Protein AF-A0A0V0SNK2-F1 (afdb_monomer_lite)

Organism: NCBI:txid6336

Sequence (803 aa):
MFILSVIVIYTLQLGVTSVDFQCFQHNAALDWFFVYKLPSGKSSHYLKPADADWTAAADIDAAQQPIHSTMDKYFSSQAKPNTNIIAYSNYPPHFKFELPMSPGKGVIMAEDNNKGFWLVHTAKYFPNIALAITDLFSNEKTTKEAAAFLCMSYSDVNLRAIVIYTLQLGVTSVDFQCFQHTNALDWFFVYKLPSGKSSHYIKPADADWTAAADIDAAQQPIHSTMDKYFASQNKPNTNIIAYSNYPPHFKFELPMSPGKGVIMAEDNNKGFWLVHTAKYFPNMAGTTATLFSNEKTTKDAAAFLCMSYSDVNLRAIAKIIDYEQPIVYFTQRSAAAAAQPFYDSTEIQKLVNGLHKYQPTASASGDSIRTLTAPGTVKIFASAPVAYSSDVYLNYIVKILEKSMQVYTPGTTTTVLRKSCAGPLKVENVLGPITVKDTEIPIGQDSARWSVPKSDIDFVCLSNTGRTLRVTSVEYQCIENANNVDWFFVYKLPGGKSSHYLKPGDADWAALADIDAAQQPIHSTMNTYFNSGNKDNANIILYSNYPPHFKFELPMSPGKGVIMAEDNNKGFWLVHTAKYFPNMAGAIGDLFSNEKTTKDAAAFLCMTYSDVNLRAIAKIIDYEQPIVYFTQRSAAAAAQPFYDSTEIQKLVNGLHKYQPTASASGDGVATLTPPGTVKIFASAPVAYSSDVYLNYIVKILEKSMQVYTPGTTTTVLRKSCAGPLKVENVLGPITVKDTEIPIGQDSARWSVPKSDIDFVCLSNTGRTANDAKYGASVACVLSKEAAALFRKMITPTNLDACT

Radius of gyration: 35.64 Å; chains: 1; bounding box: 77×83×116 Å

pLDDT: mean 83.04, std 14.89, range [22.42, 98.19]

Structure (mmCIF, N/CA/C/O backbone):
data_AF-A0A0V0SNK2-F1
#
_entry.id   AF-A0A0V0SNK2-F1
#
loop_
_atom_site.group_PDB
_atom_site.id
_atom_site.type_symbol
_atom_site.label_atom_id
_atom_site.label_alt_id
_atom_site.label_comp_id
_atom_site.label_asym_id
_atom_site.label_entity_id
_atom_site.label_seq_id
_atom_site.pdbx_PDB_ins_code
_atom_site.Cartn_x
_atom_site.Cartn_y
_atom_site.Cartn_z
_atom_site.occupancy
_atom_site.B_iso_or_equiv
_atom_site.auth_seq_id
_atom_site.auth_comp_id
_atom_site.auth_asym_id
_atom_site.auth_atom_id
_atom_site.pdbx_PDB_model_num
ATOM 1 N N . MET A 1 1 ? -24.314 45.181 73.870 1.00 29.47 1 MET A N 1
ATOM 2 C CA . MET A 1 1 ? -23.273 45.992 74.544 1.00 29.47 1 MET A CA 1
ATOM 3 C C . MET A 1 1 ? -21.996 45.900 73.708 1.00 29.47 1 MET A C 1
ATOM 5 O O . MET A 1 1 ? -21.824 44.857 73.099 1.00 29.47 1 MET A O 1
ATOM 9 N N . PHE A 1 2 ? -21.216 46.987 73.623 1.00 22.42 2 PHE A N 1
ATOM 10 C CA . PHE A 1 2 ? -19.834 47.157 73.101 1.00 22.42 2 PHE A CA 1
ATOM 11 C C . PHE A 1 2 ? -19.073 45.896 72.584 1.00 22.42 2 PHE A C 1
ATOM 13 O O . PHE A 1 2 ? -19.030 44.897 73.288 1.00 22.42 2 PHE A O 1
ATOM 20 N N . ILE A 1 3 ? -18.564 45.864 71.331 1.00 28.70 3 ILE A N 1
ATOM 21 C CA . ILE A 1 3 ? -17.248 46.395 70.840 1.00 28.70 3 ILE A CA 1
ATOM 22 C C . ILE A 1 3 ? -16.054 45.532 71.331 1.00 28.70 3 ILE A C 1
ATOM 24 O O . ILE A 1 3 ? -16.001 45.236 72.517 1.00 28.70 3 ILE A O 1
ATOM 28 N N . LEU A 1 4 ? -15.063 45.082 70.534 1.00 24.41 4 LEU A N 1
ATOM 29 C CA . LEU A 1 4 ? -14.569 45.391 69.156 1.00 24.41 4 LEU A CA 1
ATOM 30 C C . LEU A 1 4 ? -14.293 44.025 68.403 1.00 24.41 4 LEU A C 1
ATOM 32 O O . LEU A 1 4 ? -14.917 43.051 68.807 1.00 24.41 4 LEU A O 1
ATOM 36 N N . SER A 1 5 ? -13.504 43.754 67.335 1.00 25.77 5 SER A N 1
ATOM 37 C CA . SER A 1 5 ? -12.470 44.450 66.529 1.00 25.77 5 SER A CA 1
ATOM 38 C C . SER A 1 5 ? -12.328 43.932 65.075 1.00 25.77 5 SER A C 1
ATOM 40 O O . SER A 1 5 ? -12.207 42.737 64.846 1.00 25.77 5 SER A O 1
ATOM 42 N N . VAL A 1 6 ? -12.242 44.876 64.126 1.00 26.50 6 VAL A N 1
ATOM 43 C CA . VAL A 1 6 ? -11.177 45.092 63.105 1.00 26.50 6 VAL A CA 1
ATOM 44 C C . VAL A 1 6 ? -10.352 43.901 62.558 1.00 26.50 6 VAL A C 1
ATOM 46 O O . VAL A 1 6 ? -9.555 43.323 63.286 1.00 26.50 6 VAL A O 1
ATOM 49 N N . ILE A 1 7 ? -10.360 43.734 61.223 1.00 26.25 7 ILE A N 1
ATOM 50 C CA . ILE A 1 7 ? -9.191 43.936 60.326 1.00 26.25 7 ILE A CA 1
ATOM 51 C C . ILE A 1 7 ? -9.693 44.351 58.929 1.00 26.25 7 ILE A C 1
ATOM 53 O O . ILE A 1 7 ? -10.646 43.778 58.410 1.00 26.25 7 ILE A O 1
ATOM 57 N N . VAL A 1 8 ? -9.039 45.346 58.321 1.00 27.05 8 VAL A N 1
ATOM 58 C CA . VAL A 1 8 ? -9.185 45.711 56.901 1.00 27.05 8 VAL A CA 1
ATOM 59 C C . VAL A 1 8 ? -7.816 45.556 56.251 1.00 27.05 8 VAL A C 1
ATOM 61 O O . VAL A 1 8 ? -6.839 46.115 56.747 1.00 27.05 8 VAL A O 1
ATOM 64 N N . ILE A 1 9 ? -7.745 44.833 55.134 1.00 27.25 9 ILE A N 1
ATOM 65 C CA . ILE A 1 9 ? -6.580 44.810 54.243 1.00 27.25 9 ILE A CA 1
ATOM 66 C C . ILE A 1 9 ? -7.071 45.188 52.847 1.00 27.25 9 ILE A C 1
ATOM 68 O O . ILE A 1 9 ? -8.094 44.686 52.386 1.00 27.25 9 ILE A O 1
ATOM 72 N N . TYR A 1 10 ? -6.356 46.103 52.197 1.00 27.14 10 TYR A N 1
ATOM 73 C CA . TYR A 1 10 ? -6.670 46.561 50.848 1.00 27.14 10 TYR A CA 1
ATOM 74 C C . TYR A 1 10 ? -6.427 45.457 49.812 1.00 27.14 10 TYR A C 1
ATOM 76 O O . TYR A 1 10 ? -5.325 44.921 49.717 1.00 27.14 10 TYR A O 1
ATOM 84 N N . THR A 1 11 ? -7.396 45.264 48.923 1.00 27.27 11 THR A N 1
ATOM 85 C CA . THR A 1 11 ? -7.126 44.981 47.509 1.00 27.27 11 THR A CA 1
ATOM 86 C C . THR A 1 11 ? -7.785 46.080 46.681 1.00 27.27 11 THR A C 1
ATOM 88 O O . THR A 1 11 ? -8.904 46.504 46.970 1.00 27.27 11 THR A O 1
ATOM 91 N N . LEU A 1 12 ? -7.073 46.613 45.685 1.00 26.19 12 LEU A N 1
ATOM 92 C CA . LEU A 1 12 ? -7.634 47.643 44.812 1.00 26.19 12 LEU A CA 1
ATOM 93 C C . LEU A 1 12 ? -8.707 47.009 43.923 1.00 26.19 12 LEU A C 1
ATOM 95 O O . LEU A 1 12 ? -8.412 46.076 43.177 1.00 26.19 12 LEU A O 1
ATOM 99 N N . GLN A 1 13 ? -9.910 47.584 43.908 1.00 33.19 13 GLN A N 1
ATOM 100 C CA . GLN A 1 13 ? -10.842 47.386 42.799 1.00 33.19 13 GLN A CA 1
ATOM 101 C C . GLN A 1 13 ? -10.348 48.180 41.580 1.00 33.19 13 GLN A C 1
ATOM 103 O O . GLN A 1 13 ? -10.867 49.245 41.253 1.00 33.19 13 GLN A O 1
ATOM 108 N N . LEU A 1 14 ? -9.319 47.659 40.908 1.00 29.12 14 LEU A N 1
ATOM 109 C CA . LEU A 1 14 ? -9.034 48.032 39.525 1.00 29.12 14 LEU A CA 1
ATOM 110 C C . LEU A 1 14 ? -10.164 47.453 38.669 1.00 29.12 14 LEU A C 1
ATOM 112 O O . LEU A 1 14 ? -10.294 46.238 38.533 1.00 29.12 14 LEU A O 1
ATOM 116 N N . GLY A 1 15 ? -11.040 48.331 38.182 1.00 42.94 15 GLY A N 1
ATOM 117 C CA . GLY A 1 15 ? -12.278 47.931 37.526 1.00 42.94 15 GLY A CA 1
ATOM 118 C C . GLY A 1 15 ? -12.037 47.241 36.188 1.00 42.94 15 GLY A C 1
ATOM 119 O O . GLY A 1 15 ? -11.664 47.893 35.216 1.00 42.94 15 GLY A O 1
ATOM 120 N N . VAL A 1 16 ? -12.338 45.944 36.120 1.00 33.66 16 VAL A N 1
ATOM 121 C CA . VAL A 1 16 ? -12.594 45.265 34.847 1.00 33.66 16 VAL A CA 1
ATOM 122 C C . VAL A 1 16 ? -14.035 45.576 34.446 1.00 33.66 16 VAL A C 1
ATOM 124 O O . VAL A 1 16 ? -14.981 44.984 34.961 1.00 33.66 16 VAL A O 1
ATOM 127 N N . THR A 1 17 ? -14.210 46.542 33.547 1.00 38.19 17 THR A N 1
ATOM 128 C CA . THR A 1 17 ? -15.465 46.705 32.802 1.00 38.19 17 THR A CA 1
ATOM 129 C C . THR A 1 17 ? -15.656 45.486 31.898 1.00 38.19 17 THR A C 1
ATOM 131 O O . THR A 1 17 ? -14.761 45.209 31.097 1.00 38.19 17 THR A O 1
ATOM 134 N N . SER A 1 18 ? -16.786 44.777 32.004 1.00 45.16 18 SER A N 1
ATOM 135 C CA . SER A 1 18 ? -17.107 43.656 31.105 1.00 45.16 18 SER A CA 1
ATOM 136 C C . SER A 1 18 ? -17.095 44.126 29.653 1.00 45.16 18 SER A C 1
ATOM 138 O O . SER A 1 18 ? -17.586 45.217 29.344 1.00 45.16 18 SER A O 1
ATOM 140 N N . VAL A 1 19 ? -16.524 43.322 28.759 1.00 54.09 19 VAL A N 1
ATOM 141 C CA . VAL A 1 19 ? -16.394 43.703 27.351 1.00 54.09 19 VAL A CA 1
ATOM 142 C C . VAL A 1 19 ? -17.440 42.941 26.557 1.00 54.09 19 VAL A C 1
ATOM 144 O O . VAL A 1 19 ? -17.170 41.863 26.049 1.00 54.09 19 VAL A O 1
ATOM 147 N N . ASP A 1 20 ? -18.647 43.508 26.466 1.00 66.75 20 ASP A N 1
ATOM 148 C CA . ASP A 1 20 ? -19.784 42.949 25.725 1.00 66.75 20 ASP A CA 1
ATOM 149 C C . ASP A 1 20 ? -19.388 42.545 24.288 1.00 66.75 20 ASP A C 1
ATOM 151 O O . ASP A 1 20 ? -19.409 43.368 23.368 1.00 66.75 20 ASP A O 1
ATOM 155 N N . PHE A 1 21 ? -19.035 41.273 24.082 1.00 77.06 21 PHE A N 1
ATOM 156 C CA . PHE A 1 21 ? -18.673 40.730 22.775 1.00 77.06 21 PHE A CA 1
ATOM 157 C C . PHE A 1 21 ? -19.934 40.554 21.927 1.00 77.06 21 PHE A C 1
ATOM 159 O O . PHE A 1 21 ? -20.741 39.662 22.150 1.00 77.06 21 PHE A O 1
ATOM 166 N N . GLN A 1 22 ? -20.111 41.431 20.949 1.00 82.50 22 GLN A N 1
ATOM 167 C CA . GLN A 1 22 ? -21.214 41.443 19.986 1.00 82.50 22 GLN A CA 1
ATOM 168 C C . GLN A 1 22 ? -20.732 42.206 18.736 1.00 82.50 22 GLN A C 1
ATOM 170 O O . GLN A 1 22 ? -19.673 42.835 18.766 1.00 82.50 22 GLN A O 1
ATOM 175 N N . CYS A 1 23 ? -21.479 42.172 17.637 1.00 88.50 23 CYS A N 1
ATOM 176 C CA . CYS A 1 23 ? -21.205 42.995 16.461 1.00 88.50 23 CYS A CA 1
ATOM 177 C C . CYS A 1 23 ? -21.440 44.488 16.773 1.00 88.50 23 CYS A C 1
ATOM 179 O O . CYS A 1 23 ? -22.426 44.855 17.417 1.00 88.50 23 CYS A O 1
ATOM 181 N N . PHE A 1 24 ? -20.560 45.362 16.281 1.00 88.25 24 PHE A N 1
ATOM 182 C CA . PHE A 1 24 ? -20.651 46.818 16.438 1.00 88.25 24 PHE A CA 1
ATOM 183 C C . PHE A 1 24 ? -20.423 47.553 15.115 1.00 88.25 24 PHE A C 1
ATOM 185 O O . PHE A 1 24 ? -19.664 47.093 14.268 1.00 88.25 24 PHE A O 1
ATOM 192 N N . GLN A 1 25 ? -20.980 48.761 14.999 1.00 88.62 25 GLN A N 1
ATOM 193 C CA . GLN A 1 25 ? -20.441 49.826 14.149 1.00 88.62 25 GLN A CA 1
ATOM 194 C C . GLN A 1 25 ? -20.119 51.037 15.032 1.00 88.62 25 GLN A C 1
ATOM 196 O O . GLN A 1 25 ? -20.998 51.566 15.715 1.00 88.62 25 GLN A O 1
ATOM 201 N N . HIS A 1 26 ? -18.860 51.480 15.034 1.00 86.50 26 HIS A N 1
ATOM 202 C CA . HIS A 1 26 ? -18.330 52.415 16.028 1.00 86.50 26 HIS A CA 1
ATOM 203 C C . HIS A 1 26 ? -18.697 51.964 17.461 1.00 86.50 26 HIS A C 1
ATOM 205 O O . HIS A 1 26 ? -18.288 50.888 17.893 1.00 86.50 26 HIS A O 1
ATOM 211 N N . ASN A 1 27 ? -19.480 52.759 18.193 1.00 82.19 27 ASN A N 1
ATOM 212 C CA . ASN A 1 27 ? -19.954 52.446 19.541 1.00 82.19 27 ASN A CA 1
ATOM 213 C C . ASN A 1 27 ? -21.381 51.861 19.567 1.00 82.19 27 ASN A C 1
ATOM 215 O O . ASN A 1 27 ? -21.861 51.491 20.636 1.00 82.19 27 ASN A O 1
ATOM 219 N N . ALA A 1 28 ? -22.064 51.767 18.421 1.00 85.69 28 ALA A N 1
ATOM 220 C CA . ALA A 1 28 ? -23.418 51.230 18.327 1.00 85.69 28 ALA A CA 1
ATOM 221 C C . ALA A 1 28 ? -23.397 49.701 18.187 1.00 85.69 28 ALA A C 1
ATOM 223 O O . ALA A 1 28 ? -22.724 49.161 17.307 1.00 85.69 28 ALA A O 1
ATOM 224 N N . ALA A 1 29 ? -24.146 49.014 19.049 1.00 84.50 29 ALA A N 1
ATOM 225 C CA . ALA A 1 29 ? -24.395 47.579 18.950 1.00 84.50 29 ALA A CA 1
ATOM 226 C C . ALA A 1 29 ? -25.262 47.254 17.722 1.00 84.50 29 ALA A C 1
ATOM 228 O O . ALA A 1 29 ? -26.148 48.035 17.375 1.00 84.50 29 ALA A O 1
ATOM 229 N N . LEU A 1 30 ? -25.030 46.101 17.093 1.00 84.56 30 LEU A N 1
ATOM 230 C CA . LEU A 1 30 ? -25.798 45.603 15.949 1.00 84.56 30 LEU A CA 1
ATOM 231 C C . LEU A 1 30 ? -26.162 44.128 16.150 1.00 84.56 30 LEU A C 1
ATOM 233 O O . LEU A 1 30 ? -25.327 43.354 16.612 1.00 84.56 30 LEU A O 1
ATOM 237 N N . ASP A 1 31 ? -27.357 43.709 15.731 1.00 80.06 31 ASP A N 1
ATOM 238 C CA . ASP A 1 31 ? -27.746 42.286 15.740 1.00 80.06 31 ASP A CA 1
ATOM 239 C C . ASP A 1 31 ? -26.965 41.472 14.698 1.00 80.06 31 ASP A C 1
ATOM 241 O O . ASP A 1 31 ? -26.604 40.321 14.925 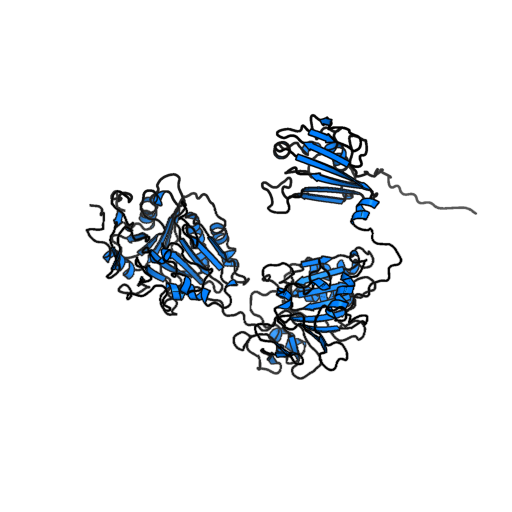1.00 80.06 31 ASP A O 1
ATOM 245 N N . TRP A 1 32 ? -26.671 42.084 13.551 1.00 88.06 32 TRP A N 1
ATOM 246 C CA . TRP A 1 32 ? -25.803 41.542 12.511 1.00 88.06 32 TRP A CA 1
ATOM 247 C C . TRP A 1 32 ? -25.232 42.671 11.646 1.00 88.06 32 TRP A C 1
ATOM 249 O O . TRP A 1 32 ? -25.718 43.801 11.676 1.00 88.06 32 TRP A O 1
ATOM 259 N N . PHE A 1 33 ? -24.216 42.367 10.844 1.00 91.56 33 PHE A N 1
ATOM 260 C CA . PHE A 1 33 ? -23.867 43.160 9.663 1.00 91.56 33 PHE A CA 1
ATOM 261 C C . PHE A 1 33 ? -23.268 42.267 8.579 1.00 91.56 33 PHE A C 1
ATOM 263 O O . PHE A 1 33 ? -22.639 41.249 8.871 1.00 91.56 33 PHE A O 1
ATOM 270 N N . PHE A 1 34 ? -23.398 42.692 7.327 1.00 92.00 34 PHE A N 1
ATOM 271 C CA . PHE A 1 34 ? -22.674 42.119 6.198 1.00 92.00 34 PHE A CA 1
ATOM 272 C C . PHE A 1 34 ? -21.690 43.158 5.648 1.00 92.00 34 PHE A C 1
ATOM 274 O O . PHE A 1 34 ? -22.046 44.323 5.489 1.00 92.00 34 PHE A O 1
ATOM 281 N N . VAL A 1 35 ? -20.458 42.751 5.333 1.00 95.19 35 VAL A N 1
ATOM 282 C CA . VAL A 1 35 ? -19.476 43.579 4.615 1.00 95.19 35 VAL A CA 1
ATOM 283 C C . VAL A 1 35 ? -18.976 42.829 3.385 1.00 95.19 35 VAL A C 1
ATOM 285 O O . VAL A 1 35 ? -18.510 41.695 3.485 1.00 95.19 35 VAL A O 1
ATOM 288 N N . TYR A 1 36 ? -19.029 43.479 2.224 1.00 93.94 36 TYR A N 1
ATOM 289 C CA . TYR A 1 36 ? -18.416 43.009 0.988 1.00 93.94 36 TYR A CA 1
ATOM 290 C C . TYR A 1 36 ? -17.224 43.895 0.615 1.00 93.94 36 TYR A C 1
ATOM 292 O O . TYR A 1 36 ? -17.363 45.058 0.237 1.00 93.94 36 TYR A O 1
ATOM 300 N N . LYS A 1 37 ? -16.031 43.326 0.736 1.00 93.56 37 LYS A N 1
ATOM 301 C CA . LYS A 1 37 ? -14.733 43.949 0.493 1.00 93.56 37 LYS A CA 1
ATOM 302 C C . LYS A 1 37 ? -14.348 43.786 -0.980 1.00 93.56 37 LYS A C 1
ATOM 304 O O . LYS A 1 37 ? -14.283 42.662 -1.479 1.00 93.56 37 LYS A O 1
ATOM 309 N N . LEU A 1 38 ? -14.071 44.896 -1.660 1.00 90.88 38 LEU A N 1
ATOM 310 C CA . LEU A 1 38 ? -13.731 44.955 -3.086 1.00 90.88 38 LEU A CA 1
ATOM 311 C C . LEU A 1 38 ? -12.294 44.459 -3.344 1.00 90.88 38 LEU A C 1
ATOM 313 O O . LEU A 1 38 ? -11.464 44.524 -2.437 1.00 90.88 38 LEU A O 1
ATOM 317 N N . PRO A 1 39 ? -11.958 43.932 -4.537 1.00 90.44 39 PRO A N 1
ATOM 318 C CA . PRO A 1 39 ? -10.605 43.452 -4.837 1.00 90.44 39 PRO A CA 1
ATOM 319 C C . PRO A 1 39 ? -9.587 44.603 -4.948 1.00 90.44 39 PRO A C 1
ATOM 321 O O . PRO A 1 39 ? -9.960 45.757 -5.136 1.00 90.44 39 PRO A O 1
ATOM 324 N N . SER A 1 40 ? -8.293 44.272 -4.879 1.00 87.25 40 SER A N 1
ATOM 325 C CA . SER A 1 40 ? -7.169 45.201 -5.109 1.00 87.25 40 SER A CA 1
ATOM 326 C C . SER A 1 40 ? -7.155 46.463 -4.225 1.00 87.25 40 SER A C 1
ATOM 328 O O . SER A 1 40 ? -6.798 47.546 -4.684 1.00 87.25 40 SER A O 1
ATOM 330 N N . GLY A 1 41 ? -7.532 46.337 -2.951 1.00 87.50 41 GLY A N 1
ATOM 331 C CA . GLY A 1 41 ? -7.599 47.464 -2.019 1.00 87.50 41 GLY A CA 1
ATOM 332 C C . GLY A 1 41 ? -8.279 47.122 -0.694 1.00 87.50 41 GLY A C 1
ATOM 333 O O . GLY A 1 41 ? -8.488 45.948 -0.373 1.00 87.50 41 GLY A O 1
ATOM 334 N N . LYS A 1 42 ? -8.623 48.161 0.075 1.00 91.25 42 LYS A N 1
ATOM 335 C CA . LYS A 1 42 ? -9.353 48.079 1.353 1.00 91.25 42 LYS A CA 1
ATOM 336 C C . LYS A 1 42 ? -10.823 48.507 1.264 1.00 91.25 42 LYS A C 1
ATOM 338 O O . LYS A 1 42 ? -11.556 48.294 2.227 1.00 91.25 42 LYS A O 1
ATOM 343 N N . SER A 1 43 ? -11.254 49.080 0.143 1.00 93.25 43 SER A N 1
ATOM 344 C CA . SER A 1 43 ? -12.614 49.588 -0.035 1.00 93.25 43 SER A CA 1
ATOM 345 C C . SER A 1 43 ? -13.669 48.490 0.068 1.00 93.25 43 SER A C 1
ATOM 347 O O . SER A 1 43 ? -13.451 47.330 -0.300 1.00 93.25 43 SER A O 1
ATOM 349 N N . SER A 1 44 ? -14.826 48.849 0.611 1.00 94.19 44 SER A N 1
ATOM 350 C CA . SER A 1 44 ? -15.899 47.905 0.904 1.00 94.19 44 SER A CA 1
ATOM 351 C C . SER A 1 44 ? -17.273 48.559 0.836 1.00 94.19 44 SER A C 1
ATOM 353 O O . SER A 1 44 ? -17.422 49.775 0.928 1.00 94.19 44 SER A O 1
ATOM 355 N N . HIS A 1 45 ? -18.289 47.720 0.696 1.00 93.94 45 HIS A N 1
ATOM 356 C CA . HIS A 1 45 ? -19.679 48.069 0.947 1.00 93.94 45 HIS A CA 1
ATOM 357 C C . HIS A 1 45 ? -20.150 47.316 2.192 1.00 93.94 45 HIS A C 1
ATOM 359 O O . HIS A 1 45 ? -19.740 46.172 2.402 1.00 93.94 45 HIS A O 1
ATOM 365 N N . TYR A 1 46 ? -21.009 47.916 3.011 1.00 93.88 46 TYR A N 1
ATOM 366 C CA . TYR A 1 46 ? -21.607 47.251 4.168 1.00 93.88 46 TYR A CA 1
ATOM 367 C C . TYR A 1 46 ? -23.117 47.478 4.263 1.00 93.88 46 TYR A C 1
ATOM 369 O O . TYR A 1 46 ? -23.656 48.411 3.669 1.00 93.88 46 TYR A O 1
ATOM 377 N N . LEU A 1 47 ? -23.773 46.589 5.007 1.00 92.00 47 LEU A N 1
ATOM 378 C CA . LEU A 1 47 ? -25.210 46.562 5.254 1.00 92.00 47 LEU A CA 1
ATOM 379 C C . LEU A 1 47 ? -25.470 46.104 6.700 1.00 92.00 47 LEU A C 1
ATOM 381 O O . LEU A 1 47 ? -24.830 45.163 7.179 1.00 92.00 47 LEU A O 1
ATOM 385 N N . LYS A 1 48 ? -26.408 46.751 7.391 1.00 89.88 48 LYS A N 1
ATOM 386 C CA . LYS A 1 48 ? -26.842 46.462 8.779 1.00 89.88 48 LYS A CA 1
ATOM 387 C C . LYS A 1 48 ? -28.388 46.463 8.866 1.00 89.88 48 LYS A C 1
ATOM 389 O O . LYS A 1 48 ? -29.031 46.839 7.887 1.00 89.88 48 LYS A O 1
ATOM 394 N N . PRO A 1 49 ? -29.025 46.075 9.994 1.00 82.00 49 PRO A N 1
ATOM 395 C CA . PRO A 1 49 ? -30.432 45.641 10.014 1.00 82.00 49 PRO A CA 1
ATOM 396 C C . PRO A 1 49 ? -31.503 46.676 9.634 1.00 82.00 49 PRO A C 1
ATOM 398 O O . PRO A 1 49 ? -32.654 46.297 9.443 1.00 82.00 49 PRO A O 1
ATOM 401 N N . ALA A 1 50 ? -31.148 47.960 9.549 1.00 83.31 50 ALA A N 1
ATOM 402 C CA . ALA A 1 50 ? -32.052 49.063 9.216 1.00 83.31 50 ALA A CA 1
ATOM 403 C C . ALA A 1 50 ? -31.668 49.808 7.918 1.00 83.31 50 ALA A C 1
ATOM 405 O O . ALA A 1 50 ? -32.274 50.832 7.604 1.00 83.31 50 ALA A O 1
ATOM 406 N N . ASP A 1 51 ? -30.666 49.325 7.176 1.00 88.81 51 ASP A N 1
ATOM 407 C CA . ASP A 1 51 ? -30.253 49.932 5.909 1.00 88.81 51 ASP A CA 1
ATOM 408 C C . ASP A 1 51 ? -31.171 49.482 4.761 1.00 88.81 51 ASP A C 1
ATOM 410 O O . ASP A 1 51 ? -31.485 48.299 4.627 1.00 88.81 51 ASP A O 1
ATOM 414 N N . ALA A 1 52 ? -31.569 50.423 3.900 1.00 83.56 52 ALA A N 1
ATOM 415 C CA . ALA A 1 52 ? -32.368 50.135 2.704 1.00 83.56 52 ALA A CA 1
ATOM 416 C C . ALA A 1 52 ? -31.519 49.739 1.476 1.00 83.56 52 ALA A C 1
ATOM 418 O O . ALA A 1 52 ? -32.044 49.130 0.547 1.00 83.56 52 ALA A O 1
ATOM 419 N N . ASP A 1 53 ? -30.232 50.097 1.468 1.00 90.62 53 ASP A N 1
ATOM 420 C CA . ASP A 1 53 ? -29.249 49.765 0.431 1.00 90.62 53 ASP A CA 1
ATOM 421 C C . ASP A 1 53 ? -27.824 49.833 1.023 1.00 90.62 53 ASP A C 1
ATOM 423 O O . ASP A 1 53 ? -27.620 50.301 2.146 1.00 90.62 53 ASP A O 1
ATOM 427 N N . TRP A 1 54 ? -26.833 49.355 0.278 1.00 92.00 54 TRP A N 1
ATOM 428 C CA . TRP A 1 54 ? -25.441 49.242 0.703 1.00 92.00 54 TRP A CA 1
ATOM 429 C C . TRP A 1 54 ? -24.751 50.597 0.907 1.00 92.00 54 TRP A C 1
ATOM 431 O O . TRP A 1 54 ? -24.696 51.434 0.006 1.00 92.00 54 TRP A O 1
ATOM 441 N N . THR A 1 55 ? -24.092 50.772 2.054 1.00 94.25 55 THR A N 1
ATOM 442 C CA . THR A 1 55 ? -23.248 51.947 2.313 1.00 94.25 55 THR A CA 1
ATOM 443 C C . THR A 1 55 ? -21.798 51.682 1.902 1.00 94.25 55 THR A C 1
ATOM 445 O O . THR A 1 55 ? -21.201 50.685 2.309 1.00 94.25 55 THR A O 1
ATOM 448 N N . ALA A 1 56 ? -21.199 52.583 1.119 1.00 93.38 56 ALA A N 1
ATOM 449 C CA . ALA A 1 56 ? -19.789 52.510 0.729 1.00 93.38 56 ALA A CA 1
ATOM 450 C C . ALA A 1 56 ? -18.837 53.014 1.833 1.00 93.38 56 ALA A C 1
ATOM 452 O O . ALA A 1 56 ? -19.114 54.002 2.515 1.00 93.38 56 ALA A O 1
ATOM 453 N N . ALA A 1 57 ? -17.678 52.367 1.966 1.00 92.06 57 ALA A N 1
ATOM 454 C CA . ALA A 1 57 ? -16.590 52.731 2.868 1.00 92.06 57 ALA A CA 1
ATOM 455 C C . ALA A 1 57 ? -15.233 52.681 2.140 1.00 92.06 57 ALA A C 1
ATOM 457 O O . ALA A 1 57 ? -14.942 51.742 1.396 1.00 92.06 57 ALA A O 1
ATOM 458 N N . ALA A 1 58 ? -14.391 53.695 2.369 1.00 89.31 58 ALA A N 1
ATOM 459 C CA . ALA A 1 58 ? -13.077 53.810 1.727 1.00 89.31 58 ALA A CA 1
ATOM 460 C C . ALA A 1 58 ? -12.088 52.722 2.188 1.00 89.31 58 ALA A C 1
ATOM 462 O O . ALA A 1 58 ? -11.391 52.143 1.358 1.00 89.31 58 ALA A O 1
ATOM 463 N N . ASP A 1 59 ? -12.095 52.401 3.486 1.00 90.06 59 ASP A N 1
ATOM 464 C CA . ASP A 1 59 ? -11.250 51.382 4.108 1.00 90.06 59 ASP A CA 1
ATOM 465 C C . ASP A 1 59 ? -12.066 50.538 5.097 1.00 90.06 59 ASP A C 1
ATOM 467 O O . ASP A 1 59 ? -12.630 51.068 6.055 1.00 90.06 59 ASP A O 1
ATOM 471 N N . ILE A 1 60 ? -12.101 49.219 4.894 1.00 90.38 60 ILE A N 1
ATOM 472 C CA . ILE A 1 60 ? -12.817 48.241 5.735 1.00 90.38 60 ILE A CA 1
ATOM 473 C C . ILE A 1 60 ? -12.371 48.218 7.207 1.00 90.38 60 ILE A C 1
ATOM 475 O O . ILE A 1 60 ? -13.151 47.832 8.080 1.00 90.38 60 ILE A O 1
ATOM 479 N N . ASP A 1 61 ? -11.134 48.630 7.484 1.00 87.81 61 ASP A N 1
ATOM 480 C CA . ASP A 1 61 ? -10.523 48.669 8.813 1.00 87.81 61 ASP A CA 1
ATOM 481 C C . ASP A 1 61 ? -10.315 50.092 9.359 1.00 87.81 61 ASP A C 1
ATOM 483 O O . ASP A 1 61 ? -9.582 50.282 10.325 1.00 87.81 61 ASP A O 1
ATOM 487 N N . ALA A 1 62 ? -11.001 51.101 8.814 1.00 90.62 62 ALA A N 1
ATOM 488 C CA . ALA A 1 62 ? -11.126 52.381 9.509 1.00 90.62 62 ALA A CA 1
ATOM 489 C C . ALA A 1 62 ? -11.956 52.215 10.801 1.00 90.62 62 ALA A C 1
ATOM 491 O O . ALA A 1 62 ? -12.964 51.509 10.811 1.00 90.62 62 ALA A O 1
ATOM 492 N N . ALA A 1 63 ? -11.582 52.908 11.885 1.00 87.12 63 ALA A N 1
ATOM 493 C CA . ALA A 1 63 ? -12.089 52.657 13.248 1.00 87.12 63 ALA A CA 1
ATOM 494 C C . ALA A 1 63 ? -13.624 52.713 13.439 1.00 87.12 63 ALA A C 1
ATOM 496 O O . ALA A 1 63 ? -14.168 52.149 14.392 1.00 87.12 63 ALA A O 1
ATOM 497 N N . GLN A 1 64 ? -14.323 53.394 12.529 1.00 88.19 64 GLN A N 1
ATOM 498 C CA . GLN A 1 64 ? -15.780 53.567 12.507 1.00 88.19 64 GLN A CA 1
ATOM 499 C C . GLN A 1 64 ? -16.528 52.426 11.783 1.00 88.19 64 GLN A C 1
ATOM 501 O O . GLN A 1 64 ? -17.759 52.403 11.792 1.00 88.19 64 GLN A O 1
ATOM 506 N N . GLN A 1 65 ? -15.812 51.517 11.111 1.00 93.12 65 GLN A N 1
ATOM 507 C CA . GLN A 1 65 ? -16.392 50.493 10.238 1.00 93.12 65 GLN A CA 1
ATOM 508 C C . GLN A 1 65 ? -16.627 49.164 10.967 1.00 93.12 65 GLN A C 1
ATOM 510 O O . GLN A 1 65 ? -15.855 48.824 11.869 1.00 93.12 65 GLN A O 1
ATOM 515 N N . PRO A 1 66 ? -17.643 48.368 10.571 1.00 91.69 66 PRO A N 1
ATOM 516 C CA . PRO A 1 66 ? -18.135 47.280 11.416 1.00 91.69 66 PRO A CA 1
ATOM 517 C C . PRO A 1 66 ? -17.100 46.200 11.768 1.00 91.69 66 PRO A C 1
ATOM 519 O O . PRO A 1 66 ? -17.069 45.711 12.898 1.00 91.69 66 PRO A O 1
ATOM 522 N N . ILE A 1 67 ? -16.198 45.865 10.834 1.00 92.56 67 ILE A N 1
ATOM 523 C CA . ILE A 1 67 ? -15.130 44.879 11.068 1.00 92.56 67 ILE A CA 1
ATOM 524 C C . ILE A 1 67 ? -14.131 45.379 12.117 1.00 92.56 67 ILE A C 1
ATOM 526 O O . ILE A 1 67 ? -13.836 44.640 13.056 1.00 92.56 67 ILE A O 1
ATOM 530 N N . HIS A 1 68 ? -13.648 46.624 12.007 1.00 91.62 68 HIS A N 1
ATOM 531 C CA . HIS A 1 68 ? -12.763 47.192 13.027 1.00 91.62 68 HIS A CA 1
ATOM 532 C C . HIS A 1 68 ? -13.496 47.299 14.364 1.00 91.62 68 HIS A C 1
ATOM 534 O O . HIS A 1 68 ? -13.040 46.736 15.349 1.00 91.62 68 HIS A O 1
ATOM 540 N N . SER A 1 69 ? -14.644 47.980 14.418 1.00 90.50 69 SER A N 1
ATOM 541 C CA . SER A 1 69 ? -15.336 48.270 15.684 1.00 90.50 69 SER A CA 1
ATOM 542 C C . SER A 1 69 ? -15.741 47.015 16.474 1.00 90.50 69 SER A C 1
ATOM 544 O O . SER A 1 69 ? -15.804 47.058 17.702 1.00 90.50 69 SER A O 1
ATOM 546 N N . THR A 1 70 ? -15.973 45.894 15.782 1.00 90.44 70 THR A N 1
ATOM 547 C CA . THR A 1 70 ? -16.242 44.582 16.394 1.00 90.44 70 THR A CA 1
ATOM 548 C C . THR A 1 70 ? -14.964 43.906 16.884 1.00 90.44 70 THR A C 1
ATOM 550 O O . THR A 1 70 ? -14.874 43.527 18.050 1.00 90.44 70 THR A O 1
ATOM 553 N N . MET A 1 71 ? -13.945 43.785 16.025 1.00 88.56 71 MET A N 1
ATOM 554 C CA . MET A 1 71 ? -12.686 43.127 16.396 1.00 88.56 71 MET A CA 1
ATOM 555 C C . MET A 1 71 ? -11.907 43.911 17.465 1.00 88.56 71 MET A C 1
ATOM 557 O O . MET A 1 71 ? -11.175 43.314 18.255 1.00 88.56 71 MET A O 1
ATOM 561 N N . ASP A 1 72 ? -12.089 45.231 17.544 1.00 88.06 72 ASP A N 1
ATOM 562 C CA . ASP A 1 72 ? -11.442 46.090 18.542 1.00 88.06 72 ASP A CA 1
ATOM 563 C C . ASP A 1 72 ? -11.860 45.741 19.969 1.00 88.06 72 ASP A C 1
ATOM 565 O O . ASP A 1 72 ? -11.072 45.905 20.896 1.00 88.06 72 ASP A O 1
ATOM 569 N N . LYS A 1 73 ? -13.054 45.164 20.167 1.00 84.12 73 LYS A N 1
ATOM 570 C CA . LYS A 1 73 ? -13.469 44.648 21.480 1.00 84.12 73 LYS A CA 1
ATOM 571 C C . LYS A 1 73 ? -12.513 43.574 21.995 1.00 84.12 73 LYS A C 1
ATOM 573 O O . LYS A 1 73 ? -12.207 43.563 23.179 1.00 84.12 73 LYS A O 1
ATOM 578 N N . TYR A 1 74 ? -11.951 42.745 21.114 1.00 81.88 74 TYR A N 1
ATOM 579 C CA . TYR A 1 74 ? -10.860 41.850 21.491 1.00 81.88 74 TYR A CA 1
ATOM 580 C C . TYR A 1 74 ? -9.526 42.594 21.622 1.00 81.88 74 TYR A C 1
ATOM 582 O O . TYR A 1 74 ? -8.866 42.495 22.656 1.00 81.88 74 TYR A O 1
ATOM 590 N N . PHE A 1 75 ? -9.107 43.352 20.602 1.00 82.12 75 PHE A N 1
ATOM 591 C CA . PHE A 1 75 ? -7.752 43.917 20.567 1.00 82.12 75 PHE A CA 1
ATOM 592 C C . PHE A 1 75 ? -7.480 44.981 21.645 1.00 82.12 75 PHE A C 1
ATOM 594 O O . PHE A 1 75 ? -6.357 45.019 22.156 1.00 82.12 75 PHE A O 1
ATOM 601 N N . SER A 1 76 ? -8.481 45.772 22.037 1.00 80.06 76 SER A N 1
ATOM 602 C CA . SER A 1 76 ? -8.395 46.779 23.108 1.00 80.06 76 SER A CA 1
ATOM 603 C C . SER A 1 76 ? -8.683 46.239 24.519 1.00 80.06 76 SER A C 1
ATOM 605 O O . SER A 1 76 ? -8.346 46.904 25.500 1.00 80.06 76 SER A O 1
ATOM 607 N N . SER A 1 77 ? -9.262 45.036 24.653 1.00 72.44 77 SER A N 1
ATOM 608 C CA . SER A 1 77 ? -9.585 44.453 25.963 1.00 72.44 77 SER A CA 1
ATOM 609 C C . SER A 1 77 ? -8.333 44.177 26.802 1.00 72.44 77 SER A C 1
ATOM 611 O O . SER A 1 77 ? -7.329 43.647 26.317 1.00 72.44 77 SER A O 1
ATOM 613 N N . GLN A 1 78 ? -8.423 44.486 28.099 1.00 63.91 78 GLN A N 1
ATOM 614 C CA . GLN A 1 78 ? -7.436 44.085 29.108 1.00 63.91 78 GLN A CA 1
ATOM 615 C C . GLN A 1 78 ? -7.707 42.670 29.662 1.00 63.91 78 GLN A C 1
ATOM 617 O O . GLN A 1 78 ? -6.840 42.091 30.310 1.00 63.91 78 GLN A O 1
ATOM 622 N N . ALA A 1 79 ? -8.873 42.085 29.364 1.00 60.59 79 ALA A N 1
ATOM 623 C CA . ALA A 1 79 ? -9.339 40.786 29.856 1.00 60.59 79 ALA A CA 1
ATOM 624 C C . ALA A 1 79 ? -9.149 39.631 28.846 1.00 60.59 79 ALA A C 1
ATOM 626 O O . ALA A 1 79 ? -9.806 38.601 28.953 1.00 60.59 79 ALA A O 1
ATOM 627 N N . LYS A 1 80 ? -8.229 39.765 27.876 1.00 65.69 80 LYS A N 1
ATOM 628 C CA . LYS A 1 80 ? -7.956 38.750 26.830 1.00 65.69 80 LYS A CA 1
ATOM 629 C C . LYS A 1 80 ? -7.810 37.294 27.322 1.00 65.69 80 LYS A C 1
ATOM 631 O O . LYS A 1 80 ? -8.267 36.418 26.593 1.00 65.69 80 LYS A O 1
ATOM 636 N N . PRO A 1 81 ? -7.234 36.990 28.508 1.00 62.53 81 PRO A N 1
ATOM 637 C CA . PRO A 1 81 ? -7.187 35.616 29.028 1.00 62.53 81 PRO A CA 1
ATOM 638 C C . PRO A 1 81 ? -8.559 34.979 29.310 1.00 62.53 81 PRO A C 1
ATOM 640 O O . PRO A 1 81 ? -8.641 33.759 29.388 1.00 62.53 81 PRO A O 1
ATOM 643 N N . ASN A 1 82 ? -9.615 35.787 29.449 1.00 63.69 82 ASN A N 1
ATOM 644 C CA . ASN A 1 82 ? -10.975 35.353 29.781 1.00 63.69 82 ASN A CA 1
ATOM 645 C C . ASN A 1 82 ? -11.881 35.239 28.537 1.00 63.69 82 ASN A C 1
ATOM 647 O O . ASN A 1 82 ? -13.062 34.922 28.654 1.00 63.69 82 ASN A O 1
ATOM 651 N N . THR A 1 83 ? -11.367 35.542 27.338 1.00 67.56 83 THR A N 1
ATOM 652 C CA . THR A 1 83 ? -12.145 35.470 26.094 1.00 67.56 83 THR A CA 1
ATOM 653 C C . THR A 1 83 ? -12.049 34.072 25.488 1.00 67.56 83 THR A C 1
ATOM 655 O O . THR A 1 83 ? -10.973 33.633 25.082 1.00 67.56 83 THR A O 1
ATOM 658 N N . ASN A 1 84 ? -13.184 33.388 25.353 1.00 70.38 84 ASN A N 1
ATOM 659 C CA . ASN A 1 84 ? -13.276 32.139 24.604 1.00 70.38 84 ASN A CA 1
ATOM 660 C C . ASN A 1 84 ? -13.268 32.451 23.100 1.00 70.38 84 ASN A C 1
ATOM 662 O O . ASN A 1 84 ? -14.137 33.177 22.615 1.00 70.38 84 ASN A O 1
ATOM 666 N N . ILE A 1 85 ? -12.288 31.915 22.361 1.00 73.50 85 ILE A N 1
ATOM 667 C CA . ILE A 1 85 ? -12.086 32.193 20.929 1.00 73.50 85 ILE A CA 1
ATOM 668 C C . ILE A 1 85 ? -11.992 30.883 20.147 1.00 73.50 85 ILE A C 1
ATOM 670 O O . ILE A 1 85 ? -11.117 30.058 20.407 1.00 73.50 85 ILE A O 1
ATOM 674 N N . ILE A 1 86 ? -12.839 30.728 19.129 1.00 73.06 86 ILE A N 1
ATOM 675 C CA . ILE A 1 86 ? -12.740 29.647 18.140 1.00 73.06 86 ILE A CA 1
ATOM 676 C C . ILE A 1 86 ? -12.500 30.288 16.778 1.00 73.06 86 ILE A C 1
ATOM 678 O O . ILE A 1 86 ? -13.376 30.975 16.263 1.00 73.06 86 ILE A O 1
ATOM 682 N N . ALA A 1 87 ? -11.334 30.050 16.178 1.00 72.56 87 ALA A N 1
ATOM 683 C CA . ALA A 1 87 ? -11.002 30.501 14.829 1.00 72.56 87 ALA A CA 1
ATOM 684 C C . ALA A 1 87 ? -10.739 29.296 13.918 1.00 72.56 87 ALA A C 1
ATOM 686 O O . ALA A 1 87 ? -9.918 28.437 14.240 1.00 72.56 87 ALA A O 1
ATOM 687 N N . TYR A 1 88 ? -11.419 29.238 12.774 1.00 73.12 88 TYR A N 1
ATOM 688 C CA . TYR A 1 88 ? -11.282 28.165 11.789 1.00 73.12 88 TYR A CA 1
ATOM 689 C C . TYR A 1 88 ? -11.114 28.750 10.384 1.00 73.12 88 TYR A C 1
ATOM 691 O O . TYR A 1 88 ? -11.737 29.748 10.032 1.00 73.12 88 TYR A O 1
ATOM 699 N N . SER A 1 89 ? -10.245 28.144 9.573 1.00 73.00 89 SER A N 1
ATOM 700 C CA . SER A 1 89 ? -10.032 28.509 8.168 1.00 73.00 89 SER A CA 1
ATOM 701 C C . SER A 1 89 ? -9.184 27.443 7.478 1.00 73.00 89 SER A C 1
ATOM 703 O O . SER A 1 89 ? -8.161 27.034 8.026 1.00 73.00 89 SER A O 1
ATOM 705 N N . ASN A 1 90 ? -9.530 27.049 6.249 1.00 70.38 90 ASN A N 1
ATOM 706 C CA . ASN A 1 90 ? -8.623 26.259 5.404 1.00 70.38 90 ASN A CA 1
ATOM 707 C C . ASN A 1 90 ? -7.476 27.096 4.790 1.00 70.38 90 ASN A C 1
ATOM 709 O O . ASN A 1 90 ? -6.615 26.548 4.107 1.00 70.38 90 ASN A O 1
ATOM 713 N N . TYR A 1 91 ? -7.442 28.411 5.034 1.00 76.19 91 TYR A N 1
ATOM 714 C CA . TYR A 1 91 ? -6.387 29.316 4.568 1.00 76.19 91 TYR A CA 1
ATOM 715 C C . TYR A 1 91 ? -5.965 30.303 5.684 1.00 76.19 91 TYR A C 1
ATOM 717 O O . TYR A 1 91 ? -6.243 31.506 5.593 1.00 76.19 91 TYR A O 1
ATOM 725 N N . PRO A 1 92 ? -5.351 29.810 6.780 1.00 72.88 92 PRO A N 1
ATOM 726 C CA . PRO A 1 92 ? -5.051 30.610 7.971 1.00 72.88 92 PRO A CA 1
ATOM 727 C C . PRO A 1 92 ? -3.881 31.604 7.768 1.00 72.88 92 PRO A C 1
ATOM 729 O O . PRO A 1 92 ? -3.041 31.389 6.890 1.00 72.88 92 PRO A O 1
ATOM 732 N N . PRO A 1 93 ? -3.768 32.666 8.600 1.00 66.25 93 PRO A N 1
ATOM 733 C CA . PRO A 1 93 ? -2.847 33.803 8.408 1.00 66.25 93 PRO A CA 1
ATOM 734 C C . PRO A 1 93 ? -1.372 33.481 8.127 1.00 66.25 93 PRO A C 1
ATOM 736 O O . PRO A 1 93 ? -0.706 34.232 7.415 1.00 66.25 93 PRO A O 1
ATOM 739 N N . HIS A 1 94 ? -0.849 32.382 8.675 1.00 67.44 94 HIS A N 1
ATOM 740 C CA . HIS A 1 94 ? 0.581 32.051 8.625 1.00 67.44 94 HIS A CA 1
ATOM 741 C C . HIS A 1 94 ? 0.953 31.013 7.548 1.00 67.44 94 HIS A C 1
ATOM 743 O O . HIS A 1 94 ? 2.136 30.735 7.347 1.00 67.44 94 HIS A O 1
ATOM 749 N N . PHE A 1 95 ? -0.027 30.428 6.848 1.00 57.50 95 PHE A N 1
ATOM 750 C CA . PHE A 1 95 ? 0.211 29.364 5.866 1.00 57.50 95 PHE A CA 1
ATOM 751 C C . PHE A 1 95 ? 0.474 29.937 4.468 1.00 57.50 95 PHE A C 1
ATOM 753 O O . PHE A 1 95 ? -0.071 30.966 4.084 1.00 57.50 95 PHE A O 1
ATOM 760 N N . LYS A 1 96 ? 1.335 29.276 3.682 1.00 53.16 96 LYS A N 1
ATOM 761 C CA . LYS A 1 96 ? 1.726 29.735 2.330 1.00 53.16 96 LYS A CA 1
ATOM 762 C C . LYS A 1 96 ? 0.867 29.149 1.197 1.00 53.16 96 LYS A C 1
ATOM 764 O O . LYS A 1 96 ? 1.114 29.470 0.039 1.00 53.16 96 LYS A O 1
ATOM 769 N N . PHE A 1 97 ? -0.084 28.279 1.525 1.00 57.69 97 PHE A N 1
ATOM 770 C CA . PHE A 1 97 ? -0.922 27.522 0.597 1.00 57.69 97 PHE A CA 1
ATOM 771 C C . PHE A 1 97 ? -2.263 27.172 1.261 1.00 57.69 97 PHE A C 1
ATOM 773 O O . PHE A 1 97 ? -2.394 27.264 2.482 1.00 57.69 97 PHE A O 1
ATOM 780 N N . GLU A 1 98 ? -3.246 26.770 0.455 1.00 59.44 98 GLU A N 1
ATOM 781 C CA . GLU A 1 98 ? -4.566 26.341 0.929 1.00 59.44 98 GLU A CA 1
ATOM 782 C C . GLU A 1 98 ? -4.516 24.900 1.452 1.00 59.44 98 GLU A C 1
ATOM 784 O O . GLU A 1 98 ? -3.945 24.018 0.809 1.00 59.44 98 GLU A O 1
ATOM 789 N N . LEU A 1 99 ? -5.122 24.648 2.612 1.00 50.62 99 LEU A N 1
ATOM 790 C CA . LEU A 1 99 ? -5.293 23.299 3.140 1.00 50.62 99 LEU A CA 1
ATOM 791 C C . LEU A 1 99 ? -6.449 22.604 2.395 1.00 50.62 99 LEU A C 1
ATOM 793 O O . LEU A 1 99 ? -7.516 23.208 2.253 1.00 50.62 99 LEU A O 1
ATOM 797 N N . PRO A 1 100 ? -6.303 21.331 1.970 1.00 42.38 100 PRO A N 1
ATOM 798 C CA . PRO A 1 100 ? -7.325 20.583 1.224 1.00 42.38 100 PRO A CA 1
ATOM 799 C C . PRO A 1 100 ? -8.465 20.069 2.133 1.00 42.38 100 PRO A C 1
ATOM 801 O O . PRO A 1 100 ? -8.907 18.927 2.030 1.00 42.38 100 PRO A O 1
ATOM 804 N N . MET A 1 101 ? -8.907 20.907 3.069 1.00 50.69 101 MET A N 1
ATOM 805 C CA . MET A 1 101 ? -9.932 20.634 4.078 1.00 50.69 101 MET A CA 1
ATOM 806 C C . MET A 1 101 ? -11.190 21.475 3.797 1.00 50.69 101 MET A C 1
ATOM 808 O O . MET A 1 101 ? -11.227 22.237 2.831 1.00 50.69 101 MET A O 1
ATOM 812 N N . SER A 1 102 ? -12.229 21.336 4.630 1.00 53.41 102 SER A N 1
ATOM 813 C CA . SER A 1 102 ? -13.503 22.062 4.474 1.00 53.41 102 SER A CA 1
ATOM 814 C C . SER A 1 102 ? -13.288 23.572 4.252 1.00 53.41 102 SER A C 1
ATOM 816 O O . SER A 1 102 ? -12.586 24.193 5.050 1.00 53.41 102 SER A O 1
ATOM 818 N N . PRO A 1 103 ? -13.888 24.193 3.215 1.00 62.81 103 PRO A N 1
ATOM 819 C CA . PRO A 1 103 ? -13.558 25.559 2.792 1.00 62.81 103 PRO A CA 1
ATOM 820 C C . PRO A 1 103 ? -14.053 26.666 3.738 1.00 62.81 103 PRO A C 1
ATOM 822 O O . PRO A 1 103 ? -13.756 27.844 3.504 1.00 62.81 103 PRO A O 1
ATOM 825 N N . GLY A 1 104 ? -14.820 26.310 4.774 1.00 66.44 104 GLY A N 1
ATOM 826 C CA . GLY A 1 104 ? -15.393 27.241 5.743 1.00 66.44 104 GLY A CA 1
ATOM 827 C C . GLY A 1 104 ? -14.331 28.026 6.515 1.00 66.44 104 GLY A C 1
ATOM 828 O O . GLY A 1 104 ? -13.280 27.492 6.877 1.00 66.44 104 GLY A O 1
ATOM 829 N N . LYS A 1 105 ? -14.618 29.306 6.769 1.00 81.44 105 LYS A N 1
ATOM 830 C CA . LYS A 1 105 ? -13.761 30.202 7.553 1.00 81.44 105 LYS A CA 1
ATOM 831 C C . LYS A 1 105 ? -14.614 31.083 8.460 1.00 81.44 105 LYS A C 1
ATOM 833 O O . LYS A 1 105 ? -15.714 31.488 8.070 1.00 81.44 105 LYS A O 1
ATOM 838 N N . GLY A 1 106 ? -14.126 31.364 9.657 1.00 83.25 106 GLY A N 1
ATOM 839 C CA . GLY A 1 106 ? -14.817 32.223 10.604 1.00 83.25 106 GLY A CA 1
ATOM 840 C C . GLY A 1 106 ? -14.175 32.264 11.980 1.00 83.25 106 GLY A C 1
ATOM 841 O O . GLY A 1 106 ? -13.274 31.484 12.298 1.00 83.25 106 GLY A O 1
ATOM 842 N N . VAL A 1 107 ? -14.670 33.188 12.801 1.00 82.94 107 VAL A N 1
ATOM 843 C CA . VAL A 1 107 ? -14.276 33.350 14.201 1.00 82.94 107 VAL A CA 1
ATOM 844 C C . VAL A 1 107 ? -15.504 33.515 15.086 1.00 82.94 107 VAL A C 1
ATOM 846 O O . VAL A 1 107 ? -16.417 34.259 14.744 1.00 82.94 107 VAL A O 1
ATOM 849 N N . ILE A 1 108 ? -15.510 32.836 16.228 1.00 82.31 108 ILE A N 1
ATOM 850 C CA . ILE A 1 108 ? -16.470 33.012 17.320 1.00 82.31 108 ILE A CA 1
ATOM 851 C C . ILE A 1 108 ? -15.705 33.592 18.513 1.00 82.31 108 ILE A C 1
ATOM 853 O O . ILE A 1 108 ? -14.618 33.099 18.827 1.00 82.31 108 ILE A O 1
ATOM 857 N N . MET A 1 109 ? -16.258 34.617 19.166 1.00 80.44 109 MET A N 1
ATOM 858 C CA . MET A 1 109 ? -15.726 35.185 20.413 1.00 80.44 109 MET A CA 1
ATOM 859 C C . MET A 1 109 ? -16.842 35.385 21.442 1.00 80.44 109 MET A C 1
ATOM 861 O O . MET A 1 109 ? -17.910 35.888 21.087 1.00 80.44 109 MET A O 1
ATOM 865 N N . ALA A 1 110 ? -16.583 35.026 22.702 1.00 73.75 110 ALA A N 1
ATOM 866 C CA . ALA A 1 110 ? -17.490 35.242 23.833 1.00 73.75 110 ALA A CA 1
ATOM 867 C C . ALA A 1 110 ? -16.729 35.408 25.166 1.00 73.75 110 ALA A C 1
ATOM 869 O O . ALA A 1 110 ? -15.621 34.895 25.329 1.00 73.75 110 ALA A O 1
ATOM 870 N N . GLU A 1 111 ? -17.356 36.084 26.129 1.00 68.19 111 GLU A N 1
ATOM 871 C CA . GLU A 1 111 ? -16.940 36.181 27.540 1.00 68.19 111 GLU A CA 1
ATOM 872 C C . GLU A 1 111 ? -18.090 35.665 28.427 1.00 68.19 111 GLU A C 1
ATOM 874 O O . GLU A 1 111 ? -19.251 35.697 28.015 1.00 68.19 111 GLU A O 1
ATOM 879 N N . ASP A 1 112 ? -17.788 35.213 29.648 1.00 56.25 112 ASP A N 1
ATOM 880 C CA . ASP A 1 112 ? -18.733 34.541 30.562 1.00 56.25 112 ASP A CA 1
ATOM 881 C C . ASP A 1 112 ? -19.987 35.373 30.937 1.00 56.25 112 ASP A C 1
ATOM 883 O O . ASP A 1 112 ? -20.951 34.844 31.488 1.00 56.25 112 ASP A O 1
ATOM 887 N N . ASN A 1 113 ? -20.019 36.670 30.605 1.00 54.94 113 ASN A N 1
ATOM 888 C CA . ASN A 1 113 ? -21.131 37.593 30.860 1.00 54.94 113 ASN A CA 1
ATOM 889 C C . ASN A 1 113 ? -22.168 37.666 29.711 1.00 54.94 113 ASN A C 1
ATOM 891 O O . ASN A 1 113 ? -22.662 38.733 29.350 1.00 54.94 113 ASN A O 1
ATOM 895 N N . ASN A 1 114 ? -22.576 36.502 29.199 1.00 59.38 114 ASN A N 1
ATOM 896 C CA . ASN A 1 114 ? -23.794 36.277 28.400 1.00 59.38 114 ASN A CA 1
ATOM 897 C C . ASN A 1 114 ? -23.877 36.881 26.973 1.00 59.38 114 ASN A C 1
ATOM 899 O O . ASN A 1 114 ? -24.983 36.961 26.419 1.00 59.38 114 ASN A O 1
ATOM 903 N N . LYS A 1 115 ? -22.761 37.281 26.348 1.00 65.69 115 LYS A N 1
ATOM 904 C CA . LYS A 1 115 ? -22.741 37.794 24.961 1.00 65.69 115 LYS A CA 1
ATOM 905 C C . LYS A 1 115 ? -21.567 37.258 24.140 1.00 65.69 115 LYS A C 1
ATOM 907 O O . LYS A 1 115 ? -20.452 37.132 24.648 1.00 65.69 115 LYS A O 1
ATOM 912 N N . GLY A 1 116 ? -21.827 36.985 22.861 1.00 78.50 116 GLY A N 1
ATOM 913 C CA . GLY A 1 116 ? -20.802 36.651 21.872 1.00 78.50 116 GLY A CA 1
ATOM 914 C C . GLY A 1 116 ? -21.184 37.064 20.447 1.00 78.50 116 GLY A C 1
ATOM 915 O O . GLY A 1 116 ? -22.333 37.415 20.162 1.00 78.50 116 GLY A O 1
ATOM 916 N N . PHE A 1 117 ? -20.224 36.975 19.523 1.00 84.12 117 PHE A N 1
ATOM 917 C CA . PHE A 1 117 ? -20.474 37.100 18.082 1.00 84.12 117 PHE A CA 1
ATOM 918 C C . PHE A 1 117 ? -19.868 35.940 17.286 1.00 84.12 117 PHE A C 1
ATOM 920 O O . PHE A 1 117 ? -18.857 35.355 17.681 1.00 84.12 117 PHE A O 1
ATOM 927 N N . TRP A 1 118 ? -20.460 35.658 16.124 1.00 86.06 118 TRP A N 1
ATOM 928 C CA . TRP A 1 118 ? -19.889 34.803 15.082 1.00 86.06 118 TRP A CA 1
ATOM 929 C C . TRP A 1 118 ? -19.641 35.636 13.823 1.00 86.06 118 TRP A C 1
ATOM 931 O O . TRP A 1 118 ? -20.562 36.244 13.284 1.00 86.06 118 TRP A O 1
ATOM 941 N N . LEU A 1 119 ? -18.391 35.672 13.364 1.00 89.00 119 LEU A N 1
ATOM 942 C CA . LEU A 1 119 ? -17.946 36.340 12.146 1.00 89.00 119 LEU A CA 1
ATOM 943 C C . LEU A 1 119 ? -17.552 35.283 11.107 1.00 89.00 119 LEU A C 1
ATOM 945 O O . LEU A 1 119 ? -16.437 34.763 11.135 1.00 89.00 119 LEU A O 1
ATOM 949 N N . VAL A 1 120 ? -18.456 34.970 10.181 1.00 86.56 120 VAL A N 1
ATOM 950 C CA . VAL A 1 120 ? -18.188 34.108 9.016 1.00 86.56 120 VAL A CA 1
ATOM 951 C C . VAL A 1 120 ? -17.525 34.942 7.921 1.00 86.56 120 VAL A C 1
ATOM 953 O O . VAL A 1 120 ? -17.927 36.083 7.694 1.00 86.56 120 VAL A O 1
ATOM 956 N N . HIS A 1 121 ? -16.532 34.401 7.208 1.00 87.94 121 HIS A N 1
ATOM 957 C CA . HIS A 1 121 ? -15.895 35.121 6.098 1.00 87.94 121 HIS A CA 1
ATOM 958 C C . HIS A 1 121 ? -15.411 34.220 4.959 1.00 87.94 121 HIS A C 1
ATOM 960 O O . HIS A 1 121 ? -15.216 33.018 5.121 1.00 87.94 121 HIS A O 1
ATOM 966 N N . THR A 1 122 ? -15.149 34.819 3.793 1.00 88.44 122 THR A N 1
ATOM 967 C CA . THR A 1 122 ? -14.427 34.156 2.690 1.00 88.44 122 THR A CA 1
ATOM 968 C C . THR A 1 122 ? -12.948 34.547 2.607 1.00 88.44 122 THR A C 1
ATOM 970 O O . THR A 1 122 ? -12.183 33.866 1.924 1.00 88.44 122 THR A O 1
ATOM 973 N N . ALA A 1 123 ? -12.523 35.596 3.323 1.00 86.12 123 ALA A N 1
ATOM 974 C CA . ALA A 1 123 ? -11.156 36.120 3.277 1.00 86.12 123 ALA A CA 1
ATOM 975 C C . ALA A 1 123 ? -10.091 35.059 3.613 1.00 86.12 123 ALA A C 1
ATOM 977 O O . ALA A 1 123 ? -10.167 34.391 4.647 1.00 86.12 123 ALA A O 1
ATOM 978 N N . LYS A 1 124 ? -9.074 34.945 2.752 1.00 86.44 124 LYS A N 1
ATOM 979 C CA . LYS A 1 124 ? -7.836 34.193 3.012 1.00 86.44 124 LYS A CA 1
ATOM 980 C C . LYS A 1 124 ? -6.931 35.005 3.943 1.00 86.44 124 LYS A C 1
ATOM 982 O O . LYS A 1 124 ? -6.988 36.231 3.931 1.00 86.44 124 LYS A O 1
ATOM 987 N N . TYR A 1 125 ? -6.074 34.332 4.710 1.00 83.31 125 TYR A N 1
ATOM 988 C CA . TYR A 1 125 ? -5.114 34.947 5.643 1.00 83.31 125 TYR A CA 1
ATOM 989 C C . TYR A 1 125 ? -5.726 35.779 6.795 1.00 83.31 125 TYR A C 1
ATOM 991 O O . TYR A 1 125 ? -4.999 36.498 7.479 1.00 83.31 125 TYR A O 1
ATOM 999 N N . PHE A 1 126 ? -7.035 35.675 7.037 1.00 84.56 126 PHE A N 1
ATOM 1000 C CA . PHE A 1 126 ? -7.777 36.466 8.028 1.00 84.56 126 PHE A CA 1
ATOM 1001 C C . PHE A 1 126 ? -8.425 35.569 9.104 1.00 84.56 126 PHE A C 1
ATOM 1003 O O . PHE A 1 126 ? -8.777 34.431 8.780 1.00 84.56 126 PHE A O 1
ATOM 1010 N N . PRO A 1 127 ? -8.643 36.072 10.337 1.00 81.94 127 PRO A N 1
ATOM 1011 C CA . PRO A 1 127 ? -8.003 37.242 10.947 1.00 81.94 127 PRO A CA 1
ATOM 1012 C C . PRO A 1 127 ? -6.695 36.851 11.646 1.00 81.94 127 PRO A C 1
ATOM 1014 O O . PRO A 1 127 ? -6.595 35.789 12.260 1.00 81.94 127 PRO A O 1
ATOM 1017 N N . ASN A 1 128 ? -5.693 37.729 11.610 1.00 80.81 128 ASN A N 1
ATOM 1018 C CA . ASN A 1 128 ? -4.450 37.519 12.350 1.00 80.81 128 ASN A CA 1
ATOM 1019 C C . ASN A 1 128 ? -4.563 38.062 13.786 1.00 80.81 128 ASN A C 1
ATOM 1021 O O . ASN A 1 128 ? -4.096 39.157 14.090 1.00 80.81 128 ASN A O 1
ATOM 1025 N N . ILE A 1 129 ? -5.194 37.287 14.673 1.00 78.12 129 ILE A N 1
ATOM 1026 C CA . ILE A 1 129 ? -5.447 37.666 16.079 1.00 78.12 129 ILE A CA 1
ATOM 1027 C C . ILE A 1 129 ? -4.184 37.801 16.955 1.00 78.12 129 ILE A C 1
ATOM 1029 O O . ILE A 1 129 ? -4.299 38.163 18.125 1.00 78.12 129 ILE A O 1
ATOM 1033 N N . ALA A 1 130 ? -2.995 37.522 16.408 1.00 73.50 130 ALA A N 1
ATOM 1034 C CA . ALA A 1 130 ? -1.705 37.666 17.087 1.00 73.50 130 ALA A CA 1
ATOM 1035 C C . ALA A 1 130 ? -1.007 39.023 16.834 1.00 73.50 130 ALA A C 1
ATOM 1037 O O . ALA A 1 130 ? 0.051 39.268 17.411 1.00 73.50 130 ALA A O 1
ATOM 1038 N N . LEU A 1 131 ? -1.561 39.886 15.972 1.00 76.94 131 LEU A N 1
ATOM 1039 C CA . LEU A 1 131 ? -1.037 41.230 15.678 1.00 76.94 131 LEU A CA 1
ATOM 1040 C C . LEU A 1 131 ? -1.919 42.337 16.289 1.00 76.94 131 LEU A C 1
ATOM 1042 O O . LEU A 1 131 ? -2.810 42.058 17.091 1.00 76.94 131 LEU A O 1
ATOM 1046 N N . ALA A 1 132 ? -1.659 43.602 15.948 1.00 81.69 132 ALA A N 1
ATOM 1047 C CA . ALA A 1 132 ? -2.525 44.715 16.328 1.00 81.69 132 ALA A CA 1
ATOM 1048 C C . ALA A 1 132 ? -3.766 44.789 15.418 1.00 81.69 132 ALA A C 1
ATOM 1050 O O . ALA A 1 132 ? -3.785 44.242 14.315 1.00 81.69 132 ALA A O 1
ATOM 1051 N N . ILE A 1 133 ? -4.801 45.524 15.837 1.00 83.62 133 ILE A N 1
ATOM 1052 C CA . ILE A 1 133 ? -6.005 45.710 15.010 1.00 83.62 133 ILE A CA 1
ATOM 1053 C C . ILE A 1 133 ? -5.711 46.382 13.659 1.00 83.62 133 ILE A C 1
ATOM 1055 O O . ILE A 1 133 ? -6.312 46.029 12.644 1.00 83.62 133 ILE A O 1
ATOM 1059 N N . THR A 1 134 ? -4.718 47.273 13.624 1.00 81.94 134 THR A N 1
ATOM 1060 C CA . THR A 1 134 ? -4.204 47.922 12.408 1.00 81.94 134 THR A CA 1
ATOM 1061 C C . THR A 1 134 ? -3.644 46.942 11.373 1.00 81.94 134 THR A C 1
ATOM 1063 O O . THR A 1 134 ? -3.468 47.319 10.216 1.00 81.94 134 THR A O 1
ATOM 1066 N N . ASP A 1 135 ? -3.374 45.691 11.761 1.00 82.25 135 ASP A N 1
ATOM 1067 C CA . ASP A 1 135 ? -2.814 44.657 10.890 1.00 82.25 135 ASP A CA 1
ATOM 1068 C C . ASP A 1 135 ? -3.849 43.719 10.260 1.00 82.25 135 ASP A C 1
ATOM 1070 O O . ASP A 1 135 ? -3.487 42.896 9.414 1.00 82.25 135 ASP A O 1
ATOM 1074 N N . LEU A 1 136 ? -5.139 43.846 10.602 1.00 81.81 136 LEU A N 1
ATOM 1075 C CA . LEU A 1 136 ? -6.201 42.987 10.054 1.00 81.81 136 LEU A CA 1
ATOM 1076 C C . LEU A 1 136 ? -6.206 42.951 8.513 1.00 81.81 136 LEU A C 1
ATOM 1078 O O . LEU A 1 136 ? -6.467 41.899 7.926 1.00 81.81 136 LEU A O 1
ATOM 1082 N N . PHE A 1 137 ? -5.874 44.076 7.868 1.00 85.69 137 PHE A N 1
ATOM 1083 C CA . PHE A 1 137 ? -5.764 44.209 6.411 1.00 85.69 137 PHE A CA 1
ATOM 1084 C C . PHE A 1 137 ? -4.471 44.930 5.966 1.00 85.69 137 PHE A C 1
ATOM 1086 O O . PHE A 1 137 ? -4.448 45.539 4.896 1.00 85.69 137 PHE A O 1
ATOM 1093 N N . SER A 1 138 ? -3.381 44.871 6.750 1.00 75.81 138 SER A N 1
ATOM 1094 C CA . SER A 1 138 ? -2.087 45.482 6.368 1.00 75.81 138 SER A CA 1
ATOM 1095 C C . SER A 1 138 ? -1.312 44.678 5.310 1.00 75.81 138 SER A C 1
ATOM 1097 O O . SER A 1 138 ? -0.453 45.215 4.613 1.00 75.81 138 SER A O 1
ATOM 1099 N N . ASN A 1 139 ? -1.636 43.393 5.142 1.00 73.50 139 ASN A N 1
ATOM 1100 C CA . ASN A 1 139 ? -0.997 42.481 4.194 1.00 73.50 139 ASN A CA 1
ATOM 1101 C C . ASN A 1 139 ? -1.702 42.497 2.822 1.00 73.50 139 ASN A C 1
ATOM 1103 O O . ASN A 1 139 ? -2.899 42.220 2.731 1.00 73.50 139 ASN A O 1
ATOM 1107 N N . GLU A 1 140 ? -0.939 42.720 1.742 1.00 72.81 140 GLU A N 1
ATOM 1108 C CA . GLU A 1 140 ? -1.415 42.692 0.344 1.00 72.81 140 GLU A CA 1
ATOM 1109 C C . GLU A 1 140 ? -2.211 41.413 0.017 1.00 72.81 140 GLU A C 1
ATOM 1111 O O . GLU A 1 140 ? -3.178 41.433 -0.740 1.00 72.81 140 GLU A O 1
ATOM 1116 N N . LYS A 1 141 ? -1.860 40.276 0.630 1.00 73.50 141 LYS A N 1
ATOM 1117 C CA . LYS A 1 141 ? -2.548 38.996 0.403 1.00 73.50 141 LYS A CA 1
ATOM 1118 C C . LYS A 1 141 ? -3.984 38.971 0.935 1.00 73.50 141 LYS A C 1
ATOM 1120 O O . LYS A 1 141 ? -4.811 38.264 0.365 1.00 73.50 141 LYS A O 1
ATOM 1125 N N . THR A 1 142 ? -4.285 39.744 1.978 1.00 76.19 142 THR A N 1
ATOM 1126 C CA . THR A 1 142 ? -5.645 39.920 2.516 1.00 76.19 142 THR A CA 1
ATOM 1127 C C . THR A 1 142 ? -6.440 40.945 1.696 1.00 76.19 142 THR A C 1
ATOM 1129 O O . THR A 1 142 ? -7.668 40.885 1.644 1.00 76.19 142 THR A O 1
ATOM 1132 N N . THR A 1 143 ? -5.758 41.887 1.031 1.00 84.12 143 THR A N 1
ATOM 1133 C CA . THR A 1 143 ? -6.374 42.986 0.263 1.00 84.12 143 THR A CA 1
ATOM 1134 C C . THR A 1 143 ? -6.407 42.775 -1.256 1.00 84.12 143 THR A C 1
ATOM 1136 O O . THR A 1 143 ? -7.104 43.515 -1.952 1.00 84.12 143 THR A O 1
ATOM 1139 N N . LYS A 1 144 ? -5.763 41.732 -1.786 1.00 86.38 144 LYS A N 1
ATOM 1140 C CA . LYS A 1 144 ? -5.773 41.388 -3.217 1.00 86.38 144 LYS A CA 1
ATOM 1141 C C . LYS A 1 144 ? -7.127 40.884 -3.718 1.00 86.38 144 LYS A C 1
ATOM 1143 O O . LYS A 1 144 ? -7.660 41.411 -4.690 1.00 86.38 144 LYS A O 1
ATOM 1148 N N . GLU A 1 145 ? -7.688 39.868 -3.070 1.00 86.56 145 GLU A N 1
ATOM 1149 C CA . GLU A 1 145 ? -8.961 39.256 -3.478 1.00 86.56 145 GLU A CA 1
ATOM 1150 C C . GLU A 1 145 ? -10.168 40.008 -2.888 1.00 86.56 145 GLU A C 1
ATOM 1152 O O . GLU A 1 145 ? -10.039 40.757 -1.914 1.00 86.56 145 GLU A O 1
ATOM 1157 N N . ALA A 1 146 ? -11.347 39.830 -3.489 1.00 88.12 146 ALA A N 1
ATOM 1158 C CA . ALA A 1 146 ? -12.611 40.270 -2.900 1.00 88.12 146 ALA A CA 1
ATOM 1159 C C . ALA A 1 146 ? -13.025 39.312 -1.770 1.00 88.12 146 ALA A C 1
ATOM 1161 O O . ALA A 1 146 ? -12.751 38.113 -1.848 1.00 88.12 146 ALA A O 1
ATOM 1162 N N . ALA A 1 147 ? -13.695 39.814 -0.732 1.00 89.88 147 ALA A N 1
ATOM 1163 C CA . ALA A 1 147 ? -14.097 38.989 0.407 1.00 89.88 147 ALA A CA 1
ATOM 1164 C C . ALA A 1 147 ? -15.449 39.404 0.993 1.00 89.88 147 ALA A C 1
ATOM 1166 O O . ALA A 1 147 ? -15.743 40.587 1.127 1.00 89.88 147 ALA A O 1
ATOM 1167 N N . ALA A 1 148 ? -16.249 38.418 1.386 1.00 90.19 148 ALA A N 1
ATOM 1168 C CA . ALA A 1 148 ? -17.480 38.615 2.135 1.00 90.19 148 ALA A CA 1
ATOM 1169 C C . ALA A 1 148 ? -17.237 38.340 3.623 1.00 90.19 148 ALA A C 1
ATOM 1171 O O . ALA A 1 148 ? -16.459 37.445 3.968 1.00 90.19 148 ALA A O 1
ATOM 1172 N N . PHE A 1 149 ? -17.937 39.081 4.477 1.00 92.81 149 PHE A N 1
ATOM 1173 C CA . PHE A 1 149 ? -17.960 38.927 5.926 1.00 92.81 149 PHE A CA 1
ATOM 1174 C C . PHE A 1 149 ? -19.404 39.069 6.417 1.00 92.81 149 PHE A C 1
ATOM 1176 O O . PHE A 1 149 ? -20.077 40.028 6.047 1.00 92.81 149 PHE A O 1
ATOM 1183 N N . LEU A 1 150 ? -19.860 38.155 7.269 1.00 90.19 150 LEU A N 1
ATOM 1184 C CA . LEU A 1 150 ? -21.143 38.228 7.967 1.00 90.19 150 LEU A CA 1
ATOM 1185 C C . LEU A 1 150 ? -20.873 38.098 9.465 1.00 90.19 150 LEU A C 1
ATOM 1187 O O . LEU A 1 150 ? -20.404 37.053 9.913 1.00 90.19 150 LEU A O 1
ATOM 1191 N N . CYS A 1 151 ? -21.150 39.158 10.219 1.00 89.88 151 CYS A N 1
ATOM 1192 C CA . CYS A 1 151 ? -21.156 39.131 11.677 1.00 89.88 151 CYS A CA 1
ATOM 1193 C C . CYS A 1 151 ? -22.588 38.939 12.168 1.00 89.88 151 CYS A C 1
ATOM 1195 O O . CYS A 1 151 ? -23.489 39.629 11.694 1.00 89.88 151 CYS A O 1
ATOM 1197 N N . MET A 1 152 ? -22.786 38.040 13.128 1.00 84.00 152 MET A N 1
ATOM 1198 C CA . MET A 1 152 ? -24.048 37.830 13.835 1.00 84.00 152 MET A CA 1
ATOM 1199 C C . MET A 1 152 ? -23.795 37.896 15.344 1.00 84.00 152 MET A C 1
ATOM 1201 O O . MET A 1 152 ? -22.906 37.212 15.857 1.00 84.00 152 MET A O 1
ATOM 1205 N N . SER A 1 153 ? -24.561 38.732 16.040 1.00 81.44 153 SER A N 1
ATOM 1206 C CA . SER A 1 153 ? -24.554 38.866 17.497 1.00 81.44 153 SER A CA 1
ATOM 1207 C C . SER A 1 153 ? -25.481 37.846 18.130 1.00 81.44 153 SER A C 1
ATOM 1209 O O . SER A 1 153 ? -26.567 37.571 17.620 1.00 81.44 153 SER A O 1
ATOM 1211 N N . TYR A 1 154 ? -25.091 37.348 19.297 1.00 68.19 154 TYR A N 1
ATOM 1212 C CA . TYR A 1 154 ? -25.906 36.432 20.074 1.00 68.19 154 TYR A CA 1
ATOM 1213 C C . TYR A 1 154 ? -25.905 36.836 21.545 1.00 68.19 154 TYR A C 1
ATOM 1215 O O . TYR A 1 154 ? -24.855 36.982 22.174 1.00 68.19 154 TYR A O 1
ATOM 1223 N N . SER A 1 155 ? -27.103 36.935 22.115 1.00 59.72 155 SER A N 1
ATOM 1224 C CA . SER A 1 155 ? -27.274 36.688 23.541 1.00 59.72 155 SER A CA 1
ATOM 1225 C C . SER A 1 155 ? -27.047 35.201 23.816 1.00 59.72 155 SER A C 1
ATOM 1227 O O . SER A 1 155 ? -27.349 34.342 22.980 1.00 59.72 155 SER A O 1
ATOM 1229 N N . ASP A 1 156 ? -26.553 34.880 25.006 1.00 51.78 156 ASP A N 1
ATOM 1230 C CA . ASP A 1 156 ? -26.288 33.496 25.409 1.00 51.78 156 ASP A CA 1
ATOM 1231 C C . ASP A 1 156 ? -27.553 32.613 25.382 1.00 51.78 156 ASP A C 1
ATOM 1233 O O . ASP A 1 156 ? -27.473 31.428 25.092 1.00 51.78 156 ASP A O 1
ATOM 1237 N N . VAL A 1 157 ? -28.755 33.189 25.517 1.00 43.84 157 VAL A N 1
ATOM 1238 C CA . VAL A 1 157 ? -30.026 32.465 25.304 1.00 43.84 157 VAL A CA 1
ATOM 1239 C C . VAL A 1 157 ? -30.146 31.904 23.877 1.00 43.84 157 VAL A C 1
ATOM 1241 O O . VAL A 1 157 ? -30.683 30.814 23.704 1.00 43.84 157 VAL A O 1
ATOM 1244 N N . ASN A 1 158 ? -29.607 32.590 22.862 1.00 41.69 158 ASN A N 1
ATOM 1245 C CA . ASN A 1 158 ? -29.657 32.155 21.461 1.00 41.69 158 ASN A CA 1
ATOM 1246 C C . ASN A 1 158 ? -28.441 31.312 21.040 1.00 41.69 158 ASN A C 1
ATOM 1248 O O . ASN A 1 158 ? -28.600 30.411 20.219 1.00 41.69 158 ASN A O 1
ATOM 1252 N N . LEU A 1 159 ? -27.255 31.522 21.629 1.00 43.22 159 LEU A N 1
ATOM 1253 C CA . LEU A 1 159 ? -26.151 30.554 21.497 1.00 43.22 159 LEU A CA 1
ATOM 1254 C C . LEU A 1 159 ? -26.519 29.224 22.170 1.00 43.22 159 LEU A C 1
ATOM 1256 O O . LEU A 1 159 ? -26.373 28.163 21.564 1.00 43.22 159 LEU A O 1
ATOM 1260 N N . ARG A 1 160 ? -27.121 29.268 23.365 1.00 35.62 160 ARG A N 1
ATOM 1261 C CA . ARG A 1 160 ? -27.735 28.097 24.002 1.00 35.62 160 ARG A CA 1
ATOM 1262 C C . ARG A 1 160 ? -28.983 27.612 23.274 1.00 35.62 160 ARG A C 1
ATOM 1264 O O . ARG A 1 160 ? -29.240 26.427 23.357 1.00 35.62 160 ARG A O 1
ATOM 1271 N N . ALA A 1 161 ? -29.705 28.396 22.475 1.00 32.75 161 ALA A N 1
ATOM 1272 C CA . ALA A 1 161 ? -30.778 27.830 21.642 1.00 32.75 161 ALA A CA 1
ATOM 1273 C C . ALA A 1 161 ? -30.260 26.856 20.565 1.00 32.75 161 ALA A C 1
ATOM 1275 O O . ALA A 1 161 ? -30.988 25.954 20.159 1.00 32.75 161 ALA A O 1
ATOM 1276 N N . ILE A 1 162 ? -28.994 26.984 20.151 1.00 39.97 162 ILE A N 1
ATOM 1277 C CA . ILE A 1 162 ? -28.331 26.064 19.211 1.00 39.97 162 ILE A CA 1
ATOM 1278 C C . ILE A 1 162 ? -27.749 24.820 19.927 1.00 39.97 162 ILE A C 1
ATOM 1280 O O . ILE A 1 162 ? -27.482 23.812 19.276 1.00 39.97 162 ILE A O 1
ATOM 1284 N N . VAL A 1 163 ? -27.580 24.852 21.259 1.00 36.66 163 VAL A N 1
ATOM 1285 C CA . VAL A 1 163 ? -26.833 23.828 22.033 1.00 36.66 163 VAL A CA 1
ATOM 1286 C C . VAL A 1 163 ? -27.655 23.166 23.161 1.00 36.66 163 VAL A C 1
ATOM 1288 O O . VAL A 1 163 ? -27.383 22.035 23.549 1.00 36.66 163 VAL A O 1
ATOM 1291 N N . ILE A 1 164 ? -28.655 23.864 23.703 1.00 33.47 164 ILE A N 1
ATOM 1292 C CA . ILE A 1 164 ? -29.404 23.576 24.937 1.00 33.47 164 ILE A CA 1
ATOM 1293 C C . ILE A 1 164 ? -30.848 24.127 24.827 1.00 33.47 164 ILE A C 1
ATOM 1295 O O . ILE A 1 164 ? -31.238 25.052 25.540 1.00 33.47 164 ILE A O 1
ATOM 1299 N N . TYR A 1 165 ? -31.678 23.537 23.960 1.00 27.39 165 TYR A N 1
ATOM 1300 C CA . TYR A 1 165 ? -33.143 23.711 24.036 1.00 27.39 165 TYR A CA 1
ATOM 1301 C C . TYR A 1 165 ? -33.906 22.387 24.205 1.00 27.39 165 TYR A C 1
ATOM 1303 O O . TYR A 1 165 ? -35.000 22.188 23.682 1.00 27.39 165 TYR A O 1
ATOM 1311 N N . THR A 1 166 ? -33.342 21.494 25.024 1.00 29.52 166 THR A N 1
ATOM 1312 C CA . THR A 1 166 ? -34.069 20.397 25.677 1.00 29.52 166 THR A CA 1
ATOM 1313 C C . THR A 1 166 ? -33.992 20.538 27.197 1.00 29.52 166 THR A C 1
ATOM 1315 O O . THR A 1 166 ? -32.996 20.184 27.816 1.00 29.52 166 THR A O 1
ATOM 1318 N N . LEU A 1 167 ? -35.084 21.066 27.757 1.00 34.75 167 LEU A N 1
ATOM 1319 C CA . LEU A 1 167 ? -35.653 20.794 29.084 1.00 34.75 167 LEU A CA 1
ATOM 1320 C C . LEU A 1 167 ? -34.690 20.673 30.287 1.00 34.75 167 LEU A C 1
ATOM 1322 O O . LEU A 1 167 ? -34.178 19.598 30.586 1.00 34.75 167 LEU A O 1
ATOM 1326 N N . GLN A 1 168 ? -34.691 21.696 31.150 1.00 31.03 168 GLN A N 1
ATOM 1327 C CA . GLN A 1 168 ? -34.677 21.450 32.599 1.00 31.03 168 GLN A CA 1
ATOM 1328 C C . GLN A 1 168 ? -36.114 21.246 33.107 1.00 31.03 168 GLN A C 1
ATOM 1330 O O . GLN A 1 168 ? -36.739 22.133 33.683 1.00 31.03 168 GLN A O 1
ATOM 1335 N N . LEU A 1 169 ? -36.628 20.036 32.886 1.00 31.11 169 LEU A N 1
ATOM 1336 C CA . LEU A 1 169 ? -37.720 19.442 33.663 1.00 31.11 169 LEU A CA 1
ATOM 1337 C C . LEU A 1 169 ? -37.159 18.193 34.353 1.00 31.11 169 LEU A C 1
ATOM 1339 O O . LEU A 1 169 ? -36.249 17.572 33.812 1.00 31.11 169 LEU A O 1
ATOM 1343 N N . GLY A 1 170 ? -37.651 17.878 35.556 1.00 43.78 170 GLY A N 1
ATOM 1344 C CA . GLY A 1 170 ? -36.996 16.981 36.523 1.00 43.78 170 GLY A CA 1
ATOM 1345 C C . GLY A 1 170 ? -36.374 15.718 35.920 1.00 43.78 170 GLY A C 1
ATOM 1346 O O . GLY A 1 170 ? -37.079 14.759 35.614 1.00 43.78 170 GLY A O 1
ATOM 1347 N N . VAL A 1 171 ? -35.047 15.727 35.769 1.00 39.31 171 VAL A N 1
ATOM 1348 C CA . VAL A 1 171 ? -34.295 14.646 35.125 1.00 39.31 171 VAL A CA 1
ATOM 1349 C C . VAL A 1 171 ? -34.163 13.460 36.074 1.00 39.31 171 VAL A C 1
ATOM 1351 O O . VAL A 1 171 ? -33.483 13.536 37.095 1.00 39.31 171 VAL A O 1
ATOM 1354 N N . THR A 1 172 ? -34.769 12.336 35.699 1.00 44.91 172 THR A N 1
ATOM 1355 C CA . THR A 1 172 ? -34.373 11.018 36.202 1.00 44.91 172 THR A CA 1
ATOM 1356 C C . THR A 1 172 ? -33.004 10.666 35.624 1.00 44.91 172 THR A C 1
ATOM 1358 O O . THR A 1 172 ? -32.841 10.725 34.402 1.00 44.91 172 THR A O 1
ATOM 1361 N N . SER A 1 173 ? -32.041 10.288 36.465 1.00 53.56 173 SER A N 1
ATOM 1362 C CA . SER A 1 173 ? -30.734 9.807 36.005 1.00 53.56 173 SER A CA 1
ATOM 1363 C C . SER A 1 173 ? -30.875 8.573 35.112 1.00 53.56 173 SER A C 1
ATOM 1365 O O . SER A 1 173 ? -31.784 7.756 35.296 1.00 53.56 173 SER A O 1
ATOM 1367 N N . VAL A 1 174 ? -29.981 8.431 34.133 1.00 64.31 174 VAL A N 1
ATOM 1368 C CA . VAL A 1 174 ? -29.978 7.269 33.247 1.00 64.31 174 VAL A CA 1
ATOM 1369 C C . VAL A 1 174 ? -29.016 6.240 33.826 1.00 64.31 174 VAL A C 1
ATOM 1371 O O . VAL A 1 174 ? -27.805 6.419 33.812 1.00 64.31 174 VAL A O 1
ATOM 1374 N N . ASP A 1 175 ? -29.555 5.130 34.331 1.00 75.50 175 ASP A N 1
ATOM 1375 C CA . ASP A 1 175 ? -28.744 3.989 34.762 1.00 75.50 175 ASP A CA 1
ATOM 1376 C C . ASP A 1 175 ? -27.989 3.401 33.554 1.00 75.50 175 ASP A C 1
ATOM 1378 O O . ASP A 1 175 ? -28.530 2.575 32.816 1.00 75.50 175 ASP A O 1
ATOM 1382 N N . PHE A 1 176 ? -26.740 3.825 33.340 1.00 86.38 176 PHE A N 1
ATOM 1383 C CA . PHE A 1 176 ? -25.843 3.240 32.346 1.00 86.38 176 PHE A CA 1
ATOM 1384 C C . PHE A 1 176 ? -25.244 1.942 32.890 1.00 86.38 176 PHE A C 1
ATOM 1386 O O . PHE A 1 176 ? -24.423 1.934 33.798 1.00 86.38 176 PHE A O 1
ATOM 1393 N N . GLN A 1 177 ? -25.690 0.830 32.322 1.00 90.88 177 GLN A N 1
ATOM 1394 C CA . GLN A 1 177 ? -25.267 -0.542 32.604 1.00 90.88 177 GLN A CA 1
ATOM 1395 C C . GLN A 1 177 ? -25.732 -1.415 31.424 1.00 90.88 177 GLN A C 1
ATOM 1397 O O . GLN A 1 177 ? -26.419 -0.922 30.527 1.00 90.88 177 GLN A O 1
ATOM 1402 N N . CYS A 1 178 ? -25.373 -2.694 31.387 1.00 94.44 178 CYS A N 1
ATOM 1403 C CA . CYS A 1 178 ? -25.904 -3.636 30.402 1.00 94.44 178 CYS A CA 1
ATOM 1404 C C . CYS A 1 178 ? -27.394 -3.927 30.673 1.00 94.44 178 CYS A C 1
ATOM 1406 O O . CYS A 1 178 ? -27.807 -4.065 31.825 1.00 94.44 178 CYS A O 1
ATOM 1408 N N . PHE A 1 179 ? -28.205 -4.065 29.620 1.00 93.25 179 PHE A N 1
ATOM 1409 C CA . PHE A 1 179 ? -29.633 -4.397 29.717 1.00 93.25 179 PHE A CA 1
ATOM 1410 C C . PHE A 1 179 ? -30.048 -5.481 28.726 1.00 93.25 179 PHE A C 1
ATOM 1412 O O . PHE A 1 179 ? -29.488 -5.581 27.638 1.00 93.25 179 PHE A O 1
ATOM 1419 N N . GLN A 1 180 ? -31.124 -6.198 29.055 1.00 92.88 180 GLN A N 1
ATOM 1420 C CA . GLN A 1 180 ? -32.023 -6.793 28.065 1.00 92.88 180 GLN A CA 1
ATOM 1421 C C . GLN A 1 180 ? -33.439 -6.253 28.308 1.00 92.88 180 GLN A C 1
ATOM 1423 O O . GLN A 1 180 ? -33.998 -6.425 29.392 1.00 92.88 180 GLN A O 1
ATOM 1428 N N . HIS A 1 181 ? -34.026 -5.598 27.303 1.00 89.50 181 HIS A N 1
ATOM 1429 C CA . HIS A 1 181 ? -35.234 -4.786 27.451 1.00 89.50 181 HIS A CA 1
ATOM 1430 C C . HIS A 1 181 ? -35.094 -3.769 28.606 1.00 89.50 181 HIS A C 1
ATOM 1432 O O . HIS A 1 181 ? -34.222 -2.901 28.570 1.00 89.50 181 HIS A O 1
ATOM 1438 N N . THR A 1 182 ? -35.937 -3.862 29.632 1.00 87.75 182 THR A N 1
ATOM 1439 C CA . THR A 1 182 ? -35.895 -3.053 30.858 1.00 87.75 182 THR A CA 1
ATOM 1440 C C . THR A 1 182 ? -35.061 -3.685 31.974 1.00 87.75 182 THR A C 1
ATOM 1442 O O . THR A 1 182 ? -34.732 -2.994 32.937 1.00 87.75 182 THR A O 1
ATOM 1445 N N . ASN A 1 183 ? -34.686 -4.963 31.853 1.00 90.75 183 ASN A N 1
ATOM 1446 C CA . ASN A 1 183 ? -33.971 -5.698 32.892 1.00 90.75 183 ASN A CA 1
ATOM 1447 C C . ASN A 1 183 ? -32.486 -5.331 32.892 1.00 90.75 183 ASN A C 1
ATOM 1449 O O . ASN A 1 183 ? -31.804 -5.495 31.878 1.00 90.75 183 ASN A O 1
ATOM 1453 N N . ALA A 1 184 ? -31.991 -4.867 34.039 1.00 90.94 184 ALA A N 1
ATOM 1454 C CA . ALA A 1 184 ? -30.567 -4.689 34.288 1.00 90.94 184 ALA A CA 1
ATOM 1455 C C . ALA A 1 184 ? -29.845 -6.046 34.264 1.00 90.94 184 ALA A C 1
ATOM 1457 O O . ALA A 1 184 ? -30.357 -7.034 34.792 1.00 90.94 184 ALA A O 1
ATOM 1458 N N . LEU A 1 185 ? -28.656 -6.086 33.667 1.00 92.00 185 LEU A N 1
ATOM 1459 C CA . LEU A 1 185 ? -27.794 -7.263 33.600 1.00 92.00 185 LEU A CA 1
ATOM 1460 C C . LEU A 1 185 ? -26.384 -6.906 34.065 1.00 92.00 185 LEU A C 1
ATOM 1462 O O . LEU A 1 185 ? -25.872 -5.833 33.753 1.00 92.00 185 LEU A O 1
ATOM 1466 N N . ASP A 1 186 ? -25.717 -7.834 34.746 1.00 91.69 186 ASP A N 1
ATOM 1467 C CA . ASP A 1 186 ? -24.308 -7.656 35.122 1.00 91.69 186 ASP A CA 1
ATOM 1468 C C . ASP A 1 186 ? -23.341 -7.898 33.967 1.00 91.69 186 ASP A C 1
ATOM 1470 O O . ASP A 1 186 ? -22.275 -7.287 33.905 1.00 91.69 186 ASP A O 1
ATOM 1474 N N . TRP A 1 187 ? -23.735 -8.760 33.034 1.00 93.81 187 TRP A N 1
ATOM 1475 C CA . TRP A 1 187 ? -23.064 -8.969 31.762 1.00 93.81 187 TRP A CA 1
ATOM 1476 C C . TRP A 1 187 ? -24.033 -9.566 30.736 1.00 93.81 187 TRP A C 1
ATOM 1478 O O . TRP A 1 187 ? -25.117 -10.037 31.082 1.00 93.81 187 TRP A O 1
ATOM 1488 N N . PHE A 1 188 ? -23.634 -9.569 29.469 1.00 95.88 188 PHE A N 1
ATOM 1489 C CA . PHE A 1 188 ? -24.165 -10.480 28.454 1.00 95.88 188 PHE A CA 1
ATOM 1490 C C . PHE A 1 188 ? -23.100 -10.737 27.389 1.00 95.88 188 PHE A C 1
ATOM 1492 O O . PHE A 1 188 ? -22.262 -9.874 27.118 1.00 95.88 188 PHE A O 1
ATOM 1499 N N . PHE A 1 189 ? -23.168 -11.898 26.746 1.00 96.44 189 PHE A N 1
ATOM 1500 C CA . PHE A 1 189 ? -22.361 -12.233 25.578 1.00 96.44 189 PHE A CA 1
ATOM 1501 C C . PHE A 1 189 ? -23.290 -12.419 24.371 1.00 96.44 189 PHE A C 1
ATOM 1503 O O . PHE A 1 189 ? -24.302 -13.110 24.474 1.00 96.44 189 PHE A O 1
ATOM 1510 N N . VAL A 1 190 ? -22.961 -11.818 23.224 1.00 97.50 190 VAL A N 1
ATOM 1511 C CA . VAL A 1 190 ? -23.672 -12.032 21.950 1.00 97.50 190 VAL A CA 1
ATOM 1512 C C . VAL A 1 190 ? -22.696 -12.521 20.889 1.00 97.50 190 VAL A C 1
ATOM 1514 O O . VAL A 1 190 ? -21.665 -11.894 20.655 1.00 97.50 190 VAL A O 1
ATOM 1517 N N . TYR A 1 191 ? -23.046 -13.611 20.214 1.00 97.06 191 TYR A N 1
ATOM 1518 C CA . TYR A 1 191 ? -22.418 -14.067 18.982 1.00 97.06 191 TYR A CA 1
ATOM 1519 C C . TYR A 1 191 ? -23.325 -13.700 17.808 1.00 97.06 191 TYR A C 1
ATOM 1521 O O . TYR A 1 191 ? -24.379 -14.295 17.587 1.00 97.06 191 TYR A O 1
ATOM 1529 N N . LYS A 1 192 ? -22.923 -12.685 17.053 1.00 96.69 192 LYS A N 1
ATOM 1530 C CA . LYS A 1 192 ? -23.571 -12.273 15.812 1.00 96.69 192 LYS A CA 1
ATOM 1531 C C . LYS A 1 192 ? -23.139 -13.235 14.700 1.00 96.69 192 LYS A C 1
ATOM 1533 O O . LYS A 1 192 ? -21.941 -13.433 14.506 1.00 96.69 192 LYS A O 1
ATOM 1538 N N . LEU A 1 193 ? -24.096 -13.822 13.987 1.00 95.81 193 LEU A N 1
ATOM 1539 C CA . LEU A 1 193 ? -23.902 -14.839 12.942 1.00 95.81 193 LEU A CA 1
ATOM 1540 C C . LEU A 1 193 ? -23.520 -14.192 11.594 1.00 95.81 193 LEU A C 1
ATOM 1542 O O . LEU A 1 193 ? -23.752 -12.994 11.424 1.00 95.81 193 LEU A O 1
ATOM 1546 N N . PRO A 1 194 ? -22.906 -14.904 10.631 1.00 92.38 194 PRO A N 1
ATOM 1547 C CA . PRO A 1 194 ? -22.478 -14.300 9.365 1.00 92.38 194 PRO A CA 1
ATOM 1548 C C . PRO A 1 194 ? -23.656 -14.018 8.412 1.00 92.38 194 PRO A C 1
ATOM 1550 O O . PRO A 1 194 ? -24.754 -14.541 8.581 1.00 92.38 194 PRO A O 1
ATOM 1553 N N . SER A 1 195 ? -23.415 -13.196 7.386 1.00 89.88 195 SER A N 1
ATOM 1554 C CA . SER A 1 195 ? -24.346 -12.894 6.280 1.00 89.88 195 SER A CA 1
ATOM 1555 C C . SER A 1 195 ? -25.732 -12.364 6.691 1.00 89.88 195 SER A C 1
ATOM 1557 O O . SER A 1 195 ? -26.725 -12.607 6.007 1.00 89.88 195 SER A O 1
ATOM 1559 N N . GLY A 1 196 ? -25.822 -11.619 7.795 1.00 91.19 196 GLY A N 1
ATOM 1560 C CA . GLY A 1 196 ? -27.093 -11.103 8.301 1.00 91.19 196 GLY A CA 1
ATOM 1561 C C . GLY A 1 196 ? -26.992 -10.405 9.656 1.00 91.19 196 GLY A C 1
ATOM 1562 O O . GLY A 1 196 ? -25.903 -10.074 10.133 1.00 91.19 196 GLY A O 1
ATOM 1563 N N . LYS A 1 197 ? -28.158 -10.165 10.263 1.00 94.69 197 LYS A N 1
ATOM 1564 C CA . LYS A 1 197 ? -28.323 -9.585 11.606 1.00 94.69 197 LYS A CA 1
ATOM 1565 C C . LYS A 1 197 ? -28.590 -10.622 12.700 1.00 94.69 197 LYS A C 1
ATOM 1567 O O . LYS A 1 197 ? -28.597 -10.252 13.872 1.00 94.69 197 LYS A O 1
ATOM 1572 N N . SER A 1 198 ? -28.806 -11.884 12.339 1.00 96.06 198 SER A N 1
ATOM 1573 C CA . SER A 1 198 ? -29.108 -12.953 13.287 1.00 96.06 198 SER A CA 1
ATOM 1574 C C . SER A 1 198 ? -27.975 -13.161 14.289 1.00 96.06 198 SER A C 1
ATOM 1576 O O . SER A 1 198 ? -26.796 -12.923 14.011 1.00 96.06 198 SER A O 1
ATOM 1578 N N . SER A 1 199 ? -28.339 -13.561 15.502 1.00 96.69 199 SER A N 1
ATOM 1579 C CA . SER A 1 199 ? -27.397 -13.683 16.611 1.00 96.69 199 SER A CA 1
ATOM 1580 C C . SER A 1 199 ? -27.883 -14.663 17.663 1.00 96.69 199 SER A C 1
ATOM 1582 O O . SER A 1 199 ? -29.082 -14.758 17.914 1.00 96.69 199 SER A O 1
ATOM 1584 N N . HIS A 1 200 ? -26.943 -15.301 18.346 1.00 97.69 200 HIS A N 1
ATOM 1585 C CA . HIS A 1 200 ? -27.184 -16.053 19.572 1.00 97.69 200 HIS A CA 1
ATOM 1586 C C . HIS A 1 200 ? -26.647 -15.249 20.758 1.00 97.69 200 HIS A C 1
ATOM 1588 O O . HIS A 1 200 ? -25.560 -14.682 20.666 1.00 97.69 200 HIS A O 1
ATOM 1594 N N . TYR A 1 201 ? -27.368 -15.182 21.876 1.00 96.69 201 TYR A N 1
ATOM 1595 C CA . TYR A 1 201 ? -26.918 -14.476 23.082 1.00 96.69 201 TYR A CA 1
ATOM 1596 C C . TYR A 1 201 ? -27.089 -15.310 24.352 1.00 96.69 201 TYR A C 1
ATOM 1598 O O . TYR A 1 201 ? -27.920 -16.212 24.408 1.00 96.69 201 TYR A O 1
ATOM 1606 N N . ILE A 1 202 ? -26.302 -14.998 25.378 1.00 95.56 202 ILE A N 1
ATOM 1607 C CA . ILE A 1 202 ? -26.344 -15.649 26.690 1.00 95.56 202 ILE A CA 1
ATOM 1608 C C . ILE A 1 202 ? -26.062 -14.613 27.789 1.00 95.56 202 ILE A C 1
ATOM 1610 O O . ILE A 1 202 ? -25.249 -13.701 27.602 1.00 95.56 202 ILE A O 1
ATOM 1614 N N . LYS A 1 203 ? -26.768 -14.708 28.918 1.00 92.75 203 LYS A N 1
ATOM 1615 C CA . LYS A 1 203 ? -26.686 -13.772 30.057 1.00 92.75 203 LYS A CA 1
ATOM 1616 C C . LYS A 1 203 ? -26.652 -14.538 31.399 1.00 92.75 203 LYS A C 1
ATOM 1618 O O . LYS A 1 203 ? -26.762 -15.765 31.388 1.00 92.75 203 LYS A O 1
ATOM 1623 N N . PRO A 1 204 ? -26.503 -13.865 32.559 1.00 89.31 204 PRO A N 1
ATOM 1624 C CA . PRO A 1 204 ? -26.537 -14.513 33.868 1.00 89.31 204 PRO A CA 1
ATOM 1625 C C . PRO A 1 204 ? -27.716 -15.482 34.042 1.00 89.31 204 PRO A C 1
ATOM 1627 O O . PRO A 1 204 ? -28.853 -15.147 33.718 1.00 89.31 204 PRO A O 1
ATOM 1630 N N . ALA A 1 205 ? -27.419 -16.663 34.592 1.00 85.94 205 ALA A N 1
ATOM 1631 C CA . ALA A 1 205 ? -28.347 -17.771 34.849 1.00 85.94 205 ALA A CA 1
ATOM 1632 C C . ALA A 1 205 ? -29.016 -18.440 33.622 1.00 85.94 205 ALA A C 1
ATOM 1634 O O . ALA A 1 205 ? -29.837 -19.337 33.813 1.00 85.94 205 ALA A O 1
ATOM 1635 N N . ASP A 1 206 ? -28.640 -18.097 32.384 1.00 90.94 206 ASP A N 1
ATOM 1636 C CA . ASP A 1 206 ? -28.995 -18.917 31.217 1.00 90.94 206 ASP A CA 1
ATOM 1637 C C . ASP A 1 206 ? -28.232 -20.254 31.223 1.00 90.94 206 ASP A C 1
ATOM 1639 O O . ASP A 1 206 ? -27.038 -20.299 31.519 1.00 90.94 206 ASP A O 1
ATOM 1643 N N . ALA A 1 207 ? -28.913 -21.340 30.844 1.00 89.19 207 ALA A N 1
ATOM 1644 C CA . ALA A 1 207 ? -28.317 -22.676 30.720 1.00 89.19 207 ALA A CA 1
ATOM 1645 C C . ALA A 1 207 ? -27.785 -22.995 29.305 1.00 89.19 207 ALA A C 1
ATOM 1647 O O . ALA A 1 207 ? -26.990 -23.917 29.144 1.00 89.19 207 ALA A O 1
ATOM 1648 N N . ASP A 1 208 ? -28.235 -22.256 28.288 1.00 93.38 208 ASP A N 1
ATOM 1649 C CA . ASP A 1 208 ? -27.812 -22.358 26.886 1.00 93.38 208 ASP A CA 1
ATOM 1650 C C . ASP A 1 208 ? -28.050 -21.009 26.179 1.00 93.38 208 ASP A C 1
ATOM 1652 O O . ASP A 1 208 ? -28.789 -20.148 26.663 1.00 93.38 208 ASP A O 1
ATOM 1656 N N . TRP A 1 209 ? -27.438 -20.836 25.013 1.00 95.69 209 TRP A N 1
ATOM 1657 C CA . TRP A 1 209 ? -27.636 -19.707 24.114 1.00 95.69 209 TRP A CA 1
ATOM 1658 C C . TRP A 1 209 ? -29.105 -19.540 23.695 1.00 95.69 209 TRP A C 1
ATOM 1660 O O . TRP A 1 209 ? -29.786 -20.494 23.316 1.00 95.69 209 TRP A O 1
ATOM 1670 N N . THR A 1 210 ? -29.584 -18.300 23.663 1.00 96.25 210 THR A N 1
ATOM 1671 C CA . THR A 1 210 ? -30.892 -17.919 23.115 1.00 96.25 210 THR A CA 1
ATOM 1672 C C . THR A 1 210 ? -30.725 -17.334 21.713 1.00 96.25 210 THR A C 1
ATOM 1674 O O . THR A 1 210 ? -29.895 -16.450 21.506 1.00 96.25 210 THR A O 1
ATOM 1677 N N . ALA A 1 211 ? -31.519 -17.806 20.751 1.00 96.19 211 ALA A N 1
ATOM 1678 C CA . ALA A 1 211 ? -31.489 -17.318 19.373 1.00 96.19 211 ALA A CA 1
ATOM 1679 C C . ALA A 1 211 ? -32.312 -16.029 19.193 1.00 96.19 211 ALA A C 1
ATOM 1681 O O . ALA A 1 211 ? -33.397 -15.886 19.759 1.00 96.19 211 ALA A O 1
ATOM 1682 N N . ALA A 1 212 ? -31.820 -15.114 18.357 1.00 94.88 212 ALA A N 1
ATOM 1683 C CA . ALA A 1 212 ? -32.474 -13.865 17.979 1.00 94.88 212 ALA A CA 1
ATOM 1684 C C . ALA A 1 212 ? -32.335 -13.605 16.468 1.00 94.88 212 ALA A C 1
ATOM 1686 O O . ALA A 1 212 ? -31.243 -13.705 15.905 1.00 94.88 212 ALA A O 1
ATOM 1687 N N . ALA A 1 213 ? -33.445 -13.244 15.814 1.00 92.75 213 ALA A N 1
ATOM 1688 C CA . ALA A 1 213 ? -33.491 -12.998 14.368 1.00 92.75 213 ALA A CA 1
ATOM 1689 C C . ALA A 1 213 ? -32.699 -11.748 13.937 1.00 92.75 213 ALA A C 1
ATOM 1691 O O . ALA A 1 213 ? -32.025 -11.781 12.911 1.00 92.75 213 ALA A O 1
ATOM 1692 N N . ASP A 1 214 ? -32.723 -10.692 14.757 1.00 93.81 214 ASP A N 1
ATOM 1693 C CA . ASP A 1 214 ? -31.996 -9.439 14.542 1.00 93.81 214 ASP A CA 1
ATOM 1694 C C . ASP A 1 214 ? -31.359 -8.960 15.854 1.00 93.81 214 ASP A C 1
ATOM 1696 O O . ASP A 1 214 ? -32.064 -8.697 16.830 1.00 93.81 214 ASP A O 1
ATOM 1700 N N . ILE A 1 215 ? -30.034 -8.799 15.871 1.00 94.12 215 ILE A N 1
ATOM 1701 C CA . ILE A 1 215 ? -29.240 -8.324 17.019 1.00 94.12 215 ILE A CA 1
ATOM 1702 C C . ILE A 1 215 ? -29.625 -6.917 17.515 1.00 94.12 215 ILE A C 1
ATOM 1704 O O . ILE A 1 215 ? -29.416 -6.590 18.686 1.00 94.12 215 ILE A O 1
ATOM 1708 N N . ASP A 1 216 ? -30.200 -6.089 16.640 1.00 91.94 216 ASP A N 1
ATOM 1709 C CA . ASP A 1 216 ? -30.669 -4.732 16.927 1.00 91.94 216 ASP A CA 1
ATOM 1710 C C . ASP A 1 216 ? -32.204 -4.602 16.981 1.00 91.94 216 ASP A C 1
ATOM 1712 O O . ASP A 1 216 ? -32.733 -3.495 16.923 1.00 91.94 216 ASP A O 1
ATOM 1716 N N . ALA A 1 217 ? -32.942 -5.702 17.170 1.00 93.75 217 ALA A N 1
ATOM 1717 C CA . ALA A 1 217 ? -34.347 -5.618 17.573 1.00 93.75 217 ALA A CA 1
ATOM 1718 C C . ALA A 1 217 ? -34.482 -5.091 19.019 1.00 93.75 217 ALA A C 1
ATOM 1720 O O . ALA A 1 217 ? -33.697 -5.444 19.897 1.00 93.75 217 ALA A O 1
ATOM 1721 N N . ALA A 1 218 ? -35.522 -4.293 19.293 1.00 90.19 218 ALA A N 1
ATOM 1722 C CA . ALA A 1 218 ? -35.658 -3.469 20.510 1.00 90.19 218 ALA A CA 1
ATOM 1723 C C . ALA A 1 218 ? -35.505 -4.199 21.868 1.00 90.19 218 ALA A C 1
ATOM 1725 O O . ALA A 1 218 ? -35.143 -3.593 22.880 1.00 90.19 218 ALA A O 1
ATOM 1726 N N . GLN A 1 219 ? -35.794 -5.502 21.888 1.00 91.38 219 GLN A N 1
ATOM 1727 C CA . GLN A 1 219 ? -35.768 -6.378 23.065 1.00 91.38 219 GLN A CA 1
ATOM 1728 C C . GLN A 1 219 ? -34.402 -7.053 23.310 1.00 91.38 219 GLN A C 1
ATOM 1730 O O . GLN A 1 219 ? -34.228 -7.715 24.334 1.00 91.38 219 GLN A O 1
ATOM 1735 N N . GLN A 1 220 ? -33.454 -6.935 22.373 1.00 94.81 220 GLN A N 1
ATOM 1736 C CA . GLN A 1 220 ? -32.181 -7.660 22.402 1.00 94.81 220 GLN A CA 1
ATOM 1737 C C . GLN A 1 220 ? -31.081 -6.884 23.137 1.00 94.81 220 GLN A C 1
ATOM 1739 O O . GLN A 1 220 ? -31.094 -5.650 23.113 1.00 94.81 220 GLN A O 1
ATOM 1744 N N . PRO A 1 221 ? -30.091 -7.564 23.754 1.00 95.75 221 PRO A N 1
ATOM 1745 C CA . PRO A 1 221 ? -29.191 -6.910 24.705 1.00 95.75 221 PRO A CA 1
ATOM 1746 C C . PRO A 1 221 ? -28.367 -5.746 24.130 1.00 95.75 221 PRO A C 1
ATOM 1748 O O . PRO A 1 221 ? -28.209 -4.710 24.780 1.00 95.75 221 PRO A O 1
ATOM 1751 N N . ILE A 1 222 ? -27.891 -5.873 22.884 1.00 95.88 222 ILE A N 1
ATOM 1752 C CA . ILE A 1 222 ? -27.129 -4.813 22.203 1.00 95.88 222 ILE A CA 1
ATOM 1753 C C . ILE A 1 222 ? -28.004 -3.585 21.936 1.00 95.88 222 ILE A C 1
ATOM 1755 O O . ILE A 1 222 ? -27.572 -2.473 22.242 1.00 95.88 222 ILE A O 1
ATOM 1759 N N . HIS A 1 223 ? -29.235 -3.762 21.436 1.00 95.19 223 HIS A N 1
ATOM 1760 C CA . HIS A 1 223 ? -30.167 -2.642 21.294 1.00 95.19 223 HIS A CA 1
ATOM 1761 C C . HIS A 1 223 ? -30.461 -2.022 22.658 1.00 95.19 223 HIS A C 1
ATOM 1763 O O . HIS A 1 223 ? -30.163 -0.853 22.865 1.00 95.19 223 HIS A O 1
ATOM 1769 N N . SER A 1 224 ? -31.017 -2.790 23.601 1.00 94.62 224 SER A N 1
ATOM 1770 C CA . SER A 1 224 ? -31.521 -2.267 24.879 1.00 94.62 224 SER A CA 1
ATOM 1771 C C . SER A 1 224 ? -30.456 -1.545 25.716 1.00 94.62 224 SER A C 1
ATOM 1773 O O . SER A 1 224 ? -30.794 -0.640 26.476 1.00 94.62 224 SER A O 1
ATOM 1775 N N . THR A 1 225 ? -29.181 -1.911 25.554 1.00 95.19 225 THR A N 1
ATOM 1776 C CA . THR A 1 225 ? -28.039 -1.233 26.187 1.00 95.19 225 THR A CA 1
ATOM 1777 C C . THR A 1 225 ? -27.658 0.055 25.460 1.00 95.19 225 THR A C 1
ATOM 1779 O O . THR A 1 225 ? -27.576 1.110 26.084 1.00 95.19 225 THR A O 1
ATOM 1782 N N . MET A 1 226 ? -27.467 0.012 24.136 1.00 94.12 226 MET A N 1
ATOM 1783 C CA . MET A 1 226 ? -27.072 1.200 23.365 1.00 94.12 226 MET A CA 1
ATOM 1784 C C . MET A 1 226 ? -28.194 2.251 23.288 1.00 94.12 226 MET A C 1
ATOM 1786 O O . MET A 1 226 ? -27.918 3.447 23.193 1.00 94.12 226 MET A O 1
ATOM 1790 N N . ASP A 1 227 ? -29.458 1.833 23.382 1.00 92.56 227 ASP A N 1
ATOM 1791 C CA . ASP A 1 227 ? -30.625 2.721 23.391 1.00 92.56 227 ASP A CA 1
ATOM 1792 C C . ASP A 1 227 ? -30.656 3.642 24.620 1.00 92.56 227 ASP A C 1
ATOM 1794 O O . ASP A 1 227 ? -31.153 4.762 24.527 1.00 92.56 227 ASP A O 1
ATOM 1798 N N . LYS A 1 228 ? -30.025 3.248 25.741 1.00 89.81 228 LYS A N 1
ATOM 1799 C CA . LYS A 1 228 ? -29.837 4.131 26.911 1.00 89.81 228 LYS A CA 1
ATOM 1800 C C . LYS A 1 228 ? -29.091 5.416 26.557 1.00 89.81 228 LYS A C 1
ATOM 1802 O O . LYS A 1 228 ? -29.376 6.453 27.141 1.00 89.81 228 LYS A O 1
ATOM 1807 N N . TYR A 1 229 ? -28.201 5.368 25.564 1.00 89.25 229 TYR A N 1
ATOM 1808 C CA . TYR A 1 229 ? -27.635 6.565 24.952 1.00 89.25 229 TYR A CA 1
ATOM 1809 C C . TYR A 1 229 ? -28.524 7.094 23.816 1.00 89.25 229 TYR A C 1
ATOM 1811 O O . TYR A 1 229 ? -28.936 8.252 23.841 1.00 89.25 229 TYR A O 1
ATOM 1819 N N . PHE A 1 230 ? -28.852 6.269 22.812 1.00 88.88 230 PHE A N 1
ATOM 1820 C CA . PHE A 1 230 ? -29.470 6.760 21.570 1.00 88.88 230 PHE A CA 1
ATOM 1821 C C . PHE A 1 230 ? -30.899 7.314 21.717 1.00 88.88 230 PHE A C 1
ATOM 1823 O O . PHE A 1 230 ? -31.254 8.204 20.939 1.00 88.88 230 PHE A O 1
ATOM 1830 N N . ALA A 1 231 ? -31.676 6.867 22.705 1.00 86.25 231 ALA A N 1
ATOM 1831 C CA . ALA A 1 231 ? -33.014 7.375 23.017 1.00 86.25 231 ALA A CA 1
ATOM 1832 C C . ALA A 1 231 ? -33.038 8.398 24.174 1.00 86.25 231 ALA A C 1
ATOM 1834 O O . ALA A 1 231 ? -34.074 9.018 24.418 1.00 86.25 231 ALA A O 1
ATOM 1835 N N . SER A 1 232 ? -31.917 8.617 24.876 1.00 81.31 232 SER A N 1
ATOM 1836 C CA . SER A 1 232 ? -31.836 9.641 25.926 1.00 81.31 232 SER A CA 1
ATOM 1837 C C . SER A 1 232 ? -31.984 11.048 25.341 1.00 81.31 232 SER A C 1
ATOM 1839 O O . SER A 1 232 ? -31.423 11.363 24.288 1.00 81.31 232 SER A O 1
ATOM 1841 N N . GLN A 1 233 ? -32.702 11.922 26.051 1.00 71.94 233 GLN A N 1
ATOM 1842 C CA . GLN A 1 233 ? -32.705 13.364 25.771 1.00 71.94 233 GLN A CA 1
ATOM 1843 C C . GLN A 1 233 ? -31.471 14.063 26.372 1.00 71.94 233 GLN A C 1
ATOM 1845 O O . GLN A 1 233 ? -31.079 15.127 25.909 1.00 71.94 233 GLN A O 1
ATOM 1850 N N . ASN A 1 234 ? -30.797 13.424 27.334 1.00 72.88 234 ASN A N 1
ATOM 1851 C CA . ASN A 1 234 ? -29.632 13.951 28.047 1.00 72.88 234 ASN A CA 1
ATOM 1852 C C . ASN A 1 234 ? -28.299 13.454 27.463 1.00 72.88 234 ASN A C 1
ATOM 1854 O O . ASN A 1 234 ? -27.320 13.340 28.193 1.00 72.88 234 ASN A O 1
ATOM 1858 N N . LYS A 1 235 ? -28.229 13.163 26.154 1.00 78.50 235 LYS A N 1
ATOM 1859 C CA . LYS A 1 235 ? -26.993 12.693 25.486 1.00 78.50 235 LYS A CA 1
ATOM 1860 C C . LYS A 1 235 ? -25.732 13.487 25.851 1.00 78.50 235 LYS A C 1
ATOM 1862 O O . LYS A 1 235 ? -24.721 12.829 26.077 1.00 78.50 235 LYS A O 1
ATOM 1867 N N . PRO A 1 236 ? -25.748 14.834 25.970 1.00 82.75 236 PRO A N 1
ATOM 1868 C CA . PRO A 1 236 ? -24.562 15.590 26.380 1.00 82.75 236 PRO A CA 1
ATOM 1869 C C . PRO A 1 236 ? -24.034 15.240 27.779 1.00 82.75 236 PRO A C 1
ATOM 1871 O O . PRO A 1 236 ? -22.874 15.518 28.059 1.00 82.75 236 PRO A O 1
ATOM 1874 N N . ASN A 1 237 ? -24.841 14.639 28.659 1.00 84.50 237 ASN A N 1
ATOM 1875 C CA . ASN A 1 237 ? -24.460 14.332 30.040 1.00 84.50 237 ASN A CA 1
ATOM 1876 C C . ASN A 1 237 ? -23.739 12.980 30.192 1.00 84.50 237 ASN A C 1
ATOM 1878 O O . ASN A 1 237 ? -23.165 12.713 31.247 1.00 84.50 237 ASN A O 1
ATOM 1882 N N . THR A 1 238 ? -23.704 12.142 29.156 1.00 86.44 238 THR A N 1
ATOM 1883 C CA . THR A 1 238 ? -22.979 10.863 29.185 1.00 86.44 238 THR A CA 1
ATOM 1884 C C . THR A 1 238 ? -21.480 11.075 28.937 1.00 86.44 238 THR A C 1
ATOM 1886 O O . THR A 1 238 ? -21.090 11.823 28.040 1.00 86.44 238 THR A O 1
ATOM 1889 N N . ASN A 1 239 ? -20.614 10.378 29.673 1.00 90.50 239 ASN A N 1
ATOM 1890 C CA . ASN A 1 239 ? -19.204 10.230 29.311 1.00 90.50 239 ASN A CA 1
ATOM 1891 C C . ASN A 1 239 ? -19.036 9.012 28.400 1.00 90.50 239 ASN A C 1
ATOM 1893 O O . ASN A 1 239 ? -19.526 7.933 28.734 1.00 90.50 239 ASN A O 1
ATOM 1897 N N . ILE A 1 240 ? -18.328 9.160 27.278 1.00 92.25 240 ILE A N 1
ATOM 1898 C CA . ILE A 1 240 ? -18.144 8.087 26.289 1.00 92.25 240 ILE A CA 1
ATOM 1899 C C . ILE A 1 240 ? -16.690 8.031 25.824 1.00 92.25 240 ILE A C 1
ATOM 1901 O O . ILE A 1 240 ? -16.097 9.059 25.499 1.00 92.25 240 ILE A O 1
ATOM 1905 N N . ILE A 1 241 ? -16.144 6.818 25.731 1.00 94.19 241 ILE A N 1
ATOM 1906 C CA . ILE A 1 241 ? -14.881 6.518 25.052 1.00 94.19 241 ILE A CA 1
ATOM 1907 C C . ILE A 1 241 ? -15.135 5.315 24.144 1.00 94.19 241 ILE A C 1
ATOM 1909 O O . ILE A 1 241 ? -15.374 4.215 24.639 1.00 94.19 241 ILE A O 1
ATOM 1913 N N . ALA A 1 242 ? -15.095 5.512 22.827 1.00 92.69 242 ALA A N 1
ATOM 1914 C CA . ALA A 1 242 ? -15.234 4.446 21.840 1.00 92.69 242 ALA A CA 1
ATOM 1915 C C . ALA A 1 242 ? -13.938 4.298 21.034 1.00 92.69 242 ALA A C 1
ATOM 1917 O O . ALA A 1 242 ? -13.403 5.266 20.483 1.00 92.69 242 ALA A O 1
ATOM 1918 N N . TYR A 1 243 ? -13.433 3.068 20.978 1.00 91.12 243 TYR A N 1
ATOM 1919 C CA . TYR A 1 243 ? -12.164 2.723 20.355 1.00 91.12 243 TYR A CA 1
ATOM 1920 C C . TYR A 1 243 ? -12.320 1.536 19.405 1.00 91.12 243 TYR A C 1
ATOM 1922 O O . TYR A 1 243 ? -13.109 0.628 19.646 1.00 91.12 243 TYR A O 1
ATOM 1930 N N . SER A 1 244 ? -11.607 1.566 18.283 1.00 86.25 244 SER A N 1
ATOM 1931 C CA . SER A 1 244 ? -11.585 0.510 17.270 1.00 86.25 244 SER A CA 1
ATOM 1932 C C . SER A 1 244 ? -10.516 0.836 16.234 1.00 86.25 244 SER A C 1
ATOM 1934 O O . SER A 1 244 ? -10.450 1.964 15.749 1.00 86.25 244 SER A O 1
ATOM 1936 N N . ASN A 1 245 ? -9.729 -0.154 15.818 1.00 76.31 245 ASN A N 1
ATOM 1937 C CA . ASN A 1 245 ? -8.878 -0.030 14.631 1.00 76.31 245 ASN A CA 1
ATOM 1938 C C . ASN A 1 245 ? -9.630 -0.254 13.308 1.00 76.31 245 ASN A C 1
ATOM 1940 O O . ASN A 1 245 ? -9.073 0.010 12.248 1.00 76.31 245 ASN A O 1
ATOM 1944 N N . TYR A 1 246 ? -10.895 -0.682 13.345 1.00 81.75 246 TYR A N 1
ATOM 1945 C CA . TYR A 1 246 ? -11.779 -0.665 12.175 1.00 81.75 246 TYR A CA 1
ATOM 1946 C C . TYR A 1 246 ? -13.077 0.095 12.503 1.00 81.75 246 TYR A C 1
ATOM 1948 O O . TYR A 1 246 ? -14.150 -0.514 12.592 1.00 81.75 246 TYR A O 1
ATOM 1956 N N . PRO A 1 247 ? -12.990 1.416 12.754 1.00 82.69 247 PRO A N 1
ATOM 1957 C CA . PRO A 1 247 ? -14.134 2.222 13.161 1.00 82.69 247 PRO A CA 1
ATOM 1958 C C . PRO A 1 247 ? -15.111 2.455 11.989 1.00 82.69 247 PRO A C 1
ATOM 1960 O O . PRO A 1 247 ? -14.789 2.167 10.829 1.00 82.69 247 PRO A O 1
ATOM 1963 N N . PRO A 1 248 ? -16.328 2.964 12.259 1.00 78.69 248 PRO A N 1
ATOM 1964 C CA . PRO A 1 248 ? -17.299 3.326 11.226 1.00 78.69 248 PRO A CA 1
ATOM 1965 C C . PRO A 1 248 ? -16.707 4.218 10.122 1.00 78.69 248 PRO A C 1
ATOM 1967 O O . PRO A 1 248 ? -15.838 5.047 10.371 1.00 78.69 248 PRO A O 1
ATOM 1970 N N . HIS A 1 249 ? -17.213 4.072 8.895 1.00 75.56 249 HIS A N 1
ATOM 1971 C CA . HIS A 1 249 ? -16.835 4.840 7.692 1.00 75.56 249 HIS A CA 1
ATOM 1972 C C . HIS A 1 249 ? -15.382 4.704 7.177 1.00 75.56 249 HIS A C 1
ATOM 1974 O O . HIS A 1 249 ? -15.116 5.126 6.049 1.00 75.56 249 HIS A O 1
ATOM 1980 N N . PHE A 1 250 ? -14.452 4.087 7.914 1.00 60.25 250 PHE A N 1
ATOM 1981 C CA . PHE A 1 250 ? -13.070 3.895 7.448 1.00 60.25 250 PHE A CA 1
ATOM 1982 C C . PHE A 1 250 ? -12.986 2.882 6.296 1.00 60.25 250 PHE A C 1
ATOM 1984 O O . PHE A 1 250 ? -13.697 1.882 6.271 1.00 60.25 250 PHE A O 1
ATOM 1991 N N . LYS A 1 251 ? -12.118 3.134 5.307 1.00 52.31 251 LYS A N 1
ATOM 1992 C CA . LYS A 1 251 ? -12.024 2.289 4.098 1.00 52.31 251 LYS A CA 1
ATOM 1993 C C . LYS A 1 251 ? -11.209 1.003 4.293 1.00 52.31 251 LYS A C 1
ATOM 1995 O O . LYS A 1 251 ? -11.371 0.082 3.497 1.00 52.31 251 LYS A O 1
ATOM 2000 N N . PHE A 1 252 ? -10.354 0.956 5.312 1.00 54.94 252 PHE A N 1
ATOM 2001 C CA . PHE A 1 252 ? -9.420 -0.129 5.620 1.00 54.94 252 PHE A CA 1
ATOM 2002 C C . PHE A 1 252 ? -9.214 -0.242 7.140 1.00 54.94 252 PHE A C 1
ATOM 2004 O O . PHE A 1 252 ? -9.535 0.692 7.876 1.00 54.94 252 PHE A O 1
ATOM 2011 N N . GLU A 1 253 ? -8.683 -1.378 7.601 1.00 57.50 253 GLU A N 1
ATOM 2012 C CA . GLU A 1 253 ? -8.322 -1.596 9.009 1.00 57.50 253 GLU A CA 1
ATOM 2013 C C . GLU A 1 253 ? -6.993 -0.894 9.332 1.00 57.50 253 GLU A C 1
ATOM 2015 O O . GLU A 1 253 ? -6.034 -0.964 8.563 1.00 57.50 253 GLU A O 1
ATOM 2020 N N . LEU A 1 254 ? -6.935 -0.187 10.458 1.00 53.06 254 LEU A N 1
ATOM 2021 C CA . LEU A 1 254 ? -5.774 0.598 10.864 1.00 53.06 254 LEU A CA 1
ATOM 2022 C C . LEU A 1 254 ? -4.705 -0.316 11.501 1.00 53.06 254 LEU A C 1
ATOM 2024 O O . LEU A 1 254 ? -5.035 -1.116 12.384 1.00 53.06 254 LEU A O 1
ATOM 2028 N N . PRO A 1 255 ? -3.421 -0.204 11.104 1.00 51.84 255 PRO A N 1
ATOM 2029 C CA . PRO A 1 255 ? -2.370 -1.173 11.434 1.00 51.84 255 PRO A CA 1
ATOM 2030 C C . PRO A 1 255 ? -1.728 -0.928 12.814 1.00 51.84 255 PRO A C 1
ATOM 2032 O O . PRO A 1 255 ? -0.506 -0.929 12.956 1.00 51.84 255 PRO A O 1
ATOM 2035 N N . MET A 1 256 ? -2.555 -0.674 13.828 1.00 62.44 256 MET A N 1
ATOM 2036 C CA . MET A 1 256 ? -2.143 -0.466 15.221 1.00 62.44 256 MET A CA 1
ATOM 2037 C C . MET A 1 256 ? -2.701 -1.602 16.098 1.00 62.44 256 MET A C 1
ATOM 2039 O O . MET A 1 256 ? -2.812 -2.742 15.648 1.00 62.44 256 MET A O 1
ATOM 2043 N N . SER A 1 257 ? -3.039 -1.309 17.354 1.00 73.81 257 SER A N 1
ATOM 2044 C CA . SER A 1 257 ? -3.739 -2.229 18.251 1.00 73.81 257 SER A CA 1
ATOM 2045 C C . SER A 1 257 ? -4.995 -2.831 17.611 1.00 73.81 257 SER A C 1
ATOM 2047 O O . SER A 1 257 ? -5.774 -2.077 17.036 1.00 73.81 257 SER A O 1
ATOM 2049 N N . PRO A 1 258 ? -5.269 -4.140 17.746 1.00 78.25 258 PRO A N 1
ATOM 2050 C CA . PRO A 1 258 ? -6.503 -4.736 17.237 1.00 78.25 258 PRO A CA 1
ATOM 2051 C C . PRO A 1 258 ? -7.736 -4.425 18.109 1.00 78.25 258 PRO A C 1
ATOM 2053 O O . PRO A 1 258 ? -8.839 -4.852 17.756 1.00 78.25 258 PRO A O 1
ATOM 2056 N N . GLY A 1 259 ? -7.552 -3.731 19.242 1.00 84.88 259 GLY A N 1
ATOM 2057 C CA . GLY A 1 259 ? -8.566 -3.474 20.265 1.00 84.88 259 GLY A CA 1
ATOM 2058 C C . GLY A 1 259 ? -9.788 -2.703 19.774 1.00 84.88 259 GLY A C 1
ATOM 2059 O O . GLY A 1 259 ? -9.658 -1.694 19.077 1.00 84.88 259 GLY A O 1
ATOM 2060 N N . LYS A 1 260 ? -10.984 -3.171 20.163 1.00 92.75 260 LYS A N 1
ATOM 2061 C CA . LYS A 1 260 ? -12.267 -2.524 19.849 1.00 92.75 260 LYS A CA 1
ATOM 2062 C C . LYS A 1 260 ? -13.232 -2.595 21.040 1.00 92.75 260 LYS A C 1
ATOM 2064 O O . LYS A 1 260 ? -13.310 -3.623 21.717 1.00 92.75 260 LYS A O 1
ATOM 2069 N N . GLY A 1 261 ? -13.960 -1.516 21.304 1.00 95.25 261 GLY A N 1
ATOM 2070 C CA . GLY A 1 261 ? -14.933 -1.451 22.388 1.00 95.25 261 GLY A CA 1
ATOM 2071 C C . GLY A 1 261 ? -15.447 -0.048 22.703 1.00 95.25 261 GLY A C 1
ATOM 2072 O O . GLY A 1 261 ? -15.019 0.949 22.120 1.00 95.25 261 GLY A O 1
ATOM 2073 N N . VAL A 1 262 ? -16.375 0.023 23.657 1.00 96.69 262 VAL A N 1
ATOM 2074 C CA . VAL A 1 262 ? -16.942 1.270 24.184 1.00 96.69 262 VAL A CA 1
ATOM 2075 C C . VAL A 1 262 ? -17.025 1.222 25.703 1.00 96.69 262 VAL A C 1
ATOM 2077 O O . VAL A 1 262 ? -17.443 0.217 26.274 1.00 96.69 262 VAL A O 1
ATOM 2080 N N . ILE A 1 263 ? -16.670 2.329 26.346 1.00 96.38 263 ILE A N 1
ATOM 2081 C CA . ILE A 1 263 ? -16.966 2.626 27.749 1.00 96.38 263 ILE A CA 1
ATOM 2082 C C . ILE A 1 263 ? -18.011 3.747 27.775 1.00 96.38 263 ILE A C 1
ATOM 2084 O O . ILE A 1 263 ? -17.820 4.766 27.105 1.00 96.38 263 ILE A O 1
ATOM 2088 N N . MET A 1 264 ? -19.088 3.574 28.547 1.00 93.81 264 MET A N 1
ATOM 2089 C CA . MET A 1 264 ? -20.059 4.636 28.853 1.00 93.81 264 MET A CA 1
ATOM 2090 C C . MET A 1 264 ? -20.332 4.711 30.356 1.00 93.81 264 MET A C 1
ATOM 2092 O O . MET A 1 264 ? -20.481 3.668 30.993 1.00 93.81 264 MET A O 1
ATOM 2096 N N . ALA A 1 265 ? -20.440 5.925 30.901 1.00 89.62 265 ALA A N 1
ATOM 2097 C CA . ALA A 1 265 ? -20.825 6.191 32.293 1.00 89.62 265 ALA A CA 1
ATOM 2098 C C . ALA A 1 265 ? -21.529 7.557 32.431 1.00 89.62 265 ALA A C 1
ATOM 2100 O O . ALA A 1 265 ? -21.271 8.473 31.646 1.00 89.62 265 ALA A O 1
ATOM 2101 N N . GLU A 1 266 ? -22.379 7.712 33.444 1.00 80.56 266 GLU A N 1
ATOM 2102 C CA . GLU A 1 266 ? -23.043 8.975 33.825 1.00 80.56 266 GLU A CA 1
ATOM 2103 C C . GLU A 1 266 ? -22.931 9.154 35.355 1.00 80.56 266 GLU A C 1
ATOM 2105 O O . GLU A 1 266 ? -22.092 8.531 36.007 1.00 80.56 266 GLU A O 1
ATOM 2110 N N . ASP A 1 267 ? -23.761 10.011 35.940 1.00 67.56 267 ASP A N 1
ATOM 2111 C CA . ASP A 1 267 ? -23.877 10.193 37.380 1.00 67.56 267 ASP A CA 1
ATOM 2112 C C . ASP A 1 267 ? -24.317 8.909 38.110 1.00 67.56 267 ASP A C 1
ATOM 2114 O O . ASP A 1 267 ? -24.961 8.021 37.551 1.00 67.56 267 ASP A O 1
ATOM 2118 N N . ASN A 1 268 ? -24.052 8.862 39.421 1.00 66.50 268 ASN A N 1
ATOM 2119 C CA . ASN A 1 268 ? -24.347 7.747 40.341 1.00 66.50 268 ASN A CA 1
ATOM 2120 C C . ASN A 1 268 ? -23.393 6.537 40.284 1.00 66.50 268 ASN A C 1
ATOM 2122 O O . ASN A 1 268 ? -23.729 5.481 40.823 1.00 66.50 268 ASN A O 1
ATOM 2126 N N . ASN A 1 269 ? -22.178 6.694 39.741 1.00 72.12 269 ASN A N 1
ATOM 2127 C CA . ASN A 1 269 ? -21.112 5.683 39.811 1.00 72.12 269 ASN A CA 1
ATOM 2128 C C . ASN A 1 269 ? -21.522 4.336 39.168 1.00 72.12 269 ASN A C 1
ATOM 2130 O O . ASN A 1 269 ? -21.302 3.261 39.736 1.00 72.12 269 ASN A O 1
ATOM 2134 N N . LYS A 1 270 ? -22.148 4.413 37.986 1.00 84.75 270 LYS A N 1
ATOM 2135 C CA . LYS A 1 270 ? -22.551 3.280 37.142 1.00 84.75 270 LYS A CA 1
ATOM 2136 C C . LYS A 1 270 ? -22.134 3.525 35.693 1.00 84.75 270 LYS A C 1
ATOM 2138 O O . LYS A 1 270 ? -22.327 4.612 35.147 1.00 84.75 270 LYS A O 1
ATOM 2143 N N . GLY A 1 271 ? -21.641 2.474 35.055 1.00 92.38 271 GLY A N 1
ATOM 2144 C CA . GLY A 1 271 ? -21.428 2.441 33.617 1.00 92.38 271 GLY A CA 1
ATOM 2145 C C . GLY A 1 271 ? -21.310 1.015 33.088 1.00 92.38 271 GLY A C 1
ATOM 2146 O O . GLY A 1 271 ? -21.445 0.033 33.823 1.00 92.38 271 GLY A O 1
ATOM 2147 N N . PHE A 1 272 ? -21.001 0.889 31.801 1.00 95.44 272 PHE A N 1
ATOM 2148 C CA . PHE A 1 272 ? -20.661 -0.393 31.185 1.00 95.44 272 PHE A CA 1
ATOM 2149 C C . PHE A 1 272 ? -19.401 -0.300 30.327 1.00 95.44 272 PHE A C 1
ATOM 2151 O O . PHE A 1 272 ? -19.029 0.762 29.823 1.00 95.44 272 PHE A O 1
ATOM 2158 N N . TRP A 1 273 ? -18.773 -1.457 30.131 1.00 96.62 273 TRP A N 1
ATOM 2159 C CA . TRP A 1 273 ? -17.742 -1.674 29.124 1.00 96.62 273 TRP A CA 1
ATOM 2160 C C . TRP A 1 273 ? -18.214 -2.771 28.165 1.00 96.62 273 TRP A C 1
ATOM 2162 O O . TRP A 1 273 ? -18.564 -3.873 28.592 1.00 96.62 273 TRP A O 1
ATOM 2172 N N . LEU A 1 274 ? -18.259 -2.444 26.874 1.00 97.44 274 LEU A N 1
ATOM 2173 C CA . LEU A 1 274 ? -18.651 -3.323 25.776 1.00 97.44 274 LEU A CA 1
ATOM 2174 C C . LEU A 1 274 ? -17.425 -3.598 24.901 1.00 97.44 274 LEU A C 1
ATOM 2176 O O . LEU A 1 274 ? -16.960 -2.703 24.200 1.00 97.44 274 LEU A O 1
ATOM 2180 N N . VAL A 1 275 ? -16.924 -4.831 24.909 1.00 96.12 275 VAL A N 1
ATOM 2181 C CA . VAL A 1 275 ? -15.845 -5.305 24.021 1.00 96.12 275 VAL A CA 1
ATOM 2182 C C . VAL A 1 275 ? -16.464 -6.014 22.819 1.00 96.12 275 VAL A C 1
ATOM 2184 O O . VAL A 1 275 ? -17.474 -6.701 22.973 1.00 96.12 275 VAL A O 1
ATOM 2187 N N . HIS A 1 276 ? -15.883 -5.876 21.624 1.00 95.56 276 HIS A N 1
ATOM 2188 C CA . HIS A 1 276 ? -16.382 -6.567 20.429 1.00 95.56 276 HIS A CA 1
ATOM 2189 C C . HIS A 1 276 ? -15.296 -6.895 19.403 1.00 95.56 276 HIS A C 1
ATOM 2191 O O . HIS A 1 276 ? -14.254 -6.254 19.346 1.00 95.56 276 HIS A O 1
ATOM 2197 N N . THR A 1 277 ? -15.583 -7.842 18.508 1.00 94.00 277 THR A N 1
ATOM 2198 C CA . THR A 1 277 ? -14.744 -8.119 17.324 1.00 94.00 277 THR A CA 1
ATOM 2199 C C . THR A 1 277 ? -15.349 -7.601 16.015 1.00 94.00 277 THR A C 1
ATOM 2201 O O . THR A 1 277 ? -14.760 -7.766 14.945 1.00 94.00 277 THR A O 1
ATOM 2204 N N . ALA A 1 278 ? -16.521 -6.959 16.067 1.00 93.06 278 ALA A N 1
ATOM 2205 C CA . ALA A 1 278 ? -17.190 -6.409 14.889 1.00 93.06 278 ALA A CA 1
ATOM 2206 C C . ALA A 1 278 ? -16.399 -5.259 14.241 1.00 93.06 278 ALA A C 1
ATOM 2208 O O . ALA A 1 278 ? -15.866 -4.389 14.932 1.00 93.06 278 ALA A O 1
ATOM 2209 N N . LYS A 1 279 ? -16.364 -5.250 12.904 1.00 89.94 279 LYS A N 1
ATOM 2210 C CA . LYS A 1 279 ? -15.824 -4.163 12.071 1.00 89.94 279 LYS A CA 1
ATOM 2211 C C . LYS A 1 279 ? -16.898 -3.085 11.877 1.00 89.94 279 LYS A C 1
ATOM 2213 O O . LYS A 1 279 ? -18.084 -3.403 11.904 1.00 89.94 279 LYS A O 1
ATOM 2218 N N . TYR A 1 280 ? -16.500 -1.835 11.632 1.00 86.69 280 TYR A N 1
ATOM 2219 C CA . TYR A 1 280 ? -17.400 -0.701 11.359 1.00 86.69 280 TYR A CA 1
ATOM 2220 C C . TYR A 1 280 ? -18.418 -0.371 12.478 1.00 86.69 280 TYR A C 1
ATOM 2222 O O . TYR A 1 280 ? -19.431 0.276 12.213 1.00 86.69 280 TYR A O 1
ATOM 2230 N N . PHE A 1 281 ? -18.167 -0.794 13.721 1.00 92.50 281 PHE A N 1
ATOM 2231 C CA . PHE A 1 281 ? -19.087 -0.665 14.859 1.00 92.50 281 PHE A CA 1
ATOM 2232 C C . PHE A 1 281 ? -18.393 -0.015 16.075 1.00 92.50 281 PHE A C 1
ATOM 2234 O O . PHE A 1 281 ? -17.188 -0.229 16.235 1.00 92.50 281 PHE A O 1
ATOM 2241 N N . PRO A 1 282 ? -19.134 0.696 16.954 1.00 92.50 282 PRO A N 1
ATOM 2242 C CA . PRO A 1 282 ? -20.480 1.254 16.742 1.00 92.50 282 PRO A CA 1
ATOM 2243 C C . PRO A 1 282 ? -20.477 2.643 16.082 1.00 92.50 282 PRO A C 1
ATOM 2245 O O . PRO A 1 282 ? -19.609 3.480 16.340 1.00 92.50 282 PRO A O 1
ATOM 2248 N N . ASN A 1 283 ? -21.498 2.934 15.270 1.00 87.25 283 ASN A N 1
ATOM 2249 C CA . ASN A 1 283 ? -21.708 4.277 14.720 1.00 87.25 283 ASN A CA 1
ATOM 2250 C C . ASN A 1 283 ? -22.326 5.225 15.764 1.00 87.25 283 ASN A C 1
ATOM 2252 O O . ASN A 1 283 ? -23.546 5.338 15.875 1.00 87.25 283 ASN A O 1
ATOM 2256 N N . MET A 1 284 ? -21.471 5.938 16.498 1.00 85.06 284 MET A N 1
ATOM 2257 C CA . MET A 1 284 ? -21.879 6.884 17.545 1.00 85.06 284 MET A CA 1
ATOM 2258 C C . MET A 1 284 ? -22.642 8.118 17.032 1.00 85.06 284 MET A C 1
ATOM 2260 O O . MET A 1 284 ? -23.320 8.770 17.823 1.00 85.06 284 MET A O 1
ATOM 2264 N N . ALA A 1 285 ? -22.576 8.424 15.731 1.00 80.38 285 ALA A N 1
ATOM 2265 C CA . ALA A 1 285 ? -23.294 9.542 15.110 1.00 80.38 285 ALA A CA 1
ATOM 2266 C C . ALA A 1 285 ? -24.701 9.167 14.589 1.00 80.38 285 ALA A C 1
ATOM 2268 O O . ALA A 1 285 ? -25.397 10.019 14.040 1.00 80.38 285 ALA A O 1
ATOM 2269 N N . GLY A 1 286 ? -25.103 7.897 14.709 1.00 83.25 286 GLY A N 1
ATOM 2270 C CA . GLY A 1 286 ? -26.380 7.386 14.208 1.00 83.25 286 GLY A CA 1
ATOM 2271 C C . GLY A 1 286 ? -27.452 7.199 15.288 1.00 83.25 286 GLY A C 1
ATOM 2272 O O . GLY A 1 286 ? -27.547 7.944 16.262 1.00 83.25 286 GLY A O 1
ATOM 2273 N N . THR A 1 287 ? -28.269 6.166 15.097 1.00 88.12 287 THR A N 1
ATOM 2274 C CA . THR A 1 287 ? -29.250 5.646 16.065 1.00 88.12 287 THR A CA 1
ATOM 2275 C C . THR A 1 287 ? -29.065 4.137 16.256 1.00 88.12 287 THR A C 1
ATOM 2277 O O . THR A 1 287 ? -28.352 3.493 15.479 1.00 88.12 287 THR A O 1
ATOM 2280 N N . THR A 1 288 ? -29.752 3.545 17.236 1.00 87.81 288 THR A N 1
ATOM 2281 C CA . THR A 1 288 ? -29.823 2.088 17.458 1.00 87.81 288 THR A CA 1
ATOM 2282 C C . THR A 1 288 ? -30.101 1.303 16.172 1.00 87.81 288 THR A C 1
ATOM 2284 O O . THR A 1 288 ? -29.344 0.393 15.842 1.00 87.81 288 THR A O 1
ATOM 2287 N N . ALA A 1 289 ? -31.087 1.728 15.375 1.00 84.31 289 ALA A N 1
ATOM 2288 C CA . ALA A 1 289 ? -31.444 1.107 14.092 1.00 84.31 289 ALA A CA 1
ATOM 2289 C C . ALA A 1 289 ? -30.350 1.181 12.999 1.00 84.31 289 ALA A C 1
ATOM 2291 O O . ALA A 1 289 ? -30.434 0.477 11.991 1.00 84.31 289 ALA A O 1
ATOM 2292 N N . THR A 1 290 ? -29.322 2.022 13.171 1.00 87.12 290 THR A N 1
ATOM 2293 C CA . THR A 1 290 ? -28.186 2.140 12.233 1.00 87.12 290 THR A CA 1
ATOM 2294 C C . THR A 1 290 ? -26.953 1.333 12.647 1.00 87.12 290 THR A C 1
ATOM 2296 O O . THR A 1 290 ? -26.007 1.224 11.868 1.00 87.12 290 THR A O 1
ATOM 2299 N N . LEU A 1 291 ? -26.940 0.738 13.848 1.00 88.56 291 LEU A N 1
ATOM 2300 C CA . LEU A 1 291 ? -25.770 0.018 14.371 1.00 88.56 291 LEU A CA 1
ATOM 2301 C C . LEU A 1 291 ? -25.346 -1.162 13.481 1.00 88.56 291 LEU A C 1
ATOM 2303 O O . LEU A 1 291 ? -24.150 -1.421 13.342 1.00 88.56 291 LEU A O 1
ATOM 2307 N N . PHE A 1 292 ? -26.313 -1.828 12.843 1.00 91.81 292 PHE A N 1
ATOM 2308 C CA . PHE A 1 292 ? -26.098 -2.954 11.929 1.00 91.81 292 PHE A CA 1
ATOM 2309 C C . PHE A 1 292 ? -26.737 -2.715 10.548 1.00 91.81 292 PHE A C 1
ATOM 2311 O O . PHE A 1 292 ? -27.110 -3.663 9.861 1.00 91.81 292 PHE A O 1
ATOM 2318 N N . SER A 1 293 ? -26.871 -1.452 10.117 1.00 85.56 293 SER A N 1
ATOM 2319 C CA . SER A 1 293 ? -27.396 -1.113 8.779 1.00 85.56 293 SER A CA 1
ATOM 2320 C C . SER A 1 293 ? -26.338 -1.159 7.667 1.00 85.56 293 SER A C 1
ATOM 2322 O O . SER A 1 293 ? -26.677 -1.088 6.489 1.00 85.56 293 SER A O 1
ATOM 2324 N N . ASN A 1 294 ? -25.054 -1.246 8.019 1.00 82.06 294 ASN A N 1
ATOM 2325 C CA . ASN A 1 294 ? -23.950 -1.399 7.074 1.00 82.06 294 ASN A CA 1
ATOM 2326 C C . ASN A 1 294 ? -23.708 -2.888 6.795 1.00 82.06 294 ASN A C 1
ATOM 2328 O O . ASN A 1 294 ? -23.334 -3.629 7.704 1.00 82.06 294 ASN A O 1
ATOM 2332 N N . GLU A 1 295 ? -23.832 -3.305 5.532 1.00 82.06 295 GLU A N 1
ATOM 2333 C CA . GLU A 1 295 ? -23.589 -4.688 5.091 1.00 82.06 295 GLU A CA 1
ATOM 2334 C C . GLU A 1 295 ? -22.207 -5.212 5.525 1.00 82.06 295 GLU A C 1
ATOM 2336 O O . GLU A 1 295 ? -22.044 -6.378 5.870 1.00 82.06 295 GLU A O 1
ATOM 2341 N N . LYS A 1 296 ? -21.193 -4.342 5.607 1.00 80.50 296 LYS A N 1
ATOM 2342 C CA . LYS A 1 296 ? -19.847 -4.731 6.058 1.00 80.50 296 LYS A CA 1
ATOM 2343 C C . LYS A 1 296 ? -19.759 -5.039 7.558 1.00 80.50 296 LYS A C 1
ATOM 2345 O O . LYS A 1 296 ? -18.835 -5.736 7.967 1.00 80.50 296 LYS A O 1
ATOM 2350 N N . THR A 1 297 ? -20.702 -4.543 8.361 1.00 85.69 297 THR A N 1
ATOM 2351 C CA . THR A 1 297 ? -20.886 -4.927 9.772 1.00 85.69 297 THR A CA 1
ATOM 2352 C C . THR A 1 297 ? -21.642 -6.258 9.873 1.00 85.69 297 THR A C 1
ATOM 2354 O O . THR A 1 297 ? -21.391 -7.049 10.780 1.00 85.69 297 THR A O 1
ATOM 2357 N N . THR A 1 298 ? -22.558 -6.534 8.935 1.00 90.56 298 THR A N 1
ATOM 2358 C CA . THR A 1 298 ? -23.389 -7.751 8.917 1.00 90.56 298 THR A CA 1
ATOM 2359 C C . THR A 1 298 ? -22.830 -8.906 8.079 1.00 90.56 298 THR A C 1
ATOM 2361 O O . THR A 1 298 ? -23.347 -10.018 8.180 1.00 90.56 298 THR A O 1
ATOM 2364 N N . LYS A 1 299 ? -21.732 -8.715 7.342 1.00 89.50 299 LYS A N 1
ATOM 2365 C CA . LYS A 1 299 ? -21.068 -9.771 6.564 1.00 89.50 299 LYS A CA 1
ATOM 2366 C C . LYS A 1 299 ? -20.431 -10.854 7.441 1.00 89.50 299 LYS A C 1
ATOM 2368 O O . LYS A 1 299 ? -20.835 -12.010 7.377 1.00 89.50 299 LYS A O 1
ATOM 2373 N N . ASP A 1 300 ? -19.448 -10.486 8.257 1.00 90.88 300 ASP A N 1
ATOM 2374 C CA . ASP A 1 300 ? -18.691 -11.444 9.070 1.00 90.88 300 ASP A CA 1
ATOM 2375 C C . ASP A 1 300 ? -19.419 -11.695 10.406 1.00 90.88 300 ASP A C 1
ATOM 2377 O O . ASP A 1 300 ? -20.106 -10.809 10.925 1.00 90.88 300 ASP A O 1
ATOM 2381 N N . ALA A 1 301 ? -19.279 -12.890 10.975 1.00 94.12 301 ALA A N 1
ATOM 2382 C CA . ALA A 1 301 ? -19.643 -13.181 12.355 1.00 94.12 301 ALA A CA 1
ATOM 2383 C C . ALA A 1 301 ? -18.731 -12.415 13.326 1.00 94.12 301 ALA A C 1
ATOM 2385 O O . ALA A 1 301 ? -17.574 -12.116 13.012 1.00 94.12 301 ALA A O 1
ATOM 2386 N N . ALA A 1 302 ? -19.270 -12.057 14.491 1.00 95.38 302 ALA A N 1
ATOM 2387 C CA . ALA A 1 302 ? -18.559 -11.268 15.490 1.00 95.38 302 ALA A CA 1
ATOM 2388 C C . ALA A 1 302 ? -19.097 -11.520 16.901 1.00 95.38 302 ALA A C 1
ATOM 2390 O O . ALA A 1 302 ? -20.302 -11.667 17.101 1.00 95.38 302 ALA A O 1
ATOM 2391 N N . ALA A 1 303 ? -18.207 -11.493 17.888 1.00 96.69 303 ALA A N 1
ATOM 2392 C CA . ALA A 1 303 ? -18.564 -11.613 19.293 1.00 96.69 303 ALA A CA 1
ATOM 2393 C C . ALA A 1 303 ? -18.604 -10.239 19.981 1.00 96.69 303 ALA A C 1
ATOM 2395 O O . ALA A 1 303 ? -17.849 -9.330 19.625 1.00 96.69 303 ALA A O 1
ATOM 2396 N N . PHE A 1 304 ? -19.478 -10.116 20.979 1.00 97.38 304 PHE A N 1
ATOM 2397 C CA . PHE A 1 304 ? -19.685 -8.938 21.819 1.00 97.38 304 PHE A CA 1
ATOM 2398 C C . PHE A 1 304 ? -19.813 -9.378 23.280 1.00 97.38 304 PHE A C 1
ATOM 2400 O O . PHE A 1 304 ? -20.555 -10.315 23.566 1.00 97.38 304 PHE A O 1
ATOM 2407 N N . LEU A 1 305 ? -19.152 -8.681 24.204 1.00 97.31 305 LEU A N 1
ATOM 2408 C CA . LEU A 1 305 ? -19.274 -8.891 25.649 1.00 97.31 305 LEU A CA 1
ATOM 2409 C C . LEU A 1 305 ? -19.503 -7.542 26.331 1.00 97.31 305 LEU A C 1
ATOM 2411 O O . LEU A 1 305 ? -18.608 -6.697 26.342 1.00 97.31 305 LEU A O 1
ATOM 2415 N N . CYS A 1 306 ? -20.696 -7.348 26.889 1.00 96.75 306 CYS A N 1
ATOM 2416 C CA . CYS A 1 306 ? -21.008 -6.220 27.764 1.00 96.75 306 CYS A CA 1
ATOM 2417 C C . CYS A 1 306 ? -20.827 -6.650 29.217 1.00 96.75 306 CYS A C 1
ATOM 2419 O O . CYS A 1 306 ? -21.265 -7.741 29.580 1.00 96.75 306 CYS A O 1
ATOM 2421 N N . MET A 1 307 ? -20.227 -5.797 30.045 1.00 95.38 307 MET A N 1
ATOM 2422 C CA . MET A 1 307 ? -20.140 -5.976 31.496 1.00 95.38 307 MET A CA 1
ATOM 2423 C C . MET A 1 307 ? -20.427 -4.646 32.215 1.00 95.38 307 MET A C 1
ATOM 2425 O O . MET A 1 307 ? -19.925 -3.594 31.809 1.00 95.38 307 MET A O 1
ATOM 2429 N N . SER A 1 308 ? -21.237 -4.704 33.272 1.00 94.75 308 SER A N 1
ATOM 2430 C CA . SER A 1 308 ? -21.697 -3.562 34.076 1.00 94.75 308 SER A CA 1
ATOM 2431 C C . SER A 1 308 ? -20.772 -3.315 35.263 1.00 94.75 308 SER A C 1
ATOM 2433 O O . SER A 1 308 ? -20.396 -4.258 35.959 1.00 94.75 308 SER A O 1
ATOM 2435 N N . TYR A 1 309 ? -20.434 -2.054 35.530 1.00 93.19 309 TYR A N 1
ATOM 2436 C CA . TYR A 1 309 ? -19.388 -1.671 36.479 1.00 93.19 309 TYR A CA 1
ATOM 2437 C C . TYR A 1 309 ? -19.714 -0.392 37.253 1.00 93.19 309 TYR A C 1
ATOM 2439 O O . TYR A 1 309 ? -20.543 0.417 36.844 1.00 93.19 309 TYR A O 1
ATOM 2447 N N . SER A 1 310 ? -18.979 -0.185 38.345 1.00 90.69 310 SER A N 1
ATOM 2448 C CA . SER A 1 310 ? -18.797 1.129 38.961 1.00 90.69 310 SER A CA 1
ATOM 2449 C C . SER A 1 310 ? -17.669 1.915 38.286 1.00 90.69 310 SER A C 1
ATOM 2451 O O . SER A 1 310 ? -16.746 1.324 37.718 1.00 90.69 310 SER A O 1
ATOM 2453 N N . ASP A 1 311 ? -17.668 3.241 38.418 1.00 88.44 311 ASP A N 1
ATOM 2454 C CA . ASP A 1 311 ? -16.637 4.121 37.850 1.00 88.44 311 ASP A CA 1
ATOM 2455 C C . ASP A 1 311 ? -15.226 3.770 38.331 1.00 88.44 311 ASP A C 1
ATOM 2457 O O . ASP A 1 311 ? -14.249 3.915 37.598 1.00 88.44 311 ASP A O 1
ATOM 2461 N N . VAL A 1 312 ? -15.102 3.316 39.583 1.00 88.75 312 VAL A N 1
ATOM 2462 C CA . VAL A 1 312 ? -13.831 2.851 40.160 1.00 88.75 312 VAL A CA 1
ATOM 2463 C C . VAL A 1 312 ? -13.283 1.677 39.350 1.00 88.75 312 VAL A C 1
ATOM 2465 O O . VAL A 1 312 ? -12.102 1.675 38.995 1.00 88.75 312 VAL A O 1
ATOM 2468 N N . ASN A 1 313 ? -14.148 0.725 38.998 1.00 92.44 313 ASN A N 1
ATOM 2469 C CA . ASN A 1 313 ? -13.772 -0.414 38.174 1.00 92.44 313 ASN A CA 1
ATOM 2470 C C . ASN A 1 313 ? -13.548 0.013 36.717 1.00 92.44 313 ASN A C 1
ATOM 2472 O O . ASN A 1 313 ? -12.548 -0.398 36.142 1.00 92.44 313 ASN A O 1
ATOM 2476 N N . LEU A 1 314 ? -14.357 0.912 36.143 1.00 94.19 314 LEU A N 1
ATOM 2477 C CA . LEU A 1 314 ? -14.131 1.444 34.788 1.00 94.19 314 LEU A CA 1
ATOM 2478 C C . LEU A 1 314 ? -12.801 2.206 34.644 1.00 94.19 314 LEU A C 1
ATOM 2480 O O . LEU A 1 314 ? -12.107 2.026 33.645 1.00 94.19 314 LEU A O 1
ATOM 2484 N N . ARG A 1 315 ? -12.382 2.990 35.646 1.00 92.94 315 ARG A N 1
ATOM 2485 C CA . ARG A 1 315 ? -11.049 3.626 35.670 1.00 92.94 315 ARG A CA 1
ATOM 2486 C C . ARG A 1 315 ? -9.925 2.589 35.770 1.00 92.94 315 ARG A C 1
ATOM 2488 O O . ARG A 1 315 ? -8.927 2.689 35.058 1.00 92.94 315 ARG A O 1
ATOM 2495 N N . ALA A 1 316 ? -10.094 1.557 36.601 1.00 92.19 316 ALA A N 1
ATOM 2496 C CA . ALA A 1 316 ? -9.137 0.451 36.694 1.00 92.19 316 ALA A CA 1
ATOM 2497 C C . ALA A 1 316 ? -9.037 -0.359 35.384 1.00 92.19 316 ALA A C 1
ATOM 2499 O O . ALA A 1 316 ? -7.942 -0.762 34.999 1.00 92.19 316 ALA A O 1
ATOM 2500 N N . ILE A 1 317 ? -10.159 -0.544 34.684 1.00 93.50 317 ILE A N 1
ATOM 2501 C CA . ILE A 1 317 ? -10.263 -1.168 33.359 1.00 93.50 317 ILE A CA 1
ATOM 2502 C C . ILE A 1 317 ? -9.528 -0.320 32.314 1.00 93.50 317 ILE A C 1
ATOM 2504 O O . ILE A 1 317 ? -8.639 -0.832 31.635 1.00 93.50 317 ILE A O 1
ATOM 2508 N N . ALA A 1 318 ? -9.818 0.983 32.239 1.00 92.62 318 ALA A N 1
ATOM 2509 C CA . ALA A 1 318 ? -9.178 1.908 31.303 1.00 92.62 318 ALA A CA 1
ATOM 2510 C C . ALA A 1 318 ? -7.646 1.905 31.431 1.00 92.62 318 ALA A C 1
ATOM 2512 O O . ALA A 1 318 ? -6.949 1.809 30.427 1.00 92.62 318 ALA A O 1
ATOM 2513 N N . LYS A 1 319 ? -7.123 1.887 32.664 1.00 91.00 319 LYS A N 1
ATOM 2514 C CA . LYS A 1 319 ? -5.684 1.781 32.967 1.00 91.00 319 LYS A CA 1
ATOM 2515 C C . LYS A 1 319 ? -5.016 0.491 32.454 1.00 91.00 319 LYS A C 1
ATOM 2517 O O . LYS A 1 319 ? -3.797 0.469 32.292 1.00 91.00 319 LYS A O 1
ATOM 2522 N N . ILE A 1 320 ? -5.774 -0.585 32.230 1.00 90.50 320 ILE A N 1
ATOM 2523 C CA . ILE A 1 320 ? -5.266 -1.820 31.611 1.00 90.50 320 ILE A CA 1
ATOM 2524 C C . ILE A 1 320 ? -5.430 -1.766 30.086 1.00 90.50 320 ILE A C 1
ATOM 2526 O O . ILE A 1 320 ? -4.490 -2.114 29.382 1.00 90.50 320 ILE A O 1
ATOM 2530 N N . ILE A 1 321 ? -6.559 -1.268 29.567 1.00 90.19 321 ILE A N 1
ATOM 2531 C CA . ILE A 1 321 ? -6.779 -1.079 28.118 1.00 90.19 321 ILE A CA 1
ATOM 2532 C C . ILE A 1 321 ? -5.733 -0.127 27.508 1.00 90.19 321 ILE A C 1
ATOM 2534 O O . ILE A 1 321 ? -5.271 -0.358 26.397 1.00 90.19 321 ILE A O 1
ATOM 2538 N N . ASP A 1 322 ? -5.309 0.895 28.254 1.00 87.62 322 ASP A N 1
ATOM 2539 C CA . ASP A 1 322 ? -4.242 1.848 27.910 1.00 87.62 322 ASP A CA 1
ATOM 2540 C C . ASP A 1 322 ? -2.937 1.155 27.446 1.00 87.62 322 ASP A C 1
ATOM 2542 O O . ASP A 1 322 ? -2.281 1.625 26.513 1.00 87.62 322 ASP A O 1
ATOM 2546 N N . TYR A 1 323 ? -2.614 -0.032 27.991 1.00 85.50 323 TYR A N 1
ATOM 2547 C CA . TYR A 1 323 ? -1.486 -0.846 27.513 1.00 85.50 323 TYR A CA 1
ATOM 2548 C C . TYR A 1 323 ? -1.672 -1.334 26.076 1.00 85.50 323 TYR A C 1
ATOM 2550 O O . TYR A 1 323 ? -0.684 -1.407 25.356 1.00 85.50 323 TYR A O 1
ATOM 2558 N N . GLU A 1 324 ? -2.891 -1.669 25.636 1.00 80.88 324 GLU A N 1
ATOM 2559 C CA . GLU A 1 324 ? -3.128 -2.096 24.249 1.00 80.88 324 GLU A CA 1
ATOM 2560 C C . GLU A 1 324 ? -2.872 -0.966 23.243 1.00 80.88 324 GLU A C 1
ATOM 2562 O O . GLU A 1 324 ? -2.712 -1.264 22.063 1.00 80.88 324 GLU A O 1
ATOM 2567 N N . GLN A 1 325 ? -2.828 0.301 23.681 1.00 77.75 325 GLN A N 1
ATOM 2568 C CA . GLN A 1 325 ? -2.705 1.494 22.831 1.00 77.75 325 GLN A CA 1
ATOM 2569 C C . GLN A 1 325 ? -3.766 1.537 21.703 1.00 77.75 325 GLN A C 1
ATOM 2571 O O . GLN A 1 325 ? -3.421 1.575 20.514 1.00 77.75 325 GLN A O 1
ATOM 2576 N N . PRO A 1 326 ? -5.069 1.459 22.049 1.00 79.94 326 PRO A N 1
ATOM 2577 C CA . PRO A 1 326 ? -6.149 1.378 21.074 1.00 79.94 326 PRO A CA 1
ATOM 2578 C C . PRO A 1 326 ? -6.404 2.714 20.369 1.00 79.94 326 PRO A C 1
ATOM 2580 O O . PRO A 1 326 ? -6.181 3.791 20.915 1.00 79.94 326 PRO A O 1
ATOM 2583 N N . ILE A 1 327 ? -6.951 2.647 19.155 1.00 79.00 327 ILE A N 1
ATOM 2584 C CA . ILE A 1 327 ? -7.368 3.841 18.415 1.00 79.00 327 ILE A CA 1
ATOM 2585 C C . ILE A 1 327 ? -8.729 4.295 18.940 1.00 79.00 327 ILE A C 1
ATOM 2587 O O . ILE A 1 327 ? -9.765 3.741 18.570 1.00 79.00 327 ILE A O 1
ATOM 2591 N N . VAL A 1 328 ? -8.728 5.309 19.802 1.00 84.62 328 VAL A N 1
ATOM 2592 C CA . VAL A 1 328 ? -9.941 6.031 20.198 1.00 84.62 328 VAL A CA 1
ATOM 2593 C C . VAL A 1 328 ? -10.416 6.871 19.008 1.00 84.62 328 VAL A C 1
ATOM 2595 O O . VAL A 1 328 ? -9.672 7.708 18.503 1.00 84.62 328 VAL A O 1
ATOM 2598 N N . TYR A 1 329 ? -11.642 6.632 18.532 1.00 80.25 329 TYR A N 1
ATOM 2599 C CA . TYR A 1 329 ? -12.201 7.303 17.345 1.00 80.25 329 TYR A CA 1
ATOM 2600 C C . TYR A 1 329 ? -13.394 8.215 17.666 1.00 80.25 329 TYR A C 1
ATOM 2602 O O . TYR A 1 329 ? -13.793 9.023 16.828 1.00 80.25 329 TYR A O 1
ATOM 2610 N N . PHE A 1 330 ? -13.973 8.086 18.862 1.00 86.56 330 PHE A N 1
ATOM 2611 C CA . PHE A 1 330 ? -15.021 8.968 19.365 1.00 86.56 330 PHE A CA 1
ATOM 2612 C C . PHE A 1 330 ? -14.908 9.091 20.887 1.00 86.56 330 PHE A C 1
ATOM 2614 O O . PHE A 1 330 ? -14.796 8.090 21.597 1.00 86.56 330 PHE A O 1
ATOM 2621 N N . THR A 1 331 ? -14.987 10.321 21.386 1.00 87.69 331 THR A N 1
ATOM 2622 C CA . THR A 1 331 ? -15.035 10.634 22.816 1.00 87.69 331 THR A CA 1
ATOM 2623 C C . THR A 1 331 ? -16.113 11.658 23.104 1.00 87.69 331 THR A C 1
ATOM 2625 O O . THR A 1 331 ? -16.344 12.559 22.299 1.00 87.69 331 THR A O 1
ATOM 2628 N N . GLN A 1 332 ? -16.695 11.582 24.295 1.00 86.56 332 GLN A N 1
ATOM 2629 C CA . GLN A 1 332 ? -17.573 12.612 24.827 1.00 86.56 332 GLN A CA 1
ATOM 2630 C C . GLN A 1 332 ? -17.269 12.825 26.311 1.00 86.56 332 GLN A C 1
ATOM 2632 O O . GLN A 1 332 ? -17.301 11.875 27.093 1.00 86.56 332 GLN A O 1
ATOM 2637 N N . ARG A 1 333 ? -16.995 14.077 26.687 1.00 89.75 333 ARG A N 1
ATOM 2638 C CA . ARG A 1 333 ? -16.962 14.539 28.080 1.00 89.75 333 ARG A CA 1
ATOM 2639 C C . ARG A 1 333 ? -18.354 15.041 28.448 1.00 89.75 333 ARG A C 1
ATOM 2641 O O . ARG A 1 333 ? -18.934 15.801 27.677 1.00 89.75 333 ARG A O 1
ATOM 2648 N N . SER A 1 334 ? -18.860 14.653 29.613 1.00 85.06 334 SER A N 1
ATOM 2649 C CA . SER A 1 334 ? -20.178 15.077 30.083 1.00 85.06 334 SER A CA 1
ATOM 2650 C C . SER A 1 334 ? -20.311 16.601 30.221 1.00 85.06 334 SER A C 1
ATOM 2652 O O . SER A 1 334 ? -19.415 17.279 30.730 1.00 85.06 334 SER A O 1
ATOM 2654 N N . ALA A 1 335 ? -21.466 17.143 29.841 1.00 82.81 335 ALA A N 1
ATOM 2655 C CA . ALA A 1 335 ? -21.898 18.499 30.166 1.00 82.81 335 ALA A CA 1
ATOM 2656 C C . ALA A 1 335 ? -22.361 18.640 31.634 1.00 82.81 335 ALA A C 1
ATOM 2658 O O . ALA A 1 335 ? -22.305 19.739 32.187 1.00 82.81 335 ALA A O 1
ATOM 2659 N N . ALA A 1 336 ? -22.758 17.545 32.292 1.00 81.00 336 ALA A N 1
ATOM 2660 C CA . ALA A 1 336 ? -23.138 17.536 33.701 1.00 81.00 336 ALA A CA 1
ATOM 2661 C C . ALA A 1 336 ? -21.893 17.547 34.604 1.00 81.00 336 ALA A C 1
ATOM 2663 O O . ALA A 1 336 ? -21.071 16.631 34.583 1.00 81.00 336 ALA A O 1
ATOM 2664 N N . ALA A 1 337 ? -21.766 18.581 35.439 1.00 80.88 337 ALA A N 1
ATOM 2665 C CA . ALA A 1 337 ? -20.594 18.792 36.294 1.00 80.88 337 ALA A CA 1
ATOM 2666 C C . ALA A 1 337 ? -20.325 17.652 37.299 1.00 80.88 337 ALA A C 1
ATOM 2668 O O . ALA A 1 337 ? -19.182 17.462 37.707 1.00 80.88 337 ALA A O 1
ATOM 2669 N N . ALA A 1 338 ? -21.350 16.885 37.681 1.00 80.69 338 ALA A N 1
ATOM 2670 C CA . ALA A 1 338 ? -21.215 15.751 38.595 1.00 80.69 338 ALA A CA 1
ATOM 2671 C C . ALA A 1 338 ? -20.607 14.496 37.923 1.00 80.69 338 ALA A C 1
ATOM 2673 O O . ALA A 1 338 ? -19.866 13.765 38.580 1.00 80.69 338 ALA A O 1
ATOM 2674 N N . ALA A 1 339 ? -20.808 14.316 36.611 1.00 82.94 339 ALA A N 1
ATOM 2675 C CA . ALA A 1 339 ? -20.297 13.175 35.847 1.00 82.94 339 ALA A CA 1
ATOM 2676 C C . ALA A 1 339 ? -18.900 13.430 35.247 1.00 82.94 339 ALA A C 1
ATOM 2678 O O . ALA A 1 339 ? -18.152 12.488 34.974 1.00 82.94 339 ALA A O 1
ATOM 2679 N N . 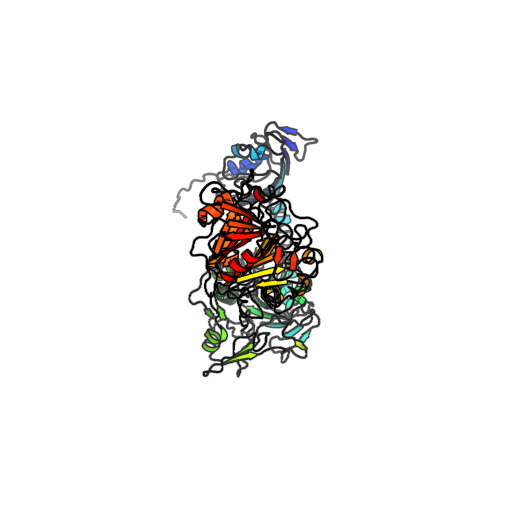GLN A 1 340 ? -18.512 14.695 35.056 1.00 87.12 340 GLN A N 1
ATOM 2680 C CA . GLN A 1 340 ? -17.195 15.097 34.533 1.00 87.12 340 GLN A CA 1
ATOM 2681 C C . GLN A 1 340 ? -15.976 14.440 35.228 1.00 87.12 340 GLN A C 1
ATOM 2683 O O . GLN A 1 340 ? -15.072 14.009 34.507 1.00 87.12 340 GLN A O 1
ATOM 2688 N N . PRO A 1 341 ? -15.937 14.246 36.567 1.00 89.94 341 PRO A N 1
ATOM 2689 C CA . PRO A 1 341 ? -14.820 13.594 37.264 1.00 89.94 341 PRO A CA 1
ATOM 2690 C C . PRO A 1 341 ? -14.515 12.149 36.837 1.00 89.94 341 PRO A C 1
ATOM 2692 O O . PRO A 1 341 ? -13.432 11.644 37.140 1.00 89.94 341 PRO A O 1
ATOM 2695 N N . PHE A 1 342 ? -15.432 11.458 36.146 1.00 90.56 342 PHE A N 1
ATOM 2696 C CA . PHE A 1 342 ? -15.099 10.183 35.509 1.00 90.56 342 PHE A CA 1
ATOM 2697 C C . PHE A 1 342 ? -14.197 10.390 34.288 1.00 90.56 342 PHE A C 1
ATOM 2699 O O . PHE A 1 342 ? -13.128 9.789 34.218 1.00 90.56 342 PHE A O 1
ATOM 2706 N N . TYR A 1 343 ? -14.598 11.258 33.354 1.00 90.31 343 TYR A N 1
ATOM 2707 C CA . TYR A 1 343 ? -13.829 11.524 32.136 1.00 90.31 343 TYR A CA 1
ATOM 2708 C C . TYR A 1 343 ? -12.501 12.224 32.436 1.00 90.31 343 TYR A C 1
ATOM 2710 O O . TYR A 1 343 ? -11.480 11.896 31.837 1.00 90.31 343 TYR A O 1
ATOM 2718 N N . ASP A 1 344 ? -12.491 13.140 33.404 1.00 91.50 344 ASP A N 1
ATOM 2719 C CA . ASP A 1 344 ? -11.311 13.923 33.787 1.00 91.50 344 ASP A CA 1
ATOM 2720 C C . ASP A 1 344 ? -10.295 13.131 34.639 1.00 91.50 344 ASP A C 1
ATOM 2722 O O . ASP A 1 344 ? -9.262 13.672 35.036 1.00 91.50 344 ASP A O 1
ATOM 2726 N N . SER A 1 345 ? -10.549 11.846 34.928 1.00 92.06 345 SER A N 1
ATOM 2727 C CA . SER A 1 345 ? -9.606 11.009 35.679 1.00 92.06 345 SER A CA 1
ATOM 2728 C C . SER A 1 345 ? -8.316 10.754 34.893 1.00 92.06 345 SER A C 1
ATOM 2730 O O . SER A 1 345 ? -8.318 10.602 33.670 1.00 92.06 345 SER A O 1
ATOM 2732 N N . THR A 1 346 ? -7.197 10.631 35.613 1.00 91.25 346 THR A N 1
ATOM 2733 C CA . THR A 1 346 ? -5.871 10.350 35.035 1.00 91.25 346 THR A CA 1
ATOM 2734 C C . THR A 1 346 ? -5.853 9.083 34.172 1.00 91.25 346 THR A C 1
ATOM 2736 O O . THR A 1 346 ? -5.096 9.009 33.208 1.00 91.25 346 THR A O 1
ATOM 2739 N N . GLU A 1 347 ? -6.656 8.075 34.510 1.00 92.19 347 GLU A N 1
ATOM 2740 C CA . GLU A 1 347 ? -6.777 6.817 33.769 1.00 92.19 347 GLU A CA 1
ATOM 2741 C C . GLU A 1 347 ? -7.505 7.011 32.434 1.00 92.19 347 GLU A C 1
ATOM 2743 O O . GLU A 1 347 ? -7.025 6.542 31.403 1.00 92.19 347 GLU A O 1
ATOM 2748 N N . ILE A 1 348 ? -8.630 7.735 32.437 1.00 92.94 348 ILE A N 1
ATOM 2749 C CA . ILE A 1 348 ? -9.411 8.003 31.223 1.00 92.94 348 ILE A CA 1
ATOM 2750 C C . ILE A 1 348 ? -8.680 8.999 30.318 1.00 92.94 348 ILE A C 1
ATOM 2752 O O . ILE A 1 348 ? -8.559 8.757 29.120 1.00 92.94 348 ILE A O 1
ATOM 2756 N N . GLN A 1 349 ? -8.091 10.061 30.877 1.00 90.56 349 GLN A N 1
ATOM 2757 C CA . GLN A 1 349 ? -7.288 11.011 30.102 1.00 90.56 349 GLN A CA 1
ATOM 2758 C C . GLN A 1 349 ? -6.027 10.382 29.494 1.00 90.56 349 GLN A C 1
ATOM 2760 O O . GLN A 1 349 ? -5.594 10.828 28.433 1.00 90.56 349 GLN A O 1
ATOM 2765 N N . LYS A 1 350 ? -5.454 9.329 30.094 1.00 86.81 350 LYS A N 1
ATOM 2766 C CA . LYS A 1 350 ? -4.387 8.545 29.448 1.00 86.81 350 LYS A CA 1
ATOM 2767 C C . LYS A 1 350 ? -4.920 7.703 28.299 1.00 86.81 350 LYS A C 1
ATOM 2769 O O . LYS A 1 350 ? -4.421 7.855 27.193 1.00 86.81 350 LYS A O 1
ATOM 2774 N N . LEU A 1 351 ? -5.992 6.939 28.512 1.00 86.44 351 LEU A N 1
ATOM 2775 C CA . LEU A 1 351 ? -6.613 6.149 27.444 1.00 86.44 351 LEU A CA 1
ATOM 2776 C C . LEU A 1 351 ? -7.050 7.010 26.238 1.00 86.44 351 LEU A C 1
ATOM 2778 O O . LEU A 1 351 ? -6.995 6.543 25.105 1.00 86.44 351 LEU A O 1
ATOM 2782 N N . VAL A 1 352 ? -7.470 8.260 26.466 1.00 82.50 352 VAL A N 1
ATOM 2783 C CA . VAL A 1 352 ? -7.908 9.196 25.413 1.00 82.50 352 VAL A CA 1
ATOM 2784 C C . VAL A 1 352 ? -6.746 9.899 24.696 1.00 82.50 352 VAL A C 1
ATOM 2786 O O . VAL A 1 352 ? -6.798 10.045 23.478 1.00 82.50 352 VAL A O 1
ATOM 2789 N N . ASN A 1 353 ? -5.708 10.347 25.414 1.00 74.44 353 ASN A N 1
ATOM 2790 C CA . ASN A 1 353 ? -4.641 11.198 24.850 1.00 74.44 353 ASN A CA 1
ATOM 2791 C C . ASN A 1 353 ? -3.276 10.487 24.693 1.00 74.44 353 ASN A C 1
ATOM 2793 O O . ASN A 1 353 ? -2.311 11.087 24.214 1.00 74.44 353 ASN A O 1
ATOM 2797 N N . GLY A 1 354 ? -3.147 9.248 25.167 1.00 58.34 354 GLY A N 1
ATOM 2798 C CA . GLY A 1 354 ? -1.868 8.592 25.426 1.00 58.34 354 GLY A CA 1
ATOM 2799 C C . GLY A 1 354 ? -1.304 7.797 24.252 1.00 58.34 354 GLY A C 1
ATOM 2800 O O . GLY A 1 354 ? -1.739 6.680 23.985 1.00 58.34 354 GLY A O 1
ATOM 2801 N N . LEU A 1 355 ? -0.232 8.313 23.642 1.00 56.38 355 LEU A N 1
ATOM 2802 C CA . LEU A 1 355 ? 0.745 7.489 22.922 1.00 56.38 355 LEU A CA 1
ATOM 2803 C C . LEU A 1 355 ? 1.977 7.273 23.810 1.00 56.38 355 LEU A C 1
ATOM 2805 O O . LEU A 1 355 ? 2.750 8.197 24.085 1.00 56.38 355 LEU A O 1
ATOM 2809 N N . HIS A 1 356 ? 2.130 6.053 24.318 1.00 65.31 356 HIS A N 1
ATOM 2810 C CA . HIS A 1 356 ? 2.985 5.710 25.453 1.00 65.31 356 HIS A CA 1
ATOM 2811 C C . HIS A 1 356 ? 3.747 4.391 25.222 1.00 65.31 356 HIS A C 1
ATOM 2813 O O . HIS A 1 356 ? 3.270 3.463 24.571 1.00 65.31 356 HIS A O 1
ATOM 2819 N N . LYS A 1 357 ? 4.968 4.296 25.768 1.00 57.88 357 LYS A N 1
ATOM 2820 C CA . LYS A 1 357 ? 5.810 3.088 25.705 1.00 57.88 357 LYS A CA 1
ATOM 2821 C C . LYS A 1 357 ? 5.851 2.418 27.076 1.00 57.88 357 LYS A C 1
ATOM 2823 O O . LYS A 1 357 ? 6.466 2.953 27.995 1.00 57.88 357 LYS A O 1
ATOM 2828 N N . TYR A 1 358 ? 5.235 1.246 27.199 1.00 63.12 358 TYR A N 1
ATOM 2829 C CA . TYR A 1 358 ? 5.164 0.505 28.462 1.00 63.12 358 TYR A CA 1
ATOM 2830 C C . TYR A 1 358 ? 6.373 -0.408 28.667 1.00 63.12 358 TYR A C 1
ATOM 2832 O O . TYR A 1 358 ? 6.854 -1.056 27.734 1.00 63.12 358 TYR A O 1
ATOM 2840 N N . GLN A 1 359 ? 6.840 -0.468 29.913 1.00 62.88 359 GLN A N 1
ATOM 2841 C CA . GLN A 1 359 ? 7.761 -1.476 30.433 1.00 62.88 359 GLN A CA 1
ATOM 2842 C C . GLN A 1 359 ? 7.269 -1.873 31.837 1.00 62.88 359 GLN A C 1
ATOM 2844 O O . GLN A 1 359 ? 7.176 -0.987 32.689 1.00 62.88 359 GLN A O 1
ATOM 2849 N N . PRO A 1 360 ? 6.934 -3.153 32.100 1.00 70.50 360 PRO A N 1
ATOM 2850 C CA . PRO A 1 360 ? 6.934 -4.287 31.166 1.00 70.50 360 PRO A CA 1
ATOM 2851 C C . PRO A 1 360 ? 5.934 -4.117 30.007 1.00 70.50 360 PRO A C 1
ATOM 2853 O O . PRO A 1 360 ? 4.997 -3.330 30.081 1.00 70.50 360 PRO A O 1
ATOM 2856 N N . THR A 1 361 ? 6.123 -4.873 28.922 1.00 72.88 361 THR A N 1
ATOM 2857 C CA . THR A 1 361 ? 5.286 -4.793 27.707 1.00 72.88 361 THR A CA 1
ATOM 2858 C C . THR A 1 361 ? 3.954 -5.548 27.806 1.00 72.88 361 THR A C 1
ATOM 2860 O O . THR A 1 361 ? 3.244 -5.663 26.811 1.00 72.88 361 THR A O 1
ATOM 2863 N N . ALA A 1 362 ? 3.600 -6.081 28.976 1.00 79.25 362 ALA A N 1
ATOM 2864 C CA . ALA A 1 362 ? 2.309 -6.709 29.241 1.00 79.25 362 ALA A CA 1
ATOM 2865 C C . ALA A 1 362 ? 1.895 -6.501 30.701 1.00 79.25 362 ALA A C 1
ATOM 2867 O O . ALA A 1 362 ? 2.747 -6.372 31.581 1.00 79.25 362 ALA A O 1
ATOM 2868 N N . SER A 1 363 ? 0.586 -6.477 30.940 1.00 86.88 363 SER A N 1
ATOM 2869 C CA . SER A 1 363 ? -0.034 -6.207 32.236 1.00 86.88 363 SER A CA 1
ATOM 2870 C C . SER A 1 363 ? -1.314 -7.028 32.413 1.00 86.88 363 SER A C 1
ATOM 2872 O O . SER A 1 363 ? -1.916 -7.488 31.439 1.00 86.88 363 SER A O 1
ATOM 2874 N N . ALA A 1 364 ? -1.732 -7.203 33.664 1.00 88.75 364 ALA A N 1
ATOM 2875 C CA . ALA A 1 364 ? -2.990 -7.840 34.026 1.00 88.75 364 ALA A CA 1
ATOM 2876 C C . ALA A 1 364 ? -3.689 -7.058 35.146 1.00 88.75 364 ALA A C 1
ATOM 2878 O O . ALA A 1 364 ? -3.032 -6.403 35.959 1.00 88.75 364 ALA A O 1
ATOM 2879 N N . SER A 1 365 ? -5.019 -7.133 35.214 1.00 89.25 365 SER A N 1
ATOM 2880 C CA . SER A 1 365 ? -5.776 -6.510 36.303 1.00 89.25 365 SER A CA 1
ATOM 2881 C C . SER A 1 365 ? -5.540 -7.206 37.649 1.00 89.25 365 SER A C 1
ATOM 2883 O O . SER A 1 365 ? -5.301 -8.416 37.727 1.00 89.25 365 SER A O 1
ATOM 2885 N N . GLY A 1 366 ? -5.658 -6.442 38.737 1.00 83.00 366 GLY A N 1
ATOM 2886 C CA . GLY A 1 366 ? -5.777 -7.006 40.081 1.00 83.00 366 GLY A CA 1
ATOM 2887 C C . GLY A 1 366 ? -7.121 -7.715 40.281 1.00 83.00 366 GLY A C 1
ATOM 2888 O O . GLY A 1 366 ? -8.106 -7.410 39.609 1.00 83.00 366 GLY A O 1
ATOM 2889 N N . ASP A 1 367 ? -7.172 -8.634 41.241 1.00 82.25 367 ASP A N 1
ATOM 2890 C CA . ASP A 1 367 ? -8.331 -9.501 41.513 1.00 82.25 367 ASP A CA 1
ATOM 2891 C C . ASP A 1 367 ? -9.477 -8.804 42.267 1.00 82.25 367 ASP A C 1
ATOM 2893 O O . ASP A 1 367 ? -10.355 -9.461 42.828 1.00 82.25 367 ASP A O 1
ATOM 2897 N N . SER A 1 368 ? -9.491 -7.469 42.268 1.00 83.81 368 SER A N 1
ATOM 2898 C CA . SER A 1 368 ? -10.511 -6.606 42.873 1.00 83.81 368 SER A CA 1
ATOM 2899 C C . SER A 1 368 ? -11.605 -6.148 41.902 1.00 83.81 368 SER A C 1
ATOM 2901 O O . SER A 1 368 ? -12.652 -5.695 42.360 1.00 83.81 368 SER A O 1
ATOM 2903 N N . ILE A 1 369 ? -11.411 -6.271 40.581 1.00 89.44 369 ILE A N 1
ATOM 2904 C CA . ILE A 1 369 ? -12.420 -5.843 39.596 1.00 89.44 369 ILE A CA 1
ATOM 2905 C C . ILE A 1 369 ? -13.626 -6.791 39.644 1.00 89.44 369 ILE A C 1
ATOM 2907 O O . ILE A 1 369 ? -13.482 -8.016 39.571 1.00 89.44 369 ILE A O 1
ATOM 2911 N N . ARG A 1 370 ? -14.823 -6.218 39.794 1.00 90.19 370 ARG A N 1
ATOM 2912 C CA . ARG A 1 370 ? -16.106 -6.928 39.893 1.00 90.19 370 ARG A CA 1
ATOM 2913 C C . ARG A 1 370 ? -17.174 -6.275 39.027 1.00 90.19 370 ARG A C 1
ATOM 2915 O O . ARG A 1 370 ? -17.155 -5.052 38.875 1.00 90.19 370 ARG A O 1
ATOM 2922 N N . THR A 1 371 ? -18.109 -7.074 38.520 1.00 90.31 371 THR A N 1
ATOM 2923 C CA . THR A 1 371 ? -19.365 -6.557 37.953 1.00 90.31 371 THR A CA 1
ATOM 2924 C C . THR A 1 371 ? -20.273 -5.960 39.047 1.00 90.31 371 THR A C 1
ATOM 2926 O O . THR A 1 371 ? -19.960 -6.054 40.236 1.00 90.31 371 THR A O 1
ATOM 2929 N N . LEU A 1 372 ? -21.337 -5.252 38.658 1.00 86.69 372 LEU A N 1
ATOM 2930 C CA . LEU A 1 372 ? -22.026 -4.270 39.508 1.00 86.69 372 LEU A CA 1
ATOM 2931 C C . LEU A 1 372 ? -22.979 -4.835 40.587 1.00 86.69 372 LEU A C 1
ATOM 2933 O O . LEU A 1 372 ? -22.922 -4.390 41.732 1.00 86.69 372 LEU A O 1
ATOM 2937 N N . THR A 1 373 ? -23.883 -5.750 40.236 1.00 76.06 373 THR A N 1
ATOM 2938 C CA . THR A 1 373 ? -25.051 -6.161 41.048 1.00 76.06 373 THR A CA 1
ATOM 2939 C C . THR A 1 373 ? -25.003 -7.620 41.508 1.00 76.06 373 THR A C 1
ATOM 2941 O O . THR A 1 373 ? -25.510 -7.942 42.581 1.00 76.06 373 THR A O 1
ATOM 2944 N N . ALA A 1 374 ? -24.347 -8.492 40.743 1.00 74.81 374 ALA A N 1
ATOM 2945 C CA . ALA A 1 374 ? -24.123 -9.906 41.032 1.00 74.81 374 ALA A CA 1
ATOM 2946 C C . ALA A 1 374 ? -22.618 -10.208 40.845 1.00 74.81 374 ALA A C 1
ATOM 2948 O O . ALA A 1 374 ? -22.239 -10.892 39.893 1.00 74.81 374 ALA A O 1
ATOM 2949 N N . PRO A 1 375 ? -21.749 -9.640 41.710 1.00 70.12 375 PRO A N 1
ATOM 2950 C CA . PRO A 1 375 ? -20.357 -9.305 41.397 1.00 70.12 375 PRO A CA 1
ATOM 2951 C C . PRO A 1 375 ? -19.474 -10.509 41.031 1.00 70.12 375 PRO A C 1
ATOM 2953 O O . PRO A 1 375 ? -18.830 -11.123 41.885 1.00 70.12 375 PRO A O 1
ATOM 2956 N N . GLY A 1 376 ? -19.376 -10.791 39.731 1.00 80.62 376 GLY A N 1
ATOM 2957 C CA . GLY A 1 376 ? -18.450 -11.760 39.157 1.00 80.62 376 GLY A CA 1
ATOM 2958 C C . GLY A 1 376 ? -17.021 -11.218 39.121 1.00 80.62 376 GLY A C 1
ATOM 2959 O O . GLY A 1 376 ? -16.801 -10.026 38.901 1.00 80.62 376 GLY A O 1
ATOM 2960 N N . THR A 1 377 ? -16.034 -12.087 39.345 1.00 86.69 377 THR A N 1
ATOM 2961 C CA . THR A 1 377 ? -14.605 -11.743 39.251 1.00 86.69 377 THR A CA 1
ATOM 2962 C C . THR A 1 377 ? -14.205 -11.503 37.800 1.00 86.69 377 THR A C 1
ATOM 2964 O O . THR A 1 377 ? -14.404 -12.374 36.959 1.00 86.69 377 THR A O 1
ATOM 2967 N N . VAL A 1 378 ? -13.583 -10.357 37.511 1.00 89.94 378 VAL A N 1
ATOM 2968 C CA . VAL A 1 378 ? -13.106 -10.023 36.161 1.00 89.94 378 VAL A CA 1
ATOM 2969 C C . VAL A 1 378 ? -11.583 -9.913 36.145 1.00 89.94 378 VAL A C 1
ATOM 2971 O O . VAL A 1 378 ? -10.991 -9.149 36.910 1.00 89.94 378 VAL A O 1
ATOM 2974 N N . LYS A 1 379 ? -10.949 -10.654 35.229 1.00 90.62 379 LYS A N 1
ATOM 2975 C CA . LYS A 1 379 ? -9.507 -10.608 34.964 1.00 90.62 379 LYS A CA 1
ATOM 2976 C C . LYS A 1 379 ? -9.268 -10.123 33.535 1.00 90.62 379 LYS A C 1
ATOM 2978 O O . LYS A 1 379 ? -9.827 -10.678 32.594 1.00 90.62 379 LYS A O 1
ATOM 2983 N N . ILE A 1 380 ? -8.450 -9.087 33.378 1.00 91.62 380 ILE A N 1
ATOM 2984 C CA . ILE A 1 380 ? -8.132 -8.462 32.086 1.00 91.62 380 ILE A CA 1
ATOM 2985 C C . ILE A 1 380 ? -6.637 -8.612 31.843 1.00 91.62 380 ILE A C 1
ATOM 2987 O O . ILE A 1 380 ? -5.846 -8.434 32.768 1.00 91.62 380 ILE A O 1
ATOM 2991 N N . PHE A 1 381 ? -6.262 -8.906 30.601 1.00 90.38 381 PHE A N 1
ATOM 2992 C CA . PHE A 1 381 ? -4.883 -9.027 30.141 1.00 90.38 381 PHE A CA 1
ATOM 2993 C C . PHE A 1 381 ? -4.679 -8.089 28.956 1.00 90.38 381 PHE A C 1
ATOM 2995 O O . PHE A 1 381 ? -5.496 -8.094 28.041 1.00 90.38 381 PHE A O 1
ATOM 3002 N N . ALA A 1 382 ? -3.600 -7.310 28.967 1.00 88.56 382 ALA A N 1
ATOM 3003 C CA . ALA A 1 382 ? -3.261 -6.386 27.889 1.00 88.56 382 ALA A CA 1
ATOM 3004 C C . ALA A 1 382 ? -1.757 -6.421 27.599 1.00 88.56 382 ALA A C 1
ATOM 3006 O O . ALA A 1 382 ? -0.936 -6.638 28.495 1.00 88.56 382 ALA A O 1
ATOM 3007 N N . SER A 1 383 ? -1.385 -6.188 26.341 1.00 81.06 383 SER A N 1
ATOM 3008 C CA . SER A 1 383 ? 0.010 -6.152 25.893 1.00 81.06 383 SER A CA 1
ATOM 3009 C C . SER A 1 383 ? 0.261 -4.967 24.976 1.00 81.06 383 SER A C 1
ATOM 3011 O O . SER A 1 383 ? -0.492 -4.756 24.026 1.00 81.06 383 SER A O 1
ATOM 3013 N N . ALA A 1 384 ? 1.351 -4.250 25.230 1.00 74.25 384 ALA A N 1
ATOM 3014 C CA . ALA A 1 384 ? 1.782 -3.132 24.408 1.00 74.25 384 ALA A CA 1
ATOM 3015 C C . ALA A 1 384 ? 2.316 -3.596 23.043 1.00 74.25 384 ALA A C 1
ATOM 3017 O O . ALA A 1 384 ? 2.886 -4.689 22.952 1.00 74.25 384 ALA A O 1
ATOM 3018 N N . PRO A 1 385 ? 2.185 -2.769 21.986 1.00 66.12 385 PRO A N 1
ATOM 3019 C CA . PRO A 1 385 ? 2.769 -3.060 20.683 1.00 66.12 385 PRO A CA 1
ATOM 3020 C C . PRO A 1 385 ? 4.274 -3.353 20.776 1.00 66.12 385 PRO A C 1
ATOM 3022 O O . PRO A 1 385 ? 5.059 -2.537 21.264 1.00 66.12 385 PRO A O 1
ATOM 3025 N N . VAL A 1 386 ? 4.682 -4.525 20.284 1.00 59.09 386 VAL A N 1
ATOM 3026 C CA . VAL A 1 386 ? 6.075 -4.993 20.261 1.00 59.09 386 VAL A CA 1
ATOM 3027 C C . VAL A 1 386 ? 6.516 -5.322 18.837 1.00 59.09 386 VAL A C 1
ATOM 3029 O O . VAL A 1 386 ? 5.739 -5.822 18.029 1.00 59.09 386 VAL A O 1
ATOM 3032 N N . ALA A 1 387 ? 7.790 -5.071 18.530 1.00 44.22 387 ALA A N 1
ATOM 3033 C CA . ALA A 1 387 ? 8.370 -5.277 17.198 1.00 44.22 387 ALA A CA 1
ATOM 3034 C C . ALA A 1 387 ? 8.666 -6.756 16.849 1.00 44.22 387 ALA A C 1
ATOM 3036 O O . ALA A 1 387 ? 9.299 -7.036 15.835 1.00 44.22 387 ALA A O 1
ATOM 3037 N N . TYR A 1 388 ? 8.246 -7.705 17.689 1.00 50.03 388 TYR A N 1
ATOM 3038 C CA . TYR A 1 388 ? 8.493 -9.139 17.536 1.00 50.03 388 TYR A CA 1
ATOM 3039 C C . TYR A 1 388 ? 7.222 -9.944 17.831 1.00 50.03 388 TYR A C 1
ATOM 3041 O O . TYR A 1 388 ? 6.366 -9.517 18.604 1.00 50.03 388 TYR A O 1
ATOM 3049 N N . SER A 1 389 ? 7.097 -11.131 17.233 1.00 55.72 389 SER A N 1
ATOM 3050 C CA . SER A 1 389 ? 5.962 -12.022 17.496 1.00 55.72 389 SER A CA 1
ATOM 3051 C C . SER A 1 389 ? 6.036 -12.577 18.923 1.00 55.72 389 SER A C 1
ATOM 3053 O O . SER A 1 389 ? 6.990 -13.275 19.263 1.00 55.72 389 SER A O 1
ATOM 3055 N N . SER A 1 390 ? 5.017 -12.308 19.741 1.00 66.12 390 SER A N 1
ATOM 3056 C CA . SER A 1 390 ? 4.893 -12.813 21.114 1.00 66.12 390 SER A CA 1
ATOM 3057 C C . SER A 1 390 ? 3.529 -13.469 21.309 1.00 66.12 390 SER A C 1
ATOM 3059 O O . SER A 1 390 ? 2.499 -12.884 20.985 1.00 66.12 390 SER A O 1
ATOM 3061 N N . ASP A 1 391 ? 3.514 -14.691 21.839 1.00 79.25 391 ASP A N 1
ATOM 3062 C CA . ASP A 1 391 ? 2.279 -15.410 22.149 1.00 79.25 391 ASP A CA 1
ATOM 3063 C C . ASP A 1 391 ? 1.805 -15.022 23.555 1.00 79.25 391 ASP A C 1
ATOM 3065 O O . ASP A 1 391 ? 2.320 -15.527 24.554 1.00 79.25 391 ASP A O 1
ATOM 3069 N N . VAL A 1 392 ? 0.836 -14.105 23.641 1.00 81.25 392 VAL A N 1
ATOM 3070 C CA . VAL A 1 392 ? 0.322 -13.589 24.923 1.00 81.25 392 VAL A CA 1
ATOM 3071 C C . VAL A 1 392 ? -0.253 -14.695 25.821 1.00 81.25 392 VAL A C 1
ATOM 3073 O O . VAL A 1 392 ? -0.117 -14.630 27.046 1.00 81.25 392 VAL A O 1
ATOM 3076 N N . TYR A 1 393 ? -0.812 -15.754 25.225 1.00 87.19 393 TYR A N 1
ATOM 3077 C CA . TYR A 1 393 ? -1.373 -16.879 25.966 1.00 87.19 393 TYR A CA 1
ATOM 3078 C C . TYR A 1 393 ? -0.284 -17.706 26.635 1.00 87.19 393 TYR A C 1
ATOM 3080 O O . TYR A 1 393 ? -0.351 -17.950 27.839 1.00 87.19 393 TYR A O 1
ATOM 3088 N N . LEU A 1 394 ? 0.733 -18.097 25.862 1.00 83.94 394 LEU A N 1
ATOM 3089 C CA . LEU A 1 394 ? 1.861 -18.888 26.350 1.00 83.94 394 LEU A CA 1
ATOM 3090 C C . LEU A 1 394 ? 2.760 -18.088 27.302 1.00 83.94 394 LEU A C 1
ATOM 3092 O O . LEU A 1 394 ? 3.283 -18.633 28.275 1.00 83.94 394 LEU A O 1
ATOM 3096 N N . ASN A 1 395 ? 2.963 -16.800 27.021 1.00 81.06 395 ASN A N 1
ATOM 3097 C CA . ASN A 1 395 ? 3.913 -15.978 27.760 1.00 81.06 395 ASN A CA 1
ATOM 3098 C C . ASN A 1 395 ? 3.346 -15.417 29.065 1.00 81.06 395 ASN A C 1
ATOM 3100 O O . ASN A 1 395 ? 4.123 -15.315 30.018 1.00 81.06 395 ASN A O 1
ATOM 3104 N N . TYR A 1 396 ? 2.041 -15.125 29.133 1.00 84.19 396 TYR A N 1
ATOM 3105 C CA . TYR A 1 396 ? 1.420 -14.457 30.283 1.00 84.19 396 TYR A CA 1
ATOM 3106 C C . TYR A 1 396 ? 0.157 -15.167 30.792 1.00 84.19 396 TYR A C 1
ATOM 3108 O O . TYR A 1 396 ? 0.137 -15.570 31.952 1.00 84.19 396 TYR A O 1
ATOM 3116 N N . ILE A 1 397 ? -0.875 -15.358 29.958 1.00 88.31 397 ILE A N 1
ATOM 3117 C CA . ILE A 1 397 ? -2.224 -15.727 30.443 1.00 88.31 397 ILE A CA 1
ATOM 3118 C C . ILE A 1 397 ? -2.220 -17.061 31.206 1.00 88.31 397 ILE A C 1
ATOM 3120 O O . ILE A 1 397 ? -2.666 -17.090 32.352 1.00 88.31 397 ILE A O 1
ATOM 3124 N N . VAL A 1 398 ? -1.652 -18.141 30.648 1.00 88.75 398 VAL A N 1
ATOM 3125 C CA . VAL A 1 398 ? -1.631 -19.444 31.356 1.00 88.75 398 VAL A CA 1
ATOM 3126 C C . VAL A 1 398 ? -0.817 -19.415 32.648 1.00 88.75 398 VAL A C 1
ATOM 3128 O O . VAL A 1 398 ? -1.109 -20.173 33.565 1.00 88.75 398 VAL A O 1
ATOM 3131 N N . LYS A 1 399 ? 0.194 -18.541 32.737 1.00 87.56 399 LYS A N 1
ATOM 3132 C CA . LYS A 1 399 ? 1.073 -18.425 33.911 1.00 87.56 399 LYS A CA 1
ATOM 3133 C C . LYS A 1 399 ? 0.452 -17.590 35.029 1.00 87.56 399 LYS A C 1
ATOM 3135 O O . LYS A 1 399 ? 0.770 -17.819 36.182 1.00 87.56 399 LYS A O 1
ATOM 3140 N N . ILE A 1 400 ? -0.401 -16.621 34.687 1.00 87.44 400 ILE A N 1
ATOM 3141 C CA . ILE A 1 400 ? -1.080 -15.747 35.658 1.00 87.44 400 ILE A CA 1
ATOM 3142 C C . ILE A 1 400 ? -2.399 -16.371 36.139 1.00 87.44 400 ILE A C 1
ATOM 3144 O O . ILE A 1 400 ? -2.801 -16.133 37.271 1.00 87.44 400 ILE A O 1
ATOM 3148 N N . LEU A 1 401 ? -3.071 -17.167 35.298 1.00 87.25 401 LEU A N 1
ATOM 3149 C CA . LEU A 1 401 ? -4.262 -17.936 35.690 1.00 87.25 401 LEU A CA 1
ATOM 3150 C C . LEU A 1 401 ? -3.935 -19.314 36.288 1.00 87.25 401 LEU A C 1
ATOM 3152 O O . LEU A 1 401 ? -4.842 -19.970 36.787 1.00 87.25 401 LEU A O 1
ATOM 3156 N N . GLU A 1 402 ? -2.688 -19.781 36.156 1.00 88.75 402 GLU A N 1
ATOM 3157 C CA . GLU A 1 402 ? -2.223 -21.144 36.483 1.00 88.75 402 GLU A CA 1
ATOM 3158 C C . GLU A 1 402 ? -3.069 -22.278 35.856 1.00 88.75 402 GLU A C 1
ATOM 3160 O O . GLU A 1 402 ? -3.057 -23.424 36.305 1.00 88.75 402 GLU A O 1
ATOM 3165 N N . LYS A 1 403 ? -3.776 -21.971 34.760 1.00 88.94 403 LYS A N 1
ATOM 3166 C CA . LYS A 1 403 ? -4.706 -22.865 34.053 1.00 88.94 403 LYS A CA 1
ATOM 3167 C C . LYS A 1 403 ? -4.263 -23.089 32.609 1.00 88.94 403 LYS A C 1
ATOM 3169 O O . LYS A 1 403 ? -3.770 -22.183 31.936 1.00 88.94 403 LYS A O 1
ATOM 3174 N N . SER A 1 404 ? -4.468 -24.308 32.107 1.00 90.69 404 SER A N 1
ATOM 3175 C CA . SER A 1 404 ? -4.311 -24.606 30.675 1.00 90.69 404 SER A CA 1
ATOM 3176 C C . SER A 1 404 ? -5.496 -24.041 29.894 1.00 90.69 404 SER A C 1
ATOM 3178 O O . SER A 1 404 ? -6.635 -24.249 30.302 1.00 90.69 404 SER A O 1
ATOM 3180 N N . MET A 1 405 ? -5.244 -23.382 28.763 1.00 90.88 405 MET A N 1
ATOM 3181 C CA . MET A 1 405 ? -6.271 -22.673 27.987 1.00 90.88 405 MET A CA 1
ATOM 3182 C C . MET A 1 405 ? -6.509 -23.320 26.619 1.00 90.88 405 MET A C 1
ATOM 3184 O O . MET A 1 405 ? -5.569 -23.743 25.936 1.00 90.88 405 MET A O 1
ATOM 3188 N N . GLN A 1 406 ? -7.771 -23.336 26.199 1.00 92.19 406 GLN A N 1
ATOM 3189 C CA . GLN A 1 406 ? -8.192 -23.597 24.826 1.00 92.19 406 GLN A CA 1
ATOM 3190 C C . GLN A 1 406 ? -8.554 -22.264 24.170 1.00 92.19 406 GLN A C 1
ATOM 3192 O O . GLN A 1 406 ? -9.347 -21.494 24.710 1.00 92.19 406 GLN A O 1
ATOM 3197 N N . VAL A 1 407 ? -7.933 -21.964 23.029 1.00 92.94 407 VAL A N 1
ATOM 3198 C CA . VAL A 1 407 ? -7.991 -20.644 22.390 1.00 92.94 407 VAL A CA 1
ATOM 3199 C C . VAL A 1 407 ? -8.573 -20.765 20.993 1.00 92.94 407 VAL A C 1
ATOM 3201 O O . VAL A 1 407 ? -7.957 -21.373 20.116 1.00 92.94 407 VAL A O 1
ATOM 3204 N N . TYR A 1 408 ? -9.739 -20.162 20.775 1.00 93.81 408 TYR A N 1
ATOM 3205 C CA . TYR A 1 408 ? -10.342 -20.046 19.459 1.00 93.81 408 TYR A CA 1
ATOM 3206 C C . TYR A 1 408 ? -9.647 -18.981 18.622 1.00 93.81 408 TYR A C 1
ATOM 3208 O O . TYR A 1 408 ? -9.430 -17.838 19.034 1.00 93.81 408 TYR A O 1
ATOM 3216 N N . THR A 1 409 ? -9.258 -19.371 17.416 1.00 90.06 409 THR A N 1
ATOM 3217 C CA . THR A 1 409 ? -8.684 -18.475 16.418 1.00 90.06 409 THR A CA 1
ATOM 3218 C C . THR A 1 409 ? -9.086 -19.007 15.043 1.00 90.06 409 THR A C 1
ATOM 3220 O O . THR A 1 409 ? -8.482 -19.980 14.589 1.00 90.06 409 THR A O 1
ATOM 3223 N N . PRO A 1 410 ? -10.085 -18.390 14.374 1.00 84.56 410 PRO A N 1
ATOM 3224 C CA . PRO A 1 410 ? -10.438 -18.685 12.992 1.00 84.56 410 PRO A CA 1
ATOM 3225 C C . PRO A 1 410 ? -9.184 -18.737 12.116 1.00 84.56 410 PRO A C 1
ATOM 3227 O O . PRO A 1 410 ? -8.443 -17.752 12.006 1.00 84.56 410 PRO A O 1
ATOM 3230 N N . GLY A 1 411 ? -8.934 -19.928 11.575 1.00 82.88 411 GLY A N 1
ATOM 3231 C CA . GLY A 1 411 ? -7.728 -20.325 10.864 1.00 82.88 411 GLY A CA 1
ATOM 3232 C C . GLY A 1 411 ? -7.567 -21.849 10.850 1.00 82.88 411 GLY A C 1
ATOM 3233 O O . GLY A 1 411 ? -8.428 -22.582 11.338 1.00 82.88 411 GLY A O 1
ATOM 3234 N N . THR A 1 412 ? -6.448 -22.322 10.303 1.00 77.50 412 THR A N 1
ATOM 3235 C CA . THR A 1 412 ? -6.059 -23.741 10.234 1.00 77.50 412 THR A CA 1
ATOM 3236 C C . THR A 1 412 ? -4.753 -23.992 11.002 1.00 77.50 412 THR A C 1
ATOM 3238 O O . THR A 1 412 ? -4.133 -23.072 11.538 1.00 77.50 412 THR A O 1
ATOM 3241 N N . THR A 1 413 ? -4.262 -25.234 11.009 1.00 76.19 413 THR A N 1
ATOM 3242 C CA . THR A 1 413 ? -2.941 -25.591 11.564 1.00 76.19 413 THR A CA 1
ATOM 3243 C C . THR A 1 413 ? -1.753 -24.896 10.883 1.00 76.19 413 THR A C 1
ATOM 3245 O O . THR A 1 413 ? -0.662 -24.908 11.452 1.00 76.19 413 THR A O 1
ATOM 3248 N N . THR A 1 414 ? -1.935 -24.295 9.700 1.00 68.25 414 THR A N 1
ATOM 3249 C CA . THR A 1 414 ? -0.896 -23.531 8.985 1.00 68.25 414 THR A CA 1
ATOM 3250 C C . THR A 1 414 ? -1.020 -22.015 9.155 1.00 68.25 414 THR A C 1
ATOM 3252 O O . THR A 1 414 ? -0.050 -21.311 8.889 1.00 68.25 414 THR A O 1
ATOM 3255 N N . THR A 1 415 ? -2.159 -21.500 9.636 1.00 66.94 415 THR A N 1
ATOM 3256 C CA . THR A 1 415 ? -2.395 -20.052 9.835 1.00 66.94 415 THR A CA 1
ATOM 3257 C C . THR A 1 415 ? -2.506 -19.642 11.309 1.00 66.94 415 THR A C 1
ATOM 3259 O O . THR A 1 415 ? -2.755 -18.476 11.611 1.00 66.94 415 THR A O 1
ATOM 3262 N N . VAL A 1 416 ? -2.322 -20.576 12.244 1.00 76.75 416 VAL A N 1
ATOM 3263 C CA . VAL A 1 416 ? -2.389 -20.357 13.699 1.00 76.75 416 VAL A CA 1
ATOM 3264 C C . VAL A 1 416 ? -1.104 -20.883 14.350 1.00 76.75 416 VAL A C 1
ATOM 3266 O O . VAL A 1 416 ? -0.595 -21.939 13.970 1.00 76.75 416 VAL A O 1
ATOM 3269 N N . LEU A 1 417 ? -0.565 -20.145 15.325 1.00 75.62 417 LEU A N 1
ATOM 3270 C CA . LEU A 1 417 ? 0.639 -20.487 16.087 1.00 75.62 417 LEU A CA 1
ATOM 3271 C C . LEU A 1 417 ? 0.536 -21.912 16.634 1.00 75.62 417 LEU A C 1
ATOM 3273 O O . LEU A 1 417 ? -0.521 -22.339 17.106 1.00 75.62 417 LEU A O 1
ATOM 3277 N N . ARG A 1 418 ? 1.646 -22.658 16.594 1.00 76.00 418 ARG A N 1
ATOM 3278 C CA . ARG A 1 418 ? 1.659 -24.061 17.029 1.00 76.00 418 ARG A CA 1
ATOM 3279 C C . ARG A 1 418 ? 1.161 -24.183 18.478 1.00 76.00 418 ARG A C 1
ATOM 3281 O O . ARG A 1 418 ? 1.534 -23.401 19.358 1.00 76.00 418 ARG A O 1
ATOM 3288 N N . LYS A 1 419 ? 0.318 -25.189 18.730 1.00 73.56 419 LYS A N 1
ATOM 3289 C CA . LYS A 1 419 ? -0.126 -25.537 20.086 1.00 73.56 419 LYS A CA 1
ATOM 3290 C C . LYS A 1 419 ? 1.086 -25.835 20.974 1.00 73.56 419 LYS A C 1
ATOM 3292 O O . LYS A 1 419 ? 2.006 -26.524 20.532 1.00 73.56 419 LYS A O 1
ATOM 3297 N N . SER A 1 420 ? 1.074 -25.347 22.212 1.00 75.12 420 SER A N 1
ATOM 3298 C CA . SER A 1 420 ? 2.093 -25.716 23.196 1.00 75.12 420 SER A CA 1
ATOM 3299 C C . SER A 1 420 ? 1.528 -26.788 24.114 1.00 75.12 420 SER A C 1
ATOM 3301 O O . SER A 1 420 ? 0.550 -26.555 24.826 1.00 75.12 420 SER A O 1
ATOM 3303 N N . CYS A 1 421 ? 2.134 -27.973 24.068 1.00 68.38 421 CYS A N 1
ATOM 3304 C CA . CYS A 1 421 ? 1.757 -29.127 24.886 1.00 68.38 421 CYS A CA 1
ATOM 3305 C C . CYS A 1 421 ? 2.890 -29.582 25.827 1.00 68.38 421 CYS A C 1
ATOM 3307 O O . CYS A 1 421 ? 2.758 -30.628 26.461 1.00 68.38 421 CYS A O 1
ATOM 3309 N N . ALA A 1 422 ? 3.993 -28.828 25.889 1.00 64.19 422 ALA A N 1
ATOM 3310 C CA . ALA A 1 422 ? 5.152 -29.112 26.729 1.00 64.19 422 ALA A CA 1
ATOM 3311 C C . ALA A 1 422 ? 5.029 -28.400 28.086 1.00 64.19 422 ALA A C 1
ATOM 3313 O O . ALA A 1 422 ? 4.690 -27.220 28.136 1.00 64.19 422 ALA A O 1
ATOM 3314 N N . GLY A 1 423 ? 5.338 -29.113 29.172 1.00 72.75 423 GLY A N 1
ATOM 3315 C CA . GLY A 1 423 ? 5.135 -28.631 30.541 1.00 72.75 423 GLY A CA 1
ATOM 3316 C C . GLY A 1 423 ? 3.713 -28.874 31.081 1.00 72.75 423 GLY A C 1
ATOM 3317 O O . GLY A 1 423 ? 2.882 -29.489 30.402 1.00 72.75 423 GLY A O 1
ATOM 3318 N N . PRO A 1 424 ? 3.433 -28.435 32.324 1.00 79.50 424 PRO A N 1
ATOM 3319 C CA . PRO A 1 424 ? 2.142 -28.654 32.980 1.00 79.50 424 PRO A CA 1
ATOM 3320 C C . PRO A 1 424 ? 1.023 -27.775 32.400 1.00 79.50 424 PRO A C 1
ATOM 3322 O O . PRO A 1 424 ? -0.111 -28.232 32.272 1.00 79.50 424 PRO A O 1
ATOM 3325 N N . LEU A 1 425 ? 1.350 -26.540 32.007 1.00 86.06 425 LEU A N 1
ATOM 3326 C CA . LEU A 1 425 ? 0.420 -25.555 31.454 1.00 86.06 425 LEU A CA 1
ATOM 3327 C C . LEU A 1 425 ? 0.448 -25.592 29.924 1.00 86.06 425 LEU A C 1
ATOM 3329 O O . LEU A 1 425 ? 1.513 -25.497 29.314 1.00 86.06 425 LEU A O 1
ATOM 3333 N N . LYS A 1 426 ? -0.724 -25.730 29.300 1.00 87.56 426 LYS A N 1
ATOM 3334 C CA . LYS A 1 426 ? -0.872 -25.967 27.856 1.00 87.56 426 LYS A CA 1
ATOM 3335 C C . LYS A 1 426 ? -1.700 -24.870 27.195 1.00 87.56 426 LYS A C 1
ATOM 3337 O O . LYS A 1 426 ? -2.628 -24.337 27.802 1.00 87.56 426 LYS A O 1
ATOM 3342 N N . VAL A 1 427 ? -1.382 -24.573 25.934 1.00 89.00 427 VAL A N 1
ATOM 3343 C CA . VAL A 1 427 ? -2.174 -23.675 25.077 1.00 89.00 427 VAL A CA 1
ATOM 3344 C C . VAL A 1 427 ? -2.578 -24.430 23.817 1.00 89.00 427 VAL A C 1
ATOM 3346 O O . VAL A 1 427 ? -1.772 -24.630 22.897 1.00 89.00 427 VAL A O 1
ATOM 3349 N N . GLU A 1 428 ? -3.830 -24.871 23.797 1.00 89.44 428 GLU A N 1
ATOM 3350 C CA . GLU A 1 428 ? -4.429 -25.632 22.703 1.00 89.44 428 GLU A CA 1
ATOM 3351 C C . GLU A 1 428 ? -5.225 -24.704 21.779 1.00 89.44 428 GLU A C 1
ATOM 3353 O O . GLU A 1 428 ? -5.853 -23.752 22.235 1.00 89.44 428 GLU A O 1
ATOM 3358 N N . ASN A 1 429 ? -5.198 -24.974 20.473 1.00 90.00 429 ASN A N 1
ATOM 3359 C CA . ASN A 1 429 ? -5.968 -24.203 19.498 1.00 90.00 429 ASN A CA 1
ATOM 3360 C C . ASN A 1 429 ? -7.325 -24.868 19.279 1.00 90.00 429 ASN A C 1
ATOM 3362 O O . ASN A 1 429 ? -7.367 -26.035 18.884 1.00 90.00 429 ASN A O 1
ATOM 3366 N N . VAL A 1 430 ? -8.400 -24.103 19.439 1.00 91.31 430 VAL A N 1
ATOM 3367 C CA . VAL A 1 430 ? -9.679 -24.398 18.794 1.00 91.31 430 VAL A CA 1
ATOM 3368 C C . VAL A 1 430 ? -9.605 -23.757 17.408 1.00 91.31 430 VAL A C 1
ATOM 3370 O O . VAL A 1 430 ? -9.456 -22.540 17.274 1.00 91.31 430 VAL A O 1
ATOM 3373 N N . LEU A 1 431 ? -9.620 -24.592 16.374 1.00 87.31 431 LEU A N 1
ATOM 3374 C CA . LEU A 1 431 ? -9.670 -24.161 14.978 1.00 87.31 431 LEU A CA 1
ATOM 3375 C C . LEU A 1 431 ? -11.130 -24.159 14.517 1.00 87.31 431 LEU A C 1
ATOM 3377 O O . LEU A 1 431 ? -11.957 -24.844 15.112 1.00 87.31 431 LEU A O 1
ATOM 3381 N N . GLY A 1 432 ? -11.446 -23.381 13.482 1.00 84.19 432 GLY A N 1
ATOM 3382 C CA . GLY A 1 432 ? -12.788 -23.397 12.894 1.00 84.19 432 GLY A CA 1
ATOM 3383 C C . GLY A 1 432 ? -12.992 -24.559 11.901 1.00 84.19 432 GLY A C 1
ATOM 3384 O O . GLY A 1 432 ? -12.013 -25.215 11.532 1.00 84.19 432 GLY A O 1
ATOM 3385 N N . PRO A 1 433 ? -14.225 -24.764 11.395 1.00 90.62 433 PRO A N 1
ATOM 3386 C CA . PRO A 1 433 ? -15.453 -24.064 11.789 1.00 90.62 433 PRO A CA 1
ATOM 3387 C C . PRO A 1 433 ? -15.863 -24.384 13.236 1.00 90.62 433 PRO A C 1
ATOM 3389 O O . PRO A 1 433 ? -15.331 -25.307 13.849 1.00 90.62 433 PRO A O 1
ATOM 3392 N N . ILE A 1 434 ? -16.774 -23.591 13.797 1.00 94.00 434 ILE A N 1
ATOM 3393 C CA . ILE A 1 434 ? -17.374 -23.844 15.118 1.00 94.00 434 ILE A CA 1
ATOM 3394 C C . ILE A 1 434 ? -18.892 -23.840 15.011 1.00 94.00 434 ILE A C 1
ATOM 3396 O O . ILE A 1 434 ? -19.436 -23.197 14.120 1.00 94.00 434 ILE A O 1
ATOM 3400 N N . THR A 1 435 ? -19.570 -24.476 15.960 1.00 94.56 435 THR A N 1
ATOM 3401 C CA . THR A 1 435 ? -21.022 -24.353 16.122 1.00 94.56 435 THR A CA 1
ATOM 3402 C C . THR A 1 435 ? -21.324 -23.469 17.324 1.00 94.56 435 THR A C 1
ATOM 3404 O O . THR A 1 435 ? -20.812 -23.717 18.415 1.00 94.56 435 THR A O 1
ATOM 3407 N N . VAL A 1 436 ? -22.176 -22.460 17.141 1.00 93.00 436 VAL A N 1
ATOM 3408 C CA . VAL A 1 436 ? -22.783 -21.701 18.242 1.00 93.00 436 VAL A CA 1
ATOM 3409 C C . VAL A 1 436 ? -24.262 -22.061 18.275 1.00 93.00 436 VAL A C 1
ATOM 3411 O O . VAL A 1 436 ? -24.965 -21.874 17.282 1.00 93.00 436 VAL A O 1
ATOM 3414 N N . LYS A 1 437 ? -24.712 -22.612 19.408 1.00 91.31 437 LYS A N 1
ATOM 3415 C CA . LYS A 1 437 ? -26.017 -23.266 19.578 1.00 91.31 437 LYS A CA 1
ATOM 3416 C C . LYS A 1 437 ? -26.259 -24.391 18.556 1.00 91.31 437 LYS A C 1
ATOM 3418 O O . LYS A 1 437 ? -25.868 -25.529 18.783 1.00 91.31 437 LYS A O 1
ATOM 3423 N N . ASP A 1 438 ? -26.887 -24.050 17.440 1.00 90.81 438 ASP A N 1
ATOM 3424 C CA . ASP A 1 438 ? -27.345 -24.908 16.344 1.00 90.81 438 ASP A CA 1
ATOM 3425 C C . ASP A 1 438 ? -26.744 -24.503 14.982 1.00 90.81 438 ASP A C 1
ATOM 3427 O O . ASP A 1 438 ? -26.984 -25.161 13.972 1.00 90.81 438 ASP A O 1
ATOM 3431 N N . THR A 1 439 ? -25.959 -23.421 14.946 1.00 93.19 439 THR A N 1
ATOM 3432 C CA . THR A 1 439 ? -25.495 -22.771 13.718 1.00 93.19 439 THR A CA 1
ATOM 3433 C C . THR A 1 439 ? -23.982 -22.925 13.556 1.00 93.19 439 THR A C 1
ATOM 3435 O O . THR A 1 439 ? -23.221 -22.472 14.412 1.00 93.19 439 THR A O 1
ATOM 3438 N N . GLU A 1 440 ? -23.532 -23.529 12.451 1.00 94.56 440 GLU A N 1
ATOM 3439 C CA . GLU A 1 440 ? -22.106 -23.577 12.094 1.00 94.56 440 GLU A CA 1
ATOM 3440 C C . GLU A 1 440 ? -21.629 -22.226 11.525 1.00 94.56 440 GLU A C 1
ATOM 3442 O O . GLU A 1 440 ? -22.293 -21.612 10.688 1.00 94.56 440 GLU A O 1
ATOM 3447 N N . ILE A 1 441 ? -20.454 -21.772 11.966 1.00 93.56 441 ILE A N 1
ATOM 3448 C CA . ILE A 1 441 ? -19.791 -20.542 11.528 1.00 93.56 441 ILE A CA 1
ATOM 3449 C C . ILE A 1 441 ? -18.505 -20.910 10.755 1.00 93.56 441 ILE A C 1
ATOM 3451 O O . ILE A 1 441 ? -17.558 -21.442 11.351 1.00 93.56 441 ILE A O 1
ATOM 3455 N N . PRO A 1 442 ? -18.430 -20.629 9.436 1.00 88.81 442 PRO A N 1
ATOM 3456 C CA . PRO A 1 442 ? -17.261 -20.946 8.613 1.00 88.81 442 PRO A CA 1
ATOM 3457 C C . PRO A 1 442 ? -16.000 -20.154 8.987 1.00 88.81 442 PRO A C 1
ATOM 3459 O O . PRO A 1 442 ? -16.059 -18.957 9.260 1.00 88.81 442 PRO A O 1
ATOM 3462 N N . ILE A 1 443 ? -14.827 -20.792 8.861 1.00 80.12 443 ILE A N 1
ATOM 3463 C CA . ILE A 1 443 ? -13.497 -20.210 9.159 1.00 80.12 443 ILE A CA 1
ATOM 3464 C C . ILE A 1 443 ? -13.298 -18.817 8.537 1.00 80.12 443 ILE A C 1
ATOM 3466 O O . ILE A 1 443 ? -12.802 -17.903 9.190 1.00 80.12 443 ILE A O 1
ATOM 3470 N N . GLY A 1 444 ? -13.657 -18.668 7.259 1.00 79.62 444 GLY A N 1
ATOM 3471 C CA . GLY A 1 444 ? -13.469 -17.433 6.490 1.00 79.62 444 GLY A CA 1
ATOM 3472 C C . GLY A 1 444 ? -14.530 -16.356 6.734 1.00 79.62 444 GLY A C 1
ATOM 3473 O O . GLY A 1 444 ? -14.531 -15.355 6.023 1.00 79.62 444 GLY A O 1
ATOM 3474 N N . GLN A 1 445 ? -15.448 -16.573 7.680 1.00 87.31 445 GLN A N 1
ATOM 3475 C CA . GLN A 1 445 ? -16.568 -15.683 7.980 1.00 87.31 445 GLN A CA 1
ATOM 3476 C C . GLN A 1 445 ? -16.665 -15.336 9.475 1.00 87.31 445 GLN A C 1
ATOM 3478 O O . GLN A 1 445 ? -17.712 -14.858 9.889 1.00 87.31 445 GLN A O 1
ATOM 3483 N N . ASP A 1 446 ? -15.615 -15.531 10.285 1.00 90.25 446 ASP A N 1
ATOM 3484 C CA . ASP A 1 446 ? -15.621 -15.156 11.711 1.00 90.25 446 ASP A CA 1
ATOM 3485 C C . ASP A 1 446 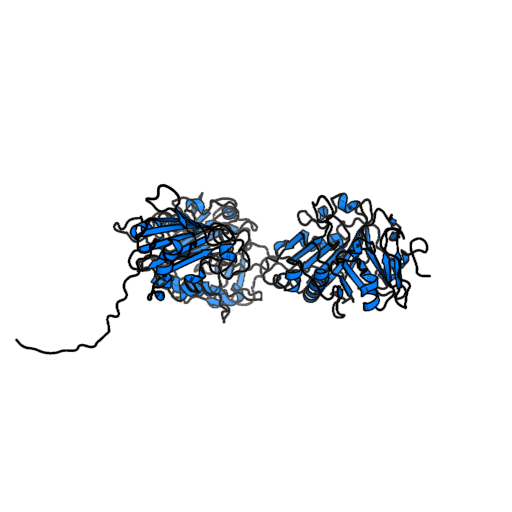? -14.460 -14.217 12.093 1.00 90.25 446 ASP A C 1
ATOM 3487 O O . ASP A 1 446 ? -13.277 -14.505 11.867 1.00 90.25 446 ASP A O 1
ATOM 3491 N N . SER A 1 447 ? -14.791 -13.073 12.699 1.00 88.19 447 SER A N 1
ATOM 3492 C CA . SER A 1 447 ? -13.804 -12.161 13.282 1.00 88.19 447 SER A CA 1
ATOM 3493 C C . SER A 1 447 ? -13.451 -12.509 14.731 1.00 88.19 447 SER A C 1
ATOM 3495 O O . SER A 1 447 ? -12.364 -12.142 15.187 1.00 88.19 447 SER A O 1
ATOM 3497 N N . ALA A 1 448 ? -14.327 -13.224 15.441 1.00 91.88 448 ALA A N 1
ATOM 3498 C CA . ALA A 1 448 ? -14.232 -13.467 16.871 1.00 91.88 448 ALA A CA 1
ATOM 3499 C C . ALA A 1 448 ? -12.966 -14.233 17.274 1.00 91.88 448 ALA A C 1
ATOM 3501 O O . ALA A 1 448 ? -12.482 -15.127 16.578 1.00 91.88 448 ALA A O 1
ATOM 3502 N N . ARG A 1 449 ? -12.431 -13.875 18.443 1.00 92.31 449 ARG A N 1
ATOM 3503 C CA . ARG A 1 449 ? -11.337 -14.573 19.124 1.00 92.31 449 ARG A CA 1
ATOM 3504 C C . ARG A 1 449 ? -11.767 -14.708 20.580 1.00 92.31 449 ARG A C 1
ATOM 3506 O O . ARG A 1 449 ? -12.109 -13.711 21.213 1.00 92.31 449 ARG A O 1
ATOM 3513 N N . TRP A 1 450 ? -11.806 -15.927 21.096 1.00 93.56 450 TRP A N 1
ATOM 3514 C CA . TRP A 1 450 ? -12.216 -16.200 22.473 1.00 93.56 450 TRP A CA 1
ATOM 3515 C C . TRP A 1 450 ? -11.413 -17.364 23.047 1.00 93.56 450 TRP A C 1
ATOM 3517 O O . TRP A 1 450 ? -10.749 -18.095 22.313 1.00 93.56 450 TRP A O 1
ATOM 3527 N N . SER A 1 451 ? -11.428 -17.533 24.363 1.00 93.25 451 SER A N 1
ATOM 3528 C CA . SER A 1 451 ? -10.759 -18.651 25.025 1.00 93.25 451 SER A CA 1
ATOM 3529 C C . SER A 1 451 ? -11.438 -19.048 26.333 1.00 93.25 451 SER A C 1
ATOM 3531 O O . SER A 1 451 ? -12.152 -18.254 26.947 1.00 93.25 451 SER A O 1
ATOM 3533 N N . VAL A 1 452 ? -11.214 -20.298 26.737 1.00 92.75 452 VAL A N 1
ATOM 3534 C CA . VAL A 1 452 ? -11.724 -20.907 27.975 1.00 92.75 452 VAL A CA 1
ATOM 3535 C C . VAL A 1 452 ? -10.623 -21.747 28.637 1.00 92.75 452 VAL A C 1
ATOM 3537 O O . VAL A 1 452 ? -9.737 -22.246 27.929 1.00 92.75 452 VAL A O 1
ATOM 3540 N N . PRO A 1 453 ? -10.634 -21.940 29.968 1.00 91.19 453 PRO A N 1
ATOM 3541 C CA . PRO A 1 453 ? -9.805 -22.954 30.608 1.00 91.19 453 PRO A CA 1
ATOM 3542 C C . PRO A 1 453 ? -10.207 -24.356 30.130 1.00 91.19 453 PRO A C 1
ATOM 3544 O O . PRO A 1 453 ? -11.359 -24.615 29.795 1.00 91.19 453 PRO A O 1
ATOM 3547 N N . LYS A 1 454 ? -9.247 -25.284 30.080 1.00 85.50 454 LYS A N 1
ATOM 3548 C CA . LYS A 1 454 ? -9.470 -26.634 29.537 1.00 85.50 454 LYS A CA 1
ATOM 3549 C C . LYS A 1 454 ? -10.247 -27.564 30.479 1.00 85.50 454 LYS A C 1
ATOM 3551 O O . LYS A 1 454 ? -10.936 -28.463 30.004 1.00 85.50 454 LYS A O 1
ATOM 3556 N N . SER A 1 455 ? -10.054 -27.418 31.785 1.00 77.50 455 SER A N 1
ATOM 3557 C CA . SER A 1 455 ? -10.581 -28.331 32.812 1.00 77.50 455 SER A CA 1
ATOM 3558 C C . SER A 1 455 ? -11.631 -27.698 33.721 1.00 77.50 455 SER A C 1
ATOM 3560 O O . SER A 1 455 ? -12.363 -28.426 34.387 1.00 77.50 455 SER A O 1
ATOM 3562 N N . ASP A 1 456 ? -11.710 -26.366 33.739 1.00 72.75 456 ASP A N 1
ATOM 3563 C CA . ASP A 1 456 ? -12.402 -25.604 34.774 1.00 72.75 456 ASP A CA 1
ATOM 3564 C C . ASP A 1 456 ? -13.361 -24.609 34.107 1.00 72.75 456 ASP A C 1
ATOM 3566 O O . ASP A 1 456 ? -12.980 -23.906 33.171 1.00 72.75 456 ASP A O 1
ATOM 3570 N N . ILE A 1 457 ? -14.599 -24.526 34.590 1.00 70.00 457 ILE A N 1
ATOM 3571 C CA . ILE A 1 457 ? -15.671 -23.722 33.971 1.00 70.00 457 ILE A CA 1
ATOM 3572 C C . ILE A 1 457 ? -15.712 -22.262 34.465 1.00 70.00 457 ILE A C 1
ATOM 3574 O O . ILE A 1 457 ? -16.690 -21.555 34.244 1.00 70.00 457 ILE A O 1
ATOM 3578 N N . ASP A 1 458 ? -14.657 -21.814 35.149 1.00 70.25 458 ASP A N 1
ATOM 3579 C CA . ASP A 1 458 ? -14.652 -20.587 35.958 1.00 70.25 458 ASP A CA 1
ATOM 3580 C C . ASP A 1 458 ? -14.707 -19.283 35.140 1.00 70.25 458 ASP A C 1
ATOM 3582 O O . ASP A 1 458 ? -15.138 -18.251 35.653 1.00 70.25 458 ASP A O 1
ATOM 3586 N N . PHE A 1 459 ? -14.223 -19.301 33.891 1.00 79.44 459 PHE A N 1
ATOM 3587 C CA . PHE A 1 459 ? -14.030 -18.099 33.074 1.00 79.44 459 PHE A CA 1
ATOM 3588 C C . PHE A 1 459 ? -14.285 -18.343 31.582 1.00 79.44 459 PHE A C 1
ATOM 3590 O O . PHE A 1 459 ? -13.898 -19.368 31.025 1.00 79.44 459 PHE A O 1
ATOM 3597 N N . VAL A 1 460 ? -14.820 -17.321 30.911 1.00 88.94 460 VAL A N 1
ATOM 3598 C CA . VAL A 1 460 ? -14.768 -17.159 29.453 1.00 88.94 460 VAL A CA 1
ATOM 3599 C C . VAL A 1 460 ? -14.082 -15.834 29.132 1.00 88.94 460 VAL A C 1
ATOM 3601 O O . VAL A 1 460 ? -14.358 -14.813 29.761 1.00 88.94 460 VAL A O 1
ATOM 3604 N N . CYS A 1 461 ? -13.175 -15.837 28.160 1.00 90.81 461 CYS A N 1
ATOM 3605 C CA . CYS A 1 461 ? -12.429 -14.653 27.751 1.00 90.81 461 CYS A CA 1
ATOM 3606 C C . CYS A 1 461 ? -12.774 -14.293 26.302 1.00 90.81 461 CYS A C 1
ATOM 3608 O O . CYS A 1 461 ? -12.429 -15.039 25.387 1.00 90.81 461 CYS A O 1
ATOM 3610 N N . LEU A 1 462 ? -13.399 -13.133 26.077 1.00 94.12 462 LEU A N 1
ATOM 3611 C CA . LEU A 1 462 ? -13.380 -12.482 24.761 1.00 94.12 462 LEU A CA 1
ATOM 3612 C C . LEU A 1 462 ? -11.987 -11.871 24.532 1.00 94.12 462 LEU A C 1
ATOM 3614 O O . LEU A 1 462 ? -11.303 -11.504 25.488 1.00 94.12 462 LEU A O 1
ATOM 3618 N N . SER A 1 463 ? -11.518 -11.788 23.288 1.00 90.62 463 SER A N 1
ATOM 3619 C CA . SER A 1 463 ? -10.178 -11.278 22.984 1.00 90.62 463 SER A CA 1
ATOM 3620 C C . SER A 1 463 ? -10.134 -10.463 21.697 1.00 90.62 463 SER A C 1
ATOM 3622 O O . SER A 1 463 ? -10.734 -10.821 20.687 1.00 90.62 463 SER A O 1
ATOM 3624 N N . ASN A 1 464 ? -9.355 -9.382 21.728 1.00 84.25 464 ASN A N 1
ATOM 3625 C CA . ASN A 1 464 ? -9.129 -8.510 20.574 1.00 84.25 464 ASN A CA 1
ATOM 3626 C C . ASN A 1 464 ? -8.146 -9.129 19.564 1.00 84.25 464 ASN A C 1
ATOM 3628 O O . ASN A 1 464 ? -8.185 -8.819 18.377 1.00 84.25 464 ASN A O 1
ATOM 3632 N N . THR A 1 465 ? -7.274 -10.027 20.032 1.00 78.50 465 THR A N 1
ATOM 3633 C CA . THR A 1 465 ? -6.286 -10.751 19.225 1.00 78.50 465 THR A CA 1
ATOM 3634 C C . THR A 1 465 ? -6.445 -12.265 19.371 1.00 78.50 465 THR A C 1
ATOM 3636 O O . THR A 1 465 ? -6.931 -12.761 20.389 1.00 78.50 465 THR A O 1
ATOM 3639 N N . GLY A 1 466 ? -6.031 -13.009 18.346 1.00 76.62 466 GLY A N 1
ATOM 3640 C CA . GLY A 1 466 ? -5.973 -14.472 18.356 1.00 76.62 466 GLY A CA 1
ATOM 3641 C C . GLY A 1 466 ? -4.539 -14.980 18.267 1.00 76.62 466 GLY A C 1
ATOM 3642 O O . GLY A 1 466 ? -3.602 -14.212 18.061 1.00 76.62 466 GLY A O 1
ATOM 3643 N N . ARG A 1 467 ? -4.356 -16.300 18.329 1.00 83.12 467 ARG A N 1
ATOM 3644 C CA . ARG A 1 467 ? -3.050 -16.946 18.107 1.00 83.12 467 ARG A CA 1
ATOM 3645 C C . ARG A 1 467 ? -2.705 -17.055 16.616 1.00 83.12 467 ARG A C 1
ATOM 3647 O O . ARG A 1 467 ? -2.107 -18.036 16.195 1.00 83.12 467 ARG A O 1
ATOM 3654 N N . THR A 1 468 ? -3.120 -16.098 15.790 1.00 72.88 468 THR A N 1
ATOM 3655 C CA . THR A 1 468 ? -2.893 -16.126 14.340 1.00 72.88 468 THR A CA 1
ATOM 3656 C C . THR A 1 468 ? -1.390 -16.072 14.065 1.00 72.88 468 THR A C 1
ATOM 3658 O O . THR A 1 468 ? -0.682 -15.241 14.633 1.00 72.88 468 THR A O 1
ATOM 3661 N N . LEU A 1 469 ? -0.881 -16.941 13.190 1.00 64.44 469 LEU A N 1
ATOM 3662 C CA . LEU A 1 469 ? 0.449 -16.730 12.624 1.00 64.44 469 LEU A CA 1
ATOM 3663 C C . LEU A 1 469 ? 0.405 -15.434 11.810 1.00 64.44 469 LEU A C 1
ATOM 3665 O O . LEU A 1 469 ? -0.498 -15.257 10.991 1.00 64.44 469 LEU A O 1
ATOM 3669 N N . ARG A 1 470 ? 1.422 -14.573 11.946 1.00 51.91 470 ARG A N 1
ATOM 3670 C CA . ARG A 1 470 ? 1.811 -13.741 10.800 1.00 51.91 470 ARG A CA 1
ATOM 3671 C C . ARG A 1 470 ? 2.050 -14.719 9.654 1.00 51.91 470 ARG A C 1
ATOM 3673 O O . ARG A 1 470 ? 2.947 -15.559 9.757 1.00 51.91 470 ARG A O 1
ATOM 3680 N N . VAL A 1 471 ? 1.212 -14.662 8.620 1.00 44.25 471 VAL A N 1
ATOM 3681 C CA . VAL A 1 471 ? 1.444 -15.437 7.399 1.00 44.25 471 VAL A CA 1
ATOM 3682 C C . VAL A 1 471 ? 2.842 -15.072 6.909 1.00 44.25 471 VAL A C 1
ATOM 3684 O O . VAL A 1 471 ? 3.239 -13.911 7.007 1.00 44.25 471 VAL A O 1
ATOM 3687 N N . THR A 1 472 ? 3.609 -16.069 6.471 1.00 47.59 472 THR A N 1
ATOM 3688 C CA . THR A 1 472 ? 4.991 -15.879 6.019 1.00 47.59 472 THR A CA 1
ATOM 3689 C C . THR A 1 472 ? 5.051 -14.748 5.000 1.00 47.59 472 THR A C 1
ATOM 3691 O O . THR A 1 472 ? 4.347 -14.815 3.990 1.00 47.59 472 THR A O 1
ATOM 3694 N N . SER A 1 473 ? 5.868 -13.732 5.284 1.00 54.19 473 SER A N 1
ATOM 3695 C CA . SER A 1 473 ? 6.091 -12.596 4.393 1.00 54.19 473 SER A CA 1
ATOM 3696 C C . SER A 1 473 ? 6.522 -13.084 3.014 1.00 54.19 473 SER A C 1
ATOM 3698 O O . SER A 1 473 ? 7.299 -14.038 2.897 1.00 54.19 473 SER A O 1
ATOM 3700 N N . VAL A 1 474 ? 6.003 -12.455 1.962 1.00 65.69 474 VAL A N 1
ATOM 3701 C CA . VAL A 1 474 ? 6.358 -12.828 0.596 1.00 65.69 474 VAL A CA 1
ATOM 3702 C C . VAL A 1 474 ? 7.728 -12.235 0.291 1.00 65.69 474 VAL A C 1
ATOM 3704 O O . VAL A 1 474 ? 7.914 -11.019 0.266 1.00 65.69 474 VAL A O 1
ATOM 3707 N N . GLU A 1 475 ? 8.715 -13.100 0.063 1.00 78.00 475 GLU A N 1
ATOM 3708 C CA . GLU A 1 475 ? 10.053 -12.669 -0.340 1.00 78.00 475 GLU A CA 1
ATOM 3709 C C . GLU A 1 475 ? 10.060 -12.270 -1.820 1.00 78.00 475 GLU A C 1
ATOM 3711 O O . GLU A 1 475 ? 10.476 -13.044 -2.684 1.00 78.00 475 GLU A O 1
ATOM 3716 N N . TYR A 1 476 ? 9.584 -11.057 -2.106 1.00 89.12 476 TYR A N 1
ATOM 3717 C CA . TYR A 1 476 ? 9.610 -10.467 -3.443 1.00 89.12 476 TYR A CA 1
ATOM 3718 C C . TYR A 1 476 ? 11.046 -10.414 -3.972 1.00 89.12 476 TYR A C 1
ATOM 3720 O O . TYR A 1 476 ? 11.899 -9.703 -3.450 1.00 89.12 476 TYR A O 1
ATOM 3728 N N . GLN A 1 477 ? 11.311 -11.208 -5.002 1.00 91.31 477 GLN A N 1
ATOM 3729 C CA . GLN A 1 477 ? 12.600 -11.378 -5.669 1.00 91.31 477 GLN A CA 1
ATOM 3730 C C . GLN A 1 477 ? 12.313 -11.684 -7.145 1.00 91.31 477 GLN A C 1
ATOM 3732 O O . GLN A 1 477 ? 11.179 -12.017 -7.498 1.00 91.31 477 GLN A O 1
ATOM 3737 N N . CYS A 1 478 ? 13.318 -11.606 -8.011 1.00 94.31 478 CYS A N 1
ATOM 3738 C CA . CYS A 1 478 ? 13.218 -12.164 -9.355 1.00 94.31 478 CYS A CA 1
ATOM 3739 C C . CYS A 1 478 ? 13.196 -13.700 -9.258 1.00 94.31 478 CYS A C 1
ATOM 3741 O O . CYS A 1 478 ? 14.024 -14.291 -8.564 1.00 94.31 478 CYS A O 1
ATOM 3743 N N . ILE A 1 479 ? 12.247 -14.355 -9.931 1.00 93.56 479 ILE A N 1
ATOM 3744 C CA . ILE A 1 479 ? 12.047 -15.812 -9.871 1.00 93.56 479 ILE A CA 1
ATOM 3745 C C . ILE A 1 479 ? 11.909 -16.382 -11.283 1.00 93.56 479 ILE A C 1
ATOM 3747 O O . ILE A 1 479 ? 11.182 -15.831 -12.106 1.00 93.56 479 ILE A O 1
ATOM 3751 N N . GLU A 1 480 ? 12.544 -17.525 -11.538 1.00 92.88 480 GLU A N 1
ATOM 3752 C CA . GLU A 1 480 ? 12.367 -18.350 -12.738 1.00 92.88 480 GLU A CA 1
ATOM 3753 C C . GLU A 1 480 ? 12.103 -19.806 -12.327 1.00 92.88 480 GLU A C 1
ATOM 3755 O O . GLU A 1 480 ? 12.833 -20.373 -11.515 1.00 92.88 480 GLU A O 1
ATOM 3760 N N . ASN A 1 481 ? 11.031 -20.414 -12.852 1.00 90.00 481 ASN A N 1
ATOM 3761 C CA . ASN A 1 481 ? 10.651 -21.806 -12.564 1.00 90.00 481 ASN A CA 1
ATOM 3762 C C . ASN A 1 481 ? 10.648 -22.149 -11.049 1.00 90.00 481 ASN A C 1
ATOM 3764 O O . ASN A 1 481 ? 11.202 -23.161 -10.625 1.00 90.00 481 ASN A O 1
ATOM 3768 N N . ALA A 1 482 ? 10.073 -21.256 -10.232 1.00 84.31 482 ALA A N 1
ATOM 3769 C CA . ALA A 1 482 ? 10.071 -21.280 -8.758 1.00 84.31 482 ALA A CA 1
ATOM 3770 C C . ALA A 1 482 ? 11.442 -21.166 -8.038 1.00 84.31 482 ALA A C 1
ATOM 3772 O O . ALA A 1 482 ? 11.487 -21.248 -6.810 1.00 84.31 482 ALA A O 1
ATOM 3773 N N . ASN A 1 483 ? 12.542 -20.912 -8.752 1.00 89.81 483 ASN A N 1
ATOM 3774 C CA . ASN A 1 483 ? 13.860 -20.627 -8.174 1.00 89.81 483 ASN A CA 1
ATOM 3775 C C . ASN A 1 483 ? 14.089 -19.115 -8.080 1.00 89.81 483 ASN A C 1
ATOM 3777 O O . ASN A 1 483 ? 13.883 -18.400 -9.061 1.00 89.81 483 ASN A O 1
ATOM 3781 N N . ASN A 1 484 ? 14.576 -18.632 -6.935 1.00 90.00 484 ASN A N 1
ATOM 3782 C CA . ASN A 1 484 ? 15.059 -17.254 -6.824 1.00 90.00 484 ASN A CA 1
ATOM 3783 C C . ASN A 1 484 ? 16.285 -17.083 -7.731 1.00 90.00 484 ASN A C 1
ATOM 3785 O O . ASN A 1 484 ? 17.232 -17.866 -7.640 1.00 90.00 484 ASN A O 1
ATOM 3789 N N . VAL A 1 485 ? 16.279 -16.050 -8.569 1.00 90.56 485 VAL A N 1
ATOM 3790 C CA . VAL A 1 485 ? 17.413 -15.671 -9.415 1.00 90.56 485 VAL A CA 1
ATOM 3791 C C . VAL A 1 485 ? 17.865 -14.257 -9.073 1.00 90.56 485 VAL A C 1
ATOM 3793 O O . VAL A 1 485 ? 17.075 -13.378 -8.726 1.00 90.56 485 VAL A O 1
ATOM 3796 N N . ASP A 1 486 ? 19.171 -14.038 -9.151 1.00 89.81 486 ASP A N 1
ATOM 3797 C CA . ASP A 1 486 ? 19.781 -12.766 -8.778 1.00 89.81 486 ASP A CA 1
ATOM 3798 C C . ASP A 1 486 ? 19.382 -11.631 -9.743 1.00 89.81 486 ASP A C 1
ATOM 3800 O O . ASP A 1 486 ? 19.061 -10.517 -9.326 1.00 89.81 486 ASP A O 1
ATOM 3804 N N . TRP A 1 487 ? 19.295 -11.957 -11.034 1.00 94.31 487 TRP A N 1
ATOM 3805 C CA . TRP A 1 487 ? 18.719 -11.129 -12.089 1.00 94.31 487 TRP A CA 1
ATOM 3806 C C . TRP A 1 487 ? 18.251 -12.005 -13.264 1.00 94.31 487 TRP A C 1
ATOM 3808 O O . TRP A 1 487 ? 18.621 -13.176 -13.364 1.00 94.31 487 TRP A O 1
ATOM 3818 N N . PHE A 1 488 ? 17.454 -11.441 -14.173 1.00 96.62 488 PHE A N 1
ATOM 3819 C CA . PHE A 1 488 ? 17.196 -12.016 -15.499 1.00 96.62 488 PHE A CA 1
ATOM 3820 C C . PHE A 1 488 ? 16.909 -10.924 -16.532 1.00 96.62 488 PHE A C 1
ATOM 3822 O O . PHE A 1 488 ? 16.381 -9.862 -16.197 1.00 96.62 488 PHE A O 1
ATOM 3829 N N . PHE A 1 489 ? 17.183 -11.216 -17.801 1.00 97.62 489 PHE A N 1
ATOM 3830 C CA . PHE A 1 489 ? 16.776 -10.402 -18.947 1.00 97.62 489 PHE A CA 1
ATOM 3831 C C . PHE A 1 489 ? 15.776 -11.196 -19.799 1.00 97.62 489 PHE A C 1
ATOM 3833 O O . PHE A 1 489 ? 16.027 -12.361 -20.097 1.00 97.62 489 PHE A O 1
ATOM 3840 N N . VAL A 1 490 ? 14.668 -10.586 -20.227 1.00 98.12 490 VAL A N 1
ATOM 3841 C CA . VAL A 1 490 ? 13.719 -11.180 -21.191 1.00 98.12 490 VAL A CA 1
ATOM 3842 C C . VAL A 1 490 ? 13.604 -10.288 -22.420 1.00 98.12 490 VAL A C 1
ATOM 3844 O O . VAL A 1 490 ? 13.372 -9.086 -22.292 1.00 98.12 490 VAL A O 1
ATOM 3847 N N . TYR A 1 491 ? 13.723 -10.884 -23.605 1.00 97.69 491 TYR A N 1
ATOM 3848 C CA . TYR A 1 491 ? 13.333 -10.280 -24.874 1.00 97.69 491 TYR A CA 1
ATOM 3849 C C . TYR A 1 491 ? 12.011 -10.892 -25.329 1.00 97.69 491 TYR A C 1
ATOM 3851 O O . TYR A 1 491 ? 11.927 -12.068 -25.685 1.00 97.69 491 TYR A O 1
ATOM 3859 N N . LYS A 1 492 ? 10.964 -10.076 -25.308 1.00 97.25 492 LYS A N 1
ATOM 3860 C CA . LYS A 1 492 ? 9.632 -10.410 -25.800 1.00 97.25 492 LYS A CA 1
ATOM 3861 C C . LYS A 1 492 ? 9.563 -10.028 -27.279 1.00 97.25 492 LYS A C 1
ATOM 3863 O O . LYS A 1 492 ? 9.860 -8.887 -27.628 1.00 97.25 492 LYS A O 1
ATOM 3868 N N . LEU A 1 493 ? 9.188 -10.972 -28.137 1.00 96.44 493 LEU A N 1
ATOM 3869 C CA . LEU A 1 493 ? 9.204 -10.844 -29.601 1.00 96.44 493 LEU A CA 1
ATOM 3870 C C . LEU A 1 493 ? 7.960 -10.093 -30.118 1.00 96.44 493 LEU A C 1
ATOM 3872 O O . LEU A 1 493 ? 6.987 -9.961 -29.371 1.00 96.44 493 LEU A O 1
ATOM 3876 N N . PRO A 1 494 ? 7.945 -9.558 -31.353 1.00 94.44 494 PRO A N 1
ATOM 3877 C CA . PRO A 1 494 ? 6.773 -8.861 -31.880 1.00 94.44 494 PRO A CA 1
ATOM 3878 C C . PRO A 1 494 ? 5.663 -9.845 -32.298 1.00 94.44 494 PRO A C 1
ATOM 3880 O O . PRO A 1 494 ? 5.907 -11.028 -32.517 1.00 94.44 494 PRO A O 1
ATOM 3883 N N . GLY A 1 495 ? 4.429 -9.353 -32.419 1.00 91.25 495 GLY A N 1
ATOM 3884 C CA . GLY A 1 495 ? 3.290 -10.105 -32.965 1.00 91.25 495 GLY A CA 1
ATOM 3885 C C . GLY A 1 495 ? 2.715 -11.224 -32.084 1.00 91.25 495 GLY A C 1
ATOM 3886 O O . GLY A 1 495 ? 1.884 -11.992 -32.562 1.00 91.25 495 GLY A O 1
ATOM 3887 N N . GLY A 1 496 ? 3.115 -11.334 -30.815 1.00 92.69 496 GLY A N 1
ATOM 3888 C CA . GLY A 1 496 ? 2.669 -12.413 -29.932 1.00 92.69 496 GLY A CA 1
ATOM 3889 C C . GLY A 1 496 ? 3.159 -12.295 -28.489 1.00 92.69 496 GLY A C 1
ATOM 3890 O O . GLY A 1 496 ? 3.605 -11.236 -28.040 1.00 92.69 496 GLY A O 1
ATOM 3891 N N . LYS A 1 497 ? 3.042 -13.401 -27.749 1.00 95.44 497 LYS A N 1
ATOM 3892 C CA . LYS A 1 497 ? 3.530 -13.552 -26.366 1.00 95.44 497 LYS A CA 1
ATOM 3893 C C . LYS A 1 497 ? 4.937 -14.151 -26.289 1.00 95.44 497 LYS A C 1
ATOM 3895 O O . LYS A 1 497 ? 5.562 -14.099 -25.232 1.00 95.44 497 LYS A O 1
ATOM 3900 N N . SER A 1 498 ? 5.421 -14.720 -27.387 1.00 96.56 498 SER A N 1
ATOM 3901 C CA . SER A 1 498 ? 6.634 -15.526 -27.419 1.00 96.56 498 SER A CA 1
ATOM 3902 C C . SER A 1 498 ? 7.888 -14.696 -27.133 1.00 96.56 498 SER A C 1
ATOM 3904 O O . SER A 1 498 ? 7.960 -13.499 -27.420 1.00 96.56 498 SER A O 1
ATOM 3906 N N . SER A 1 499 ? 8.863 -15.324 -26.489 1.00 97.19 499 SER A N 1
ATOM 3907 C CA . SER A 1 499 ? 10.002 -14.650 -25.876 1.00 97.19 499 SER A CA 1
ATOM 3908 C C . SER A 1 499 ? 11.205 -15.580 -25.729 1.00 97.19 499 SER A C 1
ATOM 3910 O O . SER A 1 499 ? 11.064 -16.806 -25.724 1.00 97.19 499 SER A O 1
ATOM 3912 N N . HIS A 1 500 ? 12.375 -14.970 -25.554 1.00 97.56 500 HIS A N 1
ATOM 3913 C CA . HIS A 1 500 ? 13.573 -15.614 -25.025 1.00 97.56 500 HIS A CA 1
ATOM 3914 C C . HIS A 1 500 ? 13.993 -14.901 -23.740 1.00 97.56 500 HIS A C 1
ATOM 3916 O O . HIS A 1 500 ? 13.796 -13.693 -23.601 1.00 97.56 500 HIS A O 1
ATOM 3922 N N . TYR A 1 501 ? 14.633 -15.618 -22.823 1.00 97.00 501 TYR A N 1
ATOM 3923 C CA . TYR A 1 501 ? 15.259 -15.026 -21.643 1.00 97.00 501 TYR A CA 1
ATOM 3924 C C . TYR A 1 501 ? 16.702 -15.498 -21.481 1.00 97.00 501 TYR A C 1
ATOM 3926 O O . TYR A 1 501 ? 17.140 -16.421 -22.169 1.00 97.00 501 TYR A O 1
ATOM 3934 N N . LEU A 1 502 ? 17.426 -14.837 -20.583 1.00 95.12 502 LEU A N 1
ATOM 3935 C CA . LEU A 1 502 ? 18.706 -15.284 -20.051 1.00 95.12 502 LEU A CA 1
ATOM 3936 C C . LEU A 1 502 ? 18.857 -14.848 -18.582 1.00 95.12 502 LEU A C 1
ATOM 3938 O O . LEU A 1 502 ? 18.320 -13.818 -18.163 1.00 95.12 502 LEU A O 1
ATOM 3942 N N . LYS A 1 503 ? 19.553 -15.663 -17.795 1.00 92.88 503 LYS A N 1
ATOM 3943 C CA . LYS A 1 503 ? 19.833 -15.511 -16.355 1.00 92.88 503 LYS A CA 1
ATOM 3944 C C . LYS A 1 503 ? 21.339 -15.749 -16.100 1.00 92.88 503 LYS A C 1
ATOM 3946 O O . LYS A 1 503 ? 22.036 -16.219 -17.006 1.00 92.88 503 LYS A O 1
ATOM 3951 N N . PRO A 1 504 ? 21.905 -15.393 -14.927 1.00 90.00 504 PRO A N 1
ATOM 3952 C CA . PRO A 1 504 ? 23.347 -15.517 -14.701 1.00 90.00 504 PRO A CA 1
ATOM 3953 C C . PRO A 1 504 ? 23.864 -16.947 -14.909 1.00 90.00 504 PRO A C 1
ATOM 3955 O O . PRO A 1 504 ? 23.387 -17.889 -14.281 1.00 90.00 504 PRO A O 1
ATOM 3958 N N . GLY A 1 505 ? 24.875 -17.080 -15.774 1.00 87.94 505 GLY A N 1
ATOM 3959 C CA . GLY A 1 505 ? 25.511 -18.352 -16.134 1.00 87.94 505 GLY A CA 1
ATOM 3960 C C . GLY A 1 505 ? 25.006 -19.002 -17.430 1.00 87.94 505 GLY A C 1
ATOM 3961 O O . GLY A 1 505 ? 25.626 -19.965 -17.881 1.00 87.94 505 GLY A O 1
ATOM 3962 N N . ASP A 1 506 ? 23.942 -18.491 -18.059 1.00 92.75 506 ASP A N 1
ATOM 3963 C CA . ASP A 1 506 ? 23.445 -19.031 -19.333 1.00 92.75 506 ASP A CA 1
ATOM 3964 C C . ASP A 1 506 ? 24.440 -18.801 -20.489 1.00 92.75 506 ASP A C 1
ATOM 3966 O O . ASP A 1 506 ? 24.907 -17.687 -20.726 1.00 92.75 506 ASP A O 1
ATOM 3970 N N . ALA A 1 507 ? 24.733 -19.857 -21.256 1.00 92.00 507 ALA A N 1
ATOM 3971 C CA . ALA A 1 507 ? 25.667 -19.807 -22.390 1.00 92.00 507 ALA A CA 1
ATOM 3972 C C . ALA A 1 507 ? 25.035 -19.323 -23.716 1.00 92.00 507 ALA A C 1
ATOM 3974 O O . ALA A 1 507 ? 25.753 -18.938 -24.645 1.00 92.00 507 ALA A O 1
ATOM 3975 N N . ASP A 1 508 ? 23.705 -19.364 -23.815 1.00 95.25 508 ASP A N 1
ATOM 3976 C CA . ASP A 1 508 ? 22.893 -18.855 -24.924 1.00 95.25 508 ASP A CA 1
ATOM 3977 C C . ASP A 1 508 ? 21.493 -18.478 -24.412 1.00 95.25 508 ASP A C 1
ATOM 3979 O O . ASP A 1 508 ? 21.095 -18.888 -23.323 1.00 95.25 508 ASP A O 1
ATOM 3983 N N . TRP A 1 509 ? 20.740 -17.719 -25.208 1.00 95.81 509 TRP A N 1
ATOM 3984 C CA . TRP A 1 509 ? 19.324 -17.437 -24.967 1.00 95.81 509 TRP A CA 1
ATOM 3985 C C . TRP A 1 509 ? 18.508 -18.721 -24.747 1.00 95.81 509 TRP A C 1
ATOM 3987 O O . TRP A 1 509 ? 18.751 -19.745 -25.390 1.00 95.81 509 TRP A O 1
ATOM 3997 N N . ALA A 1 510 ? 17.472 -18.657 -23.910 1.00 95.44 510 ALA A N 1
ATOM 3998 C CA . ALA A 1 510 ? 16.553 -19.768 -23.671 1.00 95.44 510 ALA A CA 1
ATOM 3999 C C . ALA A 1 510 ? 15.814 -20.246 -24.944 1.00 95.44 510 ALA A C 1
ATOM 4001 O O . ALA A 1 510 ? 15.832 -19.615 -26.010 1.00 95.44 510 ALA A O 1
ATOM 4002 N N . ALA A 1 511 ? 15.157 -21.405 -24.850 1.00 92.81 511 ALA A N 1
ATOM 4003 C CA . ALA A 1 511 ? 14.217 -21.859 -25.875 1.00 92.81 511 ALA A CA 1
ATOM 4004 C C . ALA A 1 511 ? 13.006 -20.911 -25.971 1.00 92.81 511 ALA A C 1
ATOM 4006 O O . ALA A 1 511 ? 12.633 -20.279 -24.982 1.00 92.81 511 ALA A O 1
ATOM 4007 N N . LEU A 1 512 ? 12.404 -20.824 -27.160 1.00 93.38 512 LEU A N 1
ATOM 4008 C CA . LEU A 1 512 ? 11.240 -19.977 -27.421 1.00 93.38 512 LEU A CA 1
ATOM 4009 C C . LEU A 1 512 ? 10.046 -20.400 -26.549 1.00 93.38 512 LEU A C 1
ATOM 4011 O O . LEU A 1 512 ? 9.630 -21.558 -26.593 1.00 93.38 512 LEU A O 1
ATOM 4015 N N . ALA A 1 513 ? 9.479 -19.464 -25.786 1.00 95.38 513 ALA A N 1
ATOM 4016 C CA . ALA A 1 513 ? 8.301 -19.707 -24.954 1.00 95.38 513 ALA A CA 1
ATOM 4017 C C . ALA A 1 513 ? 7.465 -18.435 -24.743 1.00 95.38 513 ALA A C 1
ATOM 4019 O O . ALA A 1 513 ? 7.995 -17.323 -24.765 1.00 95.38 513 ALA A O 1
ATOM 4020 N N . ASP A 1 514 ? 6.162 -18.586 -24.502 1.00 96.50 514 ASP A N 1
ATOM 4021 C CA . ASP A 1 514 ? 5.276 -17.458 -24.192 1.00 96.50 514 ASP A CA 1
ATOM 4022 C C . ASP A 1 514 ? 5.560 -16.889 -22.796 1.00 96.50 514 ASP A C 1
ATOM 4024 O O . ASP A 1 514 ? 5.581 -17.620 -21.809 1.00 96.50 514 ASP A O 1
ATOM 4028 N N . ILE A 1 515 ? 5.774 -15.572 -22.726 1.00 95.75 515 ILE A N 1
ATOM 4029 C CA . ILE A 1 515 ? 6.293 -14.828 -21.563 1.00 95.75 515 ILE A CA 1
ATOM 4030 C C . ILE A 1 515 ? 5.464 -14.956 -20.272 1.00 95.75 515 ILE A C 1
ATOM 4032 O O . ILE A 1 515 ? 5.981 -14.732 -19.174 1.00 95.75 515 ILE A O 1
ATOM 4036 N N . ASP A 1 516 ? 4.187 -15.316 -20.399 1.00 93.19 516 ASP A N 1
ATOM 4037 C CA . ASP A 1 516 ? 3.244 -15.532 -19.302 1.00 93.19 516 ASP A CA 1
ATOM 4038 C C . ASP A 1 516 ? 2.960 -17.017 -19.004 1.00 93.19 516 ASP A C 1
ATOM 4040 O O . ASP A 1 516 ? 2.138 -17.324 -18.141 1.00 93.19 516 ASP A O 1
ATOM 4044 N N . ALA A 1 517 ? 3.665 -17.954 -19.647 1.00 94.75 517 ALA A N 1
ATOM 4045 C CA . ALA A 1 517 ? 3.636 -19.362 -19.262 1.00 94.75 517 ALA A CA 1
ATOM 4046 C C . ALA A 1 517 ? 4.270 -19.563 -17.873 1.00 94.75 517 ALA A C 1
ATOM 4048 O O . ALA A 1 517 ? 5.275 -18.937 -17.539 1.00 94.75 517 ALA A O 1
ATOM 4049 N N . ALA A 1 518 ? 3.712 -20.478 -17.071 1.00 91.62 518 ALA A N 1
ATOM 4050 C CA . ALA A 1 518 ? 3.897 -20.507 -15.613 1.00 91.62 518 ALA A CA 1
ATOM 4051 C C . ALA A 1 518 ? 5.357 -20.409 -15.107 1.00 91.62 518 ALA A C 1
ATOM 4053 O O . ALA A 1 518 ? 5.641 -19.698 -14.138 1.00 91.62 518 ALA A O 1
ATOM 4054 N N . GLN A 1 519 ? 6.280 -21.099 -15.784 1.00 91.81 519 GLN A N 1
ATOM 4055 C CA . GLN A 1 519 ? 7.688 -21.192 -15.383 1.00 91.81 519 GLN A CA 1
ATOM 4056 C C . GLN A 1 519 ? 8.574 -20.057 -15.921 1.00 91.81 519 GLN A C 1
ATOM 4058 O O . GLN A 1 519 ? 9.732 -19.957 -15.519 1.00 91.81 519 GLN A O 1
ATOM 4063 N N . GLN A 1 520 ? 8.062 -19.201 -16.813 1.00 95.88 520 GLN A N 1
ATOM 4064 C CA . GLN A 1 520 ? 8.831 -18.092 -17.380 1.00 95.88 520 GLN A CA 1
ATOM 4065 C C . GLN A 1 520 ? 9.107 -16.999 -16.337 1.00 95.88 520 GLN A C 1
ATOM 4067 O O . GLN A 1 520 ? 8.283 -16.803 -15.436 1.00 95.88 520 GLN A O 1
ATOM 4072 N N . PRO A 1 521 ? 10.222 -16.247 -16.452 1.00 96.69 521 PRO A N 1
ATOM 4073 C CA . PRO A 1 521 ? 10.663 -15.349 -15.386 1.00 96.69 521 PRO A CA 1
ATOM 4074 C C . PRO A 1 521 ? 9.656 -14.248 -15.021 1.00 96.69 521 PRO A C 1
ATOM 4076 O O . PRO A 1 521 ? 9.449 -13.957 -13.844 1.00 96.69 521 PRO A O 1
ATOM 4079 N N . ILE A 1 522 ? 8.975 -13.657 -16.012 1.00 97.50 522 ILE A N 1
ATOM 4080 C CA . ILE A 1 522 ? 7.982 -12.597 -15.767 1.00 97.50 522 ILE A CA 1
ATOM 4081 C C . ILE A 1 522 ? 6.739 -13.153 -15.065 1.00 97.50 522 ILE A C 1
ATOM 4083 O O . ILE A 1 522 ? 6.305 -12.562 -14.075 1.00 97.50 522 ILE A O 1
ATOM 4087 N N . HIS A 1 523 ? 6.201 -14.297 -15.511 1.00 96.12 523 HIS A N 1
ATOM 4088 C CA . HIS A 1 523 ? 5.107 -14.962 -14.799 1.00 96.12 523 HIS A CA 1
ATOM 4089 C C . HIS A 1 523 ? 5.529 -15.329 -13.373 1.00 96.12 523 HIS A C 1
ATOM 4091 O O . HIS A 1 523 ? 4.899 -14.885 -12.419 1.00 96.12 523 HIS A O 1
ATOM 4097 N N . SER A 1 524 ? 6.608 -16.104 -13.216 1.00 95.69 524 SER A N 1
ATOM 4098 C CA . SER A 1 524 ? 7.092 -16.586 -11.915 1.00 95.69 524 SER A CA 1
ATOM 4099 C C . SER A 1 524 ? 7.322 -15.443 -10.917 1.00 95.69 524 SER A C 1
ATOM 4101 O O . SER A 1 524 ? 6.864 -15.530 -9.779 1.00 95.69 524 SER A O 1
ATOM 4103 N N . THR A 1 525 ? 7.938 -14.343 -11.358 1.00 96.38 525 THR A N 1
ATOM 4104 C CA . THR A 1 525 ? 8.175 -13.146 -10.533 1.00 96.38 525 THR A CA 1
ATOM 4105 C C . THR A 1 525 ? 6.877 -12.443 -10.151 1.00 96.38 525 THR A C 1
ATOM 4107 O O . THR A 1 525 ? 6.610 -12.253 -8.967 1.00 96.38 525 THR A O 1
ATOM 4110 N N . MET A 1 526 ? 6.025 -12.081 -11.118 1.00 95.69 526 MET A N 1
ATOM 4111 C CA . MET A 1 526 ? 4.794 -11.330 -10.828 1.00 95.69 526 MET A CA 1
ATOM 4112 C C . MET A 1 526 ? 3.766 -12.172 -10.054 1.00 95.69 526 MET A C 1
ATOM 4114 O O . MET A 1 526 ? 2.992 -11.636 -9.257 1.00 95.69 526 MET A O 1
ATOM 4118 N N . ASN A 1 527 ? 3.769 -13.496 -10.233 1.00 93.75 527 ASN A N 1
ATOM 4119 C CA . ASN A 1 527 ? 2.848 -14.404 -9.553 1.00 93.75 527 ASN A CA 1
ATOM 4120 C C . ASN A 1 527 ? 3.079 -14.471 -8.032 1.00 93.75 527 ASN A C 1
ATOM 4122 O O . ASN A 1 527 ? 2.151 -14.829 -7.310 1.00 93.75 527 ASN A O 1
ATOM 4126 N N . THR A 1 528 ? 4.250 -14.055 -7.528 1.00 90.69 528 THR A N 1
ATOM 4127 C CA . THR A 1 528 ? 4.481 -13.853 -6.081 1.00 90.69 528 THR A CA 1
ATOM 4128 C C . THR A 1 528 ? 3.424 -12.933 -5.465 1.00 90.69 528 THR A C 1
ATOM 4130 O O . THR A 1 528 ? 2.875 -13.246 -4.412 1.00 90.69 528 THR A O 1
ATOM 4133 N N . TYR A 1 529 ? 3.065 -11.851 -6.164 1.00 90.69 529 TYR A N 1
ATOM 4134 C CA . TYR A 1 529 ? 1.988 -10.947 -5.776 1.00 90.69 529 TYR A CA 1
ATOM 4135 C C . TYR A 1 529 ? 0.613 -11.513 -6.136 1.00 90.69 529 TYR A C 1
ATOM 4137 O O . TYR A 1 529 ? -0.264 -11.600 -5.278 1.00 90.69 529 TYR A O 1
ATOM 4145 N N . PHE A 1 530 ? 0.394 -11.917 -7.394 1.00 87.12 530 PHE A N 1
ATOM 4146 C CA . PHE A 1 530 ? -0.950 -12.299 -7.852 1.00 87.12 530 PHE A CA 1
ATOM 4147 C C . PHE A 1 530 ? -1.518 -13.543 -7.148 1.00 87.12 530 PHE A C 1
ATOM 4149 O O . PHE A 1 530 ? -2.740 -13.618 -6.993 1.00 87.12 530 PHE A O 1
ATOM 4156 N N . ASN A 1 531 ? -0.665 -14.447 -6.660 1.00 85.06 531 ASN A N 1
ATOM 4157 C CA . ASN A 1 531 ? -1.037 -15.620 -5.864 1.00 85.06 531 ASN A CA 1
ATOM 4158 C C . ASN A 1 531 ? -0.854 -15.419 -4.339 1.00 85.06 531 ASN A C 1
ATOM 4160 O O . ASN A 1 531 ? -1.067 -16.352 -3.567 1.00 85.06 531 ASN A O 1
ATOM 4164 N N . SER A 1 532 ? -0.461 -14.222 -3.879 1.00 79.38 532 SER A N 1
ATOM 4165 C CA . SER A 1 532 ? -0.365 -13.920 -2.444 1.00 79.38 532 SER A CA 1
ATOM 4166 C C . SER A 1 532 ? -1.748 -13.865 -1.791 1.00 79.38 532 SER A C 1
ATOM 4168 O O . SER A 1 532 ? -2.674 -13.235 -2.309 1.00 79.38 532 SER A O 1
ATOM 4170 N N . GLY A 1 533 ? -1.863 -14.467 -0.604 1.00 70.25 533 GLY A N 1
ATOM 4171 C CA . GLY A 1 533 ? -3.027 -14.320 0.273 1.00 70.25 533 GLY A CA 1
ATOM 4172 C C . GLY A 1 533 ? -3.084 -12.983 1.025 1.00 70.25 533 GLY A C 1
ATOM 4173 O O . GLY A 1 533 ? -4.121 -12.669 1.595 1.00 70.25 533 GLY A O 1
ATOM 4174 N N . ASN A 1 534 ? -2.002 -12.191 1.020 1.00 73.19 534 ASN A N 1
ATOM 4175 C CA . ASN A 1 534 ? -1.894 -10.911 1.736 1.00 73.19 534 ASN A CA 1
ATOM 4176 C C . ASN A 1 534 ? -1.354 -9.817 0.801 1.00 73.19 534 ASN A C 1
ATOM 4178 O O . ASN A 1 534 ? -0.319 -9.209 1.068 1.00 73.19 534 ASN A O 1
ATOM 4182 N N . LYS A 1 535 ? -2.027 -9.591 -0.333 1.00 78.12 535 LYS A N 1
ATOM 4183 C CA . LYS A 1 535 ? -1.611 -8.604 -1.352 1.00 78.12 535 LYS A CA 1
ATOM 4184 C C . LYS A 1 535 ? -1.386 -7.214 -0.761 1.00 78.12 535 LYS A C 1
ATOM 4186 O O . LYS A 1 535 ? -0.393 -6.571 -1.089 1.00 78.12 535 LYS A O 1
ATOM 4191 N N . ASP A 1 536 ? -2.240 -6.818 0.175 1.00 79.75 536 ASP A N 1
ATOM 4192 C CA . ASP A 1 536 ? -2.200 -5.552 0.911 1.00 79.75 536 ASP A CA 1
ATOM 4193 C C . ASP A 1 536 ? -0.887 -5.342 1.697 1.00 79.75 536 ASP A C 1
ATOM 4195 O O . ASP A 1 536 ? -0.532 -4.205 2.003 1.00 79.75 536 ASP A O 1
ATOM 4199 N N . ASN A 1 537 ? -0.125 -6.402 2.006 1.00 83.75 537 ASN A N 1
ATOM 4200 C CA . ASN A 1 537 ? 1.175 -6.280 2.671 1.00 83.75 537 ASN A CA 1
ATOM 4201 C C . ASN A 1 537 ? 2.317 -5.864 1.728 1.00 83.75 537 ASN A C 1
ATOM 4203 O O . ASN A 1 537 ? 3.380 -5.476 2.214 1.00 83.75 537 ASN A O 1
ATOM 4207 N N . ALA A 1 538 ? 2.154 -5.933 0.408 1.00 87.56 538 ALA A N 1
ATOM 4208 C CA . ALA A 1 538 ? 3.205 -5.488 -0.500 1.00 87.56 538 ALA A CA 1
ATOM 4209 C C . ALA A 1 538 ? 3.359 -3.957 -0.451 1.00 87.56 538 ALA A C 1
ATOM 4211 O O . ALA A 1 538 ? 2.375 -3.215 -0.478 1.00 87.56 538 ALA A O 1
ATOM 4212 N N . ASN A 1 539 ? 4.597 -3.473 -0.446 1.00 91.19 539 ASN A N 1
ATOM 4213 C CA . ASN A 1 539 ? 4.911 -2.137 -0.932 1.00 91.19 539 ASN A CA 1
ATOM 4214 C C . ASN A 1 539 ? 5.133 -2.228 -2.443 1.00 91.19 539 ASN A C 1
ATOM 4216 O O . ASN A 1 539 ? 5.885 -3.091 -2.903 1.00 91.19 539 ASN A O 1
ATOM 4220 N N . ILE A 1 540 ? 4.496 -1.346 -3.210 1.00 93.69 540 ILE A N 1
ATOM 4221 C CA . ILE A 1 540 ? 4.530 -1.368 -4.676 1.00 93.69 540 ILE A CA 1
ATOM 4222 C C . ILE A 1 540 ? 4.705 0.058 -5.195 1.00 93.69 540 ILE A C 1
ATOM 4224 O O . ILE A 1 540 ? 4.004 0.967 -4.750 1.00 93.69 540 ILE A O 1
ATOM 4228 N N . ILE A 1 541 ? 5.596 0.245 -6.169 1.00 95.25 541 ILE A N 1
ATOM 4229 C CA . ILE A 1 541 ? 5.704 1.468 -6.970 1.00 95.25 541 ILE A CA 1
ATOM 4230 C C . ILE A 1 541 ? 5.777 1.048 -8.439 1.00 95.25 541 ILE A C 1
ATOM 4232 O O . ILE A 1 541 ? 6.709 0.345 -8.833 1.00 95.25 541 ILE A O 1
ATOM 4236 N N . LEU A 1 542 ? 4.800 1.465 -9.248 1.00 93.12 542 LEU A N 1
ATOM 4237 C CA . LEU A 1 542 ? 4.788 1.244 -10.697 1.00 93.12 542 LEU A CA 1
ATOM 4238 C C . LEU A 1 542 ? 4.890 2.583 -11.412 1.00 93.12 542 LEU A C 1
ATOM 4240 O O . LEU A 1 542 ? 4.128 3.510 -11.120 1.00 93.12 542 LEU A O 1
ATOM 4244 N N . TYR A 1 543 ? 5.784 2.661 -12.390 1.00 91.00 543 TYR A N 1
ATOM 4245 C CA . TYR A 1 543 ? 5.945 3.839 -13.226 1.00 91.00 543 TYR A CA 1
ATOM 4246 C C . TYR A 1 543 ? 5.966 3.471 -14.709 1.00 91.00 543 TYR A C 1
ATOM 4248 O O . TYR A 1 543 ? 6.409 2.388 -15.082 1.00 91.00 543 TYR A O 1
ATOM 4256 N N . SER A 1 544 ? 5.407 4.339 -15.551 1.00 88.38 544 SER A N 1
ATOM 4257 C CA . SER A 1 544 ? 5.369 4.203 -17.011 1.00 88.38 544 SER A CA 1
ATOM 4258 C C . SER A 1 544 ? 4.775 5.465 -17.633 1.00 88.38 544 SER A C 1
ATOM 4260 O O . SER A 1 544 ? 3.732 5.939 -17.185 1.00 88.38 544 SER A O 1
ATOM 4262 N N . ASN A 1 545 ? 5.356 5.964 -18.727 1.00 83.00 545 ASN A N 1
ATOM 4263 C CA . ASN A 1 545 ? 4.693 6.958 -19.583 1.00 83.00 545 ASN A CA 1
ATOM 4264 C C . ASN A 1 545 ? 3.592 6.359 -20.480 1.00 83.00 545 ASN A C 1
ATOM 4266 O O . ASN A 1 545 ? 2.842 7.104 -21.108 1.00 83.00 545 ASN A O 1
ATOM 4270 N N . TYR A 1 546 ? 3.478 5.030 -20.544 1.00 86.25 546 TYR A N 1
ATOM 4271 C CA . TYR A 1 546 ? 2.409 4.332 -21.257 1.00 86.25 546 TYR A CA 1
ATOM 4272 C C . TYR A 1 546 ? 1.817 3.209 -20.382 1.00 86.25 546 TYR A C 1
ATOM 4274 O O . TYR A 1 546 ? 2.019 2.021 -20.664 1.00 86.25 546 TYR A O 1
ATOM 4282 N N . PRO A 1 547 ? 1.136 3.563 -19.276 1.00 83.12 547 PRO A N 1
ATOM 4283 C CA . PRO A 1 547 ? 0.578 2.598 -18.333 1.00 83.12 547 PRO A CA 1
ATOM 4284 C C . PRO A 1 547 ? -0.680 1.899 -18.894 1.00 83.12 547 PRO A C 1
ATOM 4286 O O . PRO A 1 547 ? -1.206 2.300 -19.940 1.00 83.12 547 PRO A O 1
ATOM 4289 N N . PRO A 1 548 ? -1.188 0.846 -18.222 1.00 78.19 548 PRO A N 1
ATOM 4290 C CA . PRO A 1 548 ? -2.445 0.190 -18.581 1.00 78.19 548 PRO A CA 1
ATOM 4291 C C . PRO A 1 548 ? -3.612 1.173 -18.785 1.00 78.19 548 PRO A C 1
ATOM 4293 O O . PRO A 1 548 ? -3.693 2.217 -18.145 1.00 78.19 548 PRO A O 1
ATOM 4296 N N . HIS A 1 549 ? -4.547 0.814 -19.668 1.00 75.31 549 HIS A N 1
ATOM 4297 C CA . HIS A 1 549 ? -5.776 1.563 -20.001 1.00 75.31 549 HIS A CA 1
ATOM 4298 C C . HIS A 1 549 ? -5.616 2.969 -20.628 1.00 75.31 549 HIS A C 1
ATOM 4300 O O . HIS A 1 549 ? -6.610 3.516 -21.115 1.00 75.31 549 HIS A O 1
ATOM 4306 N N . PHE A 1 550 ? -4.415 3.553 -20.700 1.00 66.44 550 PHE A N 1
ATOM 4307 C CA . PHE A 1 550 ? -4.213 4.870 -21.321 1.00 66.44 550 PHE A CA 1
ATOM 4308 C C . PHE A 1 550 ? -4.401 4.821 -22.846 1.00 66.44 550 PHE A C 1
ATOM 4310 O O . PHE A 1 550 ? -4.046 3.851 -23.509 1.00 66.44 550 PHE A O 1
ATOM 4317 N N . LYS A 1 551 ? -4.981 5.876 -23.435 1.00 62.53 551 LYS A N 1
ATOM 4318 C CA . LYS A 1 551 ? -5.292 5.909 -24.881 1.00 62.53 551 LYS A CA 1
ATOM 4319 C C . LYS A 1 551 ? -4.094 6.271 -25.767 1.00 62.53 551 LYS A C 1
ATOM 4321 O O . LYS A 1 551 ? -4.129 5.976 -26.959 1.00 62.53 551 LYS A O 1
ATOM 4326 N N . PHE A 1 552 ? -3.074 6.910 -25.200 1.00 69.88 552 PHE A N 1
ATOM 4327 C CA . PHE A 1 552 ? -1.880 7.409 -25.880 1.00 69.88 552 PHE A CA 1
ATOM 4328 C C . PHE A 1 552 ? -0.686 7.427 -24.915 1.00 69.88 552 PHE A C 1
ATOM 4330 O O . PHE A 1 552 ? -0.868 7.365 -23.699 1.00 69.88 552 PHE A O 1
ATOM 4337 N N . GLU A 1 553 ? 0.522 7.517 -25.469 1.00 72.12 553 GLU A N 1
ATOM 4338 C CA . GLU A 1 553 ? 1.773 7.642 -24.715 1.00 72.12 553 GLU A CA 1
ATOM 4339 C C . GLU A 1 553 ? 1.952 9.079 -24.200 1.00 72.12 553 GLU A C 1
ATOM 4341 O O . GLU A 1 553 ? 1.715 10.042 -24.932 1.00 72.12 553 GLU A O 1
ATOM 4346 N N . LEU A 1 554 ? 2.348 9.237 -22.936 1.00 70.81 554 LEU A N 1
ATOM 4347 C CA . LEU A 1 554 ? 2.505 10.545 -22.304 1.00 70.81 554 LEU A CA 1
ATOM 4348 C C . LEU A 1 554 ? 3.825 11.206 -22.760 1.00 70.81 554 LEU A C 1
ATOM 4350 O O . LEU A 1 554 ? 4.877 10.567 -22.673 1.00 70.81 554 LEU A O 1
ATOM 4354 N N . PRO A 1 555 ? 3.809 12.478 -23.220 1.00 68.31 555 PRO A N 1
ATOM 4355 C CA . PRO A 1 555 ? 4.961 13.161 -23.827 1.00 68.31 555 PRO A CA 1
ATOM 4356 C C . PRO A 1 555 ? 5.933 13.726 -22.773 1.00 68.31 555 PRO A C 1
ATOM 4358 O O . PRO A 1 555 ? 6.278 14.910 -22.775 1.00 68.31 555 PRO A O 1
ATOM 4361 N N . MET A 1 556 ? 6.333 12.869 -21.838 1.00 68.88 556 MET A N 1
ATOM 4362 C CA . MET A 1 556 ? 7.202 13.152 -20.695 1.00 68.88 556 MET A CA 1
ATOM 4363 C C . MET A 1 556 ? 8.334 12.110 -20.648 1.00 68.88 556 MET A C 1
ATOM 4365 O O . MET A 1 556 ? 8.616 11.457 -21.649 1.00 68.88 556 MET A O 1
ATOM 4369 N N . SER A 1 557 ? 8.989 11.959 -19.493 1.00 75.88 557 SER A N 1
ATOM 4370 C CA . SER A 1 557 ? 10.023 10.945 -19.272 1.00 75.88 557 SER A CA 1
ATOM 4371 C C . SER A 1 557 ? 9.582 9.545 -19.727 1.00 75.88 557 SER A C 1
ATOM 4373 O O . SER A 1 557 ? 8.541 9.089 -19.257 1.00 75.88 557 SER A O 1
ATOM 4375 N N . PRO A 1 558 ? 10.337 8.846 -20.599 1.00 81.56 558 PRO A N 1
ATOM 4376 C CA . PRO A 1 558 ? 9.955 7.540 -21.139 1.00 81.56 558 PRO A CA 1
ATOM 4377 C C . PRO A 1 558 ? 10.072 6.392 -20.124 1.00 81.56 558 PRO A C 1
ATOM 4379 O O . PRO A 1 558 ? 9.698 5.263 -20.457 1.00 81.56 558 PRO A O 1
ATOM 4382 N N . GLY A 1 559 ? 10.569 6.674 -18.913 1.00 85.25 559 GLY A N 1
ATOM 4383 C CA . GLY A 1 559 ? 10.795 5.730 -17.823 1.00 85.25 559 GLY A CA 1
ATOM 4384 C C . GLY A 1 559 ? 9.624 4.790 -17.545 1.00 85.25 559 GLY A C 1
ATOM 4385 O O . GLY A 1 559 ? 8.491 5.242 -17.358 1.00 85.25 559 GLY A O 1
ATOM 4386 N N . LYS A 1 560 ? 9.905 3.483 -17.470 1.00 92.81 560 LYS A N 1
ATOM 4387 C CA . LYS A 1 560 ? 8.950 2.446 -17.050 1.00 92.81 560 LYS A CA 1
ATOM 4388 C C . LYS A 1 560 ? 9.612 1.423 -16.124 1.00 92.81 560 LYS A C 1
ATOM 4390 O O . LYS A 1 560 ? 10.804 1.132 -16.261 1.00 92.81 560 LYS A O 1
ATOM 4395 N N . GLY A 1 561 ? 8.847 0.887 -15.179 1.00 95.38 561 GLY A N 1
ATOM 4396 C CA . GLY A 1 561 ? 9.330 -0.127 -14.253 1.00 95.38 561 GLY A CA 1
ATOM 4397 C C . GLY A 1 561 ? 8.405 -0.430 -13.076 1.00 95.38 561 GLY A C 1
ATOM 4398 O O . GLY A 1 561 ? 7.375 0.209 -12.854 1.00 95.38 561 GLY A O 1
ATOM 4399 N N . VAL A 1 562 ? 8.821 -1.439 -12.316 1.00 97.69 562 VAL A N 1
ATOM 4400 C CA . VAL A 1 562 ? 8.127 -2.038 -11.173 1.00 97.69 562 VAL A CA 1
ATOM 4401 C C . VAL A 1 562 ? 9.125 -2.172 -10.027 1.00 97.69 562 VAL A C 1
ATOM 4403 O O . VAL A 1 562 ? 10.190 -2.760 -10.208 1.00 97.69 562 VAL A O 1
ATOM 4406 N N . ILE A 1 563 ? 8.781 -1.660 -8.848 1.00 97.06 563 ILE A N 1
ATOM 4407 C CA . ILE A 1 563 ? 9.492 -1.917 -7.589 1.00 97.06 563 ILE A CA 1
ATOM 4408 C C . ILE A 1 563 ? 8.515 -2.585 -6.623 1.00 97.06 563 ILE A C 1
ATOM 4410 O O . ILE A 1 563 ? 7.391 -2.102 -6.457 1.00 97.06 563 ILE A O 1
ATOM 4414 N N . MET A 1 564 ? 8.939 -3.681 -5.987 1.00 94.88 564 MET A N 1
ATOM 4415 C CA . MET A 1 564 ? 8.102 -4.452 -5.063 1.00 94.88 564 MET A CA 1
ATOM 4416 C C . MET A 1 564 ? 8.921 -5.061 -3.915 1.00 94.88 564 MET A C 1
ATOM 4418 O O . MET A 1 564 ? 9.976 -5.649 -4.156 1.00 94.88 564 MET A O 1
ATOM 4422 N N . ALA A 1 565 ? 8.437 -4.911 -2.676 1.00 90.62 565 ALA A N 1
ATOM 4423 C CA . ALA A 1 565 ? 9.060 -5.423 -1.445 1.00 90.62 565 ALA A CA 1
ATOM 4424 C C . ALA A 1 565 ? 8.034 -5.540 -0.294 1.00 90.62 565 ALA A C 1
ATOM 4426 O O . ALA A 1 565 ? 7.044 -4.812 -0.279 1.00 90.62 565 ALA A O 1
ATOM 4427 N N . GLU A 1 566 ? 8.282 -6.392 0.705 1.00 79.62 566 GLU A N 1
ATOM 4428 C CA . GLU A 1 566 ? 7.478 -6.499 1.944 1.00 79.62 566 GLU A CA 1
ATOM 4429 C C . GLU A 1 566 ? 8.411 -6.423 3.166 1.00 79.62 566 GLU A C 1
ATOM 4431 O O . GLU A 1 566 ? 8.925 -5.349 3.470 1.00 79.62 566 GLU A O 1
ATOM 4436 N N . ASP A 1 567 ? 8.655 -7.549 3.835 1.00 64.69 567 ASP A N 1
ATOM 4437 C CA . ASP A 1 567 ? 9.511 -7.692 5.015 1.00 64.69 567 ASP A CA 1
ATOM 4438 C C . ASP A 1 567 ? 10.833 -8.406 4.629 1.00 64.69 567 ASP A C 1
ATOM 4440 O O . ASP A 1 567 ? 11.110 -8.672 3.460 1.00 64.69 567 ASP A O 1
ATOM 4444 N N . ASN A 1 568 ? 11.681 -8.725 5.613 1.00 61.53 568 ASN A N 1
ATOM 4445 C CA . ASN A 1 568 ? 12.953 -9.459 5.461 1.00 61.53 568 ASN A CA 1
ATOM 4446 C C . ASN A 1 568 ? 14.061 -8.756 4.642 1.00 61.53 568 ASN A C 1
ATOM 4448 O O . ASN A 1 568 ? 15.053 -9.401 4.304 1.00 61.53 568 ASN A O 1
ATOM 4452 N N . ASN A 1 569 ? 13.958 -7.446 4.369 1.00 67.31 569 ASN A N 1
ATOM 4453 C CA . ASN A 1 569 ? 14.978 -6.673 3.633 1.00 67.31 569 ASN A CA 1
ATOM 4454 C C . ASN A 1 569 ? 15.259 -7.243 2.219 1.00 67.31 569 ASN A C 1
ATOM 4456 O O . ASN A 1 569 ? 16.403 -7.264 1.766 1.00 67.31 569 ASN A O 1
ATOM 4460 N N . LYS A 1 570 ? 14.208 -7.699 1.522 1.00 82.38 570 LYS A N 1
ATOM 4461 C CA . LYS A 1 570 ? 14.249 -8.204 0.139 1.00 82.38 570 LYS A CA 1
ATOM 4462 C C . LYS A 1 570 ? 13.201 -7.515 -0.734 1.00 82.38 570 LYS A C 1
ATOM 4464 O O . LYS A 1 570 ? 12.098 -7.219 -0.274 1.00 82.38 570 LYS A O 1
ATOM 4469 N N . GLY A 1 571 ? 13.546 -7.303 -1.996 1.00 92.69 571 GLY A N 1
ATOM 4470 C CA . GLY A 1 571 ? 12.635 -6.842 -3.037 1.00 92.69 571 GLY A CA 1
ATOM 4471 C C . GLY A 1 571 ? 13.247 -7.026 -4.427 1.00 92.69 571 GLY A C 1
ATOM 4472 O O . GLY A 1 571 ? 14.403 -7.437 -4.561 1.00 92.69 571 GLY A O 1
ATOM 4473 N N . PHE A 1 572 ? 12.505 -6.663 -5.471 1.00 95.88 572 PHE A N 1
ATOM 4474 C CA . PHE A 1 572 ? 13.044 -6.574 -6.831 1.00 95.88 572 PHE A CA 1
ATOM 4475 C C . PHE A 1 572 ? 12.781 -5.209 -7.467 1.00 95.88 572 PHE A C 1
ATOM 4477 O O . PHE A 1 572 ? 11.816 -4.514 -7.132 1.00 95.88 572 PHE A O 1
ATOM 4484 N N . TRP A 1 573 ? 13.639 -4.853 -8.423 1.00 97.12 573 TRP A N 1
ATOM 4485 C CA . TRP A 1 573 ? 13.374 -3.810 -9.409 1.00 97.12 573 TRP A CA 1
ATOM 4486 C C . TRP A 1 573 ? 13.366 -4.440 -10.802 1.00 97.12 573 TRP A C 1
ATOM 4488 O O . TRP A 1 573 ? 14.314 -5.118 -11.195 1.00 97.12 573 TRP A O 1
ATOM 4498 N N . LEU A 1 574 ? 12.274 -4.229 -11.531 1.00 97.88 574 LEU A N 1
ATOM 4499 C CA . LEU A 1 574 ? 12.064 -4.689 -12.898 1.00 97.88 574 LEU A CA 1
ATOM 4500 C C . LEU A 1 574 ? 11.866 -3.466 -13.795 1.00 97.88 574 LEU A C 1
ATOM 4502 O O . LEU A 1 574 ? 10.835 -2.801 -13.729 1.00 97.88 574 LEU A O 1
ATOM 4506 N N . VAL A 1 575 ? 12.851 -3.177 -14.639 1.00 96.69 575 VAL A N 1
ATOM 4507 C CA . VAL A 1 575 ? 12.802 -2.120 -15.661 1.00 96.69 575 VAL A CA 1
ATOM 4508 C C . VAL A 1 575 ? 12.418 -2.737 -17.011 1.00 96.69 575 VAL A C 1
ATOM 4510 O O . VAL A 1 575 ? 12.797 -3.873 -17.302 1.00 96.69 575 VAL A O 1
ATOM 4513 N N . HIS A 1 576 ? 11.611 -2.042 -17.821 1.00 96.25 576 HIS A N 1
ATOM 4514 C CA . HIS A 1 576 ? 11.070 -2.599 -19.068 1.00 96.25 576 HIS A CA 1
ATOM 4515 C C . HIS A 1 576 ? 10.740 -1.546 -20.127 1.00 96.25 576 HIS A C 1
ATOM 4517 O O . HIS A 1 576 ? 10.376 -0.419 -19.817 1.00 96.25 576 HIS A O 1
ATOM 4523 N N . THR A 1 577 ? 10.728 -1.949 -21.398 1.00 95.00 577 THR A N 1
ATOM 4524 C CA . THR A 1 577 ? 10.271 -1.088 -22.506 1.00 95.00 577 THR A CA 1
ATOM 4525 C C . THR A 1 577 ? 8.847 -1.401 -22.981 1.00 95.00 577 THR A C 1
ATOM 4527 O O . THR A 1 577 ? 8.330 -0.743 -23.889 1.00 95.00 577 THR A O 1
ATOM 4530 N N . ALA A 1 578 ? 8.180 -2.390 -22.376 1.00 93.88 578 ALA A N 1
ATOM 4531 C CA . ALA A 1 578 ? 6.813 -2.776 -22.726 1.00 93.88 578 ALA A CA 1
ATOM 4532 C C . ALA A 1 578 ? 5.787 -1.664 -22.437 1.00 93.88 578 ALA A C 1
ATOM 4534 O O . ALA A 1 578 ? 5.842 -1.000 -21.400 1.00 93.88 578 ALA A O 1
ATOM 4535 N N . LYS A 1 579 ? 4.830 -1.494 -23.355 1.00 90.75 579 LYS A N 1
ATOM 4536 C CA . LYS A 1 579 ? 3.677 -0.586 -23.234 1.00 90.75 579 LYS A CA 1
ATOM 4537 C C . LYS A 1 579 ? 2.531 -1.311 -22.513 1.00 90.75 579 LYS A C 1
ATOM 4539 O O . LYS A 1 579 ? 2.446 -2.531 -22.597 1.00 90.75 579 LYS A O 1
ATOM 4544 N N . TYR A 1 580 ? 1.635 -0.578 -21.847 1.00 87.12 580 TYR A N 1
ATOM 4545 C CA . TYR A 1 580 ? 0.449 -1.120 -21.155 1.00 87.12 580 TYR A CA 1
ATOM 4546 C C . TYR A 1 580 ? 0.740 -2.149 -20.032 1.00 87.12 580 TYR A C 1
ATOM 4548 O O . TYR A 1 580 ? -0.136 -2.946 -19.698 1.00 87.12 580 TYR A O 1
ATOM 4556 N N . PHE A 1 581 ? 1.934 -2.132 -19.424 1.00 92.25 581 PHE A N 1
ATOM 4557 C CA . PHE A 1 581 ? 2.388 -3.130 -18.439 1.00 92.25 581 PHE A CA 1
ATOM 4558 C C . PHE A 1 581 ? 2.891 -2.495 -17.118 1.00 92.25 581 PHE A C 1
ATOM 4560 O O . PHE A 1 581 ? 3.441 -1.389 -17.162 1.00 92.25 581 PHE A O 1
ATOM 4567 N N . PRO A 1 582 ? 2.784 -3.198 -15.967 1.00 92.75 582 PRO A N 1
ATOM 4568 C CA . PRO A 1 582 ? 1.886 -4.332 -15.694 1.00 92.75 582 PRO A CA 1
ATOM 4569 C C . PRO A 1 582 ? 0.459 -3.885 -15.328 1.00 92.75 582 PRO A C 1
ATOM 4571 O O . PRO A 1 582 ? 0.260 -2.880 -14.652 1.00 92.75 582 PRO A O 1
ATOM 4574 N N . ASN A 1 583 ? -0.556 -4.668 -15.706 1.00 82.44 583 ASN A N 1
ATOM 4575 C CA . ASN A 1 583 ? -1.925 -4.453 -15.228 1.00 82.44 583 ASN A CA 1
ATOM 4576 C C . ASN A 1 583 ? -2.159 -5.157 -13.879 1.00 82.44 583 ASN A C 1
ATOM 4578 O O . ASN A 1 583 ? -2.394 -6.361 -13.841 1.00 82.44 583 ASN A O 1
ATOM 4582 N N . MET A 1 584 ? -2.147 -4.400 -12.778 1.00 83.06 584 MET A N 1
ATOM 4583 C CA . MET A 1 584 ? -2.366 -4.939 -11.424 1.00 83.06 584 MET A CA 1
ATOM 4584 C C . MET A 1 584 ? -3.845 -5.108 -11.031 1.00 83.06 584 MET A C 1
ATOM 4586 O O . MET A 1 584 ? -4.119 -5.615 -9.945 1.00 83.06 584 MET A O 1
ATOM 4590 N N . ALA A 1 585 ? -4.796 -4.697 -11.879 1.00 73.12 585 ALA A N 1
ATOM 4591 C CA . ALA A 1 585 ? -6.232 -4.823 -11.604 1.00 73.12 585 ALA A CA 1
ATOM 4592 C C . ALA A 1 585 ? -6.836 -6.176 -12.042 1.00 73.12 585 ALA A C 1
ATOM 4594 O O . ALA A 1 585 ? -7.987 -6.458 -11.714 1.00 73.12 585 ALA A O 1
ATOM 4595 N N . GLY A 1 586 ? -6.085 -6.988 -12.796 1.00 73.44 586 GLY A N 1
ATOM 4596 C CA . GLY A 1 586 ? -6.498 -8.316 -13.266 1.00 73.44 586 GLY A CA 1
ATOM 4597 C C . GLY A 1 586 ? -5.903 -9.476 -12.458 1.00 73.44 586 GLY A C 1
ATOM 4598 O O . GLY A 1 586 ? -5.438 -9.316 -11.328 1.00 73.44 586 GLY A O 1
ATOM 4599 N N . ALA A 1 587 ? -5.899 -10.660 -13.066 1.00 84.81 587 ALA A N 1
ATOM 4600 C CA . ALA A 1 587 ? -5.151 -11.832 -12.623 1.00 84.81 587 ALA A CA 1
ATOM 4601 C C . ALA A 1 587 ? -3.787 -11.934 -13.338 1.00 84.81 587 ALA A C 1
ATOM 4603 O O . ALA A 1 587 ? -3.498 -11.199 -14.280 1.00 84.81 587 ALA A O 1
ATOM 4604 N N . ILE A 1 588 ? -2.951 -12.897 -12.930 1.00 89.75 588 ILE A N 1
ATOM 4605 C CA . ILE A 1 588 ? -1.616 -13.117 -13.517 1.00 89.75 588 ILE A CA 1
ATOM 4606 C C . ILE A 1 588 ? -1.647 -13.320 -15.048 1.00 89.75 588 ILE A C 1
ATOM 4608 O O . ILE A 1 588 ? -0.793 -12.791 -15.756 1.00 89.75 588 ILE A O 1
ATOM 4612 N N . GLY A 1 589 ? -2.668 -14.012 -15.569 1.00 85.31 589 GLY A N 1
ATOM 4613 C CA . GLY A 1 589 ? -2.856 -14.243 -17.009 1.00 85.31 589 GLY A CA 1
ATOM 4614 C C . GLY A 1 589 ? -3.290 -13.011 -17.816 1.00 85.31 589 GLY A C 1
ATOM 4615 O O . GLY A 1 589 ? -3.244 -13.043 -19.045 1.00 85.31 589 GLY A O 1
ATOM 4616 N N . ASP A 1 590 ? -3.676 -11.911 -17.159 1.00 86.56 590 ASP A N 1
ATOM 4617 C CA . ASP A 1 590 ? -4.085 -10.673 -17.836 1.00 86.56 590 ASP A CA 1
ATOM 4618 C C . ASP A 1 590 ? -2.901 -9.767 -18.206 1.00 86.56 590 ASP A C 1
ATOM 4620 O O . ASP A 1 590 ? -3.068 -8.822 -18.979 1.00 86.56 590 ASP A O 1
ATOM 4624 N N . LEU A 1 591 ? -1.691 -10.041 -17.699 1.00 88.75 591 LEU A N 1
ATOM 4625 C CA . LEU A 1 591 ? -0.509 -9.200 -17.939 1.00 88.75 591 LEU A CA 1
ATOM 4626 C C . LEU A 1 591 ? -0.168 -9.034 -19.430 1.00 88.75 591 LEU A C 1
ATOM 4628 O O . LEU A 1 591 ? 0.328 -7.978 -19.828 1.00 88.75 591 LEU A O 1
ATOM 4632 N N . PHE A 1 592 ? -0.460 -10.051 -20.247 1.00 92.31 592 PHE A N 1
ATOM 4633 C CA . PHE A 1 592 ? -0.214 -10.072 -21.694 1.00 92.31 592 PHE A CA 1
ATOM 4634 C C . PHE A 1 592 ? -1.471 -10.449 -22.503 1.00 92.31 592 PHE A C 1
ATOM 4636 O O . PHE A 1 592 ? -1.364 -10.933 -23.629 1.00 92.31 592 PHE A O 1
ATOM 4643 N N . SER A 1 593 ? -2.675 -10.226 -21.958 1.00 84.94 593 SER A N 1
ATOM 4644 C CA . SER A 1 593 ? -3.941 -10.468 -22.678 1.00 84.94 593 SER A CA 1
ATOM 4645 C C . SER A 1 593 ? -4.286 -9.370 -23.697 1.00 84.94 593 SER A C 1
ATOM 4647 O O . SER A 1 593 ? -5.048 -9.601 -24.633 1.00 84.94 593 SER A O 1
ATOM 4649 N N . ASN A 1 594 ? -3.710 -8.175 -23.543 1.00 82.25 594 ASN A N 1
ATOM 4650 C CA . ASN A 1 594 ? -3.934 -7.025 -24.417 1.00 82.25 594 ASN A CA 1
ATOM 4651 C C . ASN A 1 594 ? -3.025 -7.073 -25.658 1.00 82.25 594 ASN A C 1
ATOM 4653 O O . ASN A 1 594 ? -1.799 -7.051 -25.532 1.00 82.25 594 ASN A O 1
ATOM 4657 N N . GLU A 1 595 ? -3.622 -7.025 -26.855 1.00 83.56 595 GLU A N 1
ATOM 4658 C CA . GLU A 1 595 ? -2.910 -6.976 -28.144 1.00 83.56 595 GLU A CA 1
ATOM 4659 C C . GLU A 1 595 ? -1.850 -5.860 -28.191 1.00 83.56 595 GLU A C 1
ATOM 4661 O O . GLU A 1 595 ? -0.772 -6.026 -28.749 1.00 83.56 595 GLU A O 1
ATOM 4666 N N . LYS A 1 596 ? -2.097 -4.719 -27.537 1.00 81.75 596 LYS A N 1
ATOM 4667 C CA . LYS A 1 596 ? -1.139 -3.602 -27.505 1.00 81.75 596 LYS A CA 1
ATOM 4668 C C . LYS A 1 596 ? 0.122 -3.883 -26.676 1.00 81.75 596 LYS A C 1
ATOM 4670 O O . LYS A 1 596 ? 1.117 -3.186 -26.858 1.00 81.75 596 LYS A O 1
ATOM 4675 N N . THR A 1 597 ? 0.083 -4.882 -25.795 1.00 86.56 597 THR A N 1
ATOM 4676 C CA . THR A 1 597 ? 1.245 -5.401 -25.055 1.00 86.56 597 THR A CA 1
ATOM 4677 C C . THR A 1 597 ? 1.966 -6.488 -25.866 1.00 86.56 597 THR A C 1
ATOM 4679 O O . THR A 1 597 ? 3.186 -6.618 -25.786 1.00 86.56 597 THR A O 1
ATOM 4682 N N . THR A 1 598 ? 1.237 -7.257 -26.686 1.00 92.12 598 THR A N 1
ATOM 4683 C CA . THR A 1 598 ? 1.794 -8.336 -27.525 1.00 92.12 598 THR A CA 1
ATOM 4684 C C . THR A 1 598 ? 2.222 -7.895 -28.930 1.00 92.12 598 THR A C 1
ATOM 4686 O O . THR A 1 598 ? 2.987 -8.611 -29.573 1.00 92.12 598 THR A O 1
ATOM 4689 N N . LYS A 1 599 ? 1.842 -6.703 -29.398 1.00 92.19 599 LYS A N 1
ATOM 4690 C CA . LYS A 1 599 ? 2.184 -6.204 -30.738 1.00 92.19 599 LYS A CA 1
ATOM 4691 C C . LYS A 1 599 ? 3.680 -5.948 -30.944 1.00 92.19 599 LYS A C 1
ATOM 4693 O O . LYS A 1 599 ? 4.290 -6.584 -31.798 1.00 92.19 599 LYS A O 1
ATOM 4698 N N . ASP A 1 600 ? 4.259 -5.015 -30.195 1.00 93.38 600 ASP A N 1
ATOM 4699 C CA . ASP A 1 600 ? 5.651 -4.590 -30.383 1.00 93.38 600 ASP A CA 1
ATOM 4700 C C . ASP A 1 600 ? 6.592 -5.489 -29.558 1.00 93.38 600 ASP A C 1
ATOM 4702 O O . ASP A 1 600 ? 6.212 -5.972 -28.485 1.00 93.38 600 ASP A O 1
ATOM 4706 N N . ALA A 1 601 ? 7.814 -5.718 -30.035 1.00 96.19 601 ALA A N 1
ATOM 4707 C CA . ALA A 1 601 ? 8.884 -6.321 -29.253 1.00 96.19 601 ALA A CA 1
ATOM 4708 C C . ALA A 1 601 ? 9.286 -5.402 -28.089 1.00 96.19 601 ALA A C 1
ATOM 4710 O O . ALA A 1 601 ? 9.201 -4.174 -28.189 1.00 96.19 601 ALA A O 1
ATOM 4711 N N . ALA A 1 602 ? 9.688 -6.003 -26.971 1.00 96.31 602 ALA A N 1
ATOM 4712 C CA . ALA A 1 602 ? 10.040 -5.280 -25.756 1.00 96.31 602 ALA A CA 1
ATOM 4713 C C . ALA A 1 602 ? 11.056 -6.055 -24.915 1.00 96.31 602 ALA A C 1
ATOM 4715 O O . ALA A 1 602 ? 11.025 -7.284 -24.855 1.00 96.31 602 ALA A O 1
ATOM 4716 N N . ALA A 1 603 ? 11.910 -5.326 -24.205 1.00 97.62 603 ALA A N 1
ATOM 4717 C CA . ALA A 1 603 ? 12.887 -5.896 -23.293 1.00 97.62 603 ALA A CA 1
ATOM 4718 C C . ALA A 1 603 ? 12.517 -5.628 -21.827 1.00 97.62 603 ALA A C 1
ATOM 4720 O O . ALA A 1 603 ? 11.888 -4.617 -21.501 1.00 97.62 603 ALA A O 1
ATOM 4721 N N . PHE A 1 604 ? 12.931 -6.544 -20.956 1.00 98.19 604 PHE A N 1
ATOM 4722 C CA . PHE A 1 604 ? 12.717 -6.527 -19.511 1.00 98.19 604 PHE A CA 1
ATOM 4723 C C . PHE A 1 604 ? 14.016 -6.938 -18.807 1.00 98.19 604 PHE A C 1
ATOM 4725 O O . PHE A 1 604 ? 14.636 -7.916 -19.218 1.00 98.19 604 PHE A O 1
ATOM 4732 N N . LEU A 1 605 ? 14.396 -6.249 -17.731 1.00 98.00 605 LEU A N 1
ATOM 4733 C CA . LEU A 1 605 ? 15.510 -6.624 -16.855 1.00 98.00 605 LEU A CA 1
ATOM 4734 C C . LEU A 1 605 ? 15.028 -6.565 -15.403 1.00 98.00 605 LEU A C 1
ATOM 4736 O O . LEU A 1 605 ? 14.714 -5.488 -14.895 1.00 98.00 605 LEU A O 1
ATOM 4740 N N . CYS A 1 606 ? 14.951 -7.729 -14.759 1.00 97.44 606 CYS A N 1
ATOM 4741 C CA . CYS A 1 606 ? 14.669 -7.866 -13.332 1.00 97.44 606 CYS A CA 1
ATOM 4742 C C . CYS A 1 606 ? 15.982 -8.041 -12.576 1.00 97.44 606 CYS A C 1
ATOM 4744 O O . CYS A 1 606 ? 16.826 -8.827 -13.004 1.00 97.44 606 CYS A O 1
ATOM 4746 N N . MET A 1 607 ? 16.141 -7.351 -11.449 1.00 95.50 607 MET A N 1
ATOM 4747 C CA . MET A 1 607 ? 17.274 -7.507 -10.537 1.00 95.50 607 MET A CA 1
ATOM 4748 C C . MET A 1 607 ? 16.775 -7.561 -9.084 1.00 95.50 607 MET A C 1
ATOM 4750 O O . MET A 1 607 ? 15.956 -6.736 -8.661 1.00 95.50 607 MET A O 1
ATOM 4754 N N . THR A 1 608 ? 17.254 -8.551 -8.330 1.00 93.62 608 THR A N 1
ATOM 4755 C CA . THR A 1 608 ? 16.895 -8.797 -6.928 1.00 93.62 608 THR A CA 1
ATOM 4756 C C . THR A 1 608 ? 17.810 -7.996 -6.005 1.00 93.62 608 THR A C 1
ATOM 4758 O O . THR A 1 608 ? 19.028 -8.009 -6.170 1.00 93.62 608 THR A O 1
ATOM 4761 N N . TYR A 1 609 ? 17.245 -7.321 -5.003 1.00 90.38 609 TYR A N 1
ATOM 4762 C CA . TYR A 1 609 ? 17.961 -6.361 -4.162 1.00 90.38 609 TYR A CA 1
ATOM 4763 C C . TYR A 1 609 ? 17.600 -6.461 -2.679 1.00 90.38 609 TYR A C 1
ATOM 4765 O O . TYR A 1 609 ? 16.547 -6.971 -2.293 1.00 90.38 609 TYR A O 1
ATOM 4773 N N . SER A 1 610 ? 18.470 -5.889 -1.844 1.00 87.00 610 SER A N 1
ATOM 4774 C CA . SER A 1 610 ? 18.112 -5.506 -0.480 1.00 87.00 610 SER A CA 1
ATOM 4775 C C . SER A 1 610 ? 17.240 -4.244 -0.471 1.00 87.00 610 SER A C 1
ATOM 4777 O O . SER A 1 610 ? 17.317 -3.417 -1.380 1.00 87.00 610 SER A O 1
ATOM 4779 N N . ASP A 1 611 ? 16.457 -4.041 0.587 1.00 84.31 611 ASP A N 1
ATOM 4780 C CA . ASP A 1 611 ? 15.647 -2.828 0.795 1.00 84.31 611 ASP A CA 1
ATOM 4781 C C . ASP A 1 611 ? 16.533 -1.559 0.899 1.00 84.31 611 ASP A C 1
ATOM 4783 O O . ASP A 1 611 ? 16.201 -0.496 0.370 1.00 84.31 611 ASP A O 1
ATOM 4787 N N . VAL A 1 612 ? 17.747 -1.684 1.455 1.00 84.56 612 VAL A N 1
ATOM 4788 C CA . VAL A 1 612 ? 18.784 -0.632 1.393 1.00 84.56 612 VAL A CA 1
ATOM 4789 C C . VAL A 1 612 ? 19.160 -0.278 -0.051 1.00 84.56 612 VAL A C 1
ATOM 4791 O O . VAL A 1 612 ? 19.182 0.907 -0.396 1.00 84.56 612 VAL A O 1
ATOM 4794 N N . ASN A 1 613 ? 19.410 -1.274 -0.905 1.00 89.56 613 ASN A N 1
ATOM 4795 C CA . ASN A 1 613 ? 19.796 -1.027 -2.293 1.00 89.56 613 ASN A CA 1
ATOM 4796 C C . ASN A 1 613 ? 18.605 -0.517 -3.121 1.00 89.56 613 ASN A C 1
ATOM 4798 O O . ASN A 1 613 ? 18.789 0.405 -3.910 1.00 89.56 613 ASN A O 1
ATOM 4802 N N . LEU A 1 614 ? 17.374 -0.982 -2.874 1.00 92.81 614 LEU A N 1
ATOM 4803 C CA . LEU A 1 614 ? 16.171 -0.423 -3.508 1.00 92.81 614 LEU A CA 1
ATOM 4804 C C . LEU A 1 614 ? 15.955 1.058 -3.176 1.00 92.81 614 LEU A C 1
ATOM 4806 O O . LEU A 1 614 ? 15.615 1.823 -4.076 1.00 92.81 614 LEU A O 1
ATOM 4810 N N . ARG A 1 615 ? 16.206 1.506 -1.938 1.00 91.31 615 ARG A N 1
ATOM 4811 C CA . ARG A 1 615 ? 16.172 2.945 -1.604 1.00 91.31 615 ARG A CA 1
ATOM 4812 C C . ARG A 1 615 ? 17.252 3.738 -2.342 1.00 91.31 615 ARG A C 1
ATOM 4814 O O . ARG A 1 615 ? 16.972 4.819 -2.860 1.00 91.31 615 ARG A O 1
ATOM 4821 N N . ALA A 1 616 ? 18.469 3.201 -2.446 1.00 89.94 616 ALA A N 1
ATOM 4822 C CA . ALA A 1 616 ? 19.538 3.828 -3.226 1.00 89.94 616 ALA A CA 1
ATOM 4823 C C . ALA A 1 616 ? 19.182 3.932 -4.723 1.00 89.94 616 ALA A C 1
ATOM 4825 O O . ALA A 1 616 ? 19.466 4.951 -5.348 1.00 89.94 616 ALA A O 1
ATOM 4826 N N . ILE A 1 617 ? 18.508 2.920 -5.277 1.00 92.25 617 ILE A N 1
ATOM 4827 C CA . ILE A 1 617 ? 18.022 2.892 -6.663 1.00 92.25 617 ILE A CA 1
ATOM 4828 C C . ILE A 1 617 ? 16.881 3.888 -6.866 1.00 92.25 617 ILE A C 1
ATOM 4830 O O . ILE A 1 617 ? 16.946 4.683 -7.801 1.00 92.25 617 ILE A O 1
ATOM 4834 N N . ALA A 1 618 ? 15.891 3.915 -5.967 1.00 92.31 618 ALA A N 1
ATOM 4835 C CA . ALA A 1 618 ? 14.780 4.867 -5.997 1.00 92.31 618 ALA A CA 1
ATOM 4836 C C . ALA A 1 618 ? 15.282 6.316 -6.084 1.00 92.31 618 ALA A C 1
ATOM 4838 O O . ALA A 1 618 ? 14.852 7.070 -6.950 1.00 92.31 618 ALA A O 1
ATOM 4839 N N . LYS A 1 619 ? 16.281 6.666 -5.265 1.00 91.50 619 LYS A N 1
ATOM 4840 C CA . LYS A 1 619 ? 16.960 7.973 -5.260 1.00 91.50 619 LYS A CA 1
ATOM 4841 C C . LYS A 1 619 ? 17.673 8.328 -6.572 1.00 91.50 619 LYS A C 1
ATOM 4843 O O . LYS A 1 619 ? 17.879 9.509 -6.843 1.00 91.50 619 LYS A O 1
ATOM 4848 N N . ILE A 1 620 ? 18.093 7.332 -7.353 1.00 90.69 620 ILE A N 1
ATOM 4849 C CA . ILE A 1 620 ? 18.720 7.535 -8.664 1.00 90.69 620 ILE A CA 1
ATOM 4850 C C . ILE A 1 620 ? 17.631 7.699 -9.724 1.00 90.69 620 ILE A C 1
ATOM 4852 O O . ILE A 1 620 ? 17.638 8.702 -10.426 1.00 90.69 620 ILE A O 1
ATOM 4856 N N . ILE A 1 621 ? 16.656 6.788 -9.811 1.00 90.88 621 ILE A N 1
ATOM 4857 C CA . ILE A 1 621 ? 15.585 6.875 -10.822 1.00 90.88 621 ILE A CA 1
ATOM 4858 C C . ILE A 1 621 ? 14.630 8.059 -10.597 1.00 90.88 621 ILE A C 1
ATOM 4860 O O . ILE A 1 621 ? 14.015 8.524 -11.547 1.00 90.88 621 ILE A O 1
ATOM 4864 N N . ASP A 1 622 ? 14.579 8.628 -9.391 1.00 89.25 622 ASP A N 1
ATOM 4865 C CA . ASP A 1 622 ? 13.957 9.929 -9.095 1.00 89.25 622 ASP A CA 1
ATOM 4866 C C . ASP A 1 622 ? 14.490 11.046 -10.031 1.00 89.25 622 ASP A C 1
ATOM 4868 O O . ASP A 1 622 ? 13.718 11.889 -10.490 1.00 89.25 622 ASP A O 1
ATOM 4872 N N . TYR A 1 623 ? 15.766 10.985 -10.460 1.00 88.06 623 TYR A N 1
ATOM 4873 C CA . TYR A 1 623 ? 16.310 11.892 -11.487 1.00 88.06 623 TYR A CA 1
ATOM 4874 C C . TYR A 1 623 ? 15.615 11.737 -12.842 1.00 88.06 623 TYR A C 1
ATOM 4876 O O . TYR A 1 623 ? 15.409 12.745 -13.507 1.00 88.06 623 TYR A O 1
ATOM 4884 N N . GLU A 1 624 ? 15.227 10.526 -13.259 1.00 84.88 624 GLU A N 1
ATOM 4885 C CA . GLU A 1 624 ? 14.514 10.306 -14.530 1.00 84.88 624 GLU A CA 1
ATOM 4886 C C . GLU A 1 624 ? 13.150 11.028 -14.548 1.00 84.88 624 GLU A C 1
ATOM 4888 O O . GLU A 1 624 ? 12.602 11.259 -15.624 1.00 84.88 624 GLU A O 1
ATOM 4893 N N . GLN A 1 625 ? 12.621 11.440 -13.388 1.00 82.12 625 GLN A N 1
ATOM 4894 C CA . GLN A 1 625 ? 11.291 12.043 -13.234 1.00 82.12 625 GLN A CA 1
ATOM 4895 C C . GLN A 1 625 ? 10.187 11.190 -13.901 1.00 82.12 625 GLN A C 1
ATOM 4897 O O . GLN A 1 625 ? 9.444 11.688 -14.757 1.00 82.12 625 GLN A O 1
ATOM 4902 N N . PRO A 1 626 ? 10.112 9.881 -13.580 1.00 84.88 626 PRO A N 1
ATOM 4903 C CA . PRO A 1 626 ? 9.188 8.961 -14.223 1.00 84.88 626 PRO A CA 1
ATOM 4904 C C . PRO A 1 626 ? 7.745 9.177 -13.751 1.00 84.88 626 PRO A C 1
ATOM 4906 O O . PRO A 1 626 ? 7.487 9.594 -12.624 1.00 84.88 626 PRO A O 1
ATOM 4909 N N . ILE A 1 627 ? 6.777 8.830 -14.600 1.00 81.62 627 ILE A N 1
ATOM 4910 C CA . ILE A 1 627 ? 5.354 8.920 -14.252 1.00 81.62 627 ILE A CA 1
ATOM 4911 C C . ILE A 1 627 ? 4.961 7.704 -13.410 1.00 81.62 627 ILE A C 1
ATOM 4913 O O . ILE A 1 627 ? 4.673 6.633 -13.947 1.00 81.62 627 ILE A O 1
ATOM 4917 N N . VAL A 1 628 ? 4.948 7.868 -12.086 1.00 86.06 628 VAL A N 1
ATOM 4918 C CA . VAL A 1 628 ? 4.367 6.894 -11.152 1.00 86.06 628 VAL A CA 1
ATOM 4919 C C . VAL A 1 628 ? 2.846 6.881 -11.3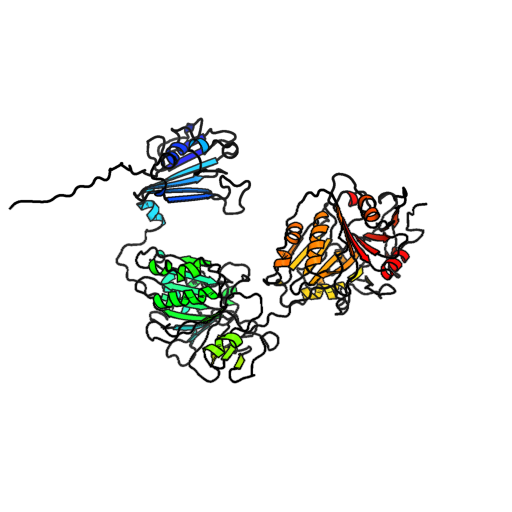36 1.00 86.06 628 VAL A C 1
ATOM 4921 O O . VAL A 1 628 ? 2.194 7.913 -11.193 1.00 86.06 628 VAL A O 1
ATOM 4924 N N . TYR A 1 629 ? 2.274 5.721 -11.674 1.00 78.00 629 TYR A N 1
ATOM 4925 C CA . TYR A 1 629 ? 0.841 5.580 -11.988 1.00 78.00 629 TYR A CA 1
ATOM 4926 C C . TYR A 1 629 ? 0.076 4.672 -11.016 1.00 78.00 629 TYR A C 1
ATOM 4928 O O . TYR A 1 629 ? -1.154 4.676 -11.007 1.00 78.00 629 TYR A O 1
ATOM 4936 N N . PHE A 1 630 ? 0.789 3.897 -10.199 1.00 84.31 630 PHE A N 1
ATOM 4937 C CA . PHE A 1 630 ? 0.219 3.097 -9.121 1.00 84.31 630 PHE A CA 1
ATOM 4938 C C . PHE A 1 630 ? 1.218 3.004 -7.973 1.00 84.31 630 PHE A C 1
ATOM 4940 O O . PHE A 1 630 ? 2.408 2.756 -8.188 1.00 84.31 630 PHE A O 1
ATOM 4947 N N . THR A 1 631 ? 0.712 3.141 -6.753 1.00 85.81 631 THR A N 1
ATOM 4948 C CA . THR A 1 631 ? 1.469 2.900 -5.531 1.00 85.81 631 THR A CA 1
ATOM 4949 C C . THR A 1 631 ? 0.644 2.119 -4.525 1.00 85.81 631 THR A C 1
ATOM 4951 O O . THR A 1 631 ? -0.570 2.291 -4.420 1.00 85.81 631 THR A O 1
ATOM 4954 N N . GLN A 1 632 ? 1.327 1.288 -3.746 1.00 87.19 632 GLN A N 1
ATOM 4955 C CA . GLN A 1 632 ? 0.768 0.642 -2.571 1.00 87.19 632 GLN A CA 1
ATOM 4956 C C . GLN A 1 632 ? 1.751 0.791 -1.413 1.00 87.19 632 GLN A C 1
ATOM 4958 O O . GLN A 1 632 ? 2.927 0.448 -1.542 1.00 87.19 632 GLN A O 1
ATOM 4963 N N . ARG A 1 633 ? 1.253 1.292 -0.283 1.00 88.38 633 ARG A N 1
ATOM 4964 C CA . ARG A 1 633 ? 1.932 1.259 1.013 1.00 88.38 633 ARG A CA 1
ATOM 4965 C C . ARG A 1 633 ? 1.436 0.029 1.761 1.00 88.38 633 ARG A C 1
ATOM 4967 O O . ARG A 1 633 ? 0.225 -0.147 1.867 1.00 88.38 633 ARG A O 1
ATOM 4974 N N . SER A 1 634 ? 2.347 -0.779 2.293 1.00 83.31 634 SER A N 1
ATOM 4975 C CA . SER A 1 634 ? 1.997 -2.011 3.000 1.00 83.31 634 SER A CA 1
ATOM 4976 C C . SER A 1 634 ? 1.015 -1.788 4.159 1.00 83.31 634 SER A C 1
ATOM 4978 O O . SER A 1 634 ? 1.187 -0.873 4.968 1.00 83.31 634 SER A O 1
ATOM 4980 N N . ALA A 1 635 ? 0.034 -2.677 4.310 1.00 75.94 635 ALA A N 1
ATOM 4981 C CA . ALA A 1 635 ? -0.775 -2.801 5.520 1.00 75.94 635 ALA A CA 1
ATOM 4982 C C . ALA A 1 635 ? 0.043 -3.322 6.723 1.00 75.94 635 ALA A C 1
ATOM 4984 O O . ALA A 1 635 ? -0.256 -2.986 7.869 1.00 75.94 635 ALA A O 1
ATOM 4985 N N . ALA A 1 636 ? 1.117 -4.083 6.491 1.00 71.44 636 ALA A N 1
ATOM 4986 C CA . ALA A 1 636 ? 1.974 -4.613 7.544 1.00 71.44 636 ALA A CA 1
ATOM 4987 C C . ALA A 1 636 ? 2.946 -3.541 8.072 1.00 71.44 636 ALA A C 1
ATOM 4989 O O . ALA A 1 636 ? 3.874 -3.115 7.386 1.00 71.44 636 ALA A O 1
ATOM 4990 N N . ALA A 1 637 ? 2.792 -3.160 9.344 1.00 70.88 637 ALA A N 1
ATOM 4991 C CA . ALA A 1 637 ? 3.586 -2.107 9.993 1.00 70.88 637 ALA A CA 1
ATOM 4992 C C . ALA A 1 637 ? 5.119 -2.319 9.991 1.00 70.88 637 ALA A C 1
ATOM 4994 O O . ALA A 1 637 ? 5.861 -1.363 10.191 1.00 70.88 637 ALA A O 1
ATOM 4995 N N . ALA A 1 638 ? 5.603 -3.545 9.755 1.00 68.81 638 ALA A N 1
ATOM 4996 C CA . ALA A 1 638 ? 7.038 -3.839 9.652 1.00 68.81 638 ALA A CA 1
ATOM 4997 C C . ALA A 1 638 ? 7.628 -3.531 8.259 1.00 68.81 638 ALA A C 1
ATOM 4999 O O . ALA A 1 638 ? 8.789 -3.141 8.174 1.00 68.81 638 ALA A O 1
ATOM 5000 N N . ALA A 1 639 ? 6.807 -3.611 7.206 1.00 76.62 639 ALA A N 1
ATOM 5001 C CA . ALA A 1 639 ? 7.198 -3.378 5.817 1.00 76.62 639 ALA A CA 1
ATOM 5002 C C . ALA A 1 639 ? 7.058 -1.898 5.408 1.00 76.62 639 ALA A C 1
ATOM 5004 O O . ALA A 1 639 ? 7.738 -1.419 4.500 1.00 76.62 639 ALA A O 1
ATOM 5005 N N . GLN A 1 640 ? 6.188 -1.147 6.092 1.00 80.31 640 GLN A N 1
ATOM 5006 C CA . GLN A 1 640 ? 5.942 0.285 5.861 1.00 80.31 640 GLN A CA 1
ATOM 5007 C C . GLN A 1 640 ? 7.206 1.181 5.803 1.00 80.31 640 GLN A C 1
ATOM 5009 O O . GLN A 1 640 ? 7.240 2.055 4.935 1.00 80.31 640 GLN A O 1
ATOM 5014 N N . PRO A 1 641 ? 8.273 0.974 6.611 1.00 84.88 641 PRO A N 1
ATOM 5015 C CA . PRO A 1 641 ? 9.491 1.796 6.571 1.00 84.88 641 PRO A CA 1
ATOM 5016 C C . PRO A 1 641 ? 10.254 1.811 5.236 1.00 84.88 641 PRO A C 1
ATOM 5018 O O . PRO A 1 641 ? 11.041 2.731 5.007 1.00 84.88 641 PRO A O 1
ATOM 5021 N N . PHE A 1 642 ? 10.043 0.837 4.340 1.00 86.69 642 PHE A N 1
ATOM 5022 C CA . PHE A 1 642 ? 10.558 0.936 2.970 1.00 86.69 642 PHE A CA 1
ATOM 5023 C C . PHE A 1 642 ? 9.825 2.039 2.199 1.00 86.69 642 PHE A C 1
ATOM 5025 O O . PHE A 1 642 ? 10.455 2.973 1.699 1.00 86.69 642 PHE A O 1
ATOM 5032 N N . TYR A 1 643 ? 8.493 1.964 2.153 1.00 89.19 643 TYR A N 1
ATOM 5033 C CA . TYR A 1 643 ? 7.657 2.924 1.433 1.00 89.19 643 TYR A CA 1
ATOM 5034 C C . TYR A 1 643 ? 7.744 4.331 2.032 1.00 89.19 643 TYR A C 1
ATOM 5036 O O . TYR A 1 643 ? 7.861 5.305 1.294 1.00 89.19 643 TYR A O 1
ATOM 5044 N N . ASP A 1 644 ? 7.758 4.441 3.361 1.00 87.81 644 ASP A N 1
ATOM 5045 C CA . ASP A 1 644 ? 7.831 5.716 4.089 1.00 87.81 644 ASP A CA 1
ATOM 5046 C C . ASP A 1 644 ? 9.232 6.358 4.069 1.00 87.81 644 ASP A C 1
ATOM 5048 O O . ASP A 1 644 ? 9.429 7.448 4.610 1.00 87.81 644 ASP A O 1
ATOM 5052 N N . SER A 1 645 ? 10.222 5.706 3.450 1.00 86.62 645 SER A N 1
ATOM 5053 C CA . SER A 1 645 ? 11.571 6.257 3.326 1.00 86.62 645 SER A CA 1
ATOM 5054 C C . SER A 1 645 ? 11.607 7.535 2.483 1.00 86.62 645 SER A C 1
ATOM 5056 O O . SER A 1 645 ? 10.836 7.712 1.539 1.00 86.62 645 SER A O 1
ATOM 5058 N N . THR A 1 646 ? 12.549 8.430 2.797 1.00 89.12 646 THR A N 1
ATOM 5059 C CA . THR A 1 646 ? 12.704 9.720 2.098 1.00 89.12 646 THR A CA 1
ATOM 5060 C C . THR A 1 646 ? 12.946 9.530 0.597 1.00 89.12 646 THR A C 1
ATOM 5062 O O . THR A 1 646 ? 12.505 10.341 -0.211 1.00 89.12 646 THR A O 1
ATOM 5065 N N . GLU A 1 647 ? 13.646 8.464 0.222 1.00 90.75 647 GLU A N 1
ATOM 5066 C CA . GLU A 1 647 ? 13.964 8.095 -1.153 1.00 90.75 647 GLU A CA 1
ATOM 5067 C C . GLU A 1 647 ? 12.719 7.649 -1.933 1.00 90.75 647 GLU A C 1
ATOM 5069 O O . GLU A 1 647 ? 12.462 8.175 -3.016 1.00 90.75 647 GLU A O 1
ATOM 5074 N N . ILE A 1 648 ? 11.907 6.743 -1.372 1.00 92.69 648 ILE A N 1
ATOM 5075 C CA . ILE A 1 648 ? 10.670 6.282 -2.020 1.00 92.69 648 ILE A CA 1
ATOM 5076 C C . ILE A 1 648 ? 9.614 7.394 -2.029 1.00 92.69 648 ILE A C 1
ATOM 5078 O O . ILE A 1 648 ? 8.993 7.633 -3.062 1.00 92.69 648 ILE A O 1
ATOM 5082 N N . GLN A 1 649 ? 9.455 8.149 -0.938 1.00 90.94 649 GLN A N 1
ATOM 5083 C CA . GLN A 1 649 ? 8.520 9.279 -0.906 1.00 90.94 649 GLN A CA 1
ATOM 5084 C C . GLN A 1 649 ? 8.907 10.414 -1.864 1.00 90.94 649 GLN A C 1
ATOM 5086 O O . GLN A 1 649 ? 8.014 11.111 -2.346 1.00 90.94 649 GLN A O 1
ATOM 5091 N N . LYS A 1 650 ? 10.192 10.599 -2.195 1.00 87.50 650 LYS A N 1
ATOM 5092 C CA . LYS A 1 650 ? 10.597 11.546 -3.248 1.00 87.50 650 LYS A CA 1
ATOM 5093 C C . LYS A 1 650 ? 10.203 11.062 -4.634 1.00 87.50 650 LYS A C 1
ATOM 5095 O O . LYS A 1 650 ? 9.561 11.837 -5.332 1.00 87.50 650 LYS A O 1
ATOM 5100 N N . LEU A 1 651 ? 10.488 9.800 -4.957 1.00 88.00 651 LEU A N 1
ATOM 5101 C CA . LEU A 1 651 ? 10.102 9.172 -6.223 1.00 88.00 651 LEU A CA 1
ATOM 5102 C C . LEU A 1 651 ? 8.576 9.170 -6.433 1.00 88.00 651 LEU A C 1
ATOM 5104 O O . LEU A 1 651 ? 8.102 9.401 -7.539 1.00 88.00 651 LEU A O 1
ATOM 5108 N N . VAL A 1 652 ? 7.799 8.921 -5.373 1.00 83.75 652 VAL A N 1
ATOM 5109 C CA . VAL A 1 652 ? 6.328 8.842 -5.435 1.00 83.75 652 VAL A CA 1
ATOM 5110 C C . VAL A 1 652 ? 5.657 10.215 -5.553 1.00 83.75 652 VAL A C 1
ATOM 5112 O O . VAL A 1 652 ? 4.697 10.355 -6.305 1.00 83.75 652 VAL A O 1
ATOM 5115 N N . ASN A 1 653 ? 6.132 11.227 -4.821 1.00 75.25 653 ASN A N 1
ATOM 5116 C CA . ASN A 1 653 ? 5.478 12.544 -4.738 1.00 75.25 653 ASN A CA 1
ATOM 5117 C C . ASN A 1 653 ? 6.209 13.639 -5.548 1.00 75.25 653 ASN A C 1
ATOM 5119 O O . ASN A 1 653 ? 5.969 14.831 -5.342 1.00 75.25 653 ASN A O 1
ATOM 5123 N N . GLY A 1 654 ? 7.167 13.261 -6.396 1.00 61.03 654 GLY A N 1
ATOM 5124 C CA . GLY A 1 654 ? 8.200 14.159 -6.904 1.00 61.03 654 GLY A CA 1
ATOM 5125 C C . GLY A 1 654 ? 7.954 14.769 -8.277 1.00 61.03 654 GLY A C 1
ATOM 5126 O O . GLY A 1 654 ? 7.921 14.066 -9.281 1.00 61.03 654 GLY A O 1
ATOM 5127 N N . LEU A 1 655 ? 7.959 16.104 -8.331 1.00 59.22 655 LEU A N 1
ATOM 5128 C CA . LEU A 1 655 ? 8.514 16.832 -9.473 1.00 59.22 655 LEU A CA 1
ATOM 5129 C C . LEU A 1 655 ? 9.615 17.772 -8.964 1.00 59.22 655 LEU A C 1
ATOM 5131 O O . LEU A 1 655 ? 9.344 18.795 -8.334 1.00 59.22 655 LEU A O 1
ATOM 5135 N N . HIS A 1 656 ? 10.867 17.396 -9.218 1.00 69.50 656 HIS A N 1
ATOM 5136 C CA . HIS A 1 656 ? 12.075 17.971 -8.625 1.00 69.50 656 HIS A CA 1
ATOM 5137 C C . HIS A 1 656 ? 13.013 18.531 -9.702 1.00 69.50 656 HIS A C 1
ATOM 5139 O O . HIS A 1 656 ? 13.012 18.104 -10.855 1.00 69.50 656 HIS A O 1
ATOM 5145 N N . LYS A 1 657 ? 13.864 19.491 -9.324 1.00 68.38 657 LYS A N 1
ATOM 5146 C CA . LYS A 1 657 ? 14.929 20.026 -10.188 1.00 68.38 657 LYS A CA 1
ATOM 5147 C C . LYS A 1 657 ? 16.290 19.670 -9.603 1.00 68.38 657 LYS A C 1
ATOM 5149 O O . LYS A 1 657 ? 16.650 20.180 -8.545 1.00 68.38 657 LYS A O 1
ATOM 5154 N N . TYR A 1 658 ? 17.048 18.831 -10.303 1.00 70.69 658 TYR A N 1
ATOM 5155 C CA . TYR A 1 658 ? 18.368 18.378 -9.859 1.00 70.69 658 TYR A CA 1
ATOM 5156 C C . TYR A 1 658 ? 19.487 19.272 -10.387 1.00 70.69 658 TYR A C 1
ATOM 5158 O O . TYR A 1 658 ? 19.449 19.732 -11.530 1.00 70.69 658 TYR A O 1
ATOM 5166 N N . GLN A 1 659 ? 20.495 19.485 -9.543 1.00 73.81 659 GLN A N 1
ATOM 5167 C CA . GLN A 1 659 ? 21.824 19.980 -9.894 1.00 73.81 659 GLN A CA 1
ATOM 5168 C C . GLN A 1 659 ? 22.836 19.162 -9.068 1.00 73.81 659 GLN A C 1
ATOM 5170 O O . GLN A 1 659 ? 22.751 19.213 -7.840 1.00 73.81 659 GLN A O 1
ATOM 5175 N N . PRO A 1 660 ? 23.758 18.393 -9.685 1.00 79.94 660 PRO A N 1
ATOM 5176 C CA . PRO A 1 660 ? 23.918 18.167 -11.128 1.00 79.94 660 PRO A CA 1
ATOM 5177 C C . PRO A 1 660 ? 22.688 17.505 -11.776 1.00 79.94 660 PRO A C 1
ATOM 5179 O O . PRO A 1 660 ? 21.825 16.965 -11.095 1.00 79.94 660 PRO A O 1
ATOM 5182 N N . THR A 1 661 ? 22.598 17.541 -13.106 1.00 83.44 661 THR A N 1
ATOM 5183 C CA . THR A 1 661 ? 21.460 17.001 -13.879 1.00 83.44 661 THR A CA 1
ATOM 5184 C C . THR A 1 661 ? 21.527 15.490 -14.136 1.00 83.44 661 THR A C 1
ATOM 5186 O O . THR A 1 661 ? 20.743 14.979 -14.929 1.00 83.44 661 THR A O 1
ATOM 5189 N N . ALA A 1 662 ? 22.451 14.762 -13.505 1.00 86.00 662 ALA A N 1
ATOM 5190 C CA . ALA A 1 662 ? 22.548 13.307 -13.601 1.00 86.00 662 ALA A CA 1
ATOM 5191 C C . ALA A 1 662 ? 23.181 12.694 -12.345 1.00 86.00 662 ALA A C 1
ATOM 5193 O O . ALA A 1 662 ? 23.893 13.374 -11.603 1.00 86.00 662 ALA A O 1
ATOM 5194 N N . SER A 1 663 ? 22.930 11.402 -12.138 1.00 90.19 663 SER A N 1
ATOM 5195 C CA . SER A 1 663 ? 23.430 10.600 -11.023 1.00 90.19 663 SER A CA 1
ATOM 5196 C C . SER A 1 663 ? 23.788 9.179 -11.470 1.00 90.19 663 SER A C 1
ATOM 5198 O O . SER A 1 663 ? 23.353 8.716 -12.528 1.00 90.19 663 SER A O 1
ATOM 5200 N N . ALA A 1 664 ? 24.584 8.485 -10.658 1.00 90.75 664 ALA A N 1
ATOM 5201 C CA . ALA A 1 664 ? 25.004 7.106 -10.884 1.00 90.75 664 ALA A CA 1
ATOM 5202 C C . ALA A 1 664 ? 25.121 6.344 -9.554 1.00 90.75 664 ALA A C 1
ATOM 5204 O O . ALA A 1 664 ? 25.380 6.949 -8.511 1.00 90.75 664 ALA A O 1
ATOM 5205 N N . SER A 1 665 ? 24.970 5.018 -9.580 1.00 89.69 665 SER A N 1
ATOM 5206 C CA . SER A 1 665 ? 25.152 4.179 -8.393 1.00 89.69 665 SER A CA 1
ATOM 5207 C C . SER A 1 665 ? 26.623 4.075 -7.974 1.00 89.69 665 SER A C 1
ATOM 5209 O O . SER A 1 665 ? 27.522 3.829 -8.787 1.00 89.69 665 SER A O 1
ATOM 5211 N N . GLY A 1 666 ? 26.866 4.223 -6.669 1.00 82.56 666 GLY A N 1
ATOM 5212 C CA . GLY A 1 666 ? 28.150 3.877 -6.058 1.00 82.56 666 GLY A CA 1
ATOM 5213 C C . GLY A 1 666 ? 28.408 2.369 -6.112 1.00 82.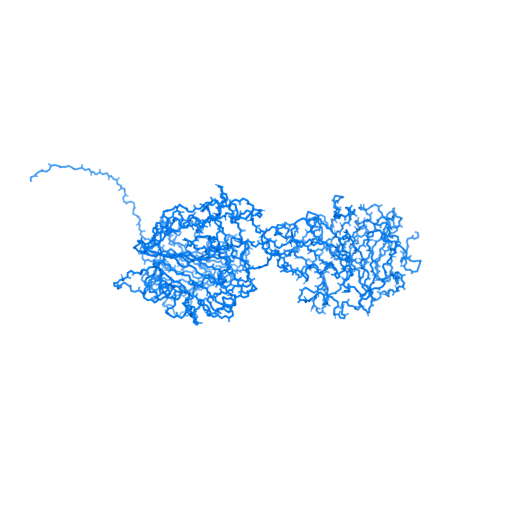56 666 GLY A C 1
ATOM 5214 O O . GLY A 1 666 ? 27.480 1.575 -6.249 1.00 82.56 666 GLY A O 1
ATOM 5215 N N . ASP A 1 667 ? 29.671 1.972 -5.991 1.00 78.00 667 ASP A N 1
ATOM 5216 C CA . ASP A 1 667 ? 30.131 0.591 -6.229 1.00 78.00 667 ASP A CA 1
ATOM 5217 C C . ASP A 1 667 ? 29.638 -0.429 -5.189 1.00 78.00 667 ASP A C 1
ATOM 5219 O O . ASP A 1 667 ? 29.702 -1.630 -5.421 1.00 78.00 667 ASP A O 1
ATOM 5223 N N . GLY A 1 668 ? 29.096 0.042 -4.060 1.00 74.06 668 GLY A N 1
ATOM 5224 C CA . GLY A 1 668 ? 28.431 -0.794 -3.056 1.00 74.06 668 GLY A CA 1
ATOM 5225 C C . GLY A 1 668 ? 26.996 -1.213 -3.408 1.00 74.06 668 GLY A C 1
ATOM 5226 O O . GLY A 1 668 ? 26.389 -1.960 -2.642 1.00 74.06 668 GLY A O 1
ATOM 5227 N N . VAL A 1 669 ? 26.426 -0.743 -4.527 1.00 82.69 669 VAL A N 1
ATOM 5228 C CA . VAL A 1 669 ? 25.121 -1.226 -5.006 1.00 82.69 669 VAL A CA 1
ATOM 5229 C C . VAL A 1 669 ? 25.336 -2.515 -5.799 1.00 82.69 669 VAL A C 1
ATOM 5231 O O . VAL A 1 669 ? 25.856 -2.500 -6.912 1.00 82.69 669 VAL A O 1
ATOM 5234 N N . ALA A 1 670 ? 24.904 -3.625 -5.210 1.00 84.12 670 ALA A N 1
ATOM 5235 C CA . ALA A 1 670 ? 24.932 -4.962 -5.789 1.00 84.12 670 ALA A CA 1
ATOM 5236 C C . ALA A 1 670 ? 23.542 -5.609 -5.702 1.00 84.12 670 ALA A C 1
ATOM 5238 O O . ALA A 1 670 ? 22.703 -5.190 -4.895 1.00 84.12 670 ALA A O 1
ATOM 5239 N N . THR A 1 671 ? 23.306 -6.629 -6.520 1.00 84.69 671 THR A N 1
ATOM 5240 C CA . THR A 1 671 ? 22.175 -7.556 -6.365 1.00 84.69 671 THR A CA 1
ATOM 5241 C C . THR A 1 671 ? 22.362 -8.472 -5.143 1.00 84.69 671 THR A C 1
ATOM 5243 O O . THR A 1 671 ? 23.300 -8.300 -4.358 1.00 84.69 671 THR A O 1
ATOM 5246 N N . LEU A 1 672 ? 21.412 -9.373 -4.884 1.00 80.94 672 LEU A N 1
ATOM 5247 C CA . LEU A 1 672 ? 21.243 -9.988 -3.568 1.00 80.94 672 LEU A CA 1
ATOM 5248 C C . LEU A 1 672 ? 22.043 -11.280 -3.336 1.00 80.94 672 LEU A C 1
ATOM 5250 O O . LEU A 1 672 ? 22.647 -11.416 -2.272 1.00 80.94 672 LEU A O 1
ATOM 5254 N N . THR A 1 673 ? 21.982 -12.281 -4.220 1.00 67.75 673 THR A N 1
ATOM 5255 C CA . THR A 1 673 ? 22.522 -13.632 -3.944 1.00 67.75 673 THR A CA 1
ATOM 5256 C C . THR A 1 673 ? 22.681 -14.477 -5.223 1.00 67.75 673 THR A C 1
ATOM 5258 O O . THR A 1 673 ? 21.675 -14.944 -5.756 1.00 67.75 673 THR A O 1
ATOM 5261 N N . PRO A 1 674 ? 23.920 -14.795 -5.654 1.00 64.44 674 PRO A N 1
ATOM 5262 C CA . PRO A 1 674 ? 25.185 -14.212 -5.196 1.00 64.44 674 PRO A CA 1
ATOM 5263 C C . PRO A 1 674 ? 25.281 -12.730 -5.615 1.00 64.44 674 PRO A C 1
ATOM 5265 O O . PRO A 1 674 ? 24.869 -12.421 -6.727 1.00 64.44 674 PRO A O 1
ATOM 5268 N N . PRO A 1 675 ? 25.834 -11.818 -4.790 1.00 67.81 675 PRO A N 1
ATOM 5269 C CA . PRO A 1 675 ? 25.868 -10.393 -5.126 1.00 67.81 675 PRO A CA 1
ATOM 5270 C C . PRO A 1 675 ? 26.611 -10.086 -6.435 1.00 67.81 675 PRO A C 1
ATOM 5272 O O . PRO A 1 675 ? 27.839 -10.172 -6.505 1.00 67.81 675 PRO A O 1
ATOM 5275 N N . GLY A 1 676 ? 25.860 -9.703 -7.464 1.00 74.81 676 GLY A N 1
ATOM 5276 C CA . GLY A 1 676 ? 26.363 -9.236 -8.750 1.00 74.81 676 GLY A CA 1
ATOM 5277 C C . GLY A 1 676 ? 26.551 -7.719 -8.773 1.00 74.81 676 GLY A C 1
ATOM 5278 O O . GLY A 1 676 ? 25.740 -6.954 -8.244 1.00 74.81 676 GLY A O 1
ATOM 5279 N N . THR A 1 677 ? 27.627 -7.258 -9.410 1.00 84.00 677 THR A N 1
ATOM 5280 C CA . THR A 1 677 ? 27.888 -5.824 -9.589 1.00 84.00 677 THR A CA 1
ATOM 5281 C C . THR A 1 677 ? 26.872 -5.213 -10.552 1.00 84.00 677 THR A C 1
ATOM 5283 O O . THR A 1 677 ? 26.713 -5.687 -11.679 1.00 84.00 677 THR A O 1
ATOM 5286 N N . VAL A 1 678 ? 26.232 -4.113 -10.149 1.00 90.56 678 VAL A N 1
ATOM 5287 C CA . VAL A 1 678 ? 25.334 -3.335 -11.015 1.00 90.56 678 VAL A CA 1
ATOM 5288 C C . VAL A 1 678 ? 25.770 -1.878 -11.107 1.00 90.56 678 VAL A C 1
ATOM 5290 O O . VAL A 1 678 ? 26.317 -1.301 -10.165 1.00 90.56 678 VAL A O 1
ATOM 5293 N N . LYS A 1 679 ? 25.497 -1.253 -12.253 1.00 92.25 679 LYS A N 1
ATOM 5294 C CA . LYS A 1 679 ? 25.680 0.187 -12.456 1.00 92.25 679 LYS A CA 1
ATOM 5295 C C . LYS A 1 679 ? 24.407 0.795 -13.012 1.00 92.25 679 LYS A C 1
ATOM 5297 O O . LYS A 1 679 ? 23.935 0.407 -14.073 1.00 92.25 679 LYS A O 1
ATOM 5302 N N . ILE A 1 680 ? 23.840 1.734 -12.268 1.00 94.06 680 ILE A N 1
ATOM 5303 C CA . ILE A 1 680 ? 22.556 2.355 -12.583 1.00 94.06 680 ILE A CA 1
ATOM 5304 C C . ILE A 1 680 ? 22.799 3.844 -12.748 1.00 94.06 680 ILE A C 1
ATOM 5306 O O . ILE A 1 680 ? 23.352 4.486 -11.857 1.00 94.06 680 ILE A O 1
ATOM 5310 N N . PHE A 1 681 ? 22.398 4.376 -13.893 1.00 93.31 681 PHE A N 1
ATOM 5311 C CA . PHE A 1 681 ? 22.547 5.774 -14.270 1.00 93.31 681 PHE A CA 1
ATOM 5312 C C . PHE A 1 681 ? 21.171 6.394 -14.438 1.00 93.31 681 PHE A C 1
ATOM 5314 O O . PHE A 1 681 ? 20.264 5.742 -14.958 1.00 93.31 681 PHE A O 1
ATOM 5321 N N . ALA A 1 682 ? 21.036 7.663 -14.066 1.00 91.12 682 ALA A N 1
ATOM 5322 C CA . ALA A 1 682 ? 19.868 8.443 -14.434 1.00 91.12 682 ALA A CA 1
ATOM 5323 C C . ALA A 1 682 ? 20.217 9.904 -14.723 1.00 91.12 682 ALA A C 1
ATOM 5325 O O . ALA A 1 682 ? 21.121 10.471 -14.107 1.00 91.12 682 ALA A O 1
ATOM 5326 N N . SER A 1 683 ? 19.486 10.527 -15.645 1.00 88.62 683 SER A N 1
ATOM 5327 C CA . SER A 1 683 ? 19.584 11.957 -15.950 1.00 88.62 683 SER A CA 1
ATOM 5328 C C . SER A 1 683 ? 18.218 12.625 -15.927 1.00 88.62 683 SER A C 1
ATOM 5330 O O . SER A 1 683 ? 17.215 12.011 -16.284 1.00 88.62 683 SER A O 1
ATOM 5332 N N . ALA A 1 684 ? 18.202 13.894 -15.525 1.00 84.25 684 ALA A N 1
ATOM 5333 C CA . ALA A 1 684 ? 17.005 14.711 -15.423 1.00 84.25 684 ALA A CA 1
ATOM 5334 C C . ALA A 1 684 ? 16.587 15.324 -16.768 1.00 84.25 684 ALA A C 1
ATOM 5336 O O . ALA A 1 684 ? 17.463 15.640 -17.579 1.00 84.25 684 ALA A O 1
ATOM 5337 N N . PRO A 1 685 ? 15.275 15.554 -16.992 1.00 77.88 685 PRO A N 1
ATOM 5338 C CA . PRO A 1 685 ? 14.791 16.307 -18.143 1.00 77.88 685 PRO A CA 1
ATOM 5339 C C . PRO A 1 685 ? 15.471 17.677 -18.244 1.00 77.88 685 PRO A C 1
ATOM 5341 O O . PRO A 1 685 ? 15.602 18.400 -17.252 1.00 77.88 685 PRO A O 1
ATOM 5344 N N . VAL A 1 686 ? 15.877 18.055 -19.455 1.00 72.31 686 VAL A N 1
ATOM 5345 C CA . VAL A 1 686 ? 16.650 19.275 -19.723 1.00 72.31 686 VAL A CA 1
ATOM 5346 C C . VAL A 1 686 ? 16.081 20.028 -20.922 1.00 72.31 686 VAL A C 1
ATOM 5348 O O . VAL A 1 686 ? 15.607 19.446 -21.890 1.00 72.31 686 VAL A O 1
ATOM 5351 N N . ALA A 1 687 ? 16.153 21.362 -20.881 1.00 59.03 687 ALA A N 1
ATOM 5352 C CA . ALA A 1 687 ? 15.630 22.224 -21.948 1.00 59.03 687 ALA A CA 1
ATOM 5353 C C . ALA A 1 687 ? 16.432 22.152 -23.270 1.00 59.03 687 ALA A C 1
ATOM 5355 O O . ALA A 1 687 ? 16.062 22.786 -24.255 1.00 59.03 687 ALA A O 1
ATOM 5356 N N . TYR A 1 688 ? 17.534 21.400 -23.288 1.00 66.12 688 TYR A N 1
ATOM 5357 C CA . TYR A 1 688 ? 18.417 21.169 -24.427 1.00 66.12 688 TYR A CA 1
ATOM 5358 C C . TYR A 1 688 ? 18.659 19.664 -24.593 1.00 66.12 688 TYR A C 1
ATOM 5360 O O . TYR A 1 688 ? 18.592 18.915 -23.625 1.00 66.12 688 TYR A O 1
ATOM 5368 N N . SER A 1 689 ? 18.974 19.218 -25.810 1.00 72.56 689 SER A N 1
ATOM 5369 C CA . SER A 1 689 ? 19.277 17.806 -26.082 1.00 72.56 689 SER A CA 1
ATOM 5370 C C . SER A 1 689 ? 20.586 17.382 -25.399 1.00 72.56 689 SER A C 1
ATOM 5372 O O . SER A 1 689 ? 21.651 17.879 -25.764 1.00 72.56 689 SER A O 1
ATOM 5374 N N . SER A 1 690 ? 20.526 16.438 -24.459 1.00 79.06 690 SER A N 1
ATOM 5375 C CA . SER A 1 690 ? 21.674 15.865 -23.748 1.00 79.06 690 SER A CA 1
ATOM 5376 C C . SER A 1 690 ? 21.703 14.343 -23.905 1.00 79.06 690 SER A C 1
ATOM 5378 O O . SER A 1 690 ? 20.812 13.640 -23.441 1.00 79.06 690 SER A O 1
ATOM 5380 N N . ASP A 1 691 ? 22.736 13.820 -24.564 1.00 86.81 691 ASP A N 1
ATOM 5381 C CA . ASP A 1 691 ? 22.936 12.375 -24.703 1.00 86.81 691 ASP A CA 1
ATOM 5382 C C . ASP A 1 691 ? 23.557 11.803 -23.421 1.00 86.81 691 ASP A C 1
ATOM 5384 O O . ASP A 1 691 ? 24.731 12.051 -23.130 1.00 86.81 691 ASP A O 1
ATOM 5388 N N . VAL A 1 692 ? 22.777 11.024 -22.664 1.00 89.38 692 VAL A N 1
ATOM 5389 C CA . VAL A 1 692 ? 23.208 10.413 -21.396 1.00 89.38 692 VAL A CA 1
ATOM 5390 C C . VAL A 1 692 ? 24.455 9.531 -21.559 1.00 89.38 692 VAL A C 1
ATOM 5392 O O . VAL A 1 692 ? 25.310 9.504 -20.667 1.00 89.38 692 VAL A O 1
ATOM 5395 N N . TYR A 1 693 ? 24.623 8.883 -22.718 1.00 91.69 693 TYR A N 1
ATOM 5396 C CA . TYR A 1 693 ? 25.771 8.021 -22.990 1.00 91.69 693 TYR A CA 1
ATOM 5397 C C . TYR A 1 693 ? 27.058 8.822 -23.126 1.00 91.69 693 TYR A C 1
ATOM 5399 O O . TYR A 1 693 ? 28.021 8.576 -22.399 1.00 91.69 693 TYR A O 1
ATOM 5407 N N . LEU A 1 694 ? 27.052 9.806 -24.028 1.00 88.81 694 LEU A N 1
ATOM 5408 C CA . LEU A 1 694 ? 28.199 10.667 -24.307 1.00 88.81 694 LEU A CA 1
ATOM 5409 C C . LEU A 1 694 ? 28.535 11.593 -23.131 1.00 88.81 694 LEU A C 1
ATOM 5411 O O . LEU A 1 694 ? 29.708 11.853 -22.857 1.00 88.81 694 LEU A O 1
ATOM 5415 N N . ASN A 1 695 ? 27.522 12.108 -22.431 1.00 86.38 695 ASN A N 1
ATOM 5416 C CA . ASN A 1 695 ? 27.738 13.094 -21.379 1.00 86.38 695 ASN A CA 1
ATOM 5417 C C . ASN A 1 695 ? 28.124 12.479 -20.033 1.00 86.38 695 ASN A C 1
ATOM 5419 O O . ASN A 1 695 ? 28.913 13.116 -19.330 1.00 86.38 695 ASN A O 1
ATOM 5423 N N . TYR A 1 696 ? 27.655 11.267 -19.711 1.00 88.31 696 TYR A N 1
ATOM 5424 C CA . TYR A 1 696 ? 27.870 10.645 -18.400 1.00 88.31 696 TYR A CA 1
ATOM 5425 C C . TYR A 1 696 ? 28.388 9.202 -18.480 1.00 88.31 696 TYR A C 1
ATOM 5427 O O . TYR A 1 696 ? 29.464 8.931 -17.951 1.00 88.31 696 TYR A O 1
ATOM 5435 N N . ILE A 1 697 ? 27.677 8.280 -19.142 1.00 91.62 697 ILE A N 1
ATOM 5436 C CA . ILE A 1 697 ? 27.930 6.831 -18.989 1.00 91.62 697 ILE A CA 1
ATOM 5437 C C . ILE A 1 697 ? 29.347 6.439 -19.428 1.00 91.62 697 ILE A C 1
ATOM 5439 O O . ILE A 1 697 ? 30.055 5.806 -18.646 1.00 91.62 697 ILE A O 1
ATOM 5443 N N . VAL A 1 698 ? 29.813 6.867 -20.611 1.00 92.12 698 VAL A N 1
ATOM 5444 C CA . VAL A 1 698 ? 31.178 6.517 -21.070 1.00 92.12 698 VAL A CA 1
ATOM 5445 C C . VAL A 1 698 ? 32.274 7.068 -20.157 1.00 92.12 698 VAL A C 1
ATOM 5447 O O . VAL A 1 698 ? 33.335 6.464 -20.050 1.00 92.12 698 VAL A O 1
ATOM 5450 N N . LYS A 1 699 ? 32.019 8.198 -19.483 1.00 90.38 699 LYS A N 1
ATOM 5451 C CA . LYS A 1 699 ? 32.985 8.877 -18.604 1.00 90.38 699 LYS A CA 1
ATOM 5452 C C . LYS A 1 699 ? 33.025 8.279 -17.199 1.00 90.38 699 LYS A C 1
ATOM 5454 O O . LYS A 1 699 ? 34.059 8.351 -16.558 1.00 90.38 699 LYS A O 1
ATOM 5459 N N . ILE A 1 700 ? 31.912 7.718 -16.722 1.00 89.81 700 ILE A N 1
ATOM 5460 C CA . ILE A 1 700 ? 31.817 7.092 -15.392 1.00 89.81 700 ILE A CA 1
ATOM 5461 C C . ILE A 1 700 ? 32.206 5.605 -15.449 1.00 89.81 700 ILE A C 1
ATOM 5463 O O . ILE A 1 700 ? 32.738 5.079 -14.479 1.00 89.81 700 ILE A O 1
ATOM 5467 N N . LEU A 1 701 ? 31.964 4.925 -16.577 1.00 89.19 701 LEU A N 1
ATOM 5468 C CA . LEU A 1 701 ? 32.445 3.557 -16.813 1.00 89.19 701 LEU A CA 1
ATOM 5469 C C . LEU A 1 701 ? 33.871 3.498 -17.385 1.00 89.19 701 LEU A C 1
ATOM 5471 O O . LEU A 1 701 ? 34.420 2.404 -17.482 1.00 89.19 701 LEU A O 1
ATOM 5475 N N . GLU A 1 702 ? 34.417 4.635 -17.833 1.00 91.44 702 GLU A N 1
ATOM 5476 C CA . GLU A 1 702 ? 35.676 4.763 -18.595 1.00 91.44 702 GLU A CA 1
ATOM 5477 C C . GLU A 1 702 ? 35.770 3.819 -19.814 1.00 91.44 702 GLU A C 1
ATOM 5479 O O . GLU A 1 702 ? 36.848 3.421 -20.254 1.00 91.44 702 GLU A O 1
ATOM 5484 N N . LYS A 1 703 ? 34.614 3.477 -20.400 1.00 91.50 703 LYS A N 1
ATOM 5485 C CA . LYS A 1 703 ? 34.463 2.497 -21.486 1.00 91.50 703 LYS A CA 1
ATOM 5486 C C . LYS A 1 703 ? 33.755 3.107 -22.691 1.00 91.50 703 LYS A C 1
ATOM 5488 O O . LYS A 1 703 ? 32.763 3.821 -22.557 1.00 91.50 703 LYS A O 1
ATOM 5493 N N . SER A 1 704 ? 34.233 2.768 -23.889 1.00 93.75 704 SER A N 1
ATOM 5494 C CA . SER A 1 704 ? 33.496 3.028 -25.134 1.00 93.75 704 SER A CA 1
ATOM 5495 C C . SER A 1 704 ? 32.255 2.134 -25.202 1.00 93.75 704 SER A C 1
ATOM 5497 O O . SER A 1 704 ? 32.358 0.946 -24.902 1.00 93.75 704 SER A O 1
ATOM 5499 N N . MET A 1 705 ? 31.111 2.667 -25.635 1.00 94.62 705 MET A N 1
ATOM 5500 C CA . MET A 1 705 ? 29.814 1.968 -25.625 1.00 94.62 705 MET A CA 1
ATOM 5501 C C . MET A 1 705 ? 29.227 1.810 -27.033 1.00 94.62 705 MET A C 1
ATOM 5503 O O . MET A 1 705 ? 29.353 2.697 -27.877 1.00 94.62 705 MET A O 1
ATOM 5507 N N . GLN A 1 706 ? 28.538 0.693 -27.260 1.00 95.75 706 GLN A N 1
ATOM 5508 C CA . GLN A 1 706 ? 27.702 0.435 -28.432 1.00 95.75 706 GLN A CA 1
ATOM 5509 C C . GLN A 1 706 ? 26.241 0.390 -27.968 1.00 95.75 706 GLN A C 1
ATOM 5511 O O . GLN A 1 706 ? 25.903 -0.353 -27.042 1.00 95.75 706 GLN A O 1
ATOM 5516 N N . VAL A 1 707 ? 25.392 1.230 -28.561 1.00 96.44 707 VAL A N 1
ATOM 5517 C CA . VAL A 1 707 ? 24.046 1.527 -28.049 1.00 96.44 707 VAL A CA 1
ATOM 5518 C C . VAL A 1 707 ? 22.992 1.190 -29.093 1.00 96.44 707 VAL A C 1
ATOM 5520 O O . VAL A 1 707 ? 22.977 1.774 -30.176 1.00 96.44 707 VAL A O 1
ATOM 5523 N N . TYR A 1 708 ? 22.084 0.278 -28.754 1.00 97.31 708 TYR A N 1
ATOM 5524 C CA . TYR A 1 708 ? 20.932 -0.055 -29.576 1.00 97.31 708 TYR A CA 1
ATOM 5525 C C . TYR A 1 708 ? 19.839 1.003 -29.460 1.00 97.31 708 TYR A C 1
ATOM 5527 O O . TYR A 1 708 ? 19.315 1.300 -28.384 1.00 97.31 708 TYR A O 1
ATOM 5535 N N . THR A 1 709 ? 19.481 1.579 -30.600 1.00 95.81 709 THR A N 1
ATOM 5536 C CA . THR A 1 709 ? 18.302 2.424 -30.769 1.00 95.81 709 THR A CA 1
ATOM 5537 C C . THR A 1 709 ? 17.762 2.154 -32.172 1.00 95.81 709 THR A C 1
ATOM 5539 O O . THR A 1 709 ? 18.373 2.622 -33.134 1.00 95.81 709 THR A O 1
ATOM 5542 N N . PRO A 1 710 ? 16.657 1.397 -32.316 1.00 94.62 710 PRO A N 1
ATOM 5543 C CA . PRO A 1 710 ? 16.098 1.072 -33.618 1.00 94.62 710 PRO A CA 1
ATOM 5544 C C . PRO A 1 710 ? 15.742 2.350 -34.379 1.00 94.62 710 PRO A C 1
ATOM 5546 O O . PRO A 1 710 ? 15.009 3.211 -33.884 1.00 94.62 710 PRO A O 1
ATOM 5549 N N . GLY A 1 711 ? 16.288 2.479 -35.585 1.00 94.38 711 GLY A N 1
ATOM 5550 C CA . GLY A 1 711 ? 16.132 3.659 -36.420 1.00 94.38 711 GLY A CA 1
ATOM 5551 C C . GLY A 1 711 ? 17.108 3.663 -37.590 1.00 94.38 711 GLY A C 1
ATOM 5552 O O . GLY A 1 711 ? 17.454 2.626 -38.143 1.00 94.38 711 GLY A O 1
ATOM 5553 N N . THR A 1 712 ? 17.557 4.850 -37.979 1.00 92.62 712 THR A N 1
ATOM 5554 C CA . THR A 1 712 ? 18.559 5.064 -39.029 1.00 92.62 712 THR A CA 1
ATOM 5555 C C . THR A 1 712 ? 19.560 6.128 -38.576 1.00 92.62 712 THR A C 1
ATOM 5557 O O . THR A 1 712 ? 19.327 6.855 -37.609 1.00 92.62 712 THR A O 1
ATOM 5560 N N . THR A 1 713 ? 20.636 6.315 -39.340 1.00 91.12 713 THR A N 1
ATOM 5561 C CA . THR A 1 713 ? 21.592 7.426 -39.163 1.00 91.12 713 THR A CA 1
ATOM 5562 C C . THR A 1 713 ? 20.975 8.828 -39.315 1.00 91.12 713 THR A C 1
ATOM 5564 O O . THR A 1 713 ? 21.657 9.820 -39.057 1.00 91.12 713 THR A O 1
ATOM 5567 N N . THR A 1 714 ? 19.702 8.935 -39.724 1.00 89.81 714 THR A N 1
ATOM 5568 C CA . THR A 1 714 ? 18.947 10.197 -39.800 1.00 89.81 714 THR A CA 1
ATOM 5569 C C . THR A 1 714 ? 17.940 10.390 -38.662 1.00 89.81 714 THR A C 1
ATOM 5571 O O . THR A 1 714 ? 17.570 11.533 -38.398 1.00 89.81 714 THR A O 1
ATOM 5574 N N . THR A 1 715 ? 17.508 9.327 -37.967 1.00 90.69 715 THR A N 1
ATOM 5575 C CA . THR A 1 715 ? 16.593 9.423 -36.807 1.00 90.69 715 THR A CA 1
ATOM 5576 C C . THR A 1 715 ? 17.310 9.326 -35.457 1.00 90.69 715 THR A C 1
ATOM 5578 O O . THR A 1 715 ? 16.816 9.853 -34.456 1.00 90.69 715 THR A O 1
ATOM 5581 N N . VAL A 1 716 ? 18.480 8.686 -35.426 1.00 93.31 716 VAL A N 1
ATOM 5582 C CA . VAL A 1 716 ? 19.321 8.509 -34.237 1.00 93.31 716 VAL A CA 1
ATOM 5583 C C . VAL A 1 716 ? 20.425 9.575 -34.209 1.00 93.31 716 VAL A C 1
ATOM 5585 O O . VAL A 1 716 ? 20.962 9.981 -35.240 1.00 93.31 716 VAL A O 1
ATOM 5588 N N . LEU A 1 717 ? 20.765 10.057 -33.013 1.00 92.12 717 LEU A N 1
ATOM 5589 C CA . LEU A 1 717 ? 21.855 10.993 -32.764 1.00 92.12 717 LEU A CA 1
ATOM 5590 C C . LEU A 1 717 ? 23.177 10.411 -33.269 1.00 92.12 717 LEU A C 1
ATOM 5592 O O . LEU A 1 717 ? 23.475 9.225 -33.096 1.00 92.12 717 LEU A O 1
ATOM 5596 N N . ARG A 1 718 ? 24.006 11.272 -33.861 1.00 91.62 718 ARG A N 1
ATOM 5597 C CA . ARG A 1 718 ? 25.292 10.874 -34.446 1.00 91.62 718 ARG A CA 1
ATOM 5598 C C . ARG A 1 718 ? 26.156 10.118 -33.428 1.00 91.62 718 ARG A C 1
ATOM 5600 O O . ARG A 1 718 ? 26.181 10.453 -32.239 1.00 91.62 718 ARG A O 1
ATOM 5607 N N . LYS A 1 719 ? 26.867 9.098 -33.908 1.00 92.81 719 LYS A N 1
ATOM 5608 C CA . LYS A 1 719 ? 27.972 8.459 -33.184 1.00 92.81 719 LYS A CA 1
ATOM 5609 C C . LYS A 1 719 ? 29.014 9.496 -32.750 1.00 92.81 719 LYS A C 1
ATOM 5611 O O . LYS A 1 719 ? 29.238 10.486 -33.450 1.00 92.81 719 LYS A O 1
ATOM 5616 N N . SER A 1 720 ? 29.660 9.259 -31.613 1.00 93.25 720 SER A N 1
ATOM 5617 C CA . SER A 1 720 ? 30.783 10.068 -31.137 1.00 93.25 720 SER A CA 1
ATOM 5618 C C . SER A 1 720 ? 32.079 9.283 -31.272 1.00 93.25 720 SER A C 1
ATOM 5620 O O . SER A 1 720 ? 32.246 8.239 -30.644 1.00 93.25 720 SER A O 1
ATOM 5622 N N . CYS A 1 721 ? 32.992 9.801 -32.091 1.00 91.31 721 CYS A N 1
ATOM 5623 C CA . CYS A 1 721 ? 34.268 9.160 -32.420 1.00 91.31 721 CYS A CA 1
ATOM 5624 C C . CYS A 1 721 ? 35.490 9.977 -31.969 1.00 91.31 721 CYS A C 1
ATOM 5626 O O . CYS A 1 721 ? 36.619 9.588 -32.258 1.00 91.31 721 CYS A O 1
ATOM 5628 N N . ALA A 1 722 ? 35.266 11.114 -31.303 1.00 85.69 722 ALA A N 1
ATOM 5629 C CA . ALA A 1 722 ? 36.310 12.033 -30.867 1.00 85.69 722 ALA A CA 1
ATOM 5630 C C . ALA A 1 722 ? 36.841 11.655 -29.475 1.00 85.69 722 ALA A C 1
ATOM 5632 O O . ALA A 1 722 ? 36.068 11.494 -28.533 1.00 85.69 722 ALA A O 1
ATOM 5633 N N . GLY A 1 723 ? 38.167 11.574 -29.339 1.00 86.06 723 GLY A N 1
ATOM 5634 C CA . GLY A 1 723 ? 38.826 11.172 -28.094 1.00 86.06 723 GLY A CA 1
ATOM 5635 C C . GLY A 1 723 ? 38.866 9.648 -27.874 1.00 86.06 723 GLY A C 1
ATOM 5636 O O . GLY A 1 723 ? 38.530 8.878 -28.775 1.00 86.06 723 GLY A O 1
ATOM 5637 N N . PRO A 1 724 ? 39.314 9.198 -26.685 1.00 86.62 724 PRO A N 1
ATOM 5638 C CA . PRO A 1 724 ? 39.503 7.775 -26.384 1.00 86.62 724 PRO A CA 1
ATOM 5639 C C . PRO A 1 724 ? 38.192 7.018 -26.108 1.00 86.62 724 PRO A C 1
ATOM 5641 O O . PRO A 1 724 ? 38.147 5.798 -26.252 1.00 86.62 724 PRO A O 1
ATOM 5644 N N . LEU A 1 725 ? 37.126 7.726 -25.721 1.00 92.19 725 LEU A N 1
ATOM 5645 C CA . LEU A 1 725 ? 35.836 7.154 -25.334 1.00 92.19 725 LEU A CA 1
ATOM 5646 C C . LEU A 1 725 ? 34.801 7.395 -26.437 1.00 92.19 725 LEU A C 1
ATOM 5648 O O . LEU A 1 725 ? 34.368 8.525 -26.660 1.00 92.19 725 LEU A O 1
ATOM 5652 N N . LYS A 1 726 ? 34.414 6.323 -27.133 1.00 93.56 726 LYS A N 1
ATOM 5653 C CA . LYS A 1 726 ? 33.518 6.355 -28.295 1.00 93.56 726 LYS A CA 1
ATOM 5654 C C . LYS A 1 726 ? 32.090 5.930 -27.928 1.00 93.56 726 LYS A C 1
ATOM 5656 O O . LYS A 1 726 ? 31.890 5.094 -27.046 1.00 93.56 726 LYS A O 1
ATOM 5661 N N . VAL A 1 727 ? 31.102 6.475 -28.639 1.00 95.00 727 VAL A N 1
ATOM 5662 C CA . VAL A 1 727 ? 29.689 6.053 -28.580 1.00 95.00 727 VAL A CA 1
ATOM 5663 C C . VAL A 1 727 ? 29.243 5.686 -29.989 1.00 95.00 727 VAL A C 1
ATOM 5665 O O . VAL A 1 727 ? 29.168 6.559 -30.854 1.00 95.00 727 VAL A O 1
ATOM 5668 N N . GLU A 1 728 ? 28.956 4.409 -30.222 1.00 95.50 728 GLU A N 1
ATOM 5669 C CA . GLU A 1 728 ? 28.544 3.869 -31.524 1.00 95.50 728 GLU A CA 1
ATOM 5670 C C . GLU A 1 728 ? 27.065 3.470 -31.512 1.00 95.50 728 GLU A C 1
ATOM 5672 O O . GLU A 1 728 ? 26.523 3.086 -30.474 1.00 95.50 728 GLU A O 1
ATOM 5677 N N . ASN A 1 729 ? 26.415 3.551 -32.671 1.00 96.50 729 ASN A N 1
ATOM 5678 C CA . ASN A 1 729 ? 24.994 3.245 -32.825 1.00 96.50 729 ASN A CA 1
ATOM 5679 C C . ASN A 1 729 ? 24.789 1.831 -33.373 1.00 96.50 729 ASN A C 1
ATOM 5681 O O . ASN A 1 729 ? 25.364 1.483 -34.401 1.00 96.50 729 ASN A O 1
ATOM 5685 N N . VAL A 1 730 ? 23.888 1.066 -32.760 1.00 97.12 730 VAL A N 1
ATOM 5686 C CA . VAL A 1 730 ? 23.299 -0.143 -33.350 1.00 97.12 730 VAL A CA 1
ATOM 5687 C C . VAL A 1 730 ? 21.859 0.204 -33.735 1.00 97.12 730 VAL A C 1
ATOM 5689 O O . VAL A 1 730 ? 21.046 0.547 -32.879 1.00 97.12 730 VAL A O 1
ATOM 5692 N N . LEU A 1 731 ? 21.559 0.187 -35.032 1.00 95.25 731 LEU A N 1
ATOM 5693 C CA . LEU A 1 731 ? 20.351 0.790 -35.617 1.00 95.25 731 LEU A CA 1
ATOM 5694 C C . LEU A 1 731 ? 19.232 -0.218 -35.917 1.00 95.25 731 LEU A C 1
ATOM 5696 O O . LEU A 1 731 ? 18.084 0.169 -36.132 1.00 95.25 731 LEU A O 1
ATOM 5700 N N . GLY A 1 732 ? 19.558 -1.510 -35.905 1.00 93.12 732 GLY A N 1
ATOM 5701 C CA . GLY A 1 732 ? 18.664 -2.593 -36.310 1.00 93.12 732 GLY A CA 1
ATOM 5702 C C . GLY A 1 732 ? 18.628 -2.840 -37.833 1.00 93.12 732 GLY A C 1
ATOM 5703 O O . GLY A 1 732 ? 19.262 -2.098 -38.585 1.00 93.12 732 GLY A O 1
ATOM 5704 N N . PRO A 1 733 ? 17.898 -3.876 -38.298 1.00 95.50 733 PRO A N 1
ATOM 5705 C CA . PRO A 1 733 ? 17.257 -4.918 -37.487 1.00 95.50 733 PRO A CA 1
ATOM 5706 C C . PRO A 1 733 ? 18.284 -5.741 -36.688 1.00 95.50 733 PRO A C 1
ATOM 5708 O O . PRO A 1 733 ? 19.494 -5.651 -36.917 1.00 95.50 733 PRO A O 1
ATOM 5711 N N . ILE A 1 734 ? 17.806 -6.490 -35.697 1.00 96.50 734 ILE A N 1
ATOM 5712 C CA . ILE A 1 734 ? 18.625 -7.378 -34.857 1.00 96.50 734 ILE A CA 1
ATOM 5713 C C . ILE A 1 734 ? 18.034 -8.786 -34.869 1.00 96.50 734 ILE A C 1
ATOM 5715 O O . ILE A 1 734 ? 16.825 -8.939 -35.015 1.00 96.50 734 ILE A O 1
ATOM 5719 N N . THR A 1 735 ? 18.870 -9.802 -34.668 1.00 95.88 735 THR A N 1
ATOM 5720 C CA . THR A 1 735 ? 18.418 -11.186 -34.481 1.00 95.88 735 THR A CA 1
ATOM 5721 C C . THR A 1 735 ? 18.587 -11.573 -33.018 1.00 95.88 735 THR A C 1
ATOM 5723 O O . THR A 1 735 ? 19.714 -11.693 -32.540 1.00 95.88 735 THR A O 1
ATOM 5726 N N . VAL A 1 736 ? 17.480 -11.772 -32.300 1.00 94.62 736 VAL A N 1
ATOM 5727 C CA . VAL A 1 736 ? 17.503 -12.361 -30.955 1.00 94.62 736 VAL A CA 1
ATOM 5728 C C . VAL A 1 736 ? 17.439 -13.872 -31.129 1.00 94.62 736 VAL A C 1
ATOM 5730 O O . VAL A 1 736 ? 16.422 -14.398 -31.573 1.00 94.62 736 VAL A O 1
ATOM 5733 N N . LYS A 1 737 ? 18.542 -14.552 -30.800 1.00 91.31 737 LYS A N 1
ATOM 5734 C CA . LYS A 1 737 ? 18.767 -15.985 -31.040 1.00 91.31 737 LYS A CA 1
ATOM 5735 C C . LYS A 1 737 ? 18.623 -16.375 -32.519 1.00 91.31 737 LYS A C 1
ATOM 5737 O O . LYS A 1 737 ? 19.609 -16.349 -33.249 1.00 91.31 737 LYS A O 1
ATOM 5742 N N . ASP A 1 738 ? 17.414 -16.723 -32.940 1.00 89.75 738 ASP A N 1
ATOM 5743 C CA . ASP A 1 738 ? 17.013 -17.169 -34.274 1.00 89.75 738 ASP A CA 1
ATOM 5744 C C . ASP A 1 738 ? 15.904 -16.295 -34.900 1.00 89.75 738 ASP A C 1
ATOM 5746 O O . ASP A 1 738 ? 15.607 -16.441 -36.085 1.00 89.75 738 ASP A O 1
ATOM 5750 N N . THR A 1 739 ? 15.334 -15.342 -34.152 1.00 92.81 739 THR A N 1
ATOM 5751 C CA . THR A 1 739 ? 14.255 -14.454 -34.619 1.00 92.81 739 THR A CA 1
ATOM 5752 C C . THR A 1 739 ? 14.775 -13.057 -34.970 1.00 92.81 739 THR A C 1
ATOM 5754 O O . THR A 1 739 ? 15.316 -12.356 -34.113 1.00 92.81 739 THR A O 1
ATOM 5757 N N . GLU A 1 740 ? 14.578 -12.609 -36.216 1.00 94.88 740 GLU A N 1
ATOM 5758 C CA . GLU A 1 740 ? 14.816 -11.210 -36.608 1.00 94.88 740 GLU A CA 1
ATOM 5759 C C . GLU A 1 740 ? 13.689 -10.293 -36.103 1.00 94.88 740 GLU A C 1
ATOM 5761 O O . GLU A 1 740 ? 12.505 -10.588 -36.270 1.00 94.88 740 GLU A O 1
ATOM 5766 N N . ILE A 1 741 ? 14.061 -9.154 -35.512 1.00 96.31 741 ILE A N 1
ATOM 5767 C CA . ILE A 1 741 ? 13.142 -8.119 -35.034 1.00 96.31 741 ILE A CA 1
ATOM 5768 C C . ILE A 1 741 ? 13.269 -6.871 -35.933 1.00 96.31 741 ILE A C 1
ATOM 5770 O O . ILE A 1 741 ? 14.325 -6.222 -35.947 1.00 96.31 741 ILE A O 1
ATOM 5774 N N . PRO A 1 742 ? 12.210 -6.499 -36.683 1.00 94.75 742 PRO A N 1
ATOM 5775 C CA . PRO A 1 742 ? 12.219 -5.312 -37.534 1.00 94.75 742 PRO A CA 1
ATOM 5776 C C . PRO A 1 742 ? 12.294 -4.003 -36.740 1.00 94.75 742 PRO A C 1
ATOM 5778 O O . PRO A 1 742 ? 11.599 -3.824 -35.743 1.00 94.75 742 PRO A O 1
ATOM 5781 N N . ILE A 1 743 ? 13.039 -3.026 -37.271 1.00 92.50 743 ILE A N 1
ATOM 5782 C CA . ILE A 1 743 ? 13.237 -1.681 -36.689 1.00 92.50 743 ILE A CA 1
ATOM 5783 C C . ILE A 1 743 ? 11.917 -1.026 -36.240 1.00 92.50 743 ILE A C 1
ATOM 5785 O O . ILE A 1 743 ? 11.826 -0.467 -35.150 1.00 92.50 743 ILE A O 1
ATOM 5789 N N . GLY A 1 744 ? 10.878 -1.100 -37.077 1.00 90.88 744 GLY A N 1
ATOM 5790 C CA . GLY A 1 744 ? 9.570 -0.489 -36.812 1.00 90.88 744 GLY A CA 1
ATOM 5791 C C . GLY A 1 744 ? 8.695 -1.230 -35.793 1.00 90.88 744 GLY A C 1
ATOM 5792 O O . GLY A 1 744 ? 7.552 -0.824 -35.595 1.00 90.88 744 GLY A O 1
ATOM 5793 N N . GLN A 1 745 ? 9.188 -2.316 -35.192 1.00 93.88 745 GLN A N 1
ATOM 5794 C CA . GLN A 1 745 ? 8.448 -3.163 -34.255 1.00 93.88 745 GLN A CA 1
ATOM 5795 C C . GLN A 1 745 ? 9.140 -3.310 -32.890 1.00 93.88 745 GLN A C 1
ATOM 5797 O O . GLN A 1 745 ? 8.644 -4.086 -32.084 1.00 93.88 745 GLN A O 1
ATOM 5802 N N . ASP A 1 746 ? 10.227 -2.582 -32.593 1.00 94.50 746 ASP A N 1
ATOM 5803 C CA . ASP A 1 746 ? 10.989 -2.761 -31.344 1.00 94.50 746 ASP A CA 1
ATOM 5804 C C . ASP A 1 746 ? 10.999 -1.530 -30.409 1.00 94.50 746 ASP A C 1
ATOM 5806 O O . ASP A 1 746 ? 11.466 -0.431 -30.750 1.00 94.50 746 ASP A O 1
ATOM 5810 N N . SER A 1 747 ? 10.498 -1.710 -29.181 1.00 92.69 747 SER A N 1
ATOM 5811 C CA . SER A 1 747 ? 10.564 -0.697 -28.121 1.00 92.69 747 SER A CA 1
ATOM 5812 C C . SER A 1 747 ? 11.826 -0.786 -27.257 1.00 92.69 747 SER A C 1
ATOM 5814 O O . SER A 1 747 ? 12.114 0.162 -26.526 1.00 92.69 747 SER A O 1
ATOM 5816 N N . ALA A 1 748 ? 12.591 -1.877 -27.331 1.00 94.62 748 ALA A N 1
ATOM 5817 C CA . ALA A 1 748 ? 13.782 -2.096 -26.521 1.00 94.62 748 ALA A CA 1
ATOM 5818 C C . ALA A 1 748 ? 14.893 -1.083 -26.828 1.00 94.62 748 ALA A C 1
ATOM 5820 O O . ALA A 1 748 ? 15.118 -0.694 -27.976 1.00 94.62 748 ALA A O 1
ATOM 5821 N N . ARG A 1 749 ? 15.621 -0.663 -25.791 1.00 94.56 749 ARG A N 1
ATOM 5822 C CA . ARG A 1 749 ? 16.831 0.164 -25.887 1.00 94.56 749 ARG A CA 1
ATOM 5823 C C . ARG A 1 749 ? 17.861 -0.452 -24.952 1.00 94.56 749 ARG A C 1
ATOM 5825 O O . ARG A 1 749 ? 17.587 -0.619 -23.769 1.00 94.56 749 ARG A O 1
ATOM 5832 N N . TRP A 1 750 ? 19.013 -0.850 -25.470 1.00 96.75 750 TRP A N 1
ATOM 5833 C CA . TRP A 1 750 ? 20.026 -1.568 -24.693 1.00 96.75 750 TRP A CA 1
ATOM 5834 C C . TRP A 1 750 ? 21.430 -1.133 -25.097 1.00 96.75 750 TRP A C 1
ATOM 5836 O O . TRP A 1 750 ? 21.618 -0.523 -26.147 1.00 96.75 750 TRP A O 1
ATOM 5846 N N . SER A 1 751 ? 22.432 -1.432 -24.276 1.00 96.19 751 SER A N 1
ATOM 5847 C CA . SER A 1 751 ? 23.825 -1.127 -24.613 1.00 96.19 751 SER A CA 1
ATOM 5848 C C . SER A 1 751 ? 24.809 -2.116 -24.004 1.00 96.19 751 SER A C 1
ATOM 5850 O O . SER A 1 751 ? 24.553 -2.674 -22.937 1.00 96.19 751 SER A O 1
ATOM 5852 N N . VAL A 1 752 ? 25.964 -2.253 -24.647 1.00 95.81 752 VAL A N 1
ATOM 5853 C CA . VAL A 1 752 ? 27.131 -3.002 -24.158 1.00 95.81 752 VAL A CA 1
ATOM 5854 C C . VAL A 1 752 ? 28.398 -2.158 -24.353 1.00 95.81 752 VAL A C 1
ATOM 5856 O O . VAL A 1 752 ? 28.436 -1.326 -25.266 1.00 95.81 752 VAL A O 1
ATOM 5859 N N . PRO A 1 753 ? 29.465 -2.349 -23.557 1.00 93.38 753 PRO A N 1
ATOM 5860 C CA . PRO A 1 753 ? 30.771 -1.796 -23.894 1.00 93.38 753 PRO A CA 1
ATOM 5861 C C . PRO A 1 753 ? 31.281 -2.380 -25.219 1.00 93.38 753 PRO A C 1
ATOM 5863 O O . PRO A 1 753 ? 30.913 -3.498 -25.591 1.00 93.38 753 PRO A O 1
ATOM 5866 N N . LYS A 1 754 ? 32.157 -1.653 -25.921 1.00 88.75 754 LYS A N 1
ATOM 5867 C CA . LYS A 1 754 ? 32.715 -2.059 -27.224 1.00 88.75 754 LYS A CA 1
ATOM 5868 C C . LYS A 1 754 ? 33.796 -3.137 -27.113 1.00 88.75 754 LYS A C 1
ATOM 5870 O O . LYS A 1 754 ? 33.778 -4.104 -27.868 1.00 88.75 754 LYS A O 1
ATOM 5875 N N . SER A 1 755 ? 34.760 -2.951 -26.214 1.00 79.62 755 SER A N 1
ATOM 5876 C CA . SER A 1 755 ? 35.898 -3.858 -26.013 1.00 79.62 755 SER A CA 1
ATOM 5877 C C . SER A 1 755 ? 35.626 -4.844 -24.881 1.00 79.62 755 SER A C 1
ATOM 5879 O O . SER A 1 755 ? 35.662 -6.058 -25.083 1.00 79.62 755 SER A O 1
ATOM 5881 N N . ASP A 1 756 ? 35.215 -4.334 -23.725 1.00 76.31 756 ASP A N 1
ATOM 5882 C CA . ASP A 1 756 ? 35.267 -5.069 -22.460 1.00 76.31 756 ASP A CA 1
ATOM 5883 C C . ASP A 1 756 ? 33.950 -5.823 -22.236 1.00 76.31 756 ASP A C 1
ATOM 5885 O O . ASP A 1 756 ? 32.873 -5.222 -22.226 1.00 76.31 756 ASP A O 1
ATOM 5889 N N . ILE A 1 757 ? 34.003 -7.154 -22.187 1.00 65.94 757 ILE A N 1
ATOM 5890 C CA . ILE A 1 757 ? 32.805 -8.008 -22.141 1.00 65.94 757 ILE A CA 1
ATOM 5891 C C . ILE A 1 757 ? 32.354 -8.134 -20.680 1.00 65.94 757 ILE A C 1
ATOM 5893 O O . ILE A 1 757 ? 32.457 -9.197 -20.075 1.00 65.94 757 ILE A O 1
ATOM 5897 N N . ASP A 1 758 ? 31.908 -7.011 -20.119 1.00 78.06 758 ASP A N 1
ATOM 5898 C CA . ASP A 1 758 ? 31.692 -6.859 -18.678 1.00 78.06 758 ASP A CA 1
ATOM 5899 C C . ASP A 1 758 ? 30.203 -6.687 -18.352 1.00 78.06 758 ASP A C 1
ATOM 5901 O O . ASP A 1 758 ? 29.646 -7.430 -17.549 1.00 78.06 758 ASP A O 1
ATOM 5905 N N . PHE A 1 759 ? 29.551 -5.709 -18.990 1.00 89.38 759 PHE A N 1
ATOM 5906 C CA . PHE A 1 759 ? 28.185 -5.283 -18.680 1.00 89.38 759 PHE A CA 1
ATOM 5907 C C . PHE A 1 759 ? 27.235 -5.448 -19.868 1.00 89.38 759 PHE A C 1
ATOM 5909 O O . PHE A 1 759 ? 27.589 -5.148 -21.010 1.00 89.38 759 PHE A O 1
ATOM 5916 N N . VAL A 1 760 ? 25.987 -5.800 -19.565 1.00 94.62 760 VAL A N 1
ATOM 5917 C CA . VAL A 1 760 ? 24.825 -5.548 -20.427 1.00 94.62 760 VAL A CA 1
ATOM 5918 C C . VAL A 1 760 ? 23.895 -4.566 -19.719 1.00 94.62 760 VAL A C 1
ATOM 5920 O O . VAL A 1 760 ? 23.698 -4.670 -18.508 1.00 94.62 760 VAL A O 1
ATOM 5923 N N . CYS A 1 761 ? 23.337 -3.600 -20.453 1.00 96.00 761 CYS A N 1
ATOM 5924 C CA . CYS A 1 761 ? 22.429 -2.600 -19.894 1.00 96.00 761 CYS A CA 1
ATOM 5925 C C . CYS A 1 761 ? 21.087 -2.557 -20.624 1.00 96.00 761 CYS A C 1
ATOM 5927 O O . CYS A 1 761 ? 21.066 -2.488 -21.854 1.00 96.00 761 CYS A O 1
ATOM 5929 N N . LEU A 1 762 ? 19.983 -2.492 -19.872 1.00 97.25 762 LEU A N 1
ATOM 5930 C CA . LEU A 1 762 ? 18.674 -2.073 -20.383 1.00 97.25 762 LEU A CA 1
ATOM 5931 C C . LEU A 1 762 ? 18.475 -0.573 -20.130 1.00 97.25 762 LEU A C 1
ATOM 5933 O O . LEU A 1 762 ? 18.923 -0.042 -19.117 1.00 97.25 762 LEU A O 1
ATOM 5937 N N . SER A 1 763 ? 17.814 0.119 -21.053 1.00 93.25 763 SER A N 1
ATOM 5938 C CA . SER A 1 763 ? 17.533 1.555 -20.977 1.00 93.25 763 SER A CA 1
ATOM 5939 C C . SER A 1 763 ? 16.065 1.837 -21.254 1.00 93.25 763 SER A C 1
ATOM 5941 O O . SER A 1 763 ? 15.463 1.208 -22.121 1.00 93.25 763 SER A O 1
ATOM 5943 N N . ASN A 1 764 ? 15.509 2.835 -20.571 1.00 87.50 764 ASN A N 1
ATOM 5944 C CA . ASN A 1 764 ? 14.157 3.319 -20.863 1.00 87.50 764 ASN A CA 1
ATOM 5945 C C . ASN A 1 764 ? 14.118 4.350 -22.003 1.00 87.50 764 ASN A C 1
ATOM 5947 O O . ASN A 1 764 ? 13.060 4.579 -22.586 1.00 87.50 764 ASN A O 1
ATOM 5951 N N . THR A 1 765 ? 15.266 4.944 -22.343 1.00 83.88 765 THR A N 1
ATOM 5952 C CA . THR A 1 765 ? 15.416 5.932 -23.419 1.00 83.88 765 THR A CA 1
ATOM 5953 C C . THR A 1 765 ? 16.395 5.446 -24.492 1.00 83.88 765 THR A C 1
ATOM 5955 O O . THR A 1 765 ? 17.302 4.660 -24.207 1.00 83.88 765 THR A O 1
ATOM 5958 N N . GLY A 1 766 ? 16.216 5.907 -25.730 1.00 84.88 766 GLY A N 1
ATOM 5959 C CA . GLY A 1 766 ? 17.154 5.680 -26.833 1.00 84.88 766 GLY A CA 1
ATOM 5960 C C . GLY A 1 766 ? 18.128 6.841 -27.046 1.00 84.88 766 GLY A C 1
ATOM 5961 O O . GLY A 1 766 ? 18.247 7.751 -26.230 1.00 84.88 766 GLY A O 1
ATOM 5962 N N . ARG A 1 767 ? 18.822 6.831 -28.187 1.00 92.00 767 ARG A N 1
ATOM 5963 C CA . ARG A 1 767 ? 19.632 7.961 -28.671 1.00 92.00 767 ARG A CA 1
ATOM 5964 C C . ARG A 1 767 ? 18.927 8.765 -29.772 1.00 92.00 767 ARG A C 1
ATOM 5966 O O . ARG A 1 767 ? 19.590 9.166 -30.716 1.00 92.00 767 ARG A O 1
ATOM 5973 N N . THR A 1 768 ? 17.617 9.017 -29.730 1.00 88.94 768 THR A N 1
ATOM 5974 C CA . THR A 1 768 ? 16.979 9.970 -30.673 1.00 88.94 768 THR A CA 1
ATOM 5975 C C . THR A 1 768 ? 17.024 11.419 -30.168 1.00 88.94 768 THR A C 1
ATOM 5977 O O . THR A 1 768 ? 17.240 11.697 -28.988 1.00 88.94 768 THR A O 1
ATOM 5980 N N . ALA A 1 769 ? 16.774 12.381 -31.062 1.00 82.38 769 ALA A N 1
ATOM 5981 C CA . ALA A 1 769 ? 16.702 13.807 -30.716 1.00 82.38 769 ALA A CA 1
ATOM 5982 C C . ALA A 1 769 ? 15.453 14.205 -29.893 1.00 82.38 769 ALA A C 1
ATOM 5984 O O . ALA A 1 769 ? 15.315 15.371 -29.515 1.00 82.38 769 ALA A O 1
ATOM 5985 N N . ASN A 1 770 ? 14.531 13.271 -29.632 1.00 80.19 770 ASN A N 1
ATOM 5986 C CA . ASN A 1 770 ? 13.444 13.456 -28.667 1.00 80.19 770 ASN A CA 1
ATOM 5987 C C . ASN A 1 770 ? 13.788 12.808 -27.325 1.00 80.19 770 ASN A C 1
ATOM 5989 O O . ASN A 1 770 ? 13.666 13.486 -26.310 1.00 80.19 770 ASN A O 1
ATOM 5993 N N . ASP A 1 771 ? 14.299 11.572 -27.335 1.00 82.25 771 ASP A N 1
ATOM 5994 C CA . ASP A 1 771 ? 14.796 10.855 -26.148 1.00 82.25 771 ASP A CA 1
ATOM 5995 C C . ASP A 1 771 ? 15.697 11.745 -25.276 1.00 82.25 771 ASP A C 1
ATOM 5997 O O . ASP A 1 771 ? 15.459 11.917 -24.083 1.00 82.25 771 ASP A O 1
ATOM 6001 N N . ALA A 1 772 ? 16.676 12.403 -25.906 1.00 81.50 772 ALA A N 1
ATOM 6002 C CA . ALA A 1 772 ? 17.681 13.239 -25.250 1.00 81.50 772 ALA A CA 1
ATOM 6003 C C . ALA A 1 772 ? 17.167 14.578 -24.668 1.00 81.50 772 ALA A C 1
ATOM 6005 O O . ALA A 1 772 ? 17.964 15.354 -24.145 1.00 81.50 772 ALA A O 1
ATOM 6006 N N . LYS A 1 773 ? 15.869 14.896 -24.765 1.00 79.06 773 LYS A N 1
ATOM 6007 C CA . LYS A 1 773 ? 15.250 16.049 -24.070 1.00 79.06 773 LYS A CA 1
ATOM 6008 C C . LYS A 1 773 ? 14.679 15.658 -22.704 1.00 79.06 773 LYS A C 1
ATOM 6010 O O . LYS A 1 773 ? 14.491 16.505 -21.830 1.00 79.06 773 LYS A O 1
ATOM 6015 N N . TYR A 1 774 ? 14.345 14.383 -22.548 1.00 81.69 774 TYR A N 1
ATOM 6016 C CA . TYR A 1 774 ? 13.635 13.863 -21.394 1.00 81.69 774 TYR A CA 1
ATOM 6017 C C . TYR A 1 774 ? 14.595 13.299 -20.347 1.00 81.69 774 TYR A C 1
ATOM 6019 O O . TYR A 1 774 ? 15.812 13.269 -20.531 1.00 81.69 774 TYR A O 1
ATOM 6027 N N . GLY A 1 775 ? 14.031 12.885 -19.213 1.00 80.31 775 GLY A N 1
ATOM 6028 C CA . GLY A 1 775 ? 14.774 12.086 -18.255 1.00 80.31 775 GLY A CA 1
ATOM 6029 C C . GLY A 1 775 ? 15.131 10.724 -18.847 1.00 80.31 775 GLY A C 1
ATOM 6030 O O . GLY A 1 775 ? 14.545 10.285 -19.838 1.00 80.31 775 GLY A O 1
ATOM 6031 N N . ALA A 1 776 ? 16.112 10.066 -18.246 1.00 84.62 776 ALA A N 1
ATOM 6032 C CA . ALA A 1 776 ? 16.564 8.753 -18.676 1.00 84.62 776 ALA A CA 1
ATOM 6033 C C . ALA A 1 776 ? 16.999 7.923 -17.478 1.00 84.62 776 ALA A C 1
ATOM 6035 O O . ALA A 1 776 ? 17.648 8.463 -16.584 1.00 84.62 776 ALA A O 1
ATOM 6036 N N . SER A 1 777 ? 16.744 6.618 -17.510 1.00 90.75 777 SER A N 1
ATOM 6037 C CA . SER A 1 777 ? 17.447 5.618 -16.710 1.00 90.75 777 SER A CA 1
ATOM 6038 C C . SER A 1 777 ? 18.087 4.540 -17.589 1.00 90.75 777 SER A C 1
ATOM 6040 O O . SER A 1 777 ? 17.552 4.136 -18.629 1.00 90.75 777 SER A O 1
ATOM 6042 N N . VAL A 1 778 ? 19.267 4.091 -17.155 1.00 94.44 778 VAL A N 1
ATOM 6043 C CA . VAL A 1 778 ? 20.037 2.989 -17.744 1.00 94.44 778 VAL A CA 1
ATOM 6044 C C . VAL A 1 778 ? 20.491 2.072 -16.615 1.00 94.44 778 VAL A C 1
ATOM 6046 O O . VAL A 1 778 ? 21.155 2.515 -15.679 1.00 94.44 778 VAL A O 1
ATOM 6049 N N . ALA A 1 779 ? 20.126 0.798 -16.701 1.00 95.50 779 ALA A N 1
ATOM 6050 C CA . ALA A 1 779 ? 20.371 -0.223 -15.695 1.00 95.50 779 ALA A CA 1
ATOM 6051 C C . ALA A 1 779 ? 21.304 -1.298 -16.261 1.00 95.50 779 ALA A C 1
ATOM 6053 O O . ALA A 1 779 ? 20.903 -2.063 -17.137 1.00 95.50 779 ALA A O 1
ATOM 6054 N N . CYS A 1 780 ? 22.545 -1.340 -15.778 1.00 94.44 780 CYS A N 1
ATOM 6055 C CA . CYS A 1 780 ? 23.580 -2.278 -16.201 1.00 94.44 780 CYS A CA 1
ATOM 6056 C C . CYS A 1 780 ? 23.822 -3.365 -15.151 1.00 94.44 780 CYS A C 1
ATOM 6058 O O . CYS A 1 780 ? 24.009 -3.051 -13.973 1.00 94.44 780 CYS A O 1
ATOM 6060 N N . VAL A 1 781 ? 23.930 -4.618 -15.593 1.00 92.56 781 VAL A N 1
ATOM 6061 C CA . VAL A 1 781 ? 24.351 -5.765 -14.776 1.00 92.56 781 VAL A CA 1
ATOM 6062 C C . VAL A 1 781 ? 25.636 -6.376 -15.331 1.00 92.56 781 VAL A C 1
ATOM 6064 O O . VAL A 1 781 ? 25.822 -6.450 -16.550 1.00 92.56 781 VAL A O 1
ATOM 6067 N N . LEU A 1 782 ? 26.550 -6.761 -14.438 1.00 90.81 782 LEU A N 1
ATOM 6068 C CA . LEU A 1 782 ? 27.814 -7.395 -14.797 1.00 90.81 782 LEU A CA 1
ATOM 6069 C C . LEU A 1 782 ? 27.573 -8.867 -15.179 1.00 90.81 782 LEU A C 1
ATOM 6071 O O . LEU A 1 782 ? 27.357 -9.716 -14.316 1.00 90.81 782 LEU A O 1
ATOM 6075 N N . SER A 1 783 ? 27.620 -9.172 -16.474 1.00 90.94 783 SER A N 1
ATOM 6076 C CA . SER A 1 783 ? 27.664 -10.539 -17.000 1.00 90.94 783 SER A CA 1
ATOM 6077 C C . SER A 1 783 ? 28.354 -10.550 -18.355 1.00 90.94 783 SER A C 1
ATOM 6079 O O . SER A 1 783 ? 27.899 -9.937 -19.325 1.00 90.94 783 SER A O 1
ATOM 6081 N N . LYS A 1 784 ? 29.444 -11.312 -18.420 1.00 90.88 784 LYS A N 1
ATOM 6082 C CA . LYS A 1 784 ? 30.245 -11.507 -19.625 1.00 90.88 784 LYS A CA 1
ATOM 6083 C C . LYS A 1 784 ? 29.502 -12.338 -20.667 1.00 90.88 784 LYS A C 1
ATOM 6085 O O . LYS A 1 784 ? 29.604 -12.094 -21.865 1.00 90.88 784 LYS A O 1
ATOM 6090 N N . GLU A 1 785 ? 28.733 -13.306 -20.202 1.00 91.75 785 GLU A N 1
ATOM 6091 C CA . GLU A 1 785 ? 27.975 -14.258 -21.000 1.00 91.75 785 GLU A CA 1
ATOM 6092 C C . GLU A 1 785 ? 26.857 -13.509 -21.732 1.00 91.75 785 GLU A C 1
ATOM 6094 O O . GLU A 1 785 ? 26.805 -13.514 -22.963 1.00 91.75 785 GLU A O 1
ATOM 6099 N N . ALA A 1 786 ? 26.054 -12.733 -20.994 1.00 93.50 786 ALA A N 1
ATOM 6100 C CA . ALA A 1 786 ? 25.028 -11.880 -21.580 1.00 93.50 786 ALA A CA 1
ATOM 6101 C C . ALA A 1 786 ? 25.631 -10.799 -22.494 1.00 93.50 786 ALA A C 1
ATOM 6103 O O . ALA A 1 786 ? 25.187 -10.651 -23.631 1.00 93.50 786 ALA A O 1
ATOM 6104 N N . ALA A 1 787 ? 26.684 -10.088 -22.072 1.00 93.94 787 ALA A N 1
ATOM 6105 C CA . ALA A 1 787 ? 27.332 -9.082 -22.918 1.00 93.94 787 ALA A CA 1
ATOM 6106 C C . ALA A 1 787 ? 27.887 -9.677 -24.234 1.00 93.94 787 ALA A C 1
ATOM 6108 O O . ALA A 1 787 ? 27.796 -9.037 -25.285 1.00 93.94 787 ALA A O 1
ATOM 6109 N N . ALA A 1 788 ? 28.393 -10.916 -24.218 1.00 93.12 788 ALA A N 1
ATOM 6110 C CA . ALA A 1 788 ? 28.801 -11.631 -25.427 1.00 93.12 788 ALA A CA 1
ATOM 6111 C C . ALA A 1 788 ? 27.607 -11.974 -26.334 1.00 93.12 788 ALA A C 1
ATOM 6113 O O . ALA A 1 788 ? 27.696 -11.780 -27.547 1.00 93.12 788 ALA A O 1
ATOM 6114 N N . LEU A 1 789 ? 26.483 -12.439 -25.774 1.00 94.56 789 LEU A N 1
ATOM 6115 C CA . LEU A 1 789 ? 25.258 -12.715 -26.537 1.00 94.56 789 LEU A CA 1
ATOM 6116 C C . LEU A 1 789 ? 24.679 -11.447 -27.173 1.00 94.56 789 LEU A C 1
ATOM 6118 O O . LEU A 1 789 ? 24.314 -11.469 -28.346 1.00 94.56 789 LEU A O 1
ATOM 6122 N N . PHE A 1 790 ? 24.681 -10.324 -26.457 1.00 95.56 790 PHE A N 1
ATOM 6123 C CA . PHE A 1 790 ? 24.256 -9.038 -27.007 1.00 95.56 790 PHE A CA 1
ATOM 6124 C C . PHE A 1 790 ? 25.191 -8.529 -28.111 1.00 95.56 790 PHE A C 1
ATOM 6126 O O . PHE A 1 790 ? 24.706 -8.013 -29.117 1.00 95.56 790 PHE A O 1
ATOM 6133 N N . ARG A 1 791 ? 26.511 -8.754 -28.013 1.00 93.44 791 ARG A N 1
ATOM 6134 C CA . ARG A 1 791 ? 27.434 -8.460 -29.125 1.00 93.44 791 ARG A CA 1
ATOM 6135 C C . ARG A 1 791 ? 27.221 -9.343 -30.357 1.00 93.44 791 ARG A C 1
ATOM 6137 O O . ARG A 1 791 ? 27.437 -8.846 -31.455 1.00 93.44 791 ARG A O 1
ATOM 6144 N N . LYS A 1 792 ? 26.755 -10.596 -30.229 1.00 93.12 792 LYS A N 1
ATOM 6145 C CA . LYS A 1 792 ? 26.392 -11.429 -31.402 1.00 93.12 792 LYS A CA 1
ATOM 6146 C C . LYS A 1 792 ? 25.246 -10.822 -32.228 1.00 93.12 792 LYS A C 1
ATOM 6148 O O . LYS A 1 792 ? 25.158 -11.103 -33.417 1.00 93.12 792 LYS A O 1
ATOM 6153 N N . MET A 1 793 ? 24.396 -9.984 -31.623 1.00 95.19 793 MET A N 1
ATOM 6154 C CA . MET A 1 793 ? 23.308 -9.274 -32.316 1.00 95.19 793 MET A CA 1
ATOM 6155 C C . MET A 1 793 ? 23.791 -8.039 -33.102 1.00 95.19 793 MET A C 1
ATOM 6157 O O . MET A 1 793 ? 23.018 -7.442 -33.855 1.00 95.19 793 MET A O 1
ATOM 6161 N N . ILE A 1 794 ? 25.056 -7.638 -32.927 1.00 95.56 794 ILE A N 1
ATOM 6162 C CA . ILE A 1 794 ? 25.681 -6.499 -33.605 1.00 95.56 794 ILE A CA 1
ATOM 6163 C C . ILE A 1 794 ? 26.412 -7.010 -34.849 1.00 95.56 794 ILE A C 1
ATOM 6165 O O . ILE A 1 794 ? 27.321 -7.834 -34.762 1.00 95.56 794 ILE A O 1
ATOM 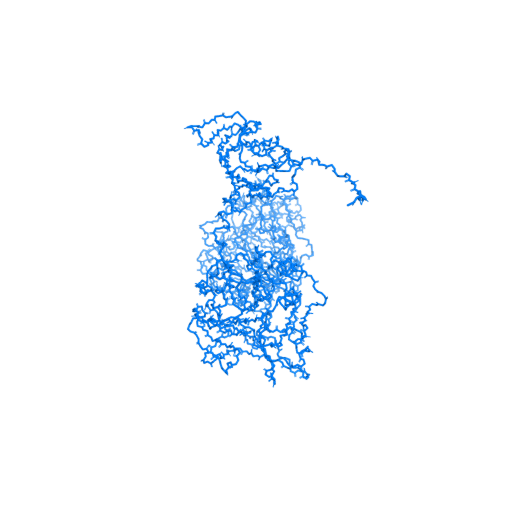6169 N N . THR A 1 795 ? 26.036 -6.498 -36.017 1.00 94.94 795 THR A N 1
ATOM 6170 C CA . THR A 1 795 ? 26.556 -6.920 -37.322 1.00 94.94 795 THR A CA 1
ATOM 6171 C C . THR A 1 795 ? 27.148 -5.731 -38.088 1.00 94.94 795 THR A C 1
ATOM 6173 O O . THR A 1 795 ? 26.783 -4.582 -37.828 1.00 94.94 795 THR A O 1
ATOM 6176 N N . PRO A 1 796 ? 28.007 -5.959 -39.102 1.00 92.69 796 PRO A N 1
ATOM 6177 C CA . PRO A 1 796 ? 28.492 -4.884 -39.973 1.00 92.69 796 PRO A CA 1
ATOM 6178 C C . PRO A 1 796 ? 27.388 -4.128 -40.733 1.00 92.69 796 PRO A C 1
ATOM 6180 O O . PRO A 1 796 ? 27.653 -3.054 -41.262 1.00 92.69 796 PRO A O 1
ATOM 6183 N N . THR A 1 797 ? 26.170 -4.679 -40.814 1.00 92.06 797 THR A N 1
ATOM 6184 C CA . THR A 1 797 ? 25.021 -4.057 -41.489 1.00 92.06 797 THR A CA 1
ATOM 6185 C C . THR A 1 797 ? 24.132 -3.233 -40.557 1.00 92.06 797 THR A C 1
ATOM 6187 O O . THR A 1 797 ? 23.482 -2.311 -41.043 1.00 92.06 797 THR A O 1
ATOM 6190 N N . ASN A 1 798 ? 24.110 -3.513 -39.246 1.00 95.56 798 ASN A N 1
ATOM 6191 C CA . ASN A 1 798 ? 23.315 -2.754 -38.270 1.00 95.56 798 ASN A CA 1
ATOM 6192 C C . ASN A 1 798 ? 24.144 -1.812 -37.367 1.00 95.56 798 ASN A C 1
ATOM 6194 O O . ASN A 1 798 ? 23.557 -1.004 -36.644 1.00 95.56 798 ASN A O 1
ATOM 6198 N N . LEU A 1 799 ? 25.481 -1.869 -37.428 1.00 96.12 799 LEU A N 1
ATOM 6199 C CA . LEU A 1 799 ? 26.404 -1.037 -36.647 1.00 96.12 799 LEU A CA 1
ATOM 6200 C C . LEU A 1 799 ? 26.906 0.197 -37.425 1.00 96.12 799 LEU A C 1
ATOM 6202 O O . LEU A 1 799 ? 27.758 0.102 -38.308 1.00 96.12 799 LEU A O 1
ATOM 6206 N N . ASP A 1 800 ? 26.482 1.387 -37.004 1.00 95.31 800 ASP A N 1
ATOM 6207 C CA . ASP A 1 800 ? 27.078 2.670 -37.395 1.00 95.31 800 ASP A CA 1
ATOM 6208 C C . ASP A 1 800 ? 28.332 2.929 -36.526 1.00 95.31 800 ASP A C 1
ATOM 6210 O O . ASP A 1 800 ? 28.323 3.666 -35.536 1.00 95.31 800 ASP A O 1
ATOM 6214 N N . ALA A 1 801 ? 29.419 2.236 -36.890 1.00 92.25 801 ALA A N 1
ATOM 6215 C CA . ALA A 1 801 ? 30.703 2.227 -36.184 1.00 92.25 801 ALA A CA 1
ATOM 6216 C C . ALA A 1 801 ? 31.527 3.507 -36.392 1.00 92.25 801 ALA A C 1
ATOM 6218 O O . ALA A 1 801 ? 31.450 4.168 -37.431 1.00 92.25 801 ALA A O 1
ATOM 6219 N N . CYS A 1 802 ? 32.405 3.813 -35.442 1.00 89.06 802 CYS A N 1
ATOM 6220 C CA . CYS A 1 802 ? 33.491 4.761 -35.631 1.00 89.06 802 CYS A CA 1
ATOM 6221 C C . CYS A 1 802 ? 34.650 4.106 -36.387 1.00 89.06 802 CYS A C 1
ATOM 6223 O O . CYS A 1 802 ? 35.331 3.235 -35.839 1.00 89.06 802 CYS A O 1
ATOM 6225 N N . THR A 1 803 ? 34.872 4.592 -37.609 1.00 76.69 803 THR A N 1
ATOM 6226 C CA . THR A 1 803 ? 36.121 4.453 -38.375 1.00 76.69 803 THR A CA 1
ATOM 6227 C C . THR A 1 803 ? 37.319 4.945 -37.567 1.00 76.69 803 THR A C 1
ATOM 6229 O O . THR A 1 803 ? 37.160 6.005 -36.911 1.00 76.69 803 THR A O 1
#

Secondary structure (DSSP, 8-state):
---------------------SEEETTEEESEEEEEEPSSSS-EEEE-TT-SSPEEES-TTSTTSHHHHHHHHHHT-S-GGG-EEEEEESS-TT-SS--SS---EEEEEEETTTEEEEEEE--TT---TTS-GGGTT-SHHHHSS-EEEEEEEEEHHHHHHHH--S--S-------SEEETTEEESEEEEEEPTTSS-EEEE-TT-SSPEEES-TTSTTSHHHHHHHHHHT-S-GGG-EEEEEESS-TT-SS--SS---EEEEEEETTTEEEEEEE--SS---TTS-GGGTT-SHHHHSSBEEEEEEEE-HHHHHHHHHHHHHH---EEEEE--SSTTTHHHHTSHHHHHHHH-----SSSEEE--TT-B-SSS--B---EEE---SS---HIIIIIHHHH-S-EEEE-SS-TTTBPPPB-SSSS-EEEEPSPEEETTEEE-GGGB---EEEESS--S--EE-S---B--PPP-----EETTEE-SEEEEEEPTTSSEEEEE-TT-SSPPPPEETTSTTSHHHHHHHHHHT-S-GGG-EEEEE-SS-TT-SS--SS----EEEEE-STT-EEEEEE--SS---TTS-GGGTT-SHHHHSSBEEEEEEEE-HHHHHHHHHHHGGG---EEEEE--SSTTTHHHHTSHHHHHHHH-----SSSEEE--TT-B-SSS--BEEEEEE---SS---HIIIIIHHHTTS-EEEE-SS-TTTBPPPB-SSS--EEEE-S-EEETTEEE-GGGB--EEEEESS-TTEEEEESS-SBTTGGGS-EEEEEEE-HHHHHHHHHT--TTTEE---

InterPro domains:
  IPR004947 Deoxyribonuclease II [PF03265] (26-162)
  IPR004947 Deoxyribonuclease II [PF03265] (182-467)
  IPR004947 Deoxyribonuclease II [PF03265] (479-795)
  IPR004947 Deoxyribonuclease II [PTHR10858] (473-795)

Foldseek 3Di:
DDDDDDDDDDDDCPDQDDLFQAWDQQPHGAQKKKWKAAAPAQKIWIDGDPDPDTDTDRGCCDCRHRVPVNCCSQQVHPPNVQKDKDWDAQAAQPDPDGHPDDHWTWMKIDGPPFKIKIKTKNFHNPDPSVDHSVVRPPDNSRRHDIMMIMMGIDGNVVVCVVVPPDDPDPDDDQFAAWDQQPDGFQKKKWKQAAPAQKIWIDGPPDPATDTDRHCLDCRHRLPVNCCSQQVDPQNLQKWKWWFAQQAAPDPDGALAQLWGWMWIDGPPQKHKIKGKLFGHDDPPVDHSVVRCVDSSRRHFIMMMMMGMGGLVLVLLVLQQVLLSLTGGDDTHAHPDPRGNCSCPDPSNCCSVPPPDDDPVQKDKGDQPRFGDPPTATDIDIHGHDDPDDDDCCVPPVCVPVVFAKEKEDLDDCQFFDDWAPPDPHTYHYDYDQDDRPHDTHHSVRYSWIKMDGPPDRRDIGTDSDGRTDPRPFQQQAFAAQNDGAQKKKWKAAAPFQWIWIDGFPDLAIDDIDGCLPCRHRLVVRCVSLLVDPANLQKWKWWFAQAAAPDPDGHLAQRWTWIWIDGAPQKTKIKTKLFHHPDDPVDHSVVRCPDNSRRHFIMMMMMGMGGLVLVLVQLQQCLLLVTGTDDTHQHSHPRRNCSCPDPSNCCSRVDDDDDVVQKDKDDQPRFTDVVTWTKIKIKGHADPAQDDCCVPPVCVPVVFAKEKEDADDCVFFDDWAQPDPHTYKYQHDQWDRRNDTHHSVRHSWIWMATDPDLFKIKTKSAGRGSSSRRGMIMIMITTHSSVSVSVVVRGDPVRIRDDD

=== Feature glossary ===
The record interleaves many kinds of information about one protein. Here is each kind framed as the question it answers.

Q: What does the local fold look like, residue by residue?
A: The Foldseek 3Di string encodes local tertiary geometry as a 20-letter alphabet — one character per residue — derived from the relative positions of nearby Cα atoms. Unlike the amino-acid sequence, 3Di is a direct function of the 3D structure, so two proteins with the same fold have similar 3Di strings even at low sequence identity.

Q: Which residues are in helices, strands, or loops?
A: The SS8 string is DSSP's per-residue secondary-structure call. α-helix (H) means an i→i+4 H-bond ladder; β-strand (E) means the residue participates in a β-sheet; 3₁₀ (G) and π (I) are tighter and wider helices; T/S are turns/bends; '-' is loop.

Q: How big and how compact is the whole molecule?
A: Radius of gyration (Rg) is the root-mean-square distance of Cα atoms from their centroid — a single number for overall size and compactness. A globular domain of N residues has Rg ≈ 2.2·N^0.38 Å; an extended or disordered chain has a much larger Rg. The Cα contact count is the number of residue pairs whose Cα atoms are within 8 Å and are more than four positions apart in sequence — a standard proxy for tertiary packing density. The bounding box is the smallest axis-aligned box enclosing all Cα atoms.

Q: Where is each backbone atom in 3D?
A: Structure coordinates are given as an mmCIF _atom_site loop: one row per atom with element, residue name, chain id, sequence number, and x/y/z position in Å. Only the four main-chain atoms per residue are included here; side chains are omitted to keep the record compact.

Q: What is the amino-acid chain?
A: Primary structure: the covalent order of the twenty standard amino acids along the backbone. Two proteins with the same sequence will (almost always) fold to the same structure; two with 30% identity often share a fold but not the details.

Q: What if only a Cα trace is available?
A: Three-state secondary structure (P-SEA) collapses the eight DSSP classes into helix (a), strand (b), and coil (c). P-SEA assigns these from Cα geometry alone — distances and angles — without requiring backbone oxygens, so it works on any Cα trace.

Q: What family and function is it annotated with?
A: Database cross-references. InterPro integrates a dozen domain/family signature databases into unified entries with residue-range hits. GO terms attach function/process/location labels with evidence codes. CATH codes position the fold in a four-level structural taxonomy. Organism is the NCBI-taxonomy species name.

Q: How confident is the AlphaFold model at each residue?
A: pLDDT is the predicted lDDT-Cα score: AlphaFold's confidence that the local environment of each residue (all inter-atomic distances within 15 Å) is correctly placed. It is a per-residue number between 0 and 100, with higher meaning more reliable.

Q: How mobile is each atom in the crystal?
A: B-factor (Debye–Waller factor) reflects atomic displacement in the crystal lattice. It is an experimental observable (units Å²), not a prediction; low values mean the atom is pinned down, high values mean it moves or is heterogeneous across the crystal.

Q: Which residues are buried vs exposed?
A: SASA measures how much of the protein is reachable by solvent. It is computed by rolling a water-sized probe over the atomic surface and summing the exposed area (Å²). Per-residue SASA distinguishes core (buried, low SASA) from surface (exposed, high SASA) residues; total SASA is a whole-molecule size measure.

Q: What do the diagnostic plots show?
A: Plot images: a contact map (which residues are close in 3D, as an N×N binary image), a Ramachandran scatter (backbone torsion angles, revealing secondary-structure composition at a glance), and — for AlphaFold structures — a PAE heatmap (pairwise prediction confidence).

Q: What known structures does this most resemble?
A: The Foldseek neighbor list gives the closest experimentally determined structures in the PDB, ranked by structural alignment. TM-score near 1 means near-identical fold; near 0.3 means only rough topology match. This is how one finds what a novel AlphaFold prediction most resembles in the solved-structure universe.

Q: Are the domains correctly placed relative to each other?
A: Predicted aligned error is AlphaFold's pairwise confidence. Unlike pLDDT (per-residue), PAE is per-residue-pair and captures whether two parts of the structure are correctly placed relative to each other. Units are ångströms of expected positional error.

Q: What do the rendered images show?
A: Structure images are PyMOL renders from six orthogonal camera directions. Cartoon representation draws helices as coils and strands as arrows; sticks shows the backbone as bonds; surface shows the solvent-excluded envelope. Rainbow coloring maps sequence position to hue (blue→red, N→C); chain coloring assigns a distinct color per polypeptide.

Q: What are the backbone torsion angles?
A: φ (phi) and ψ (psi) are the two rotatable backbone dihedrals per residue: φ is the C(i-1)–N–Cα–C torsion, ψ is the N–Cα–C–N(i+1) torsion, both in degrees on (−180°, 180°]. α-helical residues cluster near (−60°, −45°); β-strand residues near (−120°, +130°). A Ramachandran plot is simply a scatter of (φ, ψ) for every residue.